Protein AF-0000000081414635 (afdb_homodimer)

Solvent-accessible surface area (backbone atoms only — not comparable to full-atom values): 43161 Å² total; per-residue (Å²): 127,86,73,79,77,51,63,66,56,53,32,52,49,34,55,57,28,49,61,54,28,64,34,36,40,46,61,42,53,73,70,42,48,48,41,42,60,36,30,45,46,57,32,35,27,34,70,85,67,52,62,28,42,37,28,27,13,65,81,51,9,15,40,72,31,30,45,53,60,65,38,39,50,34,30,42,54,30,30,52,37,28,22,56,53,43,42,49,88,57,28,39,37,64,39,40,41,51,30,44,54,53,52,55,70,68,44,68,83,61,46,43,28,36,41,53,22,50,28,42,31,51,11,42,29,51,45,55,29,48,52,29,35,51,29,37,64,73,73,37,68,66,15,50,24,35,33,19,25,39,45,32,75,40,44,50,38,56,65,13,33,40,45,14,31,42,65,74,45,35,68,47,56,39,76,56,83,57,56,48,68,38,72,56,53,51,66,69,77,49,88,66,88,62,51,61,54,56,43,14,40,56,47,30,48,43,52,52,54,47,36,61,72,71,32,50,73,27,36,34,29,40,43,44,46,68,48,35,58,86,58,45,50,40,63,52,35,85,40,17,50,58,47,38,52,50,47,26,62,72,52,67,26,44,39,31,31,44,26,32,67,35,26,65,19,36,51,24,29,56,36,31,43,64,71,68,64,52,83,59,44,30,36,27,31,13,37,34,51,30,27,39,53,40,67,38,19,16,30,38,27,17,43,71,59,41,49,50,44,35,76,64,42,47,59,37,67,43,60,58,78,54,20,51,28,30,26,37,24,32,22,20,38,42,40,51,47,47,40,58,78,69,38,39,30,58,37,19,47,76,43,56,6,53,46,49,54,49,51,50,48,72,69,40,63,81,36,70,50,39,38,46,79,44,70,50,24,45,34,36,22,40,32,43,20,69,34,48,92,79,47,36,62,46,93,60,23,48,59,53,21,46,50,26,29,52,40,15,51,75,61,28,29,42,48,43,52,35,84,17,20,44,35,38,25,40,25,62,71,59,47,73,66,54,47,51,49,51,52,50,38,48,47,53,15,49,50,53,42,23,39,75,70,69,59,92,130,86,73,81,77,51,65,68,58,52,30,52,50,36,54,58,28,50,59,53,29,64,34,35,41,47,62,43,53,72,71,42,48,48,41,43,59,34,30,47,46,56,32,36,26,35,72,85,66,52,62,28,42,37,27,27,13,63,81,50,10,15,39,71,30,30,46,52,61,66,38,38,48,34,29,41,52,29,29,53,36,28,22,56,54,44,42,49,88,58,29,38,37,64,40,40,42,52,31,43,55,54,52,55,71,68,44,68,83,60,46,44,28,38,42,52,22,50,28,42,31,51,10,42,30,49,44,55,28,48,53,30,34,52,28,37,65,74,73,36,67,67,16,49,24,36,32,18,23,38,42,32,76,40,42,48,39,56,63,13,34,40,46,14,32,43,65,76,45,36,71,46,56,38,75,57,82,57,57,47,68,38,71,56,54,52,65,68,76,48,90,65,88,62,51,61,53,56,43,15,40,56,46,31,47,43,53,52,54,47,34,59,73,71,30,48,74,28,36,35,30,40,43,44,45,68,49,33,57,87,58,45,49,38,63,53,35,85,41,18,50,59,48,39,51,50,47,26,62,73,54,68,25,44,37,32,32,43,26,32,65,36,24,66,20,36,50,24,29,55,35,33,43,63,72,67,64,52,84,59,45,30,37,27,30,14,37,34,50,29,27,39,53,40,69,37,20,16,28,37,28,17,42,71,58,40,49,47,44,35,76,65,42,46,59,37,65,42,60,58,80,57,20,49,28,31,26,37,23,32,20,20,38,43,40,52,46,47,39,57,78,69,38,39,29,57,37,19,48,75,43,56,6,54,47,48,54,48,51,50,46,71,67,40,62,80,35,70,49,38,40,45,78,43,70,50,24,46,35,34,24,41,32,45,20,69,33,48,92,78,47,37,62,46,93,58,23,50,60,54,20,46,49,24,29,55,40,16,51,77,61,28,29,41,47,43,52,37,85,16,20,44,34,38,25,40,27,62,69,59,47,74,66,53,47,51,48,52,52,51,36,47,46,53,16,49,51,54,42,24,40,76,69,69,59,91

Organism: NCBI:txid198620

Structure (mmCIF, N/CA/C/O backbone):
data_AF-0000000081414635-model_v1
#
loop_
_entity.id
_entity.type
_entity.pdbx_description
1 polymer 'Aspartate aminotransferase family protein'
#
loop_
_atom_site.group_PDB
_atom_site.id
_atom_site.type_symbol
_atom_site.label_atom_id
_atom_site.label_alt_id
_atom_site.label_comp_id
_atom_site.label_asym_id
_atom_site.label_entity_id
_atom_site.label_seq_id
_atom_site.pdbx_PDB_ins_code
_atom_site.Cartn_x
_atom_site.Cartn_y
_atom_site.Cartn_z
_atom_site.occupancy
_atom_site.B_iso_or_equiv
_atom_site.auth_seq_id
_atom_site.auth_comp_id
_atom_site.auth_asym_id
_atom_site.auth_atom_id
_atom_site.pdbx_PDB_model_num
ATOM 1 N N . MET A 1 1 ? 37.406 -1.791 7.684 1 26.08 1 MET A N 1
ATOM 2 C CA . MET A 1 1 ? 36.594 -0.632 8 1 26.08 1 MET A CA 1
ATOM 3 C C . MET A 1 1 ? 36 -0.031 6.734 1 26.08 1 MET A C 1
ATOM 5 O O . MET A 1 1 ? 36.719 0.546 5.914 1 26.08 1 MET A O 1
ATOM 9 N N . THR A 1 2 ? 35 -0.534 5.926 1 39.44 2 THR A N 1
ATOM 10 C CA . THR A 1 2 ? 34.594 -0.028 4.621 1 39.44 2 THR A CA 1
ATOM 11 C C . THR A 1 2 ? 34.406 1.482 4.668 1 39.44 2 THR A C 1
ATOM 13 O O . THR A 1 2 ? 33.75 1.993 5.59 1 39.44 2 THR A O 1
ATOM 16 N N . ASN A 1 3 ? 35.125 2.301 4.23 1 49.94 3 ASN A N 1
ATOM 17 C CA . ASN A 1 3 ? 35.094 3.76 4.184 1 49.94 3 ASN A CA 1
ATOM 18 C C . ASN A 1 3 ? 33.719 4.293 3.852 1 49.94 3 ASN A C 1
ATOM 20 O O . ASN A 1 3 ? 33.094 3.885 2.857 1 49.94 3 ASN A O 1
ATOM 24 N N . PRO A 1 4 ? 33.031 5.027 4.805 1 75.56 4 PRO A N 1
ATOM 25 C CA . PRO A 1 4 ? 31.703 5.578 4.523 1 75.56 4 PRO A CA 1
ATOM 26 C C . PRO A 1 4 ? 31.641 6.277 3.168 1 75.56 4 PRO A C 1
ATOM 28 O O . PRO A 1 4 ? 32.562 6.992 2.785 1 75.56 4 PRO A O 1
ATOM 31 N N . ARG A 1 5 ? 30.938 5.844 2.322 1 91.38 5 ARG A N 1
ATOM 32 C CA . ARG A 1 5 ? 30.656 6.426 1.012 1 91.38 5 ARG A CA 1
ATOM 33 C C . ARG A 1 5 ? 30.406 7.922 1.12 1 91.38 5 ARG A C 1
ATOM 35 O O . ARG A 1 5 ? 29.703 8.375 2.031 1 91.38 5 ARG A O 1
ATOM 42 N N . GLU A 1 6 ? 31.109 8.711 0.248 1 97 6 GLU A N 1
ATOM 43 C CA . GLU A 1 6 ? 30.922 10.156 0.223 1 97 6 GLU A CA 1
ATOM 44 C C . GLU A 1 6 ? 29.5 10.508 -0.246 1 97 6 GLU A C 1
ATOM 46 O O . GLU A 1 6 ? 28.891 9.758 -1.01 1 97 6 GLU A O 1
ATOM 51 N N . THR A 1 7 ? 29.078 11.656 0.257 1 98 7 THR A N 1
ATOM 52 C CA . THR A 1 7 ? 27.734 12.117 -0.076 1 98 7 THR A CA 1
ATOM 53 C C . THR A 1 7 ? 27.547 12.18 -1.589 1 98 7 THR A C 1
ATOM 55 O O . THR A 1 7 ? 26.516 11.766 -2.107 1 98 7 THR A O 1
ATOM 58 N N . ARG A 1 8 ? 28.578 12.641 -2.287 1 97.44 8 ARG A N 1
ATOM 59 C CA . ARG A 1 8 ? 28.469 12.805 -3.734 1 97.44 8 ARG A CA 1
ATOM 60 C C . ARG A 1 8 ? 28.281 11.453 -4.426 1 97.44 8 ARG A C 1
ATOM 62 O O . ARG A 1 8 ? 27.609 11.367 -5.453 1 97.44 8 ARG A O 1
ATOM 69 N N . ASP A 1 9 ? 28.875 10.422 -3.877 1 98 9 ASP A N 1
ATOM 70 C CA . ASP A 1 9 ? 28.719 9.086 -4.438 1 98 9 ASP A CA 1
ATOM 71 C C . ASP A 1 9 ? 27.297 8.57 -4.27 1 98 9 ASP A C 1
ATOM 73 O O . ASP A 1 9 ? 26.734 7.961 -5.18 1 98 9 ASP A O 1
ATOM 77 N N . TYR A 1 10 ? 26.719 8.812 -3.09 1 98.38 10 TYR A N 1
ATOM 78 C CA . TYR A 1 10 ? 25.328 8.469 -2.871 1 98.38 10 TYR A CA 1
ATOM 79 C C . TYR A 1 10 ? 24.406 9.234 -3.826 1 98.38 10 TYR A C 1
ATOM 81 O O . TYR A 1 10 ? 23.484 8.664 -4.395 1 98.38 10 TYR A O 1
ATOM 89 N N . GLN A 1 11 ? 24.672 10.547 -3.975 1 98.44 11 GLN A N 1
ATOM 90 C CA . GLN A 1 11 ? 23.859 11.398 -4.828 1 98.44 11 GLN A CA 1
ATOM 91 C C . GLN A 1 11 ? 23.922 10.945 -6.285 1 98.44 11 GLN A C 1
ATOM 93 O O . GLN A 1 11 ? 22.906 10.945 -6.984 1 98.44 11 GLN A O 1
ATOM 98 N N . ALA A 1 12 ? 25.125 10.508 -6.75 1 98.38 12 ALA A N 1
ATOM 99 C CA . ALA A 1 12 ? 25.281 10.016 -8.117 1 98.38 12 ALA A CA 1
ATOM 100 C C . ALA A 1 12 ? 24.5 8.727 -8.328 1 98.38 12 ALA A C 1
ATOM 102 O O . ALA A 1 12 ? 23.859 8.539 -9.359 1 98.38 12 ALA A O 1
ATOM 103 N N . ALA A 1 13 ? 24.641 7.859 -7.359 1 98.25 13 ALA A N 1
ATOM 104 C CA . ALA A 1 13 ? 23.906 6.594 -7.438 1 98.25 13 ALA A CA 1
ATOM 105 C C . ALA A 1 13 ? 22.406 6.816 -7.371 1 98.25 13 ALA A C 1
ATOM 107 O O . ALA A 1 13 ? 21.641 6.129 -8.047 1 98.25 13 ALA A O 1
ATOM 108 N N . ASP A 1 14 ? 21.984 7.719 -6.52 1 98.38 14 ASP A N 1
ATOM 109 C CA . ASP A 1 14 ? 20.578 8.086 -6.426 1 98.38 14 ASP A CA 1
ATOM 110 C C . ASP A 1 14 ? 20.047 8.594 -7.766 1 98.38 14 ASP A C 1
ATOM 112 O O . ASP A 1 14 ? 19 8.164 -8.227 1 98.38 14 ASP A O 1
ATOM 116 N N . ALA A 1 15 ? 20.766 9.492 -8.383 1 98.38 15 ALA A N 1
ATOM 117 C CA . ALA A 1 15 ? 20.391 10.062 -9.672 1 98.38 15 ALA A CA 1
ATOM 118 C C . ALA A 1 15 ? 20.297 8.977 -10.742 1 98.38 15 ALA A C 1
ATOM 120 O O . ALA A 1 15 ? 19.438 9.055 -11.633 1 98.38 15 ALA A O 1
ATOM 121 N N . ALA A 1 16 ? 21.078 7.953 -10.617 1 98.12 16 ALA A N 1
ATOM 122 C CA . ALA A 1 16 ? 21.172 6.906 -11.625 1 98.12 16 ALA A CA 1
ATOM 123 C C . ALA A 1 16 ? 20 5.934 -11.516 1 98.12 16 ALA A C 1
ATOM 125 O O . ALA A 1 16 ? 19.688 5.227 -12.477 1 98.12 16 ALA A O 1
ATOM 126 N N . HIS A 1 17 ? 19.266 5.945 -10.328 1 98.25 17 HIS A N 1
ATOM 127 C CA . HIS A 1 17 ? 18.422 4.77 -10.148 1 98.25 17 HIS A CA 1
ATOM 128 C C . HIS A 1 17 ? 17.078 5.145 -9.562 1 98.25 17 HIS A C 1
ATOM 130 O O . HIS A 1 17 ? 16.203 4.285 -9.391 1 98.25 17 HIS A O 1
ATOM 136 N N . HIS A 1 18 ? 16.859 6.48 -9.32 1 97.12 18 HIS A N 1
ATOM 137 C CA . HIS A 1 18 ? 15.625 6.789 -8.625 1 97.12 18 HIS A CA 1
ATOM 138 C C . HIS A 1 18 ? 14.867 7.922 -9.305 1 97.12 18 HIS A C 1
ATOM 140 O O . HIS A 1 18 ? 15.484 8.812 -9.906 1 97.12 18 HIS A O 1
ATOM 146 N N . ILE A 1 19 ? 13.562 7.863 -9.273 1 96 19 ILE A N 1
ATOM 147 C CA . ILE A 1 19 ? 12.656 8.992 -9.445 1 96 19 ILE A CA 1
ATOM 148 C C . ILE A 1 19 ? 11.977 9.305 -8.109 1 96 19 ILE A C 1
ATOM 150 O O . ILE A 1 19 ? 11.242 8.477 -7.566 1 96 19 ILE A O 1
ATOM 154 N N . HIS A 1 20 ? 12.234 10.461 -7.582 1 96.19 20 HIS A N 1
ATOM 155 C CA . HIS A 1 20 ? 11.766 10.867 -6.262 1 96.19 20 HIS A CA 1
ATOM 156 C C . HIS A 1 20 ? 10.336 11.398 -6.324 1 96.19 20 HIS A C 1
ATOM 158 O O . HIS A 1 20 ? 9.867 11.805 -7.391 1 96.19 20 HIS A O 1
ATOM 164 N N . ALA A 1 21 ? 9.766 11.438 -5.18 1 93.75 21 ALA A N 1
ATOM 165 C CA . ALA A 1 21 ? 8.383 11.883 -5.008 1 93.75 21 ALA A CA 1
ATOM 166 C C . ALA A 1 21 ? 8.281 13.406 -5.086 1 93.75 21 ALA A C 1
ATOM 168 O O . ALA A 1 21 ? 9.055 14.117 -4.445 1 93.75 21 ALA A O 1
ATOM 169 N N . PHE A 1 22 ? 7.367 13.938 -5.914 1 94.88 22 PHE A N 1
ATOM 170 C CA . PHE A 1 22 ? 6.879 15.312 -5.918 1 94.88 22 PHE A CA 1
ATOM 171 C C . PHE A 1 22 ? 8.023 16.297 -6.152 1 94.88 22 PHE A C 1
ATOM 173 O O . PHE A 1 22 ? 8.078 17.344 -5.527 1 94.88 22 PHE A O 1
ATOM 180 N N . VAL A 1 23 ? 8.961 15.945 -6.969 1 95.31 23 VAL A N 1
ATOM 181 C CA . VAL A 1 23 ? 10.047 16.844 -7.328 1 95.31 23 VAL A CA 1
ATOM 182 C C . VAL A 1 23 ? 10.336 16.734 -8.82 1 95.31 23 VAL A C 1
ATOM 184 O O . VAL A 1 23 ? 9.938 15.766 -9.469 1 95.31 23 VAL A O 1
ATOM 187 N N . ASP A 1 24 ? 10.891 17.844 -9.375 1 96.44 24 ASP A N 1
ATOM 188 C CA . ASP A 1 24 ? 11.547 17.75 -10.672 1 96.44 24 ASP A CA 1
ATOM 189 C C . ASP A 1 24 ? 12.859 16.984 -10.578 1 96.44 24 ASP A C 1
ATOM 191 O O . ASP A 1 24 ? 13.852 17.484 -10.062 1 96.44 24 ASP A O 1
ATOM 195 N N . GLN A 1 25 ? 12.82 15.82 -11.117 1 97 25 GLN A N 1
ATOM 196 C CA . GLN A 1 25 ? 13.938 14.906 -10.898 1 97 25 GLN A CA 1
ATOM 197 C C . GLN A 1 25 ? 15.227 15.469 -11.484 1 97 25 GLN A C 1
ATOM 199 O O . GLN A 1 25 ? 16.312 15.289 -10.922 1 97 25 GLN A O 1
ATOM 204 N N . LYS A 1 26 ? 15.125 16.078 -12.664 1 97.81 26 LYS A N 1
ATOM 205 C CA . LYS A 1 26 ? 16.312 16.672 -13.281 1 97.81 26 LYS A CA 1
ATOM 206 C C . LYS A 1 26 ? 16.938 17.734 -12.375 1 97.81 26 LYS A C 1
ATOM 208 O O . LYS A 1 26 ? 18.156 17.75 -12.188 1 97.81 26 LYS A O 1
ATOM 213 N N . ALA A 1 27 ? 16.109 18.562 -11.844 1 97.19 27 ALA A N 1
ATOM 214 C CA . ALA A 1 27 ? 16.578 19.594 -10.93 1 97.19 27 ALA A CA 1
ATOM 215 C C . ALA A 1 27 ? 17.203 18.984 -9.68 1 97.19 27 ALA A C 1
ATOM 217 O O . ALA A 1 27 ? 18.219 19.469 -9.18 1 97.19 27 ALA A O 1
ATOM 218 N N . LEU A 1 28 ? 16.562 17.953 -9.141 1 97.44 28 LEU A N 1
ATOM 219 C CA . LEU A 1 28 ? 17.094 17.281 -7.961 1 97.44 28 LEU A CA 1
ATOM 220 C C . LEU A 1 28 ? 18.453 16.672 -8.258 1 97.44 28 LEU A C 1
ATOM 222 O O . LEU A 1 28 ? 19.359 16.719 -7.418 1 97.44 28 LEU A O 1
ATOM 226 N N . ASN A 1 29 ? 18.578 16.016 -9.414 1 97.81 29 ASN A N 1
ATOM 227 C CA . ASN A 1 29 ? 19.844 15.406 -9.789 1 97.81 29 ASN A CA 1
ATOM 228 C C . ASN A 1 29 ? 20.969 16.438 -9.836 1 97.81 29 ASN A C 1
ATOM 230 O O . ASN A 1 29 ? 22.109 16.125 -9.508 1 97.81 29 ASN A O 1
ATOM 234 N N . ASP A 1 30 ? 20.656 17.625 -10.266 1 97.19 30 ASP A N 1
ATOM 235 C CA . ASP A 1 30 ? 21.641 18.703 -10.32 1 97.19 30 ASP A CA 1
ATOM 236 C C . ASP A 1 30 ? 22.031 19.156 -8.922 1 97.19 30 ASP A C 1
ATOM 238 O O . ASP A 1 30 ? 23.203 19.469 -8.664 1 97.19 30 ASP A O 1
ATOM 242 N N . GLU A 1 31 ? 21.109 19.219 -8.039 1 95.56 31 GLU A N 1
ATOM 243 C CA . GLU A 1 31 ? 21.328 19.672 -6.668 1 95.56 31 GLU A CA 1
ATOM 244 C C . GLU A 1 31 ? 21.922 18.562 -5.805 1 95.56 31 GLU A C 1
ATOM 246 O O . GLU A 1 31 ? 22.875 18.812 -5.055 1 95.56 31 GLU A O 1
ATOM 251 N N . GLY A 1 32 ? 21.359 17.359 -5.984 1 97.06 32 GLY A N 1
ATOM 252 C CA . GLY A 1 32 ? 21.672 16.25 -5.113 1 97.06 32 GLY A CA 1
ATOM 253 C C . GLY A 1 32 ? 20.828 16.219 -3.852 1 97.06 32 GLY A C 1
ATOM 254 O O . GLY A 1 32 ? 20.719 17.219 -3.15 1 97.06 32 GLY A O 1
ATOM 255 N N . PRO A 1 33 ? 20.25 15.117 -3.574 1 97.75 33 PRO A N 1
ATOM 256 C CA . PRO A 1 33 ? 19.453 15.023 -2.35 1 97.75 33 PRO A CA 1
ATOM 257 C C . PRO A 1 33 ? 20.312 14.945 -1.091 1 97.75 33 PRO A C 1
ATOM 259 O O . PRO A 1 33 ? 21.453 14.477 -1.145 1 97.75 33 PRO A O 1
ATOM 262 N N . ARG A 1 34 ? 19.75 15.484 0.028 1 97.31 34 ARG A N 1
ATOM 263 C CA . ARG A 1 34 ? 20.359 15.258 1.33 1 97.31 34 ARG A CA 1
ATOM 264 C C . ARG A 1 34 ? 20.312 13.789 1.716 1 97.31 34 ARG A C 1
ATOM 266 O O . ARG A 1 34 ? 19.266 13.141 1.567 1 97.31 34 ARG A O 1
ATOM 273 N N . VAL A 1 35 ? 21.406 13.211 2.17 1 98.38 35 VAL A N 1
ATOM 274 C CA . VAL A 1 35 ? 21.484 11.797 2.52 1 98.38 35 VAL A CA 1
ATOM 275 C C . VAL A 1 35 ? 21.391 11.625 4.035 1 98.38 35 VAL A C 1
ATOM 277 O O . VAL A 1 35 ? 22.375 11.82 4.746 1 98.38 35 VAL A O 1
ATOM 280 N N . MET A 1 36 ? 20.25 11.219 4.531 1 98.44 36 MET A N 1
ATOM 281 C CA . MET A 1 36 ? 20.031 11.039 5.961 1 98.44 36 MET A CA 1
ATOM 282 C C . MET A 1 36 ? 20.516 9.672 6.422 1 98.44 36 MET A C 1
ATOM 284 O O . MET A 1 36 ? 20.156 8.648 5.824 1 98.44 36 MET A O 1
ATOM 288 N N . VAL A 1 37 ? 21.266 9.578 7.582 1 98.38 37 VAL A N 1
ATOM 289 C CA . VAL A 1 37 ? 21.953 8.312 7.848 1 98.38 37 VAL A CA 1
ATOM 290 C C . VAL A 1 37 ? 21.641 7.844 9.266 1 98.38 37 VAL A C 1
ATOM 292 O O . VAL A 1 37 ? 21.844 6.672 9.594 1 98.38 37 VAL A O 1
ATOM 295 N N . ARG A 1 38 ? 21.156 8.758 10.078 1 98.56 38 ARG A N 1
ATOM 296 C CA . ARG A 1 38 ? 20.969 8.391 11.477 1 98.56 38 ARG A CA 1
ATOM 297 C C . ARG A 1 38 ? 19.828 9.188 12.102 1 98.56 38 ARG A C 1
ATOM 299 O O . ARG A 1 38 ? 19.594 10.344 11.742 1 98.56 38 ARG A O 1
ATOM 306 N N . GLY A 1 39 ? 19.016 8.539 12.992 1 98.56 39 GLY A N 1
ATOM 307 C CA . GLY A 1 39 ? 17.984 9.203 13.781 1 98.56 39 GLY A CA 1
ATOM 308 C C . GLY A 1 39 ? 18 8.789 15.242 1 98.56 39 GLY A C 1
ATOM 309 O O . GLY A 1 39 ? 18.25 7.621 15.555 1 98.56 39 GLY A O 1
ATOM 310 N N . GLU A 1 40 ? 17.812 9.711 16.125 1 98.31 40 GLU A N 1
ATOM 311 C CA . GLU A 1 40 ? 17.719 9.484 17.562 1 98.31 40 GLU A CA 1
ATOM 312 C C . GLU A 1 40 ? 16.781 10.484 18.234 1 98.31 40 GLU A C 1
ATOM 314 O O . GLU A 1 40 ? 17 11.695 18.141 1 98.31 40 GLU A O 1
ATOM 319 N N . ARG A 1 41 ? 15.742 9.922 18.875 1 97.62 41 ARG A N 1
ATOM 320 C CA . ARG A 1 41 ? 14.734 10.75 19.531 1 97.62 41 ARG A CA 1
ATOM 321 C C . ARG A 1 41 ? 14.125 11.742 18.547 1 97.62 41 ARG A C 1
ATOM 323 O O . ARG A 1 41 ? 13.414 11.352 17.625 1 97.62 41 ARG A O 1
ATOM 330 N N . LEU A 1 42 ? 14.477 13.055 18.594 1 98.56 42 LEU A N 1
ATOM 331 C CA . LEU A 1 42 ? 13.914 14.008 17.641 1 98.56 42 LEU A CA 1
ATOM 332 C C . LEU A 1 42 ? 14.984 14.492 16.656 1 98.56 42 LEU A C 1
ATOM 334 O O . LEU A 1 42 ? 14.75 15.414 15.875 1 98.56 42 LEU A O 1
ATOM 338 N N . HIS A 1 43 ? 16.141 13.844 16.641 1 98.75 43 HIS A N 1
ATOM 339 C CA . HIS A 1 43 ? 17.266 14.383 15.867 1 98.75 43 HIS A CA 1
ATOM 340 C C . HIS A 1 43 ? 17.641 13.445 14.719 1 98.75 43 HIS A C 1
ATOM 342 O O . HIS A 1 43 ? 17.484 12.227 14.836 1 98.75 43 HIS A O 1
ATOM 348 N N . LEU A 1 44 ? 18.094 14.031 13.688 1 98.62 44 LEU A N 1
ATOM 349 C CA . LEU A 1 44 ? 18.578 13.352 12.5 1 98.62 44 LEU A CA 1
ATOM 350 C C . LEU A 1 44 ? 19.984 13.828 12.125 1 98.62 44 LEU A C 1
ATOM 352 O O . LEU A 1 44 ? 20.344 14.969 12.438 1 98.62 44 LEU A O 1
ATOM 356 N N . TRP A 1 45 ? 20.672 13.008 11.484 1 98.62 45 TRP A N 1
ATOM 357 C CA . TRP A 1 45 ? 22 13.344 10.945 1 98.62 45 TRP A CA 1
ATOM 358 C C . TRP A 1 45 ? 22.094 12.977 9.469 1 98.62 45 TRP A C 1
ATOM 360 O O . TRP A 1 45 ? 21.578 11.945 9.047 1 98.62 45 TRP A O 1
ATOM 370 N N . ASP A 1 46 ? 22.734 13.859 8.695 1 98 46 ASP A N 1
ATOM 371 C CA . ASP A 1 46 ? 23.031 13.516 7.309 1 98 46 ASP A CA 1
ATOM 372 C C . ASP A 1 46 ? 24.422 12.906 7.176 1 98 46 ASP A C 1
ATOM 374 O O . ASP A 1 46 ? 25.141 12.75 8.164 1 98 46 ASP A O 1
ATOM 378 N N . ASN A 1 47 ? 24.75 12.5 6.008 1 98 47 ASN A N 1
ATOM 379 C CA . ASN A 1 47 ? 25.969 11.75 5.742 1 98 47 ASN A CA 1
ATOM 380 C C . ASN A 1 47 ? 27.203 12.609 5.965 1 98 47 ASN A C 1
ATOM 382 O O . ASN A 1 47 ? 28.328 12.078 6.066 1 98 47 ASN A O 1
ATOM 386 N N . ASP A 1 48 ? 27.109 13.914 6.066 1 97.19 48 ASP A N 1
ATOM 387 C CA . ASP A 1 48 ? 28.234 14.812 6.305 1 97.19 48 ASP A CA 1
ATOM 388 C C . ASP A 1 48 ? 28.359 15.148 7.789 1 97.19 48 ASP A C 1
ATOM 390 O O . ASP A 1 48 ? 29.203 15.969 8.172 1 97.19 48 ASP A O 1
ATOM 394 N N . GLY A 1 49 ? 27.484 14.672 8.562 1 97.38 49 GLY A N 1
ATOM 395 C CA . GLY A 1 49 ? 27.594 14.797 10.008 1 97.38 49 GLY A CA 1
ATOM 396 C C . GLY A 1 49 ? 26.781 15.945 10.562 1 97.38 49 GLY A C 1
ATOM 397 O O . GLY A 1 49 ? 26.828 16.219 11.766 1 97.38 49 GLY A O 1
ATOM 398 N N . ARG A 1 50 ? 26.062 16.625 9.781 1 97.56 50 ARG A N 1
ATOM 399 C CA . ARG A 1 50 ? 25.219 17.703 10.258 1 97.56 50 ARG A CA 1
ATOM 400 C C . ARG A 1 50 ? 24 17.172 11.008 1 97.56 50 ARG A C 1
ATOM 402 O O . ARG A 1 50 ? 23.391 16.188 10.578 1 97.56 50 ARG A O 1
ATOM 409 N N . ARG A 1 51 ? 23.719 17.859 12.086 1 98.31 51 ARG A N 1
ATOM 410 C CA . ARG A 1 51 ? 22.578 17.453 12.922 1 98.31 51 ARG A CA 1
ATOM 411 C C . ARG A 1 51 ? 21.375 18.359 12.68 1 98.31 51 ARG A C 1
ATOM 413 O O . ARG A 1 51 ? 21.531 19.578 12.539 1 98.31 51 ARG A O 1
ATOM 420 N N . TYR A 1 52 ? 20.172 17.75 12.641 1 98.56 52 TYR A N 1
ATOM 421 C CA . TYR A 1 52 ? 18.922 18.469 12.469 1 98.56 52 TYR A CA 1
ATOM 422 C C . TYR A 1 52 ? 17.938 18.109 13.57 1 98.56 52 TYR A C 1
ATOM 424 O O . TYR A 1 52 ? 17.844 16.953 13.977 1 98.56 52 TYR A O 1
ATOM 432 N N . LEU A 1 53 ? 17.281 19.141 14.109 1 98.81 53 LEU A N 1
ATOM 433 C CA . LEU A 1 53 ? 16.062 18.875 14.883 1 98.81 53 LEU A CA 1
ATOM 434 C C . LEU A 1 53 ? 14.875 18.656 13.953 1 98.81 53 LEU A C 1
ATOM 436 O O . LEU A 1 53 ? 14.523 19.531 13.164 1 98.81 53 LEU A O 1
ATOM 440 N N . ASP A 1 54 ? 14.305 17.516 14.062 1 98.69 54 ASP A N 1
ATOM 441 C CA . ASP A 1 54 ? 13.195 17.172 13.188 1 98.69 54 ASP A CA 1
ATOM 442 C C . ASP A 1 54 ? 11.883 17.75 13.711 1 98.69 54 ASP A C 1
ATOM 444 O O . ASP A 1 54 ? 11.227 17.141 14.555 1 98.69 54 ASP A O 1
ATOM 448 N N . GLY A 1 55 ? 11.453 18.812 13.109 1 98.69 55 GLY A N 1
ATOM 449 C CA . GLY A 1 55 ? 10.203 19.453 13.5 1 98.69 55 GLY A CA 1
ATOM 450 C C . GLY A 1 55 ? 8.992 18.875 12.797 1 98.69 55 GLY A C 1
ATOM 451 O O . GLY A 1 55 ? 7.879 19.375 12.945 1 98.69 55 GLY A O 1
ATOM 452 N N . MET A 1 56 ? 9.141 17.781 12.07 1 98.31 56 MET A N 1
ATOM 453 C CA . MET A 1 56 ? 8.047 17.203 11.289 1 98.31 56 MET A CA 1
ATOM 454 C C . MET A 1 56 ? 7.816 15.75 11.656 1 98.31 56 MET A C 1
ATOM 456 O O . MET A 1 56 ? 6.871 15.117 11.172 1 98.31 56 MET A O 1
ATOM 460 N N . SER A 1 57 ? 8.656 15.227 12.539 1 98.31 57 SER A N 1
ATOM 461 C CA . SER A 1 57 ? 8.57 13.828 12.969 1 98.31 57 SER A CA 1
ATOM 462 C C . SER A 1 57 ? 8.594 12.883 11.773 1 98.31 57 SER A C 1
ATOM 464 O O . SER A 1 57 ? 7.73 12.008 11.656 1 98.31 57 SER A O 1
ATOM 466 N N . GLY A 1 58 ? 9.539 13.031 10.875 1 97.31 58 GLY A N 1
ATOM 467 C CA . GLY A 1 58 ? 9.656 12.172 9.711 1 97.31 58 GLY A CA 1
ATOM 468 C C . GLY A 1 58 ? 8.461 12.258 8.773 1 97.31 58 GLY A C 1
ATOM 469 O O . GLY A 1 58 ? 7.996 11.242 8.258 1 97.31 58 GLY A O 1
ATOM 470 N N . LEU A 1 59 ? 7.828 13.375 8.57 1 96.62 59 LEU A N 1
ATOM 471 C CA . LEU A 1 59 ? 6.617 13.594 7.793 1 96.62 59 LEU A CA 1
ATOM 472 C C . LEU A 1 59 ? 5.402 13 8.492 1 96.62 59 LEU A C 1
ATOM 474 O O . LEU A 1 59 ? 4.676 12.195 7.914 1 96.62 59 LEU A O 1
ATOM 478 N N . TRP A 1 60 ? 5.227 13.344 9.766 1 97.19 60 TRP A N 1
ATOM 479 C CA . TRP A 1 60 ? 4.078 13.055 10.617 1 97.19 60 TRP A CA 1
ATOM 480 C C . TRP A 1 60 ? 4.109 11.609 11.109 1 97.19 60 TRP A C 1
ATOM 482 O O . TRP A 1 60 ? 3.119 11.109 11.648 1 97.19 60 TRP A O 1
ATOM 492 N N . CYS A 1 61 ? 5.18 10.867 10.961 1 97.44 61 CYS A N 1
ATOM 493 C CA . CYS A 1 61 ? 5.156 9.43 11.188 1 97.44 61 CYS A CA 1
ATOM 494 C C . CYS A 1 61 ? 5.68 9.078 12.578 1 97.44 61 CYS A C 1
ATOM 496 O O . CYS A 1 61 ? 5.078 8.273 13.289 1 97.44 61 CYS A O 1
ATOM 498 N N . THR A 1 62 ? 6.828 9.68 12.992 1 98.56 62 THR A N 1
ATOM 499 C CA . THR A 1 62 ? 7.586 9.18 14.133 1 98.56 62 THR A CA 1
ATOM 500 C C . THR A 1 62 ? 7.086 9.805 15.43 1 98.56 62 THR A C 1
ATOM 502 O O . THR A 1 62 ? 7.824 10.531 16.109 1 98.56 62 THR A O 1
ATOM 505 N N . ASN A 1 63 ? 5.879 9.422 15.82 1 98.75 63 ASN A N 1
ATOM 506 C CA . ASN A 1 63 ? 5.246 9.93 17.031 1 98.75 63 ASN A CA 1
ATOM 507 C C . ASN A 1 63 ? 6.133 9.719 18.25 1 98.75 63 ASN A C 1
ATOM 509 O O . ASN A 1 63 ? 6.18 10.562 19.141 1 98.75 63 ASN A O 1
ATOM 513 N N . LEU A 1 64 ? 6.879 8.594 18.312 1 98.81 64 LEU A N 1
ATOM 514 C CA . LEU A 1 64 ? 7.723 8.258 19.453 1 98.81 64 LEU A CA 1
ATOM 515 C C . LEU A 1 64 ? 9.18 8.586 19.156 1 98.81 64 LEU A C 1
ATOM 517 O O . LEU A 1 64 ? 10.078 8.156 19.891 1 98.81 64 LEU A O 1
ATOM 521 N N . GLY A 1 65 ? 9.414 9.312 18.094 1 98.69 65 GLY A N 1
ATOM 522 C CA . GLY A 1 65 ? 10.789 9.633 17.719 1 98.69 65 GLY A CA 1
ATOM 523 C C . GLY A 1 65 ? 11.547 8.453 17.156 1 98.69 65 GLY A C 1
ATOM 524 O O . GLY A 1 65 ? 10.945 7.438 16.797 1 98.69 65 GLY A O 1
ATOM 525 N N . TYR A 1 66 ? 12.844 8.641 16.984 1 98.5 66 TYR A N 1
ATOM 526 C CA . TYR A 1 66 ? 13.742 7.648 16.406 1 98.5 66 TYR A CA 1
ATOM 527 C C . TYR A 1 66 ? 14.477 6.867 17.484 1 98.5 66 TYR A C 1
ATOM 529 O O . TYR A 1 66 ? 14.758 7.398 18.562 1 98.5 66 TYR A O 1
ATOM 537 N N . GLY A 1 67 ? 14.742 5.578 17.188 1 96.19 67 GLY A N 1
ATOM 538 C CA . GLY A 1 67 ? 15.672 4.824 18.016 1 96.19 67 GLY A CA 1
ATOM 539 C C . GLY A 1 67 ? 15.008 4.109 19.172 1 96.19 67 GLY A C 1
ATOM 540 O O . GLY A 1 67 ? 15.672 3.707 20.125 1 96.19 67 GLY A O 1
ATOM 541 N N . ARG A 1 68 ? 13.703 3.932 19.203 1 98 68 ARG A N 1
ATOM 542 C CA . ARG A 1 68 ? 13.008 3.219 20.266 1 98 68 ARG A CA 1
ATOM 543 C C . ARG A 1 68 ? 13.391 1.744 20.281 1 98 68 ARG A C 1
ATOM 545 O O . ARG A 1 68 ? 13.008 0.988 19.391 1 98 68 ARG A O 1
ATOM 552 N N . GLN A 1 69 ? 14 1.358 21.391 1 98.31 69 GLN A N 1
ATOM 553 C CA . GLN A 1 69 ? 14.5 -0.007 21.484 1 98.31 69 GLN A CA 1
ATOM 554 C C . GLN A 1 69 ? 13.359 -1.007 21.641 1 98.31 69 GLN A C 1
ATOM 556 O O . GLN A 1 69 ? 13.453 -2.143 21.172 1 98.31 69 GLN A O 1
ATOM 561 N N . ASP A 1 70 ? 12.336 -0.659 22.344 1 98.69 70 ASP A N 1
ATOM 562 C CA . ASP A 1 70 ? 11.219 -1.568 22.562 1 98.69 70 ASP A CA 1
ATOM 563 C C . ASP A 1 70 ? 10.5 -1.886 21.25 1 98.69 70 ASP A C 1
ATOM 565 O O . ASP A 1 70 ? 10.039 -3.012 21.047 1 98.69 70 ASP A O 1
ATOM 569 N N . LEU A 1 71 ? 10.383 -0.891 20.312 1 98.88 71 LEU A N 1
ATOM 570 C CA . LEU A 1 71 ? 9.805 -1.166 19 1 98.88 71 LEU A CA 1
ATOM 571 C C . LEU A 1 71 ? 10.711 -2.088 18.188 1 98.88 71 LEU A C 1
ATOM 573 O O . LEU A 1 71 ? 10.234 -3.008 17.531 1 98.88 71 LEU A O 1
ATOM 577 N N . ASN A 1 72 ? 12.023 -1.831 18.234 1 98.88 72 ASN A N 1
ATOM 578 C CA . ASN A 1 72 ? 12.992 -2.697 17.562 1 98.88 72 ASN A CA 1
ATOM 579 C C . ASN A 1 72 ? 12.93 -4.125 18.109 1 98.88 72 ASN A C 1
ATOM 581 O O . ASN A 1 72 ? 12.938 -5.086 17.344 1 98.88 72 ASN A O 1
ATOM 585 N N . ALA A 1 73 ? 12.836 -4.266 19.422 1 98.88 73 ALA A N 1
ATOM 586 C CA . ALA A 1 73 ? 12.758 -5.578 20.047 1 98.88 73 ALA A CA 1
ATOM 587 C C . ALA A 1 73 ? 11.492 -6.324 19.625 1 98.88 73 ALA A C 1
ATOM 589 O O . ALA A 1 73 ? 11.523 -7.535 19.406 1 98.88 73 ALA A O 1
ATOM 590 N N . ALA A 1 74 ? 10.375 -5.633 19.562 1 98.88 74 ALA A N 1
ATOM 591 C CA . ALA A 1 74 ? 9.125 -6.238 19.109 1 98.88 74 ALA A CA 1
ATOM 592 C C . ALA A 1 74 ? 9.25 -6.773 17.688 1 98.88 74 ALA A C 1
ATOM 594 O O . ALA A 1 74 ? 8.789 -7.883 17.406 1 98.88 74 ALA A O 1
ATOM 595 N N . ALA A 1 75 ? 9.844 -5.961 16.812 1 98.88 75 ALA A N 1
ATOM 596 C CA . ALA A 1 75 ? 10.062 -6.391 15.43 1 98.88 75 ALA A CA 1
ATOM 597 C C . ALA A 1 75 ? 10.945 -7.633 15.375 1 98.88 75 ALA A C 1
ATOM 599 O O . ALA A 1 75 ? 10.617 -8.602 14.688 1 98.88 75 ALA A O 1
ATOM 600 N N . SER A 1 76 ? 12.062 -7.59 16.094 1 98.69 76 SER A N 1
ATOM 601 C CA . SER A 1 76 ? 13.047 -8.672 16.078 1 98.69 76 SER A CA 1
ATOM 602 C C . SER A 1 76 ? 12.445 -9.977 16.578 1 98.69 76 SER A C 1
ATOM 604 O O . SER A 1 76 ? 12.648 -11.031 15.977 1 98.69 76 SER A O 1
ATOM 606 N N . ARG A 1 77 ? 11.719 -9.906 17.688 1 98.69 77 ARG A N 1
ATOM 607 C CA . ARG A 1 77 ? 11.086 -11.102 18.25 1 98.69 77 ARG A CA 1
ATOM 608 C C . ARG A 1 77 ? 10.094 -11.703 17.266 1 98.69 77 ARG A C 1
ATOM 610 O O . ARG A 1 77 ? 10.039 -12.922 17.094 1 98.69 77 ARG A O 1
ATOM 617 N N . GLN A 1 78 ? 9.305 -10.875 16.641 1 98.81 78 GLN A N 1
ATOM 618 C CA . GLN A 1 78 ? 8.305 -11.367 15.703 1 98.81 78 GLN A CA 1
ATOM 619 C C . GLN A 1 78 ? 8.953 -11.969 14.461 1 98.81 78 GLN A C 1
ATOM 621 O O . GLN A 1 78 ? 8.484 -12.977 13.922 1 98.81 78 GLN A O 1
ATOM 626 N N . LEU A 1 79 ? 10.039 -11.305 13.938 1 98.81 79 LEU A N 1
ATOM 627 C CA . LEU A 1 79 ? 10.766 -11.805 12.781 1 98.81 79 LEU A CA 1
ATOM 628 C C . LEU A 1 79 ? 11.328 -13.203 13.055 1 98.81 79 LEU A C 1
ATOM 630 O O . LEU A 1 79 ? 11.414 -14.031 12.148 1 98.81 79 LEU A O 1
ATOM 634 N N . GLU A 1 80 ? 11.688 -13.406 14.297 1 98 80 GLU A N 1
ATOM 635 C CA . GLU A 1 80 ? 12.211 -14.711 14.695 1 98 80 GLU A CA 1
ATOM 636 C C . GLU A 1 80 ? 11.094 -15.75 14.773 1 98 80 GLU A C 1
ATOM 638 O O . GLU A 1 80 ? 11.289 -16.906 14.383 1 98 80 GLU A O 1
ATOM 643 N N . GLN A 1 81 ? 9.977 -15.383 15.297 1 98.38 81 GLN A N 1
ATOM 644 C CA . GLN A 1 81 ? 8.875 -16.297 15.57 1 98.38 81 GLN A CA 1
ATOM 645 C C . GLN A 1 81 ? 8.07 -16.594 14.305 1 98.38 81 GLN A C 1
ATOM 647 O O . GLN A 1 81 ? 7.82 -17.766 13.984 1 98.38 81 GLN A O 1
ATOM 652 N N . LEU A 1 82 ? 7.648 -15.656 13.617 1 98.69 82 LEU A N 1
ATOM 653 C CA . LEU A 1 82 ? 6.836 -15.711 12.406 1 98.69 82 LEU A CA 1
ATOM 654 C C . LEU A 1 82 ? 6.992 -14.43 11.586 1 98.69 82 LEU A C 1
ATOM 656 O O . LEU A 1 82 ? 6.203 -13.492 11.734 1 98.69 82 LEU A O 1
ATOM 660 N N . PRO A 1 83 ? 7.934 -14.453 10.648 1 98.56 83 PRO A N 1
ATOM 661 C CA . PRO A 1 83 ? 8.219 -13.219 9.906 1 98.56 83 PRO A CA 1
ATOM 662 C C . PRO A 1 83 ? 7.082 -12.82 8.969 1 98.56 83 PRO A C 1
ATOM 664 O O . PRO A 1 83 ? 6.922 -11.641 8.656 1 98.56 83 PRO A O 1
ATOM 667 N N . TYR A 1 84 ? 6.418 -13.867 8.516 1 98.56 84 TYR A N 1
ATOM 668 C CA . TYR A 1 84 ? 5.324 -13.586 7.594 1 98.56 84 TYR A CA 1
ATOM 669 C C . TYR A 1 84 ? 4.297 -14.711 7.609 1 98.56 84 TYR A C 1
ATOM 671 O O . TYR A 1 84 ? 4.66 -15.891 7.664 1 98.56 84 TYR A O 1
ATOM 679 N N . TYR A 1 85 ? 3.117 -14.32 7.531 1 97.75 85 TYR A N 1
ATOM 680 C CA . TYR A 1 85 ? 2.02 -15.148 7.047 1 97.75 85 TYR A CA 1
ATOM 681 C C . TYR A 1 85 ? 0.817 -14.289 6.672 1 97.75 85 TYR A C 1
ATOM 683 O O . TYR A 1 85 ? 0.7 -13.141 7.113 1 97.75 85 TYR A O 1
ATOM 691 N N . ASN A 1 86 ? -0.029 -14.773 5.875 1 95.94 86 ASN A N 1
ATOM 692 C CA . ASN A 1 86 ? -1.097 -13.969 5.289 1 95.94 86 ASN A CA 1
ATOM 693 C C . ASN A 1 86 ? -2.408 -14.133 6.051 1 95.94 86 ASN A C 1
ATOM 695 O O . ASN A 1 86 ? -2.545 -15.047 6.871 1 95.94 86 ASN A O 1
ATOM 699 N N . MET A 1 87 ? -3.355 -13.258 5.766 1 94.88 87 MET A N 1
ATOM 700 C CA . MET A 1 87 ? -4.711 -13.305 6.312 1 94.88 87 MET A CA 1
ATOM 701 C C . MET A 1 87 ? -5.703 -13.797 5.262 1 94.88 87 MET A C 1
ATOM 703 O O . MET A 1 87 ? -6.859 -13.367 5.25 1 94.88 87 MET A O 1
ATOM 707 N N . PHE A 1 88 ? -5.172 -14.539 4.332 1 93 88 PHE A N 1
ATOM 708 C CA . PHE A 1 88 ? -5.988 -15.117 3.27 1 93 88 PHE A CA 1
ATOM 709 C C . PHE A 1 88 ? -6.359 -16.562 3.6 1 93 88 PHE A C 1
ATOM 711 O O . PHE A 1 88 ? -5.672 -17.219 4.375 1 93 88 PHE A O 1
ATOM 718 N N . PHE A 1 89 ? -7.43 -17.094 3.016 1 87.88 89 PHE A N 1
ATOM 719 C CA . PHE A 1 89 ? -7.77 -18.5 2.959 1 87.88 89 PHE A CA 1
ATOM 720 C C . PHE A 1 89 ? -7.965 -19.078 4.359 1 87.88 89 PHE A C 1
ATOM 722 O O . PHE A 1 89 ? -7.402 -20.109 4.695 1 87.88 89 PHE A O 1
ATOM 729 N N . HIS A 1 90 ? -8.586 -18.297 5.207 1 94.44 90 HIS A N 1
ATOM 730 C CA . HIS A 1 90 ? -9.07 -18.734 6.516 1 94.44 90 HIS A CA 1
ATOM 731 C C . HIS A 1 90 ? -7.922 -18.844 7.516 1 94.44 90 HIS A C 1
ATOM 733 O O . HIS A 1 90 ? -7.863 -19.781 8.297 1 94.44 90 HIS A O 1
ATOM 739 N N . THR A 1 91 ? -6.945 -17.953 7.375 1 96.62 91 THR A N 1
ATOM 740 C CA . THR A 1 91 ? -5.844 -17.953 8.336 1 96.62 91 THR A CA 1
ATOM 741 C C . THR A 1 91 ? -5.699 -16.578 8.992 1 96.62 91 THR A C 1
ATOM 743 O O . THR A 1 91 ? -6.16 -15.578 8.445 1 96.62 91 THR A O 1
ATOM 746 N N . THR A 1 92 ? -5.188 -16.562 10.148 1 98.06 92 THR A N 1
ATOM 747 C CA . THR A 1 92 ? -4.828 -15.375 10.914 1 98.06 92 THR A CA 1
ATOM 748 C C . THR A 1 92 ? -3.619 -15.648 11.805 1 98.06 92 THR A C 1
ATOM 750 O O . THR A 1 92 ? -2.941 -16.672 11.641 1 98.06 92 THR A O 1
ATOM 753 N N . HIS A 1 93 ? -3.213 -14.719 12.562 1 98.44 93 HIS A N 1
ATOM 754 C CA . HIS A 1 93 ? -2.117 -14.875 13.508 1 98.44 93 HIS A CA 1
ATOM 755 C C . HIS A 1 93 ? -2.322 -13.992 14.734 1 98.44 93 HIS A C 1
ATOM 757 O O . HIS A 1 93 ? -3.049 -13 14.68 1 98.44 93 HIS A O 1
ATOM 763 N N . PRO A 1 94 ? -1.67 -14.266 15.836 1 98.38 94 PRO A N 1
ATOM 764 C CA . PRO A 1 94 ? -1.938 -13.609 17.125 1 98.38 94 PRO A CA 1
ATOM 765 C C . PRO A 1 94 ? -1.671 -12.109 17.094 1 98.38 94 PRO A C 1
ATOM 767 O O . PRO A 1 94 ? -2.428 -11.328 17.672 1 98.38 94 PRO A O 1
ATOM 770 N N . GLN A 1 95 ? -0.668 -11.68 16.406 1 98.69 95 GLN A N 1
ATOM 771 C CA . GLN A 1 95 ? -0.245 -10.289 16.469 1 98.69 95 GLN A CA 1
ATOM 772 C C . GLN A 1 95 ? -1.312 -9.359 15.898 1 98.69 95 GLN A C 1
ATOM 774 O O . GLN A 1 95 ? -1.572 -8.289 16.453 1 98.69 95 GLN A O 1
ATOM 779 N N . VAL A 1 96 ? -1.929 -9.727 14.773 1 98.69 96 VAL A N 1
ATOM 780 C CA . VAL A 1 96 ? -2.938 -8.859 14.188 1 98.69 96 VAL A CA 1
ATOM 781 C C . VAL A 1 96 ? -4.191 -8.852 15.062 1 98.69 96 VAL A C 1
ATOM 783 O O . VAL A 1 96 ? -4.883 -7.832 15.156 1 98.69 96 VAL A O 1
ATOM 786 N N . ILE A 1 97 ? -4.488 -9.938 15.711 1 98.5 97 ILE A N 1
ATOM 787 C CA . ILE A 1 97 ? -5.641 -10.047 16.594 1 98.5 97 ILE A CA 1
ATOM 788 C C . ILE A 1 97 ? -5.422 -9.172 17.828 1 98.5 97 ILE A C 1
ATOM 790 O O . ILE A 1 97 ? -6.289 -8.383 18.203 1 98.5 97 ILE A O 1
ATOM 794 N N . GLU A 1 98 ? -4.238 -9.305 18.422 1 98.56 98 GLU A N 1
ATOM 795 C CA . GLU A 1 98 ? -3.91 -8.531 19.609 1 98.56 98 GLU A CA 1
ATOM 796 C C . GLU A 1 98 ? -3.836 -7.039 19.297 1 98.56 98 GLU A C 1
ATOM 798 O O . GLU A 1 98 ? -4.25 -6.203 20.094 1 98.56 98 GLU A O 1
ATOM 803 N N . LEU A 1 99 ? -3.311 -6.727 18.141 1 98.81 99 LEU A N 1
ATOM 804 C CA . LEU A 1 99 ? -3.316 -5.336 17.688 1 98.81 99 LEU A CA 1
ATOM 805 C C . LEU A 1 99 ? -4.742 -4.793 17.625 1 98.81 99 LEU A C 1
ATOM 807 O O . LEU A 1 99 ? -5.008 -3.674 18.062 1 98.81 99 LEU A O 1
ATOM 811 N N . SER A 1 100 ? -5.609 -5.551 17.016 1 98.69 100 SER A N 1
ATOM 812 C CA . SER A 1 100 ? -6.996 -5.117 16.859 1 98.69 100 SER A CA 1
ATOM 813 C C . SER A 1 100 ? -7.652 -4.895 18.219 1 98.69 100 SER A C 1
ATOM 815 O O . SER A 1 100 ? -8.32 -3.877 18.438 1 98.69 100 SER A O 1
ATOM 817 N N . GLU A 1 101 ? -7.465 -5.836 19.141 1 98.5 101 GLU A N 1
ATOM 818 C CA . GLU A 1 101 ? -8.016 -5.676 20.484 1 98.5 101 GLU A CA 1
ATOM 819 C C . GLU A 1 101 ? -7.52 -4.391 21.141 1 98.5 101 GLU A C 1
ATOM 821 O O . GLU A 1 101 ? -8.305 -3.641 21.719 1 98.5 101 GLU A O 1
ATOM 826 N N . LEU A 1 102 ? -6.25 -4.188 21.062 1 98.75 102 LEU A N 1
ATOM 827 C CA . LEU A 1 102 ? -5.652 -2.988 21.625 1 98.75 102 LEU A CA 1
ATOM 828 C C . LEU A 1 102 ? -6.195 -1.734 20.953 1 98.75 102 LEU A C 1
ATOM 830 O O . LEU A 1 102 ? -6.574 -0.773 21.625 1 98.75 102 LEU A O 1
ATOM 834 N N . LEU A 1 103 ? -6.23 -1.752 19.641 1 98.62 103 LEU A N 1
ATOM 835 C CA . LEU A 1 103 ? -6.695 -0.611 18.859 1 98.62 103 LEU A CA 1
ATOM 836 C C . LEU A 1 103 ? -8.125 -0.242 19.234 1 98.62 103 LEU A C 1
ATOM 838 O O . LEU A 1 103 ? -8.43 0.93 19.469 1 98.62 103 LEU A O 1
ATOM 842 N N . PHE A 1 104 ? -8.992 -1.173 19.359 1 98.38 104 PHE A N 1
ATOM 843 C CA . PHE A 1 104 ? -10.398 -0.897 19.594 1 98.38 104 PHE A CA 1
ATOM 844 C C . PHE A 1 104 ? -10.641 -0.559 21.062 1 98.38 104 PHE A C 1
ATOM 846 O O . PHE A 1 104 ? -11.664 0.021 21.422 1 98.38 104 PHE A O 1
ATOM 853 N N . SER A 1 105 ? -9.656 -0.9 21.938 1 98.25 105 SER A N 1
ATOM 854 C CA . SER A 1 105 ? -9.727 -0.43 23.328 1 98.25 105 SER A CA 1
ATOM 855 C C . SER A 1 105 ? -9.422 1.061 23.406 1 98.25 105 SER A C 1
ATOM 857 O O . SER A 1 105 ? -9.789 1.716 24.391 1 98.25 105 SER A O 1
ATOM 859 N N . LEU A 1 106 ? -8.789 1.605 22.406 1 98.12 106 LEU A N 1
ATOM 860 C CA . LEU A 1 106 ? -8.375 3.006 22.391 1 98.12 106 LEU A CA 1
ATOM 861 C C . LEU A 1 106 ? -9.383 3.861 21.625 1 98.12 106 LEU A C 1
ATOM 863 O O . LEU A 1 106 ? -9.328 5.09 21.688 1 98.12 106 LEU A O 1
ATOM 867 N N . LEU A 1 107 ? -10.32 3.258 20.922 1 97.75 107 LEU A N 1
ATOM 868 C CA . LEU A 1 107 ? -11.305 3.941 20.094 1 97.75 107 LEU A CA 1
ATOM 869 C C . LEU A 1 107 ? -12.641 4.039 20.828 1 97.75 107 LEU A C 1
ATOM 871 O O . LEU A 1 107 ? -12.938 3.232 21.703 1 97.75 107 LEU A O 1
ATOM 875 N N . PRO A 1 108 ? -13.484 5.105 20.438 1 95.94 108 PRO A N 1
ATOM 876 C CA . PRO A 1 108 ? -14.867 5.105 20.938 1 95.94 108 PRO A CA 1
ATOM 877 C C . PRO A 1 108 ? -15.602 3.801 20.625 1 95.94 108 PRO A C 1
ATOM 879 O O . PRO A 1 108 ? -15.289 3.127 19.641 1 95.94 108 PRO A O 1
ATOM 882 N N . GLY A 1 109 ? -16.562 3.471 21.375 1 96.44 109 GLY A N 1
ATOM 883 C CA . GLY A 1 109 ? -17.203 2.168 21.391 1 96.44 109 GLY A CA 1
ATOM 884 C C . GLY A 1 109 ? -18.047 1.901 20.156 1 96.44 109 GLY A C 1
ATOM 885 O O . GLY A 1 109 ? -18.453 0.765 19.906 1 96.44 109 GLY A O 1
ATOM 886 N N . HIS A 1 110 ? -18.172 2.814 19.312 1 95.94 110 HIS A N 1
ATOM 887 C CA . HIS A 1 110 ? -19.062 2.58 18.172 1 95.94 110 HIS A CA 1
ATOM 888 C C . HIS A 1 110 ? -18.281 2.031 16.969 1 95.94 110 HIS A C 1
ATOM 890 O O . HIS A 1 110 ? -18.859 1.796 15.914 1 95.94 110 HIS A O 1
ATOM 896 N N . TYR A 1 111 ? -17 1.819 17.094 1 98.56 111 TYR A N 1
ATOM 897 C CA . TYR A 1 111 ? -16.203 1.142 16.062 1 98.56 111 TYR A CA 1
ATOM 898 C C . TYR A 1 111 ? -15.992 -0.322 16.422 1 98.56 111 TYR A C 1
ATOM 900 O O . TYR A 1 111 ? -15.977 -0.681 17.609 1 98.56 111 TYR A O 1
ATOM 908 N N . SER A 1 112 ? -15.75 -1.174 15.391 1 98.38 112 SER A N 1
ATOM 909 C CA . SER A 1 112 ? -15.625 -2.568 15.805 1 98.38 112 SER A CA 1
ATOM 910 C C . SER A 1 112 ? -14.633 -3.318 14.914 1 98.38 112 SER A C 1
ATOM 912 O O . SER A 1 112 ? -13.992 -4.27 15.367 1 98.38 112 SER A O 1
ATOM 914 N N . HIS A 1 113 ? -14.57 -3.018 13.602 1 98.75 113 HIS A N 1
ATOM 915 C CA . HIS A 1 113 ? -13.773 -3.838 12.695 1 98.75 113 HIS A CA 1
ATOM 916 C C . HIS A 1 113 ? -12.711 -3.006 11.984 1 98.75 113 HIS A C 1
ATOM 918 O O . HIS A 1 113 ? -12.898 -1.807 11.766 1 98.75 113 HIS A O 1
ATOM 924 N N . ALA A 1 114 ? -11.672 -3.695 11.688 1 98.56 114 ALA A N 1
ATOM 925 C CA . ALA A 1 114 ? -10.602 -3.088 10.906 1 98.56 114 ALA A CA 1
ATOM 926 C C . ALA A 1 114 ? -10.289 -3.912 9.664 1 98.56 114 ALA A C 1
ATOM 928 O O . ALA A 1 114 ? -10.445 -5.137 9.664 1 98.56 114 ALA A O 1
ATOM 929 N N . ILE A 1 115 ? -9.938 -3.309 8.578 1 98.56 115 ILE A N 1
ATOM 930 C CA . ILE A 1 115 ? -9.258 -3.848 7.402 1 98.56 115 ILE A CA 1
ATOM 931 C C . ILE A 1 115 ? -7.859 -3.248 7.297 1 98.56 115 ILE A C 1
ATOM 933 O O . ILE A 1 115 ? -7.707 -2.07 6.965 1 98.56 115 ILE A O 1
ATOM 937 N N . TYR A 1 116 ? -6.875 -4.059 7.523 1 98.5 116 TYR A N 1
ATOM 938 C CA . TYR A 1 116 ? -5.516 -3.531 7.566 1 98.5 116 TYR A CA 1
ATOM 939 C C . TYR A 1 116 ? -4.938 -3.396 6.164 1 98.5 116 TYR A C 1
ATOM 941 O O . TYR A 1 116 ? -5.316 -4.137 5.254 1 98.5 116 TYR A O 1
ATOM 949 N N . THR A 1 117 ? -4.094 -2.445 5.984 1 98.62 117 THR A N 1
ATOM 950 C CA . THR A 1 117 ? -3.385 -2.162 4.742 1 98.62 117 THR A CA 1
ATOM 951 C C . THR A 1 117 ? -1.913 -1.867 5.012 1 98.62 117 THR A C 1
ATOM 953 O O . THR A 1 117 ? -1.425 -2.09 6.121 1 98.62 117 THR A O 1
ATOM 956 N N . ASN A 1 118 ? -1.146 -1.417 3.945 1 98.44 118 ASN A N 1
ATOM 957 C CA . ASN A 1 118 ? 0.274 -1.129 4.109 1 98.44 118 ASN A CA 1
ATOM 958 C C . ASN A 1 118 ? 0.542 0.373 4.137 1 98.44 118 ASN A C 1
ATOM 960 O O . ASN A 1 118 ? 1.653 0.804 4.449 1 98.44 118 ASN A O 1
ATOM 964 N N . SER A 1 119 ? -0.478 1.168 3.824 1 98.56 119 SER A N 1
ATOM 965 C CA . SER A 1 119 ? -0.313 2.615 3.744 1 98.56 119 SER A CA 1
ATOM 966 C C . SER A 1 119 ? -1.652 3.332 3.877 1 98.56 119 SER A C 1
ATOM 968 O O . SER A 1 119 ? -2.709 2.697 3.84 1 98.56 119 SER A O 1
ATOM 970 N N . GLY A 1 120 ? -1.573 4.652 4.055 1 98.56 120 GLY A N 1
ATOM 971 C CA . GLY A 1 120 ? -2.777 5.469 4.031 1 98.56 120 GLY A CA 1
ATOM 972 C C . GLY A 1 120 ? -3.453 5.496 2.674 1 98.56 120 GLY A C 1
ATOM 973 O O . GLY A 1 120 ? -4.684 5.527 2.586 1 98.56 120 GLY A O 1
ATOM 974 N N . SER A 1 121 ? -2.65 5.52 1.591 1 98.69 121 SER A N 1
ATOM 975 C CA . SER A 1 121 ? -3.213 5.457 0.245 1 98.69 121 SER A CA 1
ATOM 976 C C . SER A 1 121 ? -4.082 4.215 0.067 1 98.69 121 SER A C 1
ATOM 978 O O . SER A 1 121 ? -5.203 4.305 -0.43 1 98.69 121 SER A O 1
ATOM 980 N N . GLU A 1 122 ? -3.566 3.082 0.495 1 98.62 122 GLU A N 1
ATOM 981 C CA . GLU A 1 122 ? -4.316 1.835 0.385 1 98.62 122 GLU A CA 1
ATOM 982 C C . GLU A 1 122 ? -5.539 1.845 1.297 1 98.62 122 GLU A C 1
ATOM 984 O O . GLU A 1 122 ? -6.578 1.274 0.958 1 98.62 122 GLU A O 1
ATOM 989 N N . ALA A 1 123 ? -5.414 2.506 2.457 1 98.81 123 ALA A N 1
ATOM 990 C CA . ALA A 1 123 ? -6.562 2.633 3.352 1 98.81 123 ALA A CA 1
ATOM 991 C C . ALA A 1 123 ? -7.711 3.373 2.67 1 98.81 123 ALA A C 1
ATOM 993 O O . ALA A 1 123 ? -8.875 2.979 2.795 1 98.81 123 ALA A O 1
ATOM 994 N N . ASN A 1 124 ? -7.391 4.406 1.935 1 98.81 124 ASN A N 1
ATOM 995 C CA . ASN A 1 124 ? -8.43 5.188 1.274 1 98.81 124 ASN A CA 1
ATOM 996 C C . ASN A 1 124 ? -8.93 4.5 0.006 1 98.81 124 ASN A C 1
ATOM 998 O O . ASN A 1 124 ? -10.07 4.699 -0.404 1 98.81 124 ASN A O 1
ATOM 1002 N N . GLU A 1 125 ? -8.078 3.656 -0.625 1 98.25 125 GLU A N 1
ATOM 1003 C CA . GLU A 1 125 ? -8.531 2.799 -1.716 1 98.25 125 GLU A CA 1
ATOM 1004 C C . GLU A 1 125 ? -9.594 1.818 -1.238 1 98.25 125 GLU A C 1
ATOM 1006 O O . GLU A 1 125 ? -10.641 1.672 -1.875 1 98.25 125 GLU A O 1
ATOM 1011 N N . VAL A 1 126 ? -9.32 1.149 -0.118 1 98.31 126 VAL A N 1
ATOM 1012 C CA . VAL A 1 126 ? -10.281 0.169 0.374 1 98.31 126 VAL A CA 1
ATOM 1013 C C . VAL A 1 126 ? -11.5 0.885 0.965 1 98.31 126 VAL A C 1
ATOM 1015 O O . VAL A 1 126 ? -12.609 0.356 0.943 1 98.31 126 VAL A O 1
ATOM 1018 N N . LEU A 1 127 ? -11.344 2.125 1.422 1 98.69 127 LEU A N 1
ATOM 1019 C CA . LEU A 1 127 ? -12.477 2.924 1.874 1 98.69 127 LEU A CA 1
ATOM 1020 C C . LEU A 1 127 ? -13.516 3.072 0.766 1 98.69 127 LEU A C 1
ATOM 1022 O O . LEU A 1 127 ? -14.695 2.805 0.979 1 98.69 127 LEU A O 1
ATOM 1026 N N . ILE A 1 128 ? -13.062 3.484 -0.418 1 98.06 128 ILE A N 1
ATOM 1027 C CA . ILE A 1 128 ? -13.977 3.701 -1.535 1 98.06 128 ILE A CA 1
ATOM 1028 C C . ILE A 1 128 ? -14.711 2.404 -1.861 1 98.06 128 ILE A C 1
ATOM 1030 O O . ILE A 1 128 ? -15.938 2.395 -1.989 1 98.06 128 ILE A O 1
ATOM 1034 N N . ARG A 1 129 ? -13.969 1.336 -1.974 1 97.62 129 ARG A N 1
ATOM 1035 C CA . ARG A 1 129 ? -14.547 0.05 -2.342 1 97.62 129 ARG A CA 1
ATOM 1036 C C . ARG A 1 129 ? -15.508 -0.444 -1.265 1 97.62 129 ARG A C 1
ATOM 1038 O O . ARG A 1 129 ? -16.562 -1.007 -1.573 1 97.62 129 ARG A O 1
ATOM 1045 N N . THR A 1 130 ? -15.172 -0.243 -0.014 1 98.19 130 THR A N 1
ATOM 1046 C CA . THR A 1 130 ? -15.984 -0.691 1.111 1 98.19 130 THR A CA 1
ATOM 1047 C C . THR A 1 130 ? -17.281 0.103 1.19 1 98.19 130 THR A C 1
ATOM 1049 O O . THR A 1 130 ? -18.359 -0.469 1.408 1 98.19 130 THR A O 1
ATOM 1052 N N . VAL A 1 131 ? -17.188 1.424 1.041 1 98.44 131 VAL A N 1
ATOM 1053 C CA . VAL A 1 131 ? -18.359 2.291 1.074 1 98.44 131 VAL A CA 1
ATOM 1054 C C . VAL A 1 131 ? -19.328 1.898 -0.045 1 98.44 131 VAL A C 1
ATOM 1056 O O . VAL A 1 131 ? -20.531 1.768 0.182 1 98.44 131 VAL A O 1
ATOM 1059 N N . ARG A 1 132 ? -18.812 1.704 -1.219 1 97.56 132 ARG A N 1
ATOM 1060 C CA . ARG A 1 132 ? -19.656 1.293 -2.342 1 97.56 132 ARG A CA 1
ATOM 1061 C C . ARG A 1 132 ? -20.281 -0.072 -2.084 1 97.56 132 ARG A C 1
ATOM 1063 O O . ARG A 1 132 ? -21.469 -0.273 -2.348 1 97.56 132 ARG A O 1
ATOM 1070 N N . ARG A 1 133 ? -19.516 -1 -1.567 1 97.44 133 ARG A N 1
ATOM 1071 C CA . ARG A 1 133 ? -20.016 -2.33 -1.251 1 97.44 133 ARG A CA 1
ATOM 1072 C C . ARG A 1 133 ? -21.125 -2.258 -0.207 1 97.44 133 ARG A C 1
ATOM 1074 O O . ARG A 1 133 ? -22.125 -2.973 -0.305 1 97.44 133 ARG A O 1
ATOM 1081 N N . TYR A 1 134 ? -20.922 -1.43 0.854 1 98.5 134 TYR A 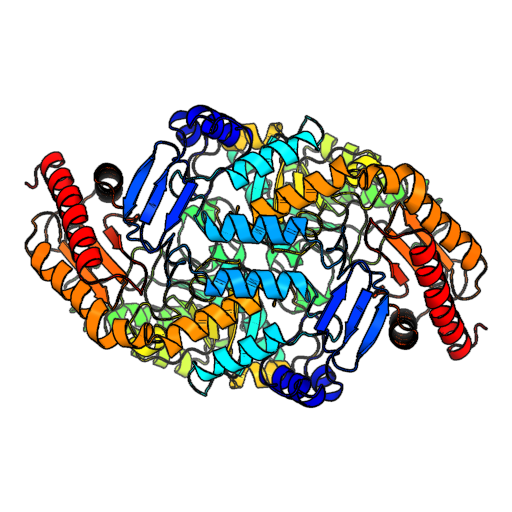N 1
ATOM 1082 C CA . TYR A 1 134 ? -21.906 -1.227 1.906 1 98.5 134 TYR A CA 1
ATOM 1083 C C . TYR A 1 134 ? -23.266 -0.856 1.315 1 98.5 134 TYR A C 1
ATOM 1085 O O . TYR A 1 134 ? -24.281 -1.48 1.634 1 98.5 134 TYR A O 1
ATOM 1093 N N . TRP A 1 135 ? -23.25 0.102 0.398 1 98.56 135 TRP A N 1
ATOM 1094 C CA . TRP A 1 135 ? -24.5 0.576 -0.204 1 98.56 135 TRP A CA 1
ATOM 1095 C C . TRP A 1 135 ? -25.078 -0.468 -1.154 1 98.56 135 TRP A C 1
ATOM 1097 O O . TRP A 1 135 ? -26.297 -0.627 -1.246 1 98.56 135 TRP A O 1
ATOM 1107 N N . GLN A 1 136 ? -24.188 -1.178 -1.873 1 97.88 136 GLN A N 1
ATOM 1108 C CA . GLN A 1 136 ? -24.656 -2.275 -2.717 1 97.88 136 GLN A CA 1
ATOM 1109 C C . GLN A 1 136 ? -25.422 -3.312 -1.9 1 97.88 136 GLN A C 1
ATOM 1111 O O . GLN A 1 136 ? -26.484 -3.764 -2.309 1 97.88 136 GLN A O 1
ATOM 1116 N N . VAL A 1 137 ? -24.859 -3.709 -0.786 1 97.94 137 VAL A N 1
ATOM 1117 C CA . VAL A 1 137 ? -25.453 -4.73 0.074 1 97.94 137 VAL A CA 1
ATOM 1118 C C . VAL A 1 137 ? -26.812 -4.25 0.588 1 97.94 137 VAL A C 1
ATOM 1120 O O . VAL A 1 137 ? -27.734 -5.047 0.736 1 97.94 137 VAL A O 1
ATOM 1123 N N . LEU A 1 138 ? -27 -2.959 0.795 1 98.25 138 LEU A N 1
ATOM 1124 C CA . LEU A 1 138 ? -28.234 -2.381 1.311 1 98.25 138 LEU A CA 1
ATOM 1125 C C . LEU A 1 138 ? -29.219 -2.119 0.181 1 98.25 138 LEU A C 1
ATOM 1127 O O . LEU A 1 138 ? -30.25 -1.473 0.388 1 98.25 138 LEU A O 1
ATOM 1131 N N . GLY A 1 139 ? -28.922 -2.5 -1.029 1 98 139 GLY A N 1
ATOM 1132 C CA . GLY A 1 139 ? -29.844 -2.42 -2.152 1 98 139 GLY A CA 1
ATOM 1133 C C . GLY A 1 139 ? -29.828 -1.068 -2.84 1 98 139 GLY A C 1
ATOM 1134 O O . GLY A 1 139 ? -30.797 -0.694 -3.502 1 98 139 GLY A O 1
ATOM 1135 N N . LYS A 1 140 ? -28.75 -0.285 -2.662 1 98.19 140 LYS A N 1
ATOM 1136 C CA . LYS A 1 140 ? -28.609 1.03 -3.279 1 98.19 140 LYS A CA 1
ATOM 1137 C C . LYS A 1 140 ? -27.328 1.117 -4.098 1 98.19 140 LYS A C 1
ATOM 1139 O O . LYS A 1 140 ? -26.469 1.967 -3.836 1 98.19 140 LYS A O 1
ATOM 1144 N N . PRO A 1 141 ? -27.172 0.336 -5.152 1 96.56 141 PRO A N 1
ATOM 1145 C CA . PRO A 1 141 ? -25.906 0.238 -5.902 1 96.56 141 PRO A CA 1
ATOM 1146 C C . PRO A 1 141 ? -25.547 1.535 -6.621 1 96.56 141 PRO A C 1
ATOM 1148 O O . PRO A 1 141 ? -24.391 1.736 -6.996 1 96.56 141 PRO A O 1
ATOM 1151 N N . GLU A 1 142 ? -26.5 2.445 -6.789 1 96.81 142 GLU A N 1
ATOM 1152 C CA . GLU A 1 142 ? -26.234 3.699 -7.488 1 96.81 142 GLU A CA 1
ATOM 1153 C C . GLU A 1 142 ? -25.641 4.738 -6.543 1 96.81 142 GLU A C 1
ATOM 1155 O O . GLU A 1 142 ? -25.109 5.758 -6.984 1 96.81 142 GLU A O 1
ATOM 1160 N N . LYS A 1 143 ? -25.75 4.5 -5.254 1 97.88 143 LYS A N 1
ATOM 1161 C CA . LYS A 1 143 ? -25.125 5.375 -4.262 1 97.88 143 LYS A CA 1
ATOM 1162 C C . LYS A 1 143 ? -23.625 5.152 -4.188 1 97.88 143 LYS A C 1
ATOM 1164 O O . LYS A 1 143 ? -23.141 4.449 -3.299 1 97.88 143 LYS A O 1
ATOM 1169 N N . LYS A 1 144 ? -22.906 5.836 -5.086 1 97 144 LYS A N 1
ATOM 1170 C CA . LYS A 1 144 ? -21.5 5.492 -5.277 1 97 144 LYS A CA 1
ATOM 1171 C C . LYS A 1 144 ? -20.609 6.734 -5.219 1 97 144 LYS A C 1
ATOM 1173 O O . LYS A 1 144 ? -19.391 6.625 -5.074 1 97 144 LYS A O 1
ATOM 1178 N N . ILE A 1 145 ? -21.125 7.941 -5.324 1 98.62 145 ILE A N 1
ATOM 1179 C CA . ILE A 1 145 ? -20.328 9.164 -5.453 1 98.62 145 ILE A CA 1
ATOM 1180 C C . ILE A 1 145 ? -19.672 9.484 -4.113 1 98.62 145 ILE A C 1
ATOM 1182 O O . ILE A 1 145 ? -20.344 9.5 -3.074 1 98.62 145 ILE A O 1
ATOM 1186 N N . MET A 1 146 ? -18.422 9.664 -4.117 1 98.81 146 MET A N 1
ATOM 1187 C CA . MET A 1 146 ? -17.672 10.164 -2.977 1 98.81 146 MET A CA 1
ATOM 1188 C C . MET A 1 146 ? -17.375 11.656 -3.133 1 98.81 146 MET A C 1
ATOM 1190 O O . MET A 1 146 ? -16.984 12.102 -4.215 1 98.81 146 MET A O 1
ATOM 1194 N N . ILE A 1 147 ? -17.547 12.43 -2.129 1 98.94 147 ILE A N 1
ATOM 1195 C CA . ILE A 1 147 ? -17.219 13.859 -2.135 1 98.94 147 ILE A CA 1
ATOM 1196 C C . ILE A 1 147 ? -16.016 14.109 -1.244 1 98.94 147 ILE A C 1
ATOM 1198 O O . ILE A 1 147 ? -15.977 13.672 -0.092 1 98.94 147 ILE A O 1
ATOM 1202 N N . GLY A 1 148 ? -14.945 14.68 -1.775 1 98.88 148 GLY A N 1
ATOM 1203 C CA . GLY A 1 148 ? -13.805 15.164 -1.023 1 98.88 148 GLY A CA 1
ATOM 1204 C C . GLY A 1 148 ? -13.695 16.688 -1.005 1 98.88 148 GLY A C 1
ATOM 1205 O O . GLY A 1 148 ? -14.656 17.375 -1.343 1 98.88 148 GLY A O 1
ATOM 1206 N N . ARG A 1 149 ? -12.609 17.219 -0.492 1 98.81 149 ARG A N 1
ATOM 1207 C CA . ARG A 1 149 ? -12.367 18.656 -0.469 1 98.81 149 ARG A CA 1
ATOM 1208 C C . ARG A 1 149 ? -11.297 19.047 -1.482 1 98.81 149 ARG A C 1
ATOM 1210 O O . ARG A 1 149 ? -10.297 18.344 -1.643 1 98.81 149 ARG A O 1
ATOM 1217 N N . TRP A 1 150 ? -11.5 20.172 -2.146 1 98.12 150 TRP A N 1
ATOM 1218 C CA . TRP A 1 150 ? -10.383 20.75 -2.889 1 98.12 150 TRP A CA 1
ATOM 1219 C C . TRP A 1 150 ? -9.195 21 -1.971 1 98.12 150 TRP A C 1
ATOM 1221 O O . TRP A 1 150 ? -9.359 21.422 -0.824 1 98.12 150 TRP A O 1
ATOM 1231 N N . ASN A 1 151 ? -7.98 20.688 -2.436 1 97.19 151 ASN A N 1
ATOM 1232 C CA . ASN A 1 151 ? -6.715 20.797 -1.721 1 97.19 151 ASN A CA 1
ATOM 1233 C C . ASN A 1 151 ? -6.59 19.75 -0.625 1 97.19 151 ASN A C 1
ATOM 1235 O O . ASN A 1 151 ? -5.641 19.766 0.159 1 97.19 151 ASN A O 1
ATOM 1239 N N . GLY A 1 152 ? -7.57 18.859 -0.521 1 98.12 152 GLY A N 1
ATOM 1240 C CA . GLY A 1 152 ? -7.41 17.703 0.337 1 98.12 152 GLY A CA 1
ATOM 1241 C C . GLY A 1 152 ? -6.402 16.703 -0.194 1 98.12 152 GLY A C 1
ATOM 1242 O O . GLY A 1 152 ? -6.164 16.625 -1.401 1 98.12 152 GLY A O 1
ATOM 1243 N N . TYR A 1 153 ? -5.781 15.969 0.664 1 98 153 TYR A N 1
ATOM 1244 C CA . TYR A 1 153 ? -4.832 14.93 0.295 1 98 153 TYR A CA 1
ATOM 1245 C C . TYR A 1 153 ? -5.234 13.586 0.902 1 98 153 TYR A C 1
ATOM 1247 O O . TYR A 1 153 ? -5.289 13.445 2.125 1 98 153 TYR A O 1
ATOM 1255 N N . HIS A 1 154 ? -5.461 12.578 0.097 1 98.69 154 HIS A N 1
ATOM 1256 C CA . HIS A 1 154 ? -5.895 11.273 0.581 1 98.69 154 HIS A CA 1
ATOM 1257 C C . HIS A 1 154 ? -5.016 10.156 0.025 1 98.69 154 HIS A C 1
ATOM 1259 O O . HIS A 1 154 ? -5.387 8.984 0.073 1 98.69 154 HIS A O 1
ATOM 1265 N N . GLY A 1 155 ? -3.889 10.484 -0.512 1 97.75 155 GLY A N 1
ATOM 1266 C CA . GLY A 1 155 ? -2.947 9.492 -1.005 1 97.75 155 GLY A CA 1
ATOM 1267 C C . GLY A 1 155 ? -2.529 9.727 -2.443 1 97.75 155 GLY A C 1
ATOM 1268 O O . GLY A 1 155 ? -2.863 10.758 -3.031 1 97.75 155 GLY A O 1
ATOM 1269 N N . SER A 1 156 ? -1.77 8.766 -3.016 1 97.31 156 SER A N 1
ATOM 1270 C CA . SER A 1 156 ? -1.132 9.008 -4.305 1 97.31 156 SER A CA 1
ATOM 1271 C C . SER A 1 156 ? -1.592 8 -5.352 1 97.31 156 SER A C 1
ATOM 1273 O O . SER A 1 156 ? -1.294 8.148 -6.539 1 97.31 156 SER A O 1
ATOM 1275 N N . THR A 1 157 ? -2.322 6.93 -4.992 1 97.31 157 THR A N 1
ATOM 1276 C CA . THR A 1 157 ? -2.895 6.023 -5.984 1 97.31 157 THR A CA 1
ATOM 1277 C C . THR A 1 157 ? -3.992 6.715 -6.781 1 97.31 157 THR A C 1
ATOM 1279 O O . THR A 1 157 ? -4.422 7.816 -6.43 1 97.31 157 THR A O 1
ATOM 1282 N N . LEU A 1 158 ? -4.43 6.133 -7.824 1 96.62 158 LEU A N 1
ATOM 1283 C CA . LEU A 1 158 ? -5.324 6.805 -8.758 1 96.62 158 LEU A CA 1
ATOM 1284 C C . LEU A 1 158 ? -6.605 7.25 -8.062 1 96.62 158 LEU A C 1
ATOM 1286 O O . LEU A 1 158 ? -6.996 8.414 -8.164 1 96.62 158 LEU A O 1
ATOM 1290 N N . ALA A 1 159 ? -7.199 6.355 -7.328 1 96.44 159 ALA A N 1
ATOM 1291 C CA . ALA A 1 159 ? -8.461 6.715 -6.695 1 96.44 159 ALA A CA 1
ATOM 1292 C C . ALA A 1 159 ? -8.234 7.621 -5.488 1 96.44 159 ALA A C 1
ATOM 1294 O O . ALA A 1 159 ? -9.047 8.5 -5.203 1 96.44 159 ALA A O 1
ATOM 1295 N N . ALA A 1 160 ? -7.16 7.391 -4.766 1 97.81 160 ALA A N 1
ATOM 1296 C CA . ALA A 1 160 ? -6.859 8.242 -3.617 1 97.81 160 ALA A CA 1
ATOM 1297 C C . ALA A 1 160 ? -6.578 9.68 -4.055 1 97.81 160 ALA A C 1
ATOM 1299 O O . ALA A 1 160 ? -6.984 10.633 -3.385 1 97.81 160 ALA A O 1
ATOM 1300 N N . THR A 1 161 ? -5.855 9.828 -5.168 1 97.44 161 THR A N 1
ATOM 1301 C CA . THR A 1 161 ? -5.586 11.156 -5.711 1 97.44 161 THR A CA 1
ATOM 1302 C C . THR A 1 161 ? -6.879 11.828 -6.16 1 97.44 161 THR A C 1
ATOM 1304 O O . THR A 1 161 ? -7.062 13.031 -5.957 1 97.44 161 THR A O 1
ATOM 1307 N N . ALA A 1 162 ? -7.707 11.055 -6.781 1 97.31 162 ALA A N 1
ATOM 1308 C CA . ALA A 1 162 ? -8.992 11.586 -7.23 1 97.31 162 ALA A CA 1
ATOM 1309 C C . ALA A 1 162 ? -9.828 12.07 -6.051 1 97.31 162 ALA A C 1
ATOM 1311 O O . ALA A 1 162 ? -10.492 13.109 -6.133 1 97.31 162 ALA A O 1
ATOM 1312 N N . LEU A 1 163 ? -9.797 11.297 -4.977 1 97.81 163 LEU A N 1
ATOM 1313 C CA . LEU A 1 163 ? -10.5 11.68 -3.756 1 97.81 163 LEU A CA 1
ATOM 1314 C C . LEU A 1 163 ? -9.953 12.984 -3.191 1 97.81 163 LEU A C 1
ATOM 1316 O O . LEU A 1 163 ? -10.711 13.789 -2.641 1 97.81 163 LEU A O 1
ATOM 1320 N N . GLY A 1 164 ? -8.625 13.039 -3.312 1 97.81 164 GLY A N 1
ATOM 1321 C CA . GLY A 1 164 ? -8.008 14.305 -2.941 1 97.81 164 GLY A CA 1
ATOM 1322 C C . GLY A 1 164 ? -8.312 15.43 -3.912 1 97.81 164 GLY A C 1
ATOM 1323 O O . GLY A 1 164 ? -8.828 15.188 -5.004 1 97.81 164 GLY A O 1
ATOM 1324 N N . GLY A 1 165 ? -8.008 16.656 -3.604 1 97.31 165 GLY A N 1
ATOM 1325 C CA . GLY A 1 165 ? -8.414 17.781 -4.418 1 97.31 165 GLY A CA 1
ATOM 1326 C C . GLY A 1 165 ? -7.25 18.641 -4.879 1 97.31 165 GLY A C 1
ATOM 1327 O O . GLY A 1 165 ? -7.438 19.781 -5.305 1 97.31 165 GLY A O 1
ATOM 1328 N N . MET A 1 166 ? -6.07 18.141 -4.734 1 96.19 166 MET A N 1
ATOM 1329 C CA . MET A 1 166 ? -4.918 18.859 -5.266 1 96.19 166 MET A CA 1
ATOM 1330 C C . MET A 1 166 ? -4.836 18.719 -6.781 1 96.19 166 MET A C 1
ATOM 1332 O O . MET A 1 166 ? -4.379 17.688 -7.285 1 96.19 166 MET A O 1
ATOM 1336 N N . LYS A 1 167 ? -5.105 19.703 -7.508 1 94.81 167 LYS A N 1
ATOM 1337 C CA . LYS A 1 167 ? -5.332 19.672 -8.953 1 94.81 167 LYS A CA 1
ATOM 1338 C C . LYS A 1 167 ? -4.078 19.203 -9.695 1 94.81 167 LYS A C 1
ATOM 1340 O O . LYS A 1 167 ? -4.168 18.5 -10.703 1 94.81 167 LYS A O 1
ATOM 1345 N N . PHE A 1 168 ? -2.902 19.578 -9.242 1 92.44 168 PHE A N 1
ATOM 1346 C CA . PHE A 1 168 ? -1.667 19.219 -9.93 1 92.44 168 PHE A CA 1
ATOM 1347 C C . PHE A 1 168 ? -1.456 17.703 -9.906 1 92.44 168 PHE A C 1
ATOM 1349 O O . PHE A 1 168 ? -0.867 17.141 -10.828 1 92.44 168 PHE A O 1
ATO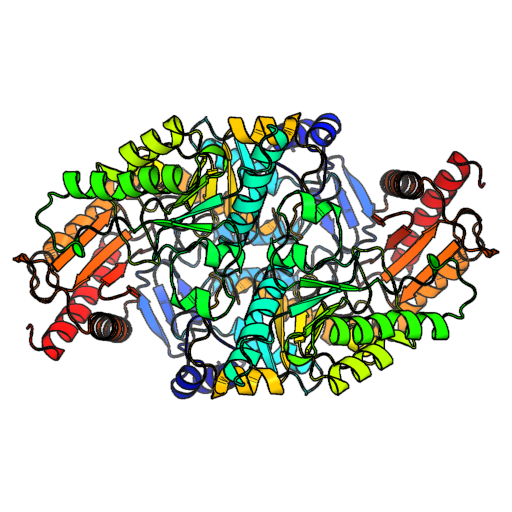M 1356 N N . MET A 1 169 ? -1.975 17 -8.945 1 94.94 169 MET A N 1
ATOM 1357 C CA . MET A 1 169 ? -1.857 15.539 -8.875 1 94.94 169 MET A CA 1
ATOM 1358 C C . MET A 1 169 ? -2.795 14.867 -9.875 1 94.94 169 MET A C 1
ATOM 1360 O O . MET A 1 169 ? -2.537 13.75 -10.312 1 94.94 169 MET A O 1
ATOM 1364 N N . HIS A 1 170 ? -3.896 15.531 -10.188 1 95.12 170 HIS A N 1
ATOM 1365 C CA . HIS A 1 170 ? -4.855 15 -11.148 1 95.12 170 HIS A CA 1
ATOM 1366 C C . HIS A 1 170 ? -4.281 15.008 -12.562 1 95.12 170 HIS A C 1
ATOM 1368 O O . HIS A 1 170 ? -4.676 14.188 -13.398 1 95.12 170 HIS A O 1
ATOM 1374 N N . GLU A 1 171 ? -3.354 15.844 -12.797 1 91.5 171 GLU A N 1
ATOM 1375 C CA . GLU A 1 171 ? -2.771 15.992 -14.133 1 91.5 171 GLU A CA 1
ATOM 1376 C C . GLU A 1 171 ? -2.002 14.742 -14.539 1 91.5 171 GLU A C 1
ATOM 1378 O O . GLU A 1 171 ? -2 14.367 -15.719 1 91.5 171 GLU A O 1
ATOM 1383 N N . MET A 1 172 ? -1.316 14.023 -13.789 1 87.56 172 MET A N 1
ATOM 1384 C CA . MET A 1 172 ? -0.482 12.867 -14.102 1 87.56 172 MET A CA 1
ATOM 1385 C C . MET A 1 172 ? -1.336 11.617 -14.32 1 87.56 172 MET A C 1
ATOM 1387 O O . MET A 1 172 ? -1.146 10.891 -15.297 1 87.56 172 MET A O 1
ATOM 1391 N N . GLY A 1 173 ? -2.354 11.297 -13.469 1 82.19 173 GLY A N 1
ATOM 1392 C CA . GLY A 1 173 ? -3.104 10.055 -13.531 1 82.19 173 GLY A CA 1
ATOM 1393 C C . GLY A 1 173 ? -4.531 10.242 -14.008 1 82.19 173 GLY A C 1
ATOM 1394 O O . GLY A 1 173 ? -5.191 9.281 -14.398 1 82.19 173 GLY A O 1
ATOM 1395 N N . GLY A 1 174 ? -4.895 11.461 -14.031 1 88.31 174 GLY A N 1
ATOM 1396 C CA . GLY A 1 174 ? -6.281 11.719 -14.375 1 88.31 174 GLY A CA 1
ATOM 1397 C C . GLY A 1 174 ? -7.23 11.523 -13.211 1 88.31 174 GLY A C 1
ATOM 1398 O O . GLY A 1 174 ? -6.793 11.312 -12.078 1 88.31 174 GLY A O 1
ATOM 1399 N N . MET A 1 175 ? -8.516 11.625 -13.531 1 91.94 175 MET A N 1
ATOM 1400 C CA . MET A 1 175 ? -9.594 11.477 -12.555 1 91.94 175 MET A CA 1
ATOM 1401 C C . MET A 1 175 ? -10.352 10.172 -12.781 1 91.94 175 MET A C 1
ATOM 1403 O O . MET A 1 175 ? -10.172 9.508 -13.805 1 91.94 175 MET A O 1
ATOM 1407 N N . ILE A 1 176 ? -11.062 9.75 -11.805 1 93.44 176 ILE A N 1
ATOM 1408 C CA . ILE A 1 176 ? -11.977 8.625 -11.961 1 93.44 176 ILE A CA 1
ATOM 1409 C C . ILE A 1 176 ? -13.422 9.102 -11.82 1 93.44 176 ILE A C 1
ATOM 1411 O O . ILE A 1 176 ? -13.672 10.18 -11.281 1 93.44 176 ILE A O 1
ATOM 1415 N N . PRO A 1 177 ? -14.344 8.289 -12.32 1 94.62 177 PRO A N 1
ATOM 1416 C CA . PRO A 1 177 ? -15.75 8.672 -12.18 1 94.62 177 PRO A CA 1
ATOM 1417 C C . PRO A 1 177 ? -16.234 8.672 -10.734 1 94.62 177 PRO A C 1
ATOM 1419 O O . PRO A 1 177 ? -15.609 8.031 -9.875 1 94.62 177 PRO A O 1
ATOM 1422 N N . ASP A 1 178 ? -17.312 9.414 -10.469 1 97.31 178 ASP A N 1
ATOM 1423 C CA . ASP A 1 178 ? -18.078 9.359 -9.227 1 97.31 178 ASP A CA 1
ATOM 1424 C C . ASP A 1 178 ? -17.281 9.969 -8.07 1 97.31 178 ASP A C 1
ATOM 1426 O O . ASP A 1 178 ? -17.328 9.469 -6.945 1 97.31 178 ASP A O 1
ATOM 1430 N N . ILE A 1 179 ? -16.531 10.977 -8.367 1 98.19 179 ILE A N 1
ATOM 1431 C CA . ILE A 1 179 ? -15.828 11.766 -7.367 1 98.19 179 ILE A CA 1
ATOM 1432 C C . ILE A 1 179 ? -16.172 13.242 -7.535 1 98.19 179 ILE A C 1
ATOM 1434 O O . ILE A 1 179 ? -16.219 13.758 -8.656 1 98.19 179 ILE A O 1
ATOM 1438 N N . ALA A 1 180 ? -16.5 13.914 -6.543 1 98.81 180 ALA A N 1
ATOM 1439 C CA . ALA A 1 180 ? -16.781 15.344 -6.527 1 98.81 180 ALA A CA 1
ATOM 1440 C C . ALA A 1 180 ? -16.031 16.031 -5.391 1 98.81 180 ALA A C 1
ATOM 1442 O O . ALA A 1 180 ? -15.445 15.367 -4.527 1 98.81 180 ALA A O 1
ATOM 1443 N N . HIS A 1 181 ? -15.984 17.391 -5.422 1 98.88 181 HIS A N 1
ATOM 1444 C CA . HIS A 1 181 ? -15.266 18.141 -4.398 1 98.88 181 HIS A CA 1
ATOM 1445 C C . HIS A 1 181 ? -16.047 19.375 -3.963 1 98.88 181 HIS A C 1
ATOM 1447 O O . HIS A 1 181 ? -16.844 19.922 -4.734 1 98.88 181 HIS A O 1
ATOM 1453 N N . ILE A 1 182 ? -15.859 19.75 -2.824 1 98.88 182 ILE A N 1
ATOM 1454 C CA . ILE A 1 182 ? -16.266 21.047 -2.301 1 98.88 182 ILE A CA 1
ATOM 1455 C C . ILE A 1 182 ? -15.039 21.797 -1.773 1 98.88 182 ILE A C 1
ATOM 1457 O O . ILE A 1 182 ? -13.938 21.25 -1.734 1 98.88 182 ILE A O 1
ATOM 1461 N N . ASP A 1 183 ? -15.18 22.984 -1.365 1 98.12 183 ASP A N 1
ATOM 1462 C CA . ASP A 1 183 ? -14.039 23.812 -0.972 1 98.12 183 ASP A CA 1
ATOM 1463 C C . ASP A 1 183 ? -13.508 23.391 0.399 1 98.12 183 ASP A C 1
ATOM 1465 O O . ASP A 1 183 ? -14.234 22.812 1.204 1 98.12 183 ASP A O 1
ATOM 1469 N N . GLU A 1 184 ? -12.242 23.656 0.639 1 97.88 184 GLU A N 1
ATOM 1470 C CA . GLU A 1 184 ? -11.641 23.516 1.96 1 97.88 184 GLU A CA 1
ATOM 1471 C C . GLU A 1 184 ? -12.109 24.625 2.902 1 97.88 184 GLU A C 1
ATOM 1473 O O . GLU A 1 184 ? -12.461 25.719 2.459 1 97.88 184 GLU A O 1
ATOM 1478 N N . PRO A 1 185 ? -12.148 24.375 4.172 1 98.12 185 PRO A N 1
ATOM 1479 C CA . PRO A 1 185 ? -12.562 25.391 5.141 1 98.12 185 PRO A CA 1
ATOM 1480 C C . PRO A 1 185 ? -11.398 26.266 5.613 1 98.12 185 PRO A C 1
ATOM 1482 O O . PRO A 1 185 ? -11.125 26.328 6.812 1 98.12 185 PRO A O 1
ATOM 1485 N N . TYR A 1 186 ? -10.82 27 4.715 1 97.06 186 TYR A N 1
ATOM 1486 C CA . TYR A 1 186 ? -9.648 27.828 4.949 1 97.06 186 TYR A CA 1
ATOM 1487 C C . TYR A 1 186 ? -10.047 29.281 5.219 1 97.06 186 TYR A C 1
ATOM 1489 O O . TYR A 1 186 ? -10.023 30.109 4.312 1 97.06 186 TYR A O 1
ATOM 1497 N N . PHE A 1 187 ? -10.25 29.625 6.473 1 96.38 187 PHE A N 1
ATOM 1498 C CA . PHE A 1 187 ? -10.789 30.922 6.871 1 96.38 187 PHE A CA 1
ATOM 1499 C C . PHE A 1 187 ? -9.828 32.031 6.512 1 96.38 187 PHE A C 1
ATOM 1501 O O . PHE A 1 187 ? -10.25 33.094 6.055 1 96.38 187 PHE A O 1
ATOM 1508 N N . PHE A 1 188 ? -8.523 31.812 6.707 1 95.38 188 PHE A N 1
ATOM 1509 C CA . PHE A 1 188 ? -7.547 32.875 6.496 1 95.38 188 PHE A CA 1
ATOM 1510 C C . PHE A 1 188 ? -7.574 33.375 5.051 1 95.38 188 PHE A C 1
ATOM 1512 O O . PHE A 1 188 ? -7.383 34.562 4.781 1 95.38 188 PHE A O 1
ATOM 1519 N N . ALA A 1 189 ? -7.773 32.438 4.18 1 92.56 189 ALA A N 1
ATOM 1520 C CA . ALA A 1 189 ? -7.75 32.781 2.76 1 92.56 189 ALA A CA 1
ATOM 1521 C C . ALA A 1 189 ? -9.086 33.375 2.311 1 92.56 189 ALA A C 1
ATOM 1523 O O . ALA A 1 189 ? -9.219 33.844 1.188 1 92.56 189 ALA A O 1
ATOM 1524 N N . HIS A 1 190 ? -10.062 33.281 3.141 1 87.5 190 HIS A N 1
ATOM 1525 C CA . HIS A 1 190 ? -11.359 33.844 2.822 1 87.5 190 HIS A CA 1
ATOM 1526 C C . HIS A 1 190 ? -11.289 35.375 2.775 1 87.5 190 HIS A C 1
ATOM 1528 O O . HIS A 1 190 ? -10.906 36 3.756 1 87.5 190 HIS A O 1
ATOM 1534 N N . GLU A 1 191 ? -11.508 36.094 1.812 1 78 191 GLU A N 1
ATOM 1535 C CA . GLU A 1 191 ? -11.383 37.531 1.635 1 78 191 GLU A CA 1
ATOM 1536 C C . GLU A 1 191 ? -12.672 38.25 2.031 1 78 191 GLU A C 1
ATOM 1538 O O . GLU A 1 191 ? -12.727 39.469 2.039 1 78 191 GLU A O 1
ATOM 1543 N N . GLY A 1 192 ? -13.5 37.5 2.711 1 81.5 192 GLY A N 1
ATOM 1544 C CA . GLY A 1 192 ? -14.773 38.125 3.027 1 81.5 192 GLY A CA 1
ATOM 1545 C C . GLY A 1 192 ? -14.875 38.594 4.469 1 81.5 192 GLY A C 1
ATOM 1546 O O . GLY A 1 192 ? -13.859 38.656 5.172 1 81.5 192 GLY A O 1
ATOM 1547 N N . ASN A 1 193 ? -16.047 39.188 4.816 1 90.62 193 ASN A N 1
ATOM 1548 C CA . ASN A 1 193 ? -16.25 39.812 6.121 1 90.62 193 ASN A CA 1
ATOM 1549 C C . ASN A 1 193 ? -16.953 38.875 7.09 1 90.62 193 ASN A C 1
ATOM 1551 O O . ASN A 1 193 ? -17.406 39.281 8.156 1 90.62 193 ASN A O 1
ATOM 1555 N N . LEU A 1 194 ? -16.906 37.688 6.77 1 95.06 194 LEU A N 1
ATOM 1556 C CA . LEU A 1 194 ? -17.578 36.719 7.652 1 95.06 194 LEU A CA 1
ATOM 1557 C C . LEU A 1 194 ? -16.734 36.469 8.898 1 95.06 194 LEU A C 1
ATOM 1559 O O . LEU A 1 194 ? -15.508 36.438 8.828 1 95.06 194 LEU A O 1
ATOM 1563 N N . THR A 1 195 ? -17.469 36.312 10.008 1 96.25 195 THR A N 1
ATOM 1564 C CA . THR A 1 195 ? -16.797 35.781 11.188 1 96.25 195 THR A CA 1
ATOM 1565 C C . THR A 1 195 ? -16.375 34.344 10.961 1 96.25 195 THR A C 1
ATOM 1567 O O . THR A 1 195 ? -16.875 33.656 10.055 1 96.25 195 THR A O 1
ATOM 1570 N N . PRO A 1 196 ? -15.438 33.812 11.766 1 96.44 196 PRO A N 1
ATOM 1571 C CA . PRO A 1 196 ? -15.055 32.406 11.633 1 96.44 196 PRO A CA 1
ATOM 1572 C C . PRO A 1 196 ? -16.25 31.469 11.703 1 96.44 196 PRO A C 1
ATOM 1574 O O . PRO A 1 196 ? -16.344 30.516 10.922 1 96.44 196 PRO A O 1
ATOM 1577 N N . ALA A 1 197 ? -17.156 31.734 12.586 1 97.94 197 ALA A N 1
ATOM 1578 C CA . ALA A 1 197 ? -18.328 30.875 12.758 1 97.94 197 ALA A CA 1
ATOM 1579 C C . ALA A 1 197 ? -19.219 30.906 11.508 1 97.94 197 ALA A C 1
ATOM 1581 O O . ALA A 1 197 ? -19.703 29.875 11.055 1 97.94 197 ALA A O 1
ATOM 1582 N N . GLU A 1 198 ? -19.453 32.125 10.938 1 98.12 198 GLU A N 1
ATOM 1583 C CA . GLU A 1 198 ? -20.25 32.281 9.727 1 98.12 198 GLU A CA 1
ATOM 1584 C C . GLU A 1 198 ? -19.578 31.594 8.539 1 98.12 198 GLU A C 1
ATOM 1586 O O . GLU A 1 198 ? -20.234 30.922 7.738 1 98.12 198 GLU A O 1
ATOM 1591 N N . PHE A 1 199 ? -18.328 31.75 8.469 1 98 199 PHE A N 1
ATOM 1592 C CA . PHE A 1 199 ? -17.562 31.141 7.391 1 98 199 PHE A CA 1
ATOM 1593 C C . PHE A 1 199 ? -17.625 29.625 7.484 1 98 199 PHE A C 1
ATOM 1595 O O . PHE A 1 199 ? -17.797 28.938 6.477 1 98 199 PHE A O 1
ATOM 1602 N N . GLY A 1 200 ? -17.438 29.109 8.711 1 98.19 200 GLY A N 1
ATOM 1603 C CA . GLY A 1 200 ? -17.5 27.672 8.914 1 98.19 200 GLY A CA 1
ATOM 1604 C C . GLY A 1 200 ? -18.812 27.062 8.438 1 98.19 200 GLY A C 1
ATOM 1605 O O . GLY A 1 200 ? -18.812 26 7.801 1 98.19 200 GLY A O 1
ATOM 1606 N N . LEU A 1 201 ? -19.891 27.719 8.766 1 98.56 201 LEU A N 1
ATOM 1607 C CA . LEU A 1 201 ? -21.203 27.25 8.344 1 98.56 201 LEU A CA 1
ATOM 1608 C C . LEU A 1 201 ? -21.344 27.312 6.824 1 98.56 201 LEU A C 1
ATOM 1610 O O . LEU A 1 201 ? -21.844 26.375 6.203 1 98.56 201 LEU A O 1
ATOM 1614 N N . ARG A 1 202 ? -20.906 28.438 6.242 1 98 202 ARG A N 1
ATOM 1615 C CA . ARG A 1 202 ? -20.984 28.594 4.793 1 98 202 ARG A CA 1
ATOM 1616 C C . ARG A 1 202 ? -20.188 27.5 4.082 1 98 202 ARG A C 1
ATOM 1618 O O . ARG A 1 202 ? -20.672 26.906 3.111 1 98 202 ARG A O 1
ATOM 1625 N N . ALA A 1 203 ? -18.969 27.281 4.574 1 98.38 203 ALA A N 1
ATOM 1626 C CA . ALA A 1 203 ? -18.125 26.25 3.984 1 98.38 203 ALA A CA 1
ATOM 1627 C C . ALA A 1 203 ? -18.75 24.875 4.125 1 98.38 203 ALA A C 1
ATOM 1629 O O . ALA A 1 203 ? -18.766 24.078 3.18 1 98.38 203 ALA A O 1
ATOM 1630 N N . ALA A 1 204 ? -19.297 24.562 5.258 1 98.81 204 ALA A N 1
ATOM 1631 C CA . ALA A 1 204 ? -19.922 23.266 5.508 1 98.81 204 ALA A CA 1
ATOM 1632 C C . ALA A 1 204 ? -21.156 23.078 4.617 1 98.81 204 ALA A C 1
ATOM 1634 O O . ALA A 1 204 ? -21.391 21.969 4.113 1 98.81 204 ALA A O 1
ATOM 1635 N N . ARG A 1 205 ? -21.906 24.094 4.414 1 98.81 205 ARG A N 1
ATOM 1636 C CA . ARG A 1 205 ? -23.172 24.016 3.695 1 98.81 205 ARG A CA 1
ATOM 1637 C C . ARG A 1 205 ? -22.938 23.812 2.203 1 98.81 205 ARG A C 1
ATOM 1639 O O . ARG A 1 205 ? -23.859 23.438 1.475 1 98.81 205 ARG A O 1
ATOM 1646 N N . GLN A 1 206 ? -21.703 23.984 1.763 1 98.88 206 GLN A N 1
ATOM 1647 C CA . GLN A 1 206 ? -21.375 23.578 0.399 1 98.88 206 GLN A CA 1
ATOM 1648 C C . GLN A 1 206 ? -21.609 22.094 0.196 1 98.88 206 GLN A C 1
ATOM 1650 O O . GLN A 1 206 ? -21.938 21.656 -0.907 1 98.88 206 GLN A O 1
ATOM 1655 N N . LEU A 1 207 ? -21.438 21.297 1.257 1 98.94 207 LEU A N 1
ATOM 1656 C CA . LEU A 1 207 ? -21.672 19.859 1.158 1 98.94 207 LEU A CA 1
ATOM 1657 C C . LEU A 1 207 ? -23.141 19.594 0.855 1 98.94 207 LEU A C 1
ATOM 1659 O O . LEU A 1 207 ? -23.469 18.766 -0.009 1 98.94 207 LEU A O 1
ATOM 1663 N N . GLU A 1 208 ? -23.984 20.25 1.608 1 98.94 208 GLU A N 1
ATOM 1664 C CA . GLU A 1 208 ? -25.422 20.078 1.369 1 98.94 208 GLU A CA 1
ATOM 1665 C C . GLU A 1 208 ? -25.797 20.469 -0.06 1 98.94 208 GLU A C 1
ATOM 1667 O O . GLU A 1 208 ? -26.516 19.734 -0.735 1 98.94 208 GLU A O 1
ATOM 1672 N N . ALA A 1 209 ? -25.297 21.625 -0.481 1 98.94 209 ALA A N 1
ATOM 1673 C CA . ALA A 1 209 ? -25.562 22.078 -1.842 1 98.94 209 ALA A CA 1
ATOM 1674 C C . ALA A 1 209 ? -25.094 21.062 -2.869 1 98.94 209 ALA A C 1
ATOM 1676 O O . ALA A 1 209 ? -25.781 20.781 -3.855 1 98.94 209 ALA A O 1
ATOM 1677 N N . LYS A 1 210 ? -23.922 20.516 -2.627 1 98.94 210 LYS A N 1
ATOM 1678 C CA . LYS A 1 210 ? -23.344 19.547 -3.559 1 98.94 210 LYS A CA 1
ATOM 1679 C C . LYS A 1 210 ? -24.141 18.234 -3.564 1 98.94 210 LYS A C 1
ATOM 1681 O O . LYS A 1 210 ? -24.344 17.641 -4.621 1 98.94 210 LYS A O 1
ATOM 1686 N N . ILE A 1 211 ? -24.547 17.734 -2.41 1 98.94 211 ILE A N 1
ATOM 1687 C CA . ILE A 1 211 ? -25.375 16.531 -2.289 1 98.94 211 ILE A CA 1
ATOM 1688 C C . ILE A 1 211 ? -26.656 16.703 -3.09 1 98.94 211 ILE A C 1
ATOM 1690 O O . ILE A 1 211 ? -27.062 15.805 -3.83 1 98.94 211 ILE A O 1
ATOM 1694 N N . LEU A 1 212 ? -27.25 17.859 -2.92 1 98.88 212 LEU A N 1
ATOM 1695 C CA . LEU A 1 212 ? -28.516 18.125 -3.607 1 98.88 212 LEU A CA 1
ATOM 1696 C C . LEU A 1 212 ? -28.297 18.25 -5.113 1 98.88 212 LEU A C 1
ATOM 1698 O O . LEU A 1 212 ? -29.125 17.781 -5.902 1 98.88 212 LEU A O 1
ATOM 1702 N N . GLU A 1 213 ? -27.219 18.828 -5.516 1 98.88 213 GLU A N 1
ATOM 1703 C CA . GLU A 1 213 ? -26.859 18.953 -6.926 1 98.88 213 GLU A CA 1
ATOM 1704 C C . GLU A 1 213 ? -26.688 17.578 -7.57 1 98.88 213 GLU A C 1
ATOM 1706 O O . GLU A 1 213 ? -27.172 17.344 -8.672 1 98.88 213 GLU A O 1
ATOM 1711 N N . LEU A 1 214 ? -26 16.672 -6.902 1 98.75 214 LEU A N 1
ATOM 1712 C CA . LEU A 1 214 ? -25.625 15.375 -7.445 1 98.75 214 LEU A CA 1
ATOM 1713 C C . LEU A 1 214 ? -26.781 14.375 -7.289 1 98.75 214 LEU A C 1
ATOM 1715 O O . LEU A 1 214 ? -26.875 13.414 -8.062 1 98.75 214 LEU A O 1
ATOM 1719 N N . GLY A 1 215 ? -27.656 14.594 -6.348 1 98.75 215 GLY A N 1
ATOM 1720 C CA . GLY A 1 215 ? -28.672 13.641 -5.93 1 98.75 215 GLY A CA 1
ATOM 1721 C C . GLY A 1 215 ? -28.281 12.859 -4.695 1 98.75 215 GLY A C 1
ATOM 1722 O O . GLY A 1 215 ? -27.328 12.07 -4.727 1 98.75 215 GLY A O 1
ATOM 1723 N N . ALA A 1 216 ? -29.031 13.102 -3.623 1 98.31 216 ALA A N 1
ATOM 1724 C CA . ALA A 1 216 ? -28.734 12.461 -2.342 1 98.31 216 ALA A CA 1
ATOM 1725 C C . ALA A 1 216 ? -28.719 10.945 -2.479 1 98.31 216 ALA A C 1
ATOM 1727 O O . ALA A 1 216 ? -27.984 10.266 -1.756 1 98.31 216 ALA A O 1
ATOM 1728 N N . ASP A 1 217 ? -29.438 10.414 -3.4 1 98.38 217 ASP A N 1
ATOM 1729 C CA . ASP A 1 217 ? -29.531 8.969 -3.607 1 98.38 217 ASP A CA 1
ATOM 1730 C C . ASP A 1 217 ? -28.312 8.445 -4.359 1 98.38 217 ASP A C 1
ATOM 1732 O O . ASP A 1 217 ? -28.125 7.234 -4.484 1 98.38 217 ASP A O 1
ATOM 1736 N N . LYS A 1 218 ? -27.438 9.352 -4.785 1 98.69 218 LYS A N 1
ATOM 1737 C CA . LYS A 1 218 ? -26.25 8.953 -5.531 1 98.69 218 LYS A CA 1
ATOM 1738 C C . LYS A 1 218 ? -24.984 9.188 -4.715 1 98.69 218 LYS A C 1
ATOM 1740 O O . LYS A 1 218 ? -23.922 8.641 -5.035 1 98.69 218 LYS A O 1
ATOM 1745 N N . VAL A 1 219 ? -25.047 9.984 -3.646 1 98.94 219 VAL A N 1
ATOM 1746 C CA . VAL A 1 219 ? -23.875 10.336 -2.852 1 98.94 219 VAL A CA 1
ATOM 1747 C C . VAL A 1 219 ? -23.672 9.305 -1.745 1 98.94 219 VAL A C 1
ATOM 1749 O O . VAL A 1 219 ? -24.516 9.156 -0.862 1 98.94 219 VAL A O 1
ATOM 1752 N N . ALA A 1 220 ? -22.531 8.641 -1.81 1 98.81 220 ALA A N 1
ATOM 1753 C CA . ALA A 1 220 ? -22.25 7.512 -0.927 1 98.81 220 ALA A CA 1
ATOM 1754 C C . ALA A 1 220 ? -21.578 7.977 0.364 1 98.81 220 ALA A C 1
ATOM 1756 O O . ALA A 1 220 ? -21.859 7.445 1.442 1 98.81 220 ALA A O 1
ATOM 1757 N N . GLY A 1 221 ? -20.688 8.914 0.226 1 98.94 221 GLY A N 1
ATOM 1758 C CA . GLY A 1 221 ? -19.922 9.32 1.392 1 98.94 221 GLY A CA 1
ATOM 1759 C C . GLY A 1 221 ? -19.188 10.633 1.193 1 98.94 221 GLY A C 1
ATOM 1760 O O . GLY A 1 221 ? -18.984 11.078 0.06 1 98.94 221 GLY A O 1
ATOM 1761 N N . PHE A 1 222 ? -18.875 11.297 2.268 1 98.94 222 PHE A N 1
ATOM 1762 C CA . PHE A 1 222 ? -18.016 12.461 2.35 1 98.94 222 PHE A CA 1
ATOM 1763 C C . PHE A 1 222 ? -16.734 12.141 3.131 1 98.94 222 PHE A C 1
ATOM 1765 O O . PHE A 1 222 ? -16.812 11.656 4.262 1 98.94 222 PHE A O 1
ATOM 1772 N N . ILE A 1 223 ? -15.602 12.367 2.486 1 98.94 223 ILE A N 1
ATOM 1773 C CA . ILE A 1 223 ? -14.336 12.109 3.16 1 98.94 223 ILE A CA 1
ATOM 1774 C C . ILE A 1 223 ? -13.586 13.43 3.379 1 98.94 223 ILE A C 1
ATOM 1776 O O . ILE A 1 223 ? -13.555 14.281 2.492 1 98.94 223 ILE A O 1
ATOM 1780 N N . ALA A 1 224 ? -12.953 13.523 4.52 1 98.88 224 ALA A N 1
ATOM 1781 C CA . ALA A 1 224 ? -12.117 14.68 4.805 1 98.88 224 ALA A CA 1
ATOM 1782 C C . ALA A 1 224 ? -11.164 14.398 5.965 1 98.88 224 ALA A C 1
ATOM 1784 O O . ALA A 1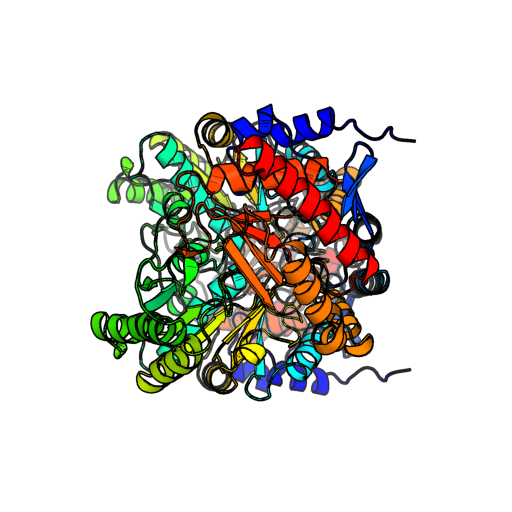 224 ? -11.445 13.547 6.809 1 98.88 224 ALA A O 1
ATOM 1785 N N . GLU A 1 225 ? -10.07 15.078 5.973 1 98.88 225 GLU A N 1
ATOM 1786 C CA . GLU A 1 225 ? -9.227 15.156 7.156 1 98.88 225 GLU A CA 1
ATOM 1787 C C . GLU A 1 225 ? -9.859 16.016 8.234 1 98.88 225 GLU A C 1
ATOM 1789 O O . GLU A 1 225 ? -10.391 17.094 7.949 1 98.88 225 GLU A O 1
ATOM 1794 N N . PRO A 1 226 ? -9.758 15.562 9.484 1 98.81 226 PRO A N 1
ATOM 1795 C CA . PRO A 1 226 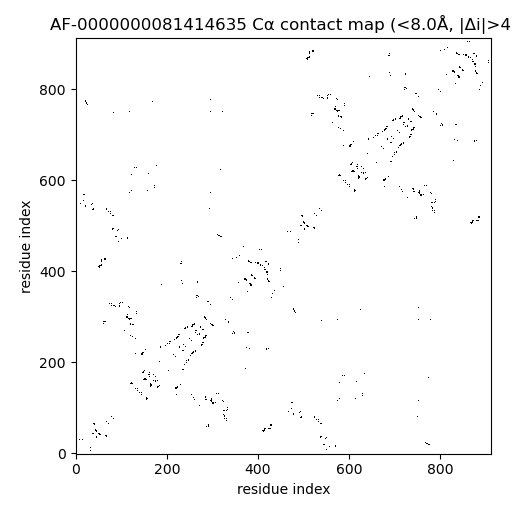? -10.281 16.453 10.523 1 98.81 226 PRO A CA 1
ATOM 1796 C C . PRO A 1 226 ? -9.648 17.844 10.484 1 98.81 226 PRO A C 1
ATOM 1798 O O . PRO A 1 226 ? -10.352 18.844 10.641 1 98.81 226 PRO A O 1
ATOM 1801 N N . PHE A 1 227 ? -8.43 17.922 10.391 1 98.38 227 PHE A N 1
ATOM 1802 C CA . PHE A 1 227 ? -7.695 19.078 9.906 1 98.38 227 PHE A CA 1
ATOM 1803 C C . PHE A 1 227 ? -6.832 18.719 8.703 1 98.38 227 PHE A C 1
ATOM 1805 O O . PHE A 1 227 ? -6.277 17.625 8.641 1 98.38 227 PHE A O 1
ATOM 1812 N N . GLN A 1 228 ? -6.852 19.578 7.691 1 97.88 228 GLN A N 1
ATOM 1813 C CA . GLN A 1 228 ? -6.047 19.266 6.512 1 97.88 228 GLN A CA 1
ATOM 1814 C C . GLN A 1 228 ? -4.555 19.375 6.824 1 97.88 228 GLN A C 1
ATOM 1816 O O . GLN A 1 228 ? -4.07 20.438 7.215 1 97.88 228 GLN A O 1
ATOM 1821 N N . GLY A 1 229 ? -3.801 18.266 6.668 1 95.44 229 GLY A N 1
ATOM 1822 C CA . GLY A 1 229 ? -2.373 18.234 6.934 1 95.44 229 GLY A CA 1
ATOM 1823 C C . GLY A 1 229 ? -1.536 18.719 5.758 1 95.44 229 GLY A C 1
ATOM 1824 O O . GLY A 1 229 ? -1.152 19.875 5.691 1 95.44 229 GLY A O 1
ATOM 1825 N N . ALA A 1 230 ? -1.5 17.891 4.73 1 93.88 230 ALA A N 1
ATOM 1826 C CA . ALA A 1 230 ? -0.676 18.156 3.557 1 93.88 230 ALA A CA 1
ATOM 1827 C C . ALA A 1 230 ? -1.165 19.391 2.814 1 93.88 230 ALA A C 1
ATOM 1829 O O . ALA A 1 230 ? -0.385 20.078 2.137 1 93.88 230 ALA A O 1
ATOM 1830 N N . GLY A 1 231 ? -2.424 19.688 2.986 1 94.56 231 GLY A N 1
ATOM 1831 C CA . GLY A 1 231 ? -2.99 20.859 2.334 1 94.56 231 GLY A CA 1
ATOM 1832 C C . GLY A 1 231 ? -2.586 22.156 2.99 1 94.56 231 GLY A C 1
ATOM 1833 O O . GLY A 1 231 ? -2.893 23.234 2.479 1 94.56 231 GLY A O 1
ATOM 1834 N N . GLY A 1 232 ? -1.91 22.078 4.184 1 94.62 232 GLY A N 1
ATOM 1835 C CA . GLY A 1 232 ? -1.39 23.312 4.777 1 94.62 232 GLY A CA 1
ATOM 1836 C C . GLY A 1 232 ? -1.833 23.5 6.215 1 94.62 232 GLY A C 1
ATOM 1837 O O . GLY A 1 232 ? -1.986 24.641 6.672 1 94.62 232 GLY A O 1
ATOM 1838 N N . MET A 1 233 ? -2.105 22.453 6.863 1 95.75 233 MET A N 1
ATOM 1839 C CA . MET A 1 233 ? -2.531 22.516 8.258 1 95.75 233 MET A CA 1
ATOM 1840 C C . MET A 1 233 ? -3.709 23.469 8.422 1 95.75 233 MET A C 1
ATOM 1842 O O . MET A 1 233 ? -3.645 24.406 9.219 1 95.75 233 MET A O 1
ATOM 1846 N N . ILE A 1 234 ? -4.715 23.188 7.773 1 97.19 234 ILE A N 1
ATOM 1847 C CA . ILE A 1 234 ? -5.914 24.016 7.801 1 97.19 234 ILE A CA 1
ATOM 1848 C C . ILE A 1 234 ? -6.902 23.469 8.828 1 97.19 234 ILE A C 1
ATOM 1850 O O . ILE A 1 234 ? -7.375 22.344 8.695 1 97.19 234 ILE A O 1
ATOM 1854 N N . PHE A 1 235 ? -7.16 24.266 9.836 1 97.38 235 PHE A N 1
ATOM 1855 C CA . PHE A 1 235 ? -8.125 23.922 10.867 1 97.38 235 PHE A CA 1
ATOM 1856 C C . PHE A 1 235 ? -9.469 24.594 10.602 1 97.38 235 PHE A C 1
ATOM 1858 O O . PHE A 1 235 ? -9.547 25.812 10.461 1 97.38 235 PHE A O 1
ATOM 1865 N N . PRO A 1 236 ? -10.477 23.781 10.508 1 97.69 236 PRO A N 1
ATOM 1866 C CA . PRO A 1 236 ? -11.789 24.391 10.289 1 97.69 236 PRO A CA 1
ATOM 1867 C C . PRO A 1 236 ? -12.289 25.172 11.508 1 97.69 236 PRO A C 1
ATOM 1869 O O . PRO A 1 236 ? -11.992 24.797 12.641 1 97.69 236 PRO A O 1
ATOM 1872 N N . PRO A 1 237 ? -13.094 26.281 11.195 1 97.5 237 PRO A N 1
ATOM 1873 C CA . PRO A 1 237 ? -13.773 26.906 12.328 1 97.5 237 PRO A CA 1
ATOM 1874 C C . PRO A 1 237 ? -14.648 25.922 13.109 1 97.5 237 PRO A C 1
ATOM 1876 O O . PRO A 1 237 ? -15.078 24.906 12.57 1 97.5 237 PRO A O 1
ATOM 1879 N N . GLU A 1 238 ? -14.922 26.266 14.336 1 97.69 238 GLU A N 1
ATOM 1880 C CA . GLU A 1 238 ? -15.602 25.359 15.266 1 97.69 238 GLU A CA 1
ATOM 1881 C C . GLU A 1 238 ? -16.984 24.984 14.75 1 97.69 238 GLU A C 1
ATOM 1883 O O . GLU A 1 238 ? -17.5 23.922 15.062 1 97.69 238 GLU A O 1
ATOM 1888 N N . SER A 1 239 ? -17.594 25.797 13.914 1 98.56 239 SER A N 1
ATOM 1889 C CA . SER A 1 239 ? -18.953 25.594 13.438 1 98.56 239 SER A CA 1
ATOM 1890 C C . SER A 1 239 ? -19 24.609 12.281 1 98.56 239 SER A C 1
ATOM 1892 O O . SER A 1 239 ? -20.062 24.141 11.891 1 98.56 239 SER A O 1
ATOM 1894 N N . TYR A 1 240 ? -17.859 24.25 11.711 1 98.75 240 TYR A N 1
ATOM 1895 C CA . TYR A 1 240 ? -17.781 23.484 10.461 1 98.75 240 TYR A CA 1
ATOM 1896 C C . TYR A 1 240 ? -18.234 22.047 10.664 1 98.75 240 TYR A C 1
ATOM 1898 O O . TYR A 1 240 ? -19.188 21.594 10.016 1 98.75 240 TYR A O 1
ATOM 1906 N N . TRP A 1 241 ? -17.656 21.266 11.586 1 98.88 241 TRP A N 1
ATOM 1907 C CA . TRP A 1 241 ? -17.828 19.812 11.68 1 98.88 241 TRP A CA 1
ATOM 1908 C C . TRP A 1 241 ? -19.219 19.469 12.203 1 98.88 241 TRP A C 1
ATOM 1910 O O . TRP A 1 241 ? -19.859 18.531 11.727 1 98.88 241 TRP A O 1
ATOM 1920 N N . PRO A 1 242 ? -19.734 20.219 13.258 1 98.75 242 PRO A N 1
ATOM 1921 C CA . PRO A 1 242 ? -21.109 19.938 13.648 1 98.75 242 PRO A CA 1
ATOM 1922 C C . PRO A 1 242 ? -22.094 20.062 12.477 1 98.75 242 PRO A C 1
ATOM 1924 O O . PRO A 1 242 ? -23 19.234 12.344 1 98.75 242 PRO A O 1
ATOM 1927 N N . GLU A 1 243 ? -21.844 21.062 11.664 1 98.88 243 GLU A N 1
ATOM 1928 C CA . GLU A 1 243 ? -22.734 21.25 10.516 1 98.88 243 GLU A CA 1
ATOM 1929 C C . GLU A 1 243 ? -22.531 20.172 9.469 1 98.88 243 GLU A C 1
ATOM 1931 O O . GLU A 1 243 ? -23.5 19.672 8.883 1 98.88 243 GLU A O 1
ATOM 1936 N N . ILE A 1 244 ? -21.297 19.719 9.18 1 98.94 244 ILE A N 1
ATOM 1937 C CA . ILE A 1 244 ? -21 18.641 8.258 1 98.94 244 ILE A CA 1
ATOM 1938 C C . ILE A 1 244 ? -21.703 17.359 8.727 1 98.94 244 ILE A C 1
ATOM 1940 O O . ILE A 1 244 ? -22.328 16.672 7.926 1 98.94 244 ILE A O 1
ATOM 1944 N N . GLN A 1 245 ? -21.516 17.047 10.016 1 98.88 245 GLN A N 1
ATOM 1945 C CA . GLN A 1 245 ? -22.125 15.844 10.562 1 98.88 245 GLN A CA 1
ATOM 1946 C C . GLN A 1 245 ? -23.641 15.883 10.422 1 98.88 245 GLN A C 1
ATOM 1948 O O . GLN A 1 245 ? -24.266 14.883 10.047 1 98.88 245 GLN A O 1
ATOM 1953 N N . ARG A 1 246 ? -24.25 17.047 10.781 1 98.88 246 ARG A N 1
ATOM 1954 C CA . ARG A 1 246 ? -25.703 17.203 10.633 1 98.88 246 ARG A CA 1
ATOM 1955 C C . ARG A 1 246 ? -26.141 16.906 9.203 1 98.88 246 ARG A C 1
ATOM 1957 O O . ARG A 1 246 ? -27.109 16.188 8.984 1 98.88 246 ARG A O 1
ATOM 1964 N N . ILE A 1 247 ? -25.438 17.469 8.234 1 98.94 247 ILE A N 1
ATOM 1965 C CA . ILE A 1 247 ? -25.766 17.312 6.82 1 98.94 247 ILE A CA 1
ATOM 1966 C C . ILE A 1 247 ? -25.641 15.852 6.41 1 98.94 247 ILE A C 1
ATOM 1968 O O . ILE A 1 247 ? -26.547 15.305 5.758 1 98.94 247 ILE A O 1
ATOM 1972 N N . CYS A 1 248 ? -24.547 15.18 6.777 1 98.94 248 CYS A N 1
ATOM 1973 C CA . CYS A 1 248 ? -24.344 13.773 6.438 1 98.94 248 CYS A CA 1
ATOM 1974 C C . CYS A 1 248 ? -25.469 12.906 7.004 1 98.94 248 CYS A C 1
ATOM 1976 O O . CYS A 1 248 ? -25.969 12.008 6.324 1 98.94 248 CYS A O 1
ATOM 1978 N N . ARG A 1 249 ? -25.891 13.156 8.258 1 98.62 249 ARG A N 1
ATOM 1979 C CA . ARG A 1 249 ? -26.969 12.398 8.883 1 98.62 249 ARG A CA 1
ATOM 1980 C C . ARG A 1 249 ? -28.297 12.648 8.188 1 98.62 249 ARG A C 1
ATOM 1982 O O . ARG A 1 249 ? -29.062 11.711 7.941 1 98.62 249 ARG A O 1
ATOM 1989 N N . GLN A 1 250 ? -28.484 13.859 7.883 1 98.75 250 GLN A N 1
ATOM 1990 C CA . GLN A 1 250 ? -29.75 14.242 7.266 1 98.75 250 GLN A CA 1
ATOM 1991 C C . GLN A 1 250 ? -29.953 13.539 5.922 1 98.75 250 GLN A C 1
ATOM 1993 O O . GLN A 1 250 ? -31.062 13.117 5.59 1 98.75 250 GLN A O 1
ATOM 1998 N N . TYR A 1 251 ? -28.922 13.383 5.145 1 98.75 251 TYR A N 1
ATOM 1999 C CA . TYR A 1 251 ? -29.062 12.898 3.775 1 98.75 251 TYR A CA 1
ATOM 2000 C C . TYR A 1 251 ? -28.562 11.461 3.652 1 98.75 251 TYR A C 1
ATOM 2002 O O . TYR A 1 251 ? -28.438 10.938 2.545 1 98.75 251 TYR A O 1
ATOM 2010 N N . ASP A 1 252 ? -28.281 10.797 4.754 1 98.38 252 ASP A N 1
ATOM 2011 C CA . ASP A 1 252 ? -27.797 9.414 4.797 1 98.38 252 ASP A CA 1
ATOM 2012 C C . ASP A 1 252 ? -26.531 9.25 3.953 1 98.38 252 ASP A C 1
ATOM 2014 O O . ASP A 1 252 ? -26.484 8.391 3.074 1 98.38 252 ASP A O 1
ATOM 2018 N N . VAL A 1 253 ? -25.609 10.094 4.16 1 98.81 253 VAL A N 1
ATOM 2019 C CA . VAL A 1 253 ? -24.281 10.07 3.561 1 98.81 253 VAL A CA 1
ATOM 2020 C C . VAL A 1 253 ? -23.25 9.656 4.605 1 98.81 253 VAL A C 1
ATOM 2022 O O . VAL A 1 253 ? -23.25 10.172 5.723 1 98.81 253 VAL A O 1
ATOM 2025 N N . LEU A 1 254 ? -22.453 8.617 4.293 1 98.94 254 LEU A N 1
ATOM 2026 C CA . LEU A 1 254 ? -21.438 8.172 5.246 1 98.94 254 LEU A CA 1
ATOM 2027 C C . LEU A 1 254 ? -20.375 9.25 5.461 1 98.94 254 LEU A C 1
ATOM 2029 O O . LEU A 1 254 ? -19.906 9.867 4.5 1 98.94 254 LEU A O 1
ATOM 2033 N N . LEU A 1 255 ? -20.125 9.562 6.699 1 98.94 255 LEU A N 1
ATOM 2034 C CA . LEU A 1 255 ? -19.062 10.484 7.07 1 98.94 255 LEU A CA 1
ATOM 2035 C C . LEU A 1 255 ? -17.75 9.734 7.309 1 98.94 255 LEU A C 1
ATOM 2037 O O . LEU A 1 255 ? -17.656 8.914 8.227 1 98.94 255 LEU A O 1
ATOM 2041 N N . CYS A 1 256 ? -16.734 10 6.504 1 98.94 256 CYS A N 1
ATOM 2042 C CA . CYS A 1 256 ? -15.461 9.289 6.547 1 98.94 256 CYS A CA 1
ATOM 2043 C C . CYS A 1 256 ? -14.328 10.227 6.961 1 98.94 256 CYS A C 1
ATOM 2045 O O . CYS A 1 256 ? -14.062 11.227 6.285 1 98.94 256 CYS A O 1
ATOM 2047 N N . ALA A 1 257 ? -13.648 9.914 8.039 1 98.94 257 ALA A N 1
ATOM 2048 C CA . ALA A 1 257 ? -12.547 10.75 8.5 1 98.94 257 ALA A CA 1
ATOM 2049 C C . ALA A 1 257 ? -11.195 10.148 8.102 1 98.94 257 ALA A C 1
ATOM 2051 O O . ALA A 1 257 ? -10.914 8.984 8.398 1 98.94 257 ALA A O 1
ATOM 2052 N N . ASP A 1 258 ? -10.438 10.891 7.398 1 98.88 258 ASP A N 1
ATOM 2053 C CA . ASP A 1 258 ? -9.055 10.523 7.141 1 98.88 258 ASP A CA 1
ATOM 2054 C C . ASP A 1 258 ? -8.156 10.898 8.32 1 98.88 258 ASP A C 1
ATOM 2056 O O . ASP A 1 258 ? -7.719 12.047 8.43 1 98.88 258 ASP A O 1
ATOM 2060 N N . GLU A 1 259 ? -7.84 9.953 9.141 1 98.81 259 GLU A N 1
ATOM 2061 C CA . GLU A 1 259 ? -7.113 10.133 10.391 1 98.81 259 GLU A CA 1
ATOM 2062 C C . GLU A 1 259 ? -5.645 9.758 10.234 1 98.81 259 GLU A C 1
ATOM 2064 O O . GLU A 1 259 ? -4.941 9.555 11.227 1 98.81 259 GLU A O 1
ATOM 2069 N N . VAL A 1 260 ? -5.152 9.695 8.992 1 98.81 260 VAL A N 1
ATOM 2070 C CA . VAL A 1 260 ? -3.791 9.258 8.711 1 98.81 260 VAL A CA 1
ATOM 2071 C C . VAL A 1 260 ? -2.799 10.156 9.445 1 98.81 260 VAL A C 1
ATOM 2073 O O . VAL A 1 260 ? -1.851 9.672 10.07 1 98.81 260 VAL A O 1
ATOM 2076 N N . ILE A 1 261 ? -3.008 11.477 9.406 1 98.38 261 ILE A N 1
ATOM 2077 C CA . ILE A 1 261 ? -2.109 12.406 10.07 1 98.38 261 ILE A CA 1
ATOM 2078 C C . ILE A 1 261 ? -2.596 12.664 11.492 1 98.38 261 ILE A C 1
ATOM 2080 O O . ILE A 1 261 ? -1.799 12.695 12.438 1 98.38 261 ILE A O 1
ATOM 2084 N N . GLY A 1 262 ? -3.852 12.805 11.695 1 98.12 262 GLY A N 1
ATOM 2085 C CA . GLY A 1 262 ? -4.414 13.312 12.938 1 98.12 262 GLY A CA 1
ATOM 2086 C C . GLY A 1 262 ? -4.512 12.258 14.023 1 98.12 262 GLY A C 1
ATOM 2087 O O . GLY A 1 262 ? -4.648 12.586 15.203 1 98.12 262 GLY A O 1
ATOM 2088 N N . GLY A 1 263 ? -4.422 10.953 13.625 1 98.38 263 GLY A N 1
ATOM 2089 C CA . GLY A 1 263 ? -4.602 9.875 14.586 1 98.38 263 GLY A CA 1
ATOM 2090 C C . GLY A 1 263 ? -3.393 9.672 15.477 1 98.38 263 GLY A C 1
ATOM 2091 O O . GLY A 1 263 ? -2.324 10.234 15.234 1 98.38 263 GLY A O 1
ATOM 2092 N N . PHE A 1 264 ? -3.652 9.07 16.531 1 98.81 264 PHE A N 1
ATOM 2093 C CA . PHE A 1 264 ? -2.662 8.531 17.453 1 98.81 264 PHE A CA 1
ATOM 2094 C C . PHE A 1 264 ? -1.971 9.656 18.219 1 98.81 264 PHE A C 1
ATOM 2096 O O . PHE A 1 264 ? -0.758 9.609 18.438 1 98.81 264 PHE A O 1
ATOM 2103 N N . GLY A 1 265 ? -2.664 10.734 18.547 1 98.69 265 GLY A N 1
ATOM 2104 C CA . GLY A 1 265 ? -2.225 11.555 19.656 1 98.69 265 GLY A CA 1
ATOM 2105 C C . GLY A 1 265 ? -1.877 12.977 19.25 1 98.69 265 GLY A C 1
ATOM 2106 O O . GLY A 1 265 ? -1.615 13.828 20.109 1 98.69 265 GLY A O 1
ATOM 2107 N N . ARG A 1 266 ? -1.944 13.367 17.953 1 98.25 266 ARG A N 1
ATOM 2108 C CA . ARG A 1 266 ? -1.454 14.648 17.453 1 98.25 266 ARG A CA 1
ATOM 2109 C C . ARG A 1 266 ? -2.18 15.812 18.125 1 98.25 266 ARG A C 1
ATOM 2111 O O . ARG A 1 266 ? -1.569 16.844 18.438 1 98.25 266 ARG A O 1
ATOM 2118 N N . THR A 1 267 ? -3.473 15.672 18.422 1 98.38 267 THR A N 1
ATOM 2119 C CA . THR A 1 267 ? -4.293 16.766 18.938 1 98.38 267 THR A CA 1
ATOM 2120 C C . THR A 1 267 ? -4.449 16.656 20.453 1 98.38 267 THR A C 1
ATOM 2122 O O . THR A 1 267 ? -5.168 17.453 21.062 1 98.38 267 THR A O 1
ATOM 2125 N N . GLY A 1 268 ? -3.844 15.711 21.031 1 98.38 268 GLY A N 1
ATOM 2126 C CA . GLY A 1 268 ? -4.047 15.445 22.438 1 98.38 268 GLY A CA 1
ATOM 2127 C C . GLY A 1 268 ? -5.141 14.422 22.703 1 98.38 268 GLY A C 1
ATOM 2128 O O . GLY A 1 268 ? -5.336 14 23.844 1 98.38 268 GLY A O 1
ATOM 2129 N N . GLU A 1 269 ? -5.895 14.086 21.719 1 98.56 269 GLU A N 1
ATOM 2130 C CA . GLU A 1 269 ? -6.805 12.945 21.703 1 98.56 269 GLU A CA 1
ATOM 2131 C C . GLU A 1 269 ? -6.23 11.789 20.891 1 98.56 269 GLU A C 1
ATOM 2133 O O . GLU A 1 269 ? -5.34 11.984 20.062 1 98.56 269 GLU A O 1
ATOM 2138 N N . TRP A 1 270 ? -6.676 10.555 21.156 1 98.75 270 TRP A N 1
ATOM 2139 C CA . TRP A 1 270 ? -6.176 9.43 20.391 1 98.75 270 TRP A CA 1
ATOM 2140 C C . TRP A 1 270 ? -6.406 9.641 18.891 1 98.75 270 TRP A C 1
ATOM 2142 O O . TRP A 1 270 ? -5.555 9.297 18.062 1 98.75 270 TRP A O 1
ATOM 2152 N N . PHE A 1 271 ? -7.582 10.211 18.594 1 98.69 271 PHE A N 1
ATOM 2153 C CA . PHE A 1 271 ? -7.91 10.555 17.203 1 98.69 271 PHE A CA 1
ATOM 2154 C C . PHE A 1 271 ? -8.461 11.969 17.109 1 98.69 271 PHE A C 1
ATOM 2156 O O . PHE A 1 271 ? -9.156 12.43 18.016 1 98.69 271 PHE A O 1
ATOM 2163 N N . ALA A 1 272 ? -8.188 12.633 15.984 1 98.62 272 ALA A N 1
ATOM 2164 C CA . ALA A 1 272 ? -8.453 14.055 15.82 1 98.62 272 ALA A CA 1
ATOM 2165 C C . ALA A 1 272 ? -9.953 14.336 15.789 1 98.62 272 ALA A C 1
ATOM 2167 O O . ALA A 1 272 ? -10.398 15.398 16.234 1 98.62 272 ALA A O 1
ATOM 2168 N N . HIS A 1 273 ? -10.742 13.414 15.266 1 98.69 273 HIS A N 1
ATOM 2169 C CA . HIS A 1 273 ? -12.18 13.648 15.219 1 98.69 273 HIS A CA 1
ATOM 2170 C C . HIS A 1 273 ? -12.75 13.852 16.609 1 98.69 273 HIS A C 1
ATOM 2172 O O . HIS A 1 273 ? -13.758 14.547 16.781 1 98.69 273 HIS A O 1
ATOM 2178 N N . GLU A 1 274 ? -12.117 13.242 17.641 1 98.38 274 GLU A N 1
ATOM 2179 C CA . GLU A 1 274 ? -12.547 13.43 19.016 1 98.38 274 GLU A CA 1
ATOM 2180 C C . GLU A 1 274 ? -12.312 14.867 19.484 1 98.38 274 GLU A C 1
ATOM 2182 O O . GLU A 1 274 ? -13.141 15.438 20.203 1 98.38 274 GLU A O 1
ATOM 2187 N N . HIS A 1 275 ? -11.203 15.445 19.125 1 98 275 HIS A N 1
ATOM 2188 C CA . HIS A 1 275 ? -10.906 16.844 19.438 1 98 275 HIS A CA 1
ATOM 2189 C C . HIS A 1 275 ? -11.945 17.781 18.812 1 98 275 HIS A C 1
ATOM 2191 O O . HIS A 1 275 ? -12.383 18.734 19.453 1 98 275 HIS A O 1
ATOM 2197 N N . PHE A 1 276 ? -12.32 17.484 17.562 1 98.06 276 PHE A N 1
ATOM 2198 C CA . PHE A 1 276 ? -13.219 18.359 16.828 1 98.06 276 PHE A CA 1
ATOM 2199 C C . PHE A 1 276 ? -14.672 18.047 17.141 1 98.06 276 PHE A C 1
ATOM 2201 O O . PHE A 1 276 ? -15.578 18.781 16.734 1 98.06 276 PHE A O 1
ATOM 2208 N N . GLY A 1 277 ? -14.898 16.969 17.797 1 97.44 277 GLY A N 1
ATOM 2209 C CA . GLY A 1 277 ? -16.203 16.688 18.375 1 97.44 277 GLY A CA 1
ATOM 2210 C C . GLY A 1 277 ? -17.203 16.156 17.375 1 97.44 277 GLY A C 1
ATOM 2211 O O . GLY A 1 277 ? -18.375 16.531 17.391 1 97.44 277 GLY A O 1
ATOM 2212 N N . PHE A 1 278 ? -16.812 15.344 16.391 1 98.31 278 PHE A N 1
ATOM 2213 C CA . PHE A 1 278 ? -17.75 14.688 15.492 1 98.31 278 PHE A CA 1
ATOM 2214 C C . PHE A 1 278 ? -17.5 13.188 15.453 1 98.31 278 PHE A C 1
ATOM 2216 O O . PHE A 1 278 ? -16.531 12.695 16.016 1 98.31 278 PHE A O 1
ATOM 2223 N N . GLN A 1 279 ? -18.453 12.43 14.938 1 98.44 279 GLN A N 1
ATOM 2224 C CA . GLN A 1 279 ? -18.422 10.969 14.945 1 98.44 279 GLN A CA 1
ATOM 2225 C C . GLN A 1 279 ? -18.484 10.406 13.523 1 98.44 279 GLN A C 1
ATOM 2227 O O . GLN A 1 279 ? -19.562 10.141 13.008 1 98.44 279 GLN A O 1
ATOM 2232 N N . PRO A 1 280 ? -17.344 10.117 12.953 1 98.75 280 PRO A N 1
ATOM 2233 C CA . PRO A 1 280 ? -17.328 9.547 11.602 1 98.75 280 PRO A CA 1
ATOM 2234 C C . PRO A 1 280 ? -17.75 8.078 11.578 1 98.75 280 PRO A C 1
ATOM 2236 O O . PRO A 1 280 ? -17.781 7.422 12.617 1 98.75 280 PRO A O 1
ATOM 2239 N N . ASP A 1 281 ? -18.109 7.59 10.375 1 98.88 281 ASP A N 1
ATOM 2240 C CA . ASP A 1 281 ? -18.484 6.195 10.156 1 98.88 281 ASP A CA 1
ATOM 2241 C C . ASP A 1 281 ? -17.25 5.336 9.891 1 98.88 281 ASP A C 1
ATOM 2243 O O . ASP A 1 281 ? -17.281 4.117 10.086 1 98.88 281 ASP A O 1
ATOM 2247 N N . THR A 1 282 ? -16.234 5.91 9.367 1 98.88 282 THR A N 1
ATOM 2248 C CA . THR A 1 282 ? -14.969 5.219 9.125 1 98.88 282 THR A CA 1
ATOM 2249 C C . THR A 1 282 ? -13.781 6.098 9.516 1 98.88 282 THR A C 1
ATOM 2251 O O . THR A 1 282 ? -13.914 7.324 9.594 1 98.88 282 THR A O 1
ATOM 2254 N N . LEU A 1 283 ? -12.656 5.457 9.836 1 98.88 283 LEU A N 1
ATOM 2255 C CA . LEU A 1 283 ? -11.375 6.117 10.031 1 98.88 283 LEU A CA 1
ATOM 2256 C C . LEU A 1 283 ? -10.297 5.473 9.164 1 98.88 283 LEU A C 1
ATOM 2258 O O . LEU A 1 283 ? -10.086 4.262 9.234 1 98.88 283 LEU A O 1
ATOM 2262 N N . SER A 1 284 ? -9.648 6.23 8.312 1 98.94 284 SER A N 1
ATOM 2263 C CA . SER A 1 284 ? -8.414 5.77 7.699 1 98.94 284 SER A CA 1
ATOM 2264 C C . SER A 1 284 ? -7.211 6.059 8.594 1 98.94 284 SER A C 1
ATOM 2266 O O . SER A 1 284 ? -7.066 7.172 9.109 1 98.94 284 SER A O 1
ATOM 2268 N N . ILE A 1 285 ? -6.34 5.078 8.805 1 98.88 285 ILE A N 1
ATOM 2269 C CA . ILE A 1 285 ? -5.227 5.266 9.734 1 98.88 285 ILE A CA 1
ATOM 2270 C C . ILE A 1 285 ? -3.928 4.801 9.086 1 98.88 285 ILE A C 1
ATOM 2272 O O . ILE A 1 285 ? -3.945 3.973 8.172 1 98.88 285 ILE A O 1
ATOM 2276 N N . ALA A 1 286 ? -2.832 5.297 9.5 1 98.81 286 ALA A N 1
ATOM 2277 C CA . ALA A 1 286 ? -1.464 4.93 9.141 1 98.81 286 ALA A CA 1
ATOM 2278 C C . ALA A 1 286 ? -0.453 5.68 10.008 1 98.81 286 ALA A C 1
ATOM 2280 O O . ALA A 1 286 ? -0.637 5.805 11.219 1 98.81 286 ALA A O 1
ATOM 2281 N N . LYS A 1 287 ? 0.664 6.027 9.539 1 98.56 287 LYS A N 1
ATOM 2282 C CA . LYS A 1 287 ? 1.71 6.879 10.102 1 98.56 287 LYS A CA 1
ATOM 2283 C C . LYS A 1 287 ? 1.924 6.582 11.578 1 98.56 287 LYS A C 1
ATOM 2285 O O . LYS A 1 287 ? 2.566 5.59 11.93 1 98.56 287 LYS A O 1
ATOM 2290 N N . GLY A 1 288 ? 1.25 7.297 12.484 1 98.69 288 GLY A N 1
ATOM 2291 C CA . GLY A 1 288 ? 1.408 7.141 13.922 1 98.69 288 GLY A CA 1
ATOM 2292 C C . GLY A 1 288 ? 1.096 5.738 14.406 1 98.69 288 GLY A C 1
ATOM 2293 O O . GLY A 1 288 ? 1.449 5.371 15.531 1 98.69 288 GLY A O 1
ATOM 2294 N N . LEU A 1 289 ? 0.534 4.902 13.602 1 98.81 289 LEU A N 1
ATOM 2295 C CA . LEU A 1 289 ? 0.149 3.535 13.938 1 98.81 289 LEU A CA 1
ATOM 2296 C C . LEU A 1 289 ? 1.367 2.711 14.344 1 98.81 289 LEU A C 1
ATOM 2298 O O . LEU A 1 289 ? 1.285 1.873 15.242 1 98.81 289 LEU A O 1
ATOM 2302 N N . THR A 1 290 ? 2.486 2.945 13.664 1 98.88 290 THR A N 1
ATOM 2303 C CA . THR A 1 290 ? 3.715 2.209 13.938 1 98.88 290 THR A CA 1
ATOM 2304 C C . THR A 1 290 ? 4.863 3.166 14.25 1 98.88 290 THR A C 1
ATOM 2306 O O . THR A 1 290 ? 6.023 2.754 14.305 1 98.88 290 THR A O 1
ATOM 2309 N N . SER A 1 291 ? 4.574 4.488 14.297 1 98.81 291 SER A N 1
ATOM 2310 C CA . SER A 1 291 ? 5.594 5.527 14.391 1 98.81 291 SER A CA 1
ATOM 2311 C C . SER A 1 291 ? 6.555 5.473 13.203 1 98.81 291 SER A C 1
ATOM 2313 O O . SER A 1 291 ? 7.711 5.879 13.32 1 98.81 291 SER A O 1
ATOM 2315 N N . GLY A 1 292 ? 6.102 4.953 12.148 1 98.44 292 GLY A N 1
ATOM 2316 C CA . GLY A 1 292 ? 6.871 4.898 10.914 1 98.44 292 GLY A CA 1
ATOM 2317 C C . GLY A 1 292 ? 7.895 3.777 10.898 1 98.44 292 GLY A C 1
ATOM 2318 O O . GLY A 1 292 ? 8.602 3.586 9.906 1 98.44 292 GLY A O 1
ATOM 2319 N N . TYR A 1 293 ? 7.977 2.914 11.922 1 98.88 293 TYR A N 1
ATOM 2320 C CA . TYR A 1 293 ? 9.047 1.931 12.055 1 98.88 293 TYR A CA 1
ATOM 2321 C C . TYR A 1 293 ? 8.867 0.793 11.055 1 98.88 293 TYR A C 1
ATOM 2323 O O . TYR A 1 293 ? 9.852 0.212 10.586 1 98.88 293 TYR A O 1
ATOM 2331 N N . ILE A 1 294 ? 7.641 0.405 10.805 1 98.88 294 ILE A N 1
ATOM 2332 C CA . ILE A 1 294 ? 7.285 -0.556 9.766 1 98.88 294 ILE A CA 1
ATOM 2333 C C . ILE A 1 294 ? 6.039 -0.077 9.023 1 98.88 294 ILE A C 1
ATOM 2335 O O . ILE A 1 294 ? 5.074 0.378 9.648 1 98.88 294 ILE A O 1
ATOM 2339 N N . PRO A 1 295 ? 6.008 -0.181 7.68 1 98.69 295 PRO A N 1
ATOM 2340 C CA . PRO A 1 295 ? 4.844 0.286 6.922 1 98.69 295 PRO A CA 1
ATOM 2341 C C . PRO A 1 295 ? 3.553 -0.417 7.336 1 98.69 295 PRO A C 1
ATOM 2343 O O . PRO A 1 295 ? 3.514 -1.648 7.414 1 98.69 295 PRO A O 1
ATOM 2346 N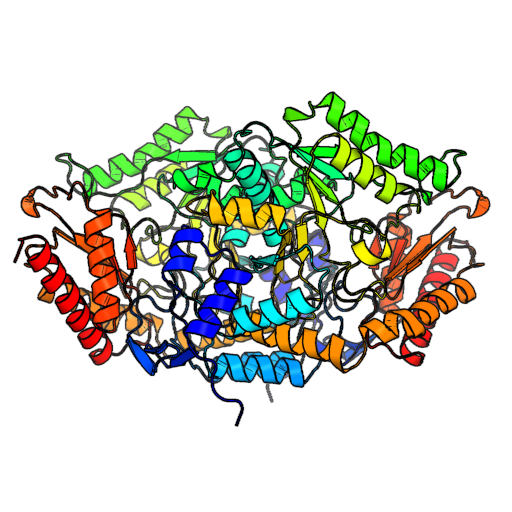 N . MET A 1 296 ? 2.482 0.341 7.652 1 98.75 296 MET A N 1
ATOM 2347 C CA . MET A 1 296 ? 1.173 -0.215 7.98 1 98.75 296 MET A CA 1
ATOM 2348 C C . MET A 1 296 ? 0.089 0.853 7.891 1 98.75 296 MET A C 1
ATOM 2350 O O . MET A 1 296 ? 0.372 2.045 8.031 1 98.75 296 MET A O 1
ATOM 2354 N N . GLY A 1 297 ? -1.056 0.548 7.492 1 98.62 297 GLY A N 1
ATOM 2355 C CA . GLY A 1 297 ? -2.271 1.344 7.527 1 98.62 297 GLY A CA 1
ATOM 2356 C C . GLY A 1 297 ? -3.52 0.518 7.781 1 98.62 297 GLY A C 1
ATOM 2357 O O . GLY A 1 297 ? -3.428 -0.659 8.141 1 98.62 297 GLY A O 1
ATOM 2358 N N . GLY A 1 298 ? -4.617 1.153 7.648 1 98.75 298 GLY A N 1
ATOM 2359 C CA . GLY A 1 298 ? -5.863 0.426 7.848 1 98.75 298 GLY A CA 1
ATOM 2360 C C . GLY A 1 298 ? -7.094 1.302 7.719 1 98.75 298 GLY A C 1
ATOM 2361 O O . GLY A 1 298 ? -6.984 2.527 7.641 1 98.75 298 GLY A O 1
ATOM 2362 N N . LEU A 1 299 ? -8.195 0.66 7.605 1 98.88 299 LEU A N 1
ATOM 2363 C CA . LEU A 1 299 ? -9.523 1.267 7.617 1 98.88 299 LEU A CA 1
ATOM 2364 C C . LEU A 1 299 ? -10.359 0.728 8.781 1 98.88 299 LEU A C 1
ATOM 2366 O O . LEU A 1 299 ? -10.555 -0.483 8.891 1 98.88 299 LEU A O 1
ATOM 2370 N N . ILE A 1 300 ? -10.766 1.616 9.617 1 98.88 300 ILE A N 1
ATOM 2371 C CA . ILE A 1 300 ? -11.641 1.27 10.734 1 98.88 300 ILE A CA 1
ATOM 2372 C C . ILE A 1 300 ? -13.094 1.491 10.336 1 98.88 300 ILE A C 1
ATOM 2374 O O . ILE A 1 300 ? -13.43 2.502 9.719 1 98.88 300 ILE A O 1
ATOM 2378 N N . LEU A 1 301 ? -13.914 0.581 10.695 1 98.88 301 LEU A N 1
ATOM 2379 C CA . LEU A 1 301 ? -15.336 0.649 10.367 1 98.88 301 LEU A CA 1
ATOM 2380 C C . LEU A 1 301 ? -16.188 0.788 11.633 1 98.88 301 LEU A C 1
ATOM 2382 O O . LEU A 1 301 ? -15.875 0.176 12.656 1 98.88 301 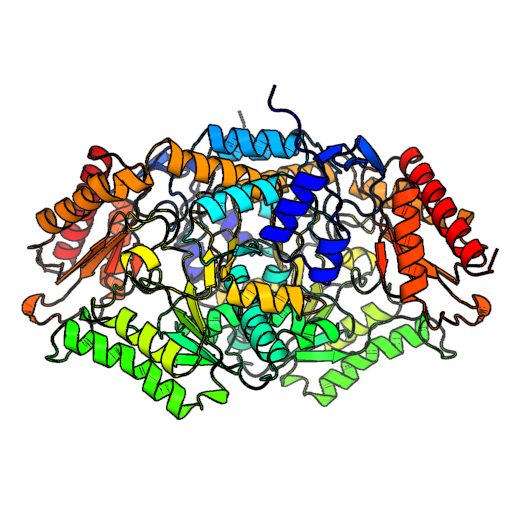LEU A O 1
ATOM 2386 N N . SER A 1 302 ? -17.266 1.547 11.547 1 98.75 302 SER A N 1
ATOM 2387 C CA . SER A 1 302 ? -18.281 1.547 12.586 1 98.75 302 SER A CA 1
ATOM 2388 C C . SER A 1 302 ? -18.953 0.182 12.695 1 98.75 302 SER A C 1
ATOM 2390 O O . SER A 1 302 ? -18.938 -0.607 11.75 1 98.75 302 SER A O 1
ATOM 2392 N N . LYS A 1 303 ? -19.531 -0.052 13.867 1 98.38 303 LYS A N 1
ATOM 2393 C CA . LYS A 1 303 ? -20.297 -1.274 14.086 1 98.38 303 LYS A CA 1
ATOM 2394 C C . LYS A 1 303 ? -21.406 -1.412 13.047 1 98.38 303 LYS A C 1
ATOM 2396 O O . LYS A 1 303 ? -21.688 -2.514 12.562 1 98.38 303 LYS A O 1
ATOM 2401 N N . LYS A 1 304 ? -22 -0.331 12.758 1 97.88 304 LYS A N 1
ATOM 2402 C CA . LYS A 1 304 ? -23.094 -0.315 11.781 1 97.88 304 LYS A CA 1
ATOM 2403 C C . LYS A 1 304 ? -22.625 -0.847 10.43 1 97.88 304 LYS A C 1
ATOM 2405 O O . LYS A 1 304 ? -23.266 -1.737 9.859 1 97.88 304 LYS A O 1
ATOM 2410 N N . MET A 1 305 ? -21.594 -0.317 9.922 1 98.62 305 MET A N 1
ATOM 2411 C CA . MET A 1 305 ? -21.078 -0.743 8.625 1 98.62 305 MET A CA 1
ATOM 2412 C C . MET A 1 305 ? -20.594 -2.186 8.68 1 98.62 305 MET A C 1
ATOM 2414 O O . MET A 1 305 ? -20.859 -2.975 7.773 1 98.62 305 MET A O 1
ATOM 2418 N N . ALA A 1 306 ? -19.844 -2.512 9.711 1 98.62 306 ALA A N 1
ATOM 2419 C CA . ALA A 1 306 ? -19.266 -3.844 9.867 1 98.62 306 ALA A CA 1
ATOM 2420 C C . ALA A 1 306 ? -20.359 -4.914 9.906 1 98.62 306 ALA A C 1
ATOM 2422 O O . ALA A 1 306 ? -20.219 -5.969 9.289 1 98.62 306 ALA A O 1
ATOM 2423 N N . ASP A 1 307 ? -21.391 -4.676 10.633 1 98.25 307 ASP A N 1
ATOM 2424 C CA . ASP A 1 307 ? -22.484 -5.633 10.758 1 98.25 307 ASP A CA 1
ATOM 2425 C C . ASP A 1 307 ? -23.078 -5.961 9.391 1 98.25 307 ASP A C 1
ATOM 2427 O O . ASP A 1 307 ? -23.344 -7.125 9.094 1 98.25 307 ASP A O 1
ATOM 2431 N N . VAL A 1 308 ? -23.281 -4.957 8.594 1 98.5 308 VAL A N 1
ATOM 2432 C CA . VAL A 1 308 ? -23.859 -5.133 7.266 1 98.5 308 VAL A CA 1
ATOM 2433 C C . VAL A 1 308 ? -22.922 -5.973 6.402 1 98.5 308 VAL A C 1
ATOM 2435 O O . VAL A 1 308 ? -23.344 -6.938 5.762 1 98.5 308 VAL A O 1
ATOM 2438 N N . LEU A 1 309 ? -21.641 -5.625 6.402 1 98.25 309 LEU A N 1
ATOM 2439 C CA . LEU A 1 309 ? -20.656 -6.289 5.551 1 98.25 309 LEU A CA 1
ATOM 2440 C C . LEU A 1 309 ? -20.438 -7.73 6 1 98.25 309 LEU A C 1
ATOM 2442 O O . LEU A 1 309 ? -20.266 -8.625 5.168 1 98.25 309 LEU A O 1
ATOM 2446 N N . VAL A 1 310 ? -20.422 -7.98 7.312 1 98.19 310 VAL A N 1
ATOM 2447 C CA . VAL A 1 310 ? -20.156 -9.305 7.867 1 98.19 310 VAL A CA 1
ATOM 2448 C C . VAL A 1 310 ? -21.391 -10.195 7.672 1 98.19 310 VAL A C 1
ATOM 2450 O O . VAL A 1 310 ? -21.281 -11.32 7.172 1 98.19 310 VAL A O 1
ATOM 2453 N N . GLU A 1 311 ? -22.578 -9.711 8.008 1 97.94 311 GLU A N 1
ATOM 2454 C CA . GLU A 1 311 ? -23.766 -10.547 8.102 1 97.94 311 GLU A CA 1
ATOM 2455 C C . GLU A 1 311 ? -24.422 -10.734 6.738 1 97.94 311 GLU A C 1
ATOM 2457 O O . GLU A 1 311 ? -25.062 -11.758 6.48 1 97.94 311 GLU A O 1
ATOM 2462 N N . GLN A 1 312 ? -24.203 -9.758 5.828 1 97.69 312 GLN A N 1
ATOM 2463 C CA . GLN A 1 312 ? -24.984 -9.781 4.598 1 97.69 312 GLN A CA 1
ATOM 2464 C C . GLN A 1 312 ? -24.094 -9.617 3.373 1 97.69 312 GLN A C 1
ATOM 2466 O O . GLN A 1 312 ? -24.547 -9.773 2.236 1 97.69 312 GLN A O 1
ATOM 2471 N N . GLY A 1 313 ? -22.828 -9.383 3.512 1 96.12 313 GLY A N 1
ATOM 2472 C CA . GLY A 1 313 ? -22 -8.898 2.434 1 96.12 313 GLY A CA 1
ATOM 2473 C C . GLY A 1 313 ? -21.469 -10 1.532 1 96.12 313 GLY A C 1
ATOM 2474 O O . GLY A 1 313 ? -21.047 -9.734 0.407 1 96.12 313 GLY A O 1
ATOM 2475 N N . GLY A 1 314 ? -21.531 -11.25 2.018 1 96.06 314 GLY A N 1
ATOM 2476 C CA . GLY A 1 314 ? -20.891 -12.312 1.258 1 96.06 314 GLY A CA 1
ATOM 2477 C C . GLY A 1 314 ? -19.391 -12.164 1.185 1 96.06 314 GLY A C 1
ATOM 2478 O O . GLY A 1 314 ? -18.75 -11.781 2.166 1 96.06 314 GLY A O 1
ATOM 2479 N N . VAL A 1 315 ? -18.797 -12.547 0.015 1 95.31 315 VAL A N 1
ATOM 2480 C CA . VAL A 1 315 ? -17.359 -12.523 -0.157 1 95.31 315 VAL A CA 1
ATOM 2481 C C . VAL A 1 315 ? -16.875 -11.07 -0.247 1 95.31 315 VAL A C 1
ATOM 2483 O O . VAL A 1 315 ? -17.375 -10.297 -1.062 1 95.31 315 VAL A O 1
ATOM 2486 N N . PHE A 1 316 ? -15.977 -10.711 0.609 1 96.44 316 PHE A N 1
ATOM 2487 C CA . PHE A 1 316 ? -15.32 -9.406 0.546 1 96.44 316 PHE A CA 1
ATOM 2488 C C . PHE A 1 316 ? -14.141 -9.445 -0.413 1 96.44 316 PHE A C 1
ATOM 2490 O O . PHE A 1 316 ? -13.023 -9.789 -0.018 1 96.44 316 PHE A O 1
ATOM 2497 N N . ALA A 1 317 ? -14.242 -9 -1.644 1 95.25 317 ALA A N 1
ATOM 2498 C CA . ALA A 1 317 ? -13.289 -9.219 -2.729 1 95.25 317 ALA A CA 1
ATOM 2499 C C . ALA A 1 317 ? -12.188 -8.164 -2.721 1 95.25 317 ALA A C 1
ATOM 2501 O O . ALA A 1 317 ? -11.953 -7.496 -3.732 1 95.25 317 ALA A O 1
ATOM 2502 N N . HIS A 1 318 ? -11.555 -8.086 -1.618 1 96 318 HIS A N 1
ATOM 2503 C CA . HIS A 1 318 ? -10.406 -7.207 -1.421 1 96 318 HIS A CA 1
ATOM 2504 C C . HIS A 1 318 ? -9.398 -7.828 -0.459 1 96 318 HIS A C 1
ATOM 2506 O O . HIS A 1 318 ? -9.781 -8.461 0.528 1 96 318 HIS A O 1
ATOM 2512 N N . GLY A 1 319 ? -8.148 -7.652 -0.798 1 95.25 319 GLY A N 1
ATOM 2513 C CA . GLY A 1 319 ? -7.098 -8.125 0.087 1 95.25 319 GLY A CA 1
ATOM 2514 C C . GLY A 1 319 ? -5.703 -7.824 -0.426 1 95.25 319 GLY A C 1
ATOM 2515 O O . GLY A 1 319 ? -5.461 -7.84 -1.636 1 95.25 319 GLY A O 1
ATOM 2516 N N . LEU A 1 320 ? -4.832 -7.539 0.506 1 97.38 320 LEU A N 1
ATOM 2517 C CA . LEU A 1 320 ? -3.428 -7.305 0.186 1 97.38 320 LEU A CA 1
ATOM 2518 C C . LEU A 1 320 ? -2.539 -8.367 0.823 1 97.38 320 LEU A C 1
ATOM 2520 O O . LEU A 1 320 ? -2.744 -8.742 1.979 1 97.38 320 LEU A O 1
ATOM 2524 N N . THR A 1 321 ? -1.513 -8.758 0.098 1 97.62 321 THR A N 1
ATOM 2525 C CA . THR A 1 321 ? -0.622 -9.828 0.542 1 97.62 321 THR A CA 1
ATOM 2526 C C . THR A 1 321 ? -0.002 -9.484 1.895 1 97.62 321 THR A C 1
ATOM 2528 O O . THR A 1 321 ? 0.095 -10.344 2.773 1 97.62 321 THR A O 1
ATOM 2531 N N . TYR A 1 322 ? 0.312 -8.242 2.135 1 98.12 322 TYR A N 1
ATOM 2532 C CA . TYR A 1 322 ? 1.051 -7.832 3.326 1 98.12 322 TYR A CA 1
ATOM 2533 C C . TYR A 1 322 ? 0.108 -7.289 4.395 1 98.12 322 TYR A C 1
ATOM 2535 O O . TYR A 1 322 ? 0.553 -6.816 5.441 1 98.12 322 TYR A O 1
ATOM 2543 N N . SER A 1 323 ? -1.223 -7.215 4.137 1 96.69 323 SER A N 1
ATOM 2544 C CA . SER A 1 323 ? -2.137 -6.637 5.117 1 96.69 323 SER A CA 1
ATOM 2545 C C . SER A 1 323 ? -2.109 -7.418 6.426 1 96.69 323 SER A C 1
ATOM 2547 O O . SER A 1 323 ? -2.08 -8.648 6.422 1 96.69 323 SER A O 1
ATOM 2549 N N . GLY A 1 324 ? -2.107 -6.723 7.523 1 97.81 324 GLY A N 1
ATOM 2550 C CA . GLY A 1 324 ? -2.008 -7.387 8.812 1 97.81 324 GLY A CA 1
ATOM 2551 C C . GLY A 1 324 ? -0.679 -8.086 9.023 1 97.81 324 GLY A C 1
ATOM 2552 O O . GLY A 1 324 ? -0.609 -9.102 9.719 1 97.81 324 GLY A O 1
ATOM 2553 N N . HIS A 1 325 ? 0.348 -7.605 8.406 1 98.75 325 HIS A N 1
ATOM 2554 C CA . HIS A 1 325 ? 1.68 -8.195 8.477 1 98.75 325 HIS A CA 1
ATOM 2555 C C . HIS A 1 325 ? 2.098 -8.445 9.922 1 98.75 325 HIS A C 1
ATOM 2557 O O . HIS A 1 325 ? 2.016 -7.551 10.758 1 98.75 325 HIS A O 1
ATOM 2563 N N . PRO A 1 326 ? 2.582 -9.641 10.242 1 98.75 326 PRO A N 1
ATOM 2564 C CA . PRO A 1 326 ? 2.871 -9.977 11.633 1 98.75 326 PRO A CA 1
ATOM 2565 C C . PRO A 1 326 ? 3.867 -9.016 12.281 1 98.75 326 PRO A C 1
ATOM 2567 O O . PRO A 1 326 ? 3.666 -8.578 13.414 1 98.75 326 PRO A O 1
ATOM 2570 N N . VAL A 1 327 ? 4.898 -8.641 11.586 1 98.94 327 VAL A N 1
ATOM 2571 C CA . VAL A 1 327 ? 5.945 -7.781 12.133 1 98.94 327 VAL A CA 1
ATOM 2572 C C . VAL A 1 327 ? 5.414 -6.359 12.305 1 98.94 327 VAL A C 1
ATOM 2574 O O . VAL A 1 327 ? 5.668 -5.715 13.32 1 98.94 327 VAL A O 1
ATOM 2577 N N . ALA A 1 328 ? 4.699 -5.848 11.289 1 98.94 328 ALA A N 1
ATOM 2578 C CA . ALA A 1 328 ? 4.078 -4.531 11.406 1 98.94 328 ALA A CA 1
ATOM 2579 C C . ALA A 1 328 ? 3.117 -4.484 12.594 1 98.94 328 ALA A C 1
ATOM 2581 O O . ALA A 1 328 ? 3.096 -3.506 13.344 1 98.94 328 ALA A O 1
ATOM 2582 N N . ALA A 1 329 ? 2.324 -5.555 12.742 1 98.94 329 ALA A N 1
ATOM 2583 C CA . ALA A 1 329 ? 1.365 -5.625 13.844 1 98.94 329 ALA A CA 1
ATOM 2584 C C . ALA A 1 329 ? 2.078 -5.629 15.188 1 98.94 329 ALA A C 1
ATOM 2586 O O . ALA A 1 329 ? 1.644 -4.957 16.125 1 98.94 329 ALA A O 1
ATOM 2587 N N . ALA A 1 330 ? 3.145 -6.391 15.289 1 98.94 330 ALA A N 1
ATOM 2588 C CA . ALA A 1 330 ? 3.91 -6.445 16.531 1 98.94 330 ALA A CA 1
ATOM 2589 C C . ALA A 1 330 ? 4.473 -5.074 16.891 1 98.94 330 ALA A C 1
ATOM 2591 O O . ALA A 1 330 ? 4.438 -4.668 18.062 1 98.94 330 ALA A O 1
ATOM 2592 N N . VAL A 1 331 ? 4.988 -4.391 15.922 1 98.94 331 VAL A N 1
ATOM 2593 C CA . VAL A 1 331 ? 5.547 -3.059 16.141 1 98.94 331 VAL A CA 1
ATOM 2594 C C . VAL A 1 331 ? 4.434 -2.082 16.5 1 98.94 331 VAL A C 1
ATOM 2596 O O . VAL A 1 331 ? 4.605 -1.231 17.375 1 98.94 331 VAL A O 1
ATOM 2599 N N . ALA A 1 332 ? 3.311 -2.203 15.828 1 98.94 332 ALA A N 1
ATOM 2600 C CA . ALA A 1 332 ? 2.164 -1.356 16.141 1 98.94 332 ALA A CA 1
ATOM 2601 C C . ALA A 1 332 ? 1.725 -1.545 17.594 1 98.94 332 ALA A C 1
ATOM 2603 O O . ALA A 1 332 ? 1.404 -0.575 18.281 1 98.94 332 ALA A O 1
ATOM 2604 N N . ILE A 1 333 ? 1.662 -2.795 18.047 1 98.94 333 ILE A N 1
ATOM 2605 C CA . ILE A 1 333 ? 1.293 -3.092 19.422 1 98.94 333 ILE A CA 1
ATOM 2606 C C . ILE A 1 333 ? 2.266 -2.404 20.375 1 98.94 333 ILE A C 1
ATOM 2608 O O . ILE A 1 333 ? 1.847 -1.722 21.312 1 98.94 333 ILE A O 1
ATOM 2612 N N . ALA A 1 334 ? 3.572 -2.596 20.109 1 98.94 334 ALA A N 1
ATOM 2613 C CA . ALA A 1 334 ? 4.586 -1.979 20.969 1 98.94 334 ALA A CA 1
ATOM 2614 C C . ALA A 1 334 ? 4.445 -0.459 20.969 1 98.94 334 ALA A C 1
ATOM 2616 O O . ALA A 1 334 ? 4.57 0.178 22.016 1 98.94 334 ALA A O 1
ATOM 2617 N N . ASN A 1 335 ? 4.207 0.111 19.859 1 98.94 335 ASN A N 1
ATOM 2618 C CA . ASN A 1 335 ? 4.039 1.553 19.719 1 98.94 335 ASN A CA 1
ATOM 2619 C C . ASN A 1 335 ? 2.828 2.061 20.484 1 98.94 335 ASN A C 1
ATOM 2621 O O . ASN A 1 335 ? 2.936 3.02 21.25 1 98.94 335 ASN A O 1
ATOM 2625 N N . LEU A 1 336 ? 1.659 1.421 20.266 1 98.88 336 LEU A N 1
ATOM 2626 C CA . LEU A 1 336 ? 0.426 1.852 20.922 1 98.88 336 LEU A CA 1
ATOM 2627 C C . LEU A 1 336 ? 0.516 1.671 22.422 1 98.88 336 LEU A C 1
ATOM 2629 O O . LEU A 1 336 ? 0.013 2.502 23.188 1 98.88 336 LEU A O 1
ATOM 2633 N N . LYS A 1 337 ? 1.116 0.584 22.844 1 98.88 337 LYS A N 1
ATOM 2634 C CA . LYS A 1 337 ? 1.327 0.383 24.266 1 98.88 337 LYS A CA 1
ATOM 2635 C C . LYS A 1 337 ? 2.207 1.481 24.859 1 98.88 337 LYS A C 1
ATOM 2637 O O . LYS A 1 337 ? 1.922 2.004 25.938 1 98.88 337 LYS A O 1
ATOM 2642 N N . ALA A 1 338 ? 3.273 1.826 24.156 1 98.81 338 ALA A N 1
ATOM 2643 C CA . ALA A 1 338 ? 4.16 2.885 24.641 1 98.81 338 ALA A CA 1
ATOM 2644 C C . ALA A 1 338 ? 3.426 4.219 24.719 1 98.81 338 ALA A C 1
ATOM 2646 O O . ALA A 1 338 ? 3.545 4.941 25.719 1 98.81 338 ALA A O 1
ATOM 2647 N N . LEU A 1 339 ? 2.656 4.562 23.688 1 98.81 339 LEU A N 1
ATOM 2648 C CA . LEU A 1 339 ? 1.882 5.801 23.672 1 98.81 339 LEU A CA 1
ATOM 2649 C C . LEU A 1 339 ? 0.927 5.852 24.859 1 98.81 339 LEU A C 1
ATOM 2651 O O . LEU A 1 339 ? 0.767 6.902 25.484 1 98.81 339 LEU A O 1
ATOM 2655 N N . ARG A 1 340 ? 0.309 4.746 25.141 1 98.44 340 ARG A N 1
ATOM 2656 C CA . ARG A 1 340 ? -0.686 4.66 26.219 1 98.44 340 ARG A CA 1
ATOM 2657 C C . ARG A 1 340 ? -0.02 4.629 27.578 1 98.44 340 ARG A C 1
ATOM 2659 O O . ARG A 1 340 ? -0.315 5.465 28.438 1 98.44 340 ARG A O 1
ATOM 2666 N N . ASP A 1 341 ? 0.923 3.67 27.812 1 98.62 341 ASP A N 1
ATOM 2667 C CA . ASP A 1 341 ? 1.446 3.338 29.141 1 98.62 341 ASP A CA 1
ATOM 2668 C C . ASP A 1 341 ? 2.439 4.395 29.625 1 98.62 341 ASP A C 1
ATOM 2670 O O . ASP A 1 341 ? 2.619 4.582 30.828 1 98.62 341 ASP A O 1
ATOM 2674 N N . GLU A 1 342 ? 3.086 5.105 28.656 1 98.56 342 GLU A N 1
ATOM 2675 C CA . GLU A 1 342 ? 4.008 6.172 29.047 1 98.56 342 GLU A CA 1
ATOM 2676 C C . GLU A 1 342 ? 3.289 7.512 29.156 1 98.56 342 GLU A C 1
ATOM 2678 O O . GLU A 1 342 ? 3.91 8.531 29.453 1 98.56 342 GLU A O 1
ATOM 2683 N N . GLY A 1 343 ? 1.999 7.543 28.875 1 98.62 343 GLY A N 1
ATOM 2684 C CA . GLY A 1 343 ? 1.176 8.734 29.031 1 98.62 343 GLY A CA 1
ATOM 2685 C C . GLY A 1 343 ? 1.461 9.789 27.984 1 98.62 343 GLY A C 1
ATOM 2686 O O . GLY A 1 343 ? 1.333 10.984 28.25 1 98.62 343 GLY A O 1
ATOM 2687 N N . VAL A 1 344 ? 1.862 9.383 26.875 1 98.81 344 VAL A N 1
ATOM 2688 C CA . VAL A 1 344 ? 2.314 10.312 25.844 1 98.81 344 VAL A CA 1
ATOM 2689 C C . VAL A 1 344 ? 1.138 11.148 25.344 1 98.81 344 VAL A C 1
ATOM 2691 O O . VAL A 1 344 ? 1.235 12.375 25.25 1 98.81 344 VAL A O 1
ATOM 2694 N N . VAL A 1 345 ? 0.016 10.523 25.031 1 98.69 345 VAL A N 1
ATOM 2695 C CA . VAL A 1 345 ? -1.152 11.219 24.5 1 98.69 345 VAL A CA 1
ATOM 2696 C C . VAL A 1 345 ? -1.698 12.18 25.562 1 98.69 345 VAL A C 1
ATOM 2698 O O . VAL A 1 345 ? -2.041 13.32 25.25 1 98.69 345 VAL A O 1
ATOM 2701 N N . THR A 1 346 ? -1.73 11.727 26.766 1 98.56 346 THR A N 1
ATOM 2702 C CA . THR A 1 346 ? -2.18 12.562 27.875 1 98.56 346 THR A CA 1
ATOM 2703 C C . THR A 1 346 ? -1.273 13.781 28.031 1 98.56 346 THR A C 1
ATOM 2705 O O . THR A 1 346 ? -1.754 14.891 28.266 1 98.56 346 THR A O 1
ATOM 2708 N N . ARG A 1 347 ? -0.033 13.555 27.938 1 98.75 347 ARG A N 1
ATOM 2709 C CA . ARG A 1 347 ? 0.923 14.648 28.062 1 98.75 347 ARG A CA 1
ATOM 2710 C C . ARG A 1 347 ? 0.743 15.664 26.938 1 98.75 347 ARG A C 1
ATOM 2712 O O . ARG A 1 347 ? 0.873 16.875 27.156 1 98.75 347 ARG A O 1
ATOM 2719 N N . VAL A 1 348 ? 0.518 15.188 25.719 1 98.88 348 VAL A N 1
ATOM 2720 C CA . VAL A 1 348 ? 0.25 16.094 24.594 1 98.88 348 VAL A CA 1
ATOM 2721 C C . VAL A 1 348 ? -0.976 16.953 24.906 1 98.88 348 VAL A C 1
ATOM 2723 O O . VAL A 1 348 ? -0.987 18.156 24.625 1 98.88 348 VAL A O 1
ATOM 2726 N N . LYS A 1 349 ? -1.942 16.391 25.5 1 98.62 349 LYS A N 1
ATOM 2727 C CA . LYS A 1 349 ? -3.195 17.078 25.797 1 98.62 349 LYS A CA 1
ATOM 2728 C C . LYS A 1 349 ? -3 18.125 26.891 1 98.62 349 LYS A C 1
ATOM 2730 O O . LYS A 1 349 ? -3.48 19.266 26.766 1 98.62 349 LYS A O 1
ATOM 2735 N N . ASP A 1 350 ? -2.217 17.797 27.891 1 98.44 350 ASP A N 1
ATOM 2736 C CA . ASP A 1 350 ? -2.309 18.562 29.125 1 98.44 350 ASP A CA 1
ATOM 2737 C C . ASP A 1 350 ? -1.049 19.391 29.359 1 98.44 350 ASP A C 1
ATOM 2739 O O . ASP A 1 350 ? -1.042 20.297 30.188 1 98.44 350 ASP A O 1
ATOM 2743 N N . ASP A 1 351 ? -0.025 19.078 28.609 1 98.75 351 ASP A N 1
ATOM 2744 C CA . ASP A 1 351 ? 1.236 19.719 28.969 1 98.75 351 ASP A CA 1
ATOM 2745 C C . ASP A 1 351 ? 1.985 20.203 27.734 1 98.75 351 ASP A C 1
ATOM 2747 O O . ASP A 1 351 ? 1.93 21.391 27.391 1 98.75 351 ASP A O 1
ATOM 2751 N N . ILE A 1 352 ? 2.576 19.297 26.922 1 98.88 352 ILE A N 1
ATOM 2752 C CA . ILE A 1 352 ? 3.559 19.672 25.906 1 98.88 352 ILE A CA 1
ATOM 2753 C C . ILE A 1 352 ? 2.854 20.328 24.719 1 98.88 352 ILE A C 1
ATOM 2755 O O . ILE A 1 352 ? 3.418 21.188 24.062 1 98.88 352 ILE A O 1
ATOM 2759 N N . GLY A 1 353 ? 1.608 19.797 24.422 1 98.75 353 GLY A N 1
ATOM 2760 C CA . GLY A 1 353 ? 0.822 20.422 23.375 1 98.75 353 GLY A CA 1
ATOM 2761 C C . GLY A 1 353 ? 0.529 21.891 23.656 1 98.75 353 GLY A C 1
ATOM 2762 O O . GLY A 1 353 ? 0.895 22.766 22.859 1 98.75 353 GLY A O 1
ATOM 2763 N N . PRO A 1 354 ? -0.089 22.172 24.797 1 98.69 354 PRO A N 1
ATOM 2764 C CA . PRO A 1 354 ? -0.326 23.562 25.203 1 98.69 354 PRO A CA 1
ATOM 2765 C C . PRO A 1 354 ? 0.959 24.391 25.266 1 98.69 354 PRO A C 1
ATOM 2767 O O . PRO A 1 354 ? 0.955 25.562 24.906 1 98.69 354 PRO A O 1
ATOM 2770 N N . TYR A 1 355 ? 2.02 23.734 25.672 1 98.88 355 TYR A N 1
ATOM 2771 C CA . TYR A 1 355 ? 3.297 24.438 25.75 1 98.88 355 TYR A CA 1
ATOM 2772 C C . TYR A 1 355 ? 3.773 24.875 24.375 1 98.88 355 TYR A C 1
ATOM 2774 O O . TYR A 1 355 ? 4.18 26.031 24.188 1 98.88 355 TYR A O 1
ATOM 2782 N N . LEU A 1 356 ? 3.783 24 23.391 1 98.88 356 LEU A N 1
ATOM 2783 C CA . LEU A 1 356 ? 4.145 24.359 22.016 1 98.88 356 LEU A CA 1
ATOM 2784 C C . LEU A 1 356 ? 3.289 25.516 21.516 1 98.88 356 LEU A C 1
ATOM 2786 O O . LEU A 1 356 ? 3.811 26.484 20.953 1 98.88 356 LEU A O 1
ATOM 2790 N N . GLN A 1 357 ? 1.991 25.406 21.734 1 98.69 357 GLN A N 1
ATOM 2791 C CA . GLN A 1 357 ? 1.056 26.406 21.25 1 98.69 357 GLN A CA 1
ATOM 2792 C C . GLN A 1 357 ? 1.315 27.766 21.906 1 98.69 357 GLN A C 1
ATOM 2794 O O . GLN A 1 357 ? 1.244 28.797 21.234 1 98.69 357 GLN A O 1
ATOM 2799 N N . GLN A 1 358 ? 1.589 27.719 23.156 1 98.75 358 GLN A N 1
ATOM 2800 C CA . GLN A 1 358 ? 1.91 28.953 23.875 1 98.75 358 GLN A CA 1
ATOM 2801 C C . GLN A 1 358 ? 3.199 29.578 23.359 1 98.75 358 GLN A C 1
ATOM 2803 O O . GLN A 1 358 ? 3.248 30.781 23.094 1 98.75 358 GLN A O 1
ATOM 2808 N N . CYS A 1 359 ? 4.238 28.781 23.219 1 98.81 359 CYS A N 1
ATOM 2809 C CA . CYS A 1 359 ? 5.531 29.25 22.734 1 98.81 359 CYS A CA 1
ATOM 2810 C C . CYS A 1 359 ? 5.391 29.906 21.359 1 98.81 359 CYS A C 1
ATOM 2812 O O . CYS A 1 359 ? 5.957 30.984 21.109 1 98.81 359 CYS A O 1
ATOM 2814 N N . LEU A 1 360 ? 4.645 29.297 20.469 1 98.81 360 LEU A N 1
ATOM 2815 C CA . LEU A 1 360 ? 4.469 29.812 19.109 1 98.81 360 LEU A CA 1
ATOM 2816 C C . LEU A 1 360 ? 3.807 31.188 19.125 1 98.81 360 LEU A C 1
ATOM 2818 O O . LEU A 1 360 ? 4.215 32.094 18.391 1 98.81 360 LEU A O 1
ATOM 2822 N N . ARG A 1 361 ? 2.809 31.375 19.969 1 98.62 361 ARG A N 1
ATOM 2823 C CA . ARG A 1 361 ? 2.076 32.625 20.016 1 98.62 361 ARG A CA 1
ATOM 2824 C C . ARG A 1 361 ? 2.91 33.719 20.688 1 98.62 361 ARG A C 1
ATOM 2826 O O . ARG A 1 361 ? 2.852 34.906 20.297 1 98.62 361 ARG A O 1
ATOM 2833 N N . GLU A 1 362 ? 3.678 33.312 21.672 1 98.69 362 GLU A N 1
ATOM 2834 C CA . GLU A 1 362 ? 4.543 34.281 22.359 1 98.69 362 GLU A CA 1
ATOM 2835 C C . GLU A 1 362 ? 5.648 34.781 21.422 1 98.69 362 GLU A C 1
ATOM 2837 O O . GLU A 1 362 ? 5.984 35.969 21.438 1 98.69 362 GLU A O 1
ATOM 2842 N N . VAL A 1 363 ? 6.168 33.906 20.641 1 98.69 363 VAL A N 1
ATOM 2843 C CA . VAL A 1 363 ? 7.355 34.219 19.859 1 98.69 363 VAL A CA 1
ATOM 2844 C C . VAL A 1 363 ? 6.945 34.844 18.531 1 98.69 363 VAL A C 1
ATOM 2846 O O . VAL A 1 363 ? 7.59 35.75 18.047 1 98.69 363 VAL A O 1
ATOM 2849 N N . PHE A 1 364 ? 5.844 34.375 17.938 1 98.62 364 PHE A N 1
ATOM 2850 C CA . PHE A 1 364 ? 5.562 34.719 16.547 1 98.62 364 PHE A CA 1
ATOM 2851 C C . PHE A 1 364 ? 4.32 35.594 16.469 1 98.62 364 PHE A C 1
ATOM 2853 O O . PHE A 1 364 ? 4.031 36.156 15.406 1 98.62 364 PHE A O 1
ATOM 2860 N N . GLY A 1 365 ? 3.549 35.75 17.531 1 97.81 365 GLY A N 1
ATOM 2861 C CA . GLY A 1 365 ? 2.279 36.469 17.516 1 97.81 365 GLY A CA 1
ATOM 2862 C C . GLY A 1 365 ? 2.391 37.875 16.969 1 97.81 365 GLY A C 1
ATOM 2863 O O . GLY A 1 365 ? 1.462 38.375 16.328 1 97.81 365 GLY A O 1
ATOM 2864 N N . ASN A 1 366 ? 3.531 38.531 17.234 1 96.75 366 ASN A N 1
ATOM 2865 C CA . ASN A 1 366 ? 3.711 39.906 16.781 1 96.75 366 ASN A CA 1
ATOM 2866 C C . ASN A 1 366 ? 4.773 40 15.688 1 96.75 366 ASN A C 1
ATOM 2868 O O . ASN A 1 366 ? 5.242 41.094 15.375 1 96.75 366 ASN A O 1
ATOM 2872 N N . HIS A 1 367 ? 5.141 38.938 15.148 1 97.75 367 HIS A N 1
ATOM 2873 C CA . HIS A 1 367 ? 6.164 38.969 14.109 1 97.75 367 HIS A CA 1
ATOM 2874 C C . HIS A 1 367 ? 5.625 39.562 12.812 1 97.75 367 HIS A C 1
ATOM 2876 O O . HIS A 1 367 ? 4.535 39.188 12.367 1 97.75 367 HIS A O 1
ATOM 2882 N N . PRO A 1 368 ? 6.344 40.375 12.133 1 96.31 368 PRO A N 1
ATOM 2883 C CA . PRO A 1 368 ? 5.816 41.094 10.977 1 96.31 368 PRO A CA 1
ATOM 2884 C C . PRO A 1 368 ? 5.555 40.188 9.781 1 96.31 368 PRO A C 1
ATOM 2886 O O . PRO A 1 368 ? 4.773 40.531 8.891 1 96.31 368 PRO A O 1
ATOM 2889 N N . LEU A 1 369 ? 6.195 39.031 9.75 1 97.56 369 LEU A N 1
ATOM 2890 C CA . LEU A 1 369 ? 6.035 38.125 8.609 1 97.56 369 LEU A CA 1
ATOM 2891 C C . LEU A 1 369 ? 4.902 37.125 8.852 1 97.56 369 LEU A C 1
ATOM 2893 O O . LEU A 1 369 ? 4.453 36.469 7.922 1 97.56 369 LEU A O 1
ATOM 2897 N N . VAL A 1 370 ? 4.434 37.031 10.062 1 98.19 370 VAL A N 1
ATOM 2898 C CA . VAL A 1 370 ? 3.459 36 10.422 1 98.19 370 VAL A CA 1
ATOM 2899 C C . VAL A 1 370 ? 2.074 36.625 10.562 1 98.19 370 VAL A C 1
ATOM 2901 O O . VAL A 1 370 ? 1.884 37.562 11.344 1 98.19 370 VAL A O 1
ATOM 2904 N N . GLY A 1 371 ? 1.133 36.125 9.797 1 97 371 GLY A N 1
ATOM 2905 C CA . GLY A 1 371 ? -0.221 36.656 9.797 1 97 371 GLY A CA 1
ATOM 2906 C C . GLY A 1 371 ? -1.144 35.906 10.758 1 97 371 GLY A C 1
ATOM 2907 O O . GLY A 1 371 ? -2.131 36.469 11.227 1 97 371 GLY A O 1
ATOM 2908 N N . ASP A 1 372 ? -0.879 34.656 10.93 1 96.56 372 ASP A N 1
ATOM 2909 C CA . ASP A 1 372 ? -1.716 33.844 11.781 1 96.56 372 ASP A CA 1
ATOM 2910 C C . ASP A 1 372 ? -0.949 32.594 12.266 1 96.56 372 ASP A C 1
ATOM 2912 O O . ASP A 1 372 ? 0.086 32.25 11.703 1 96.56 372 ASP A O 1
ATOM 2916 N N . ILE A 1 373 ? -1.286 32.125 13.367 1 97.94 373 ILE A N 1
ATOM 2917 C CA . ILE A 1 373 ? -0.742 30.891 13.938 1 97.94 373 ILE A CA 1
ATOM 2918 C C . ILE A 1 373 ? -1.869 29.891 14.188 1 97.94 373 ILE A C 1
ATOM 2920 O O . ILE A 1 373 ? -2.773 30.156 14.984 1 97.94 373 ILE A O 1
ATOM 2924 N N . GLN A 1 374 ? -1.854 28.781 13.445 1 96 374 GLN A N 1
ATOM 2925 C CA . GLN A 1 374 ? -2.84 27.719 13.617 1 96 374 GLN A CA 1
ATOM 2926 C C . GLN A 1 374 ? -2.217 26.5 14.266 1 96 374 GLN A C 1
ATOM 2928 O O . GLN A 1 374 ? -1.013 26.25 14.133 1 96 374 GLN A O 1
ATOM 2933 N N . GLY A 1 375 ? -3.105 25.797 15.008 1 96.81 375 GLY A N 1
ATOM 2934 C CA . GLY A 1 375 ? -2.592 24.547 15.539 1 96.81 375 GLY A CA 1
ATOM 2935 C C . GLY A 1 375 ? -3.289 24.109 16.812 1 96.81 375 GLY A C 1
ATOM 2936 O O . GLY A 1 375 ? -4.02 24.891 17.422 1 96.81 375 GLY A O 1
ATOM 2937 N N . THR A 1 376 ? -3.141 22.891 17.109 1 97.31 376 THR A N 1
ATOM 2938 C CA . THR A 1 376 ? -3.551 22.25 18.359 1 97.31 376 THR A CA 1
ATOM 2939 C C . THR A 1 376 ? -2.617 21.094 18.703 1 97.31 376 THR A C 1
ATOM 2941 O O . THR A 1 376 ? -2.043 20.453 17.812 1 97.31 376 THR A O 1
ATOM 2944 N N . GLY A 1 377 ? -2.422 20.859 20.047 1 98.44 377 GLY A N 1
ATOM 2945 C CA . GLY A 1 377 ? -1.507 19.797 20.422 1 98.44 377 GLY A CA 1
ATOM 2946 C C . GLY A 1 377 ? -0.128 19.953 19.812 1 98.44 377 GLY A C 1
ATOM 2947 O O . GLY A 1 377 ? 0.501 21 19.938 1 98.44 377 GLY A O 1
ATOM 2948 N N . MET A 1 378 ? 0.325 18.938 19.094 1 98.81 378 MET A N 1
ATOM 2949 C CA . MET A 1 378 ? 1.681 18.906 18.562 1 98.81 378 MET A CA 1
ATOM 2950 C C . MET A 1 378 ? 1.666 19.062 17.047 1 98.81 378 MET A C 1
ATOM 2952 O O . MET A 1 378 ? 2.412 18.375 16.328 1 98.81 378 MET A O 1
ATOM 2956 N N . VAL A 1 379 ? 0.754 19.844 16.5 1 98.38 379 VAL A N 1
ATOM 2957 C CA . VAL A 1 379 ? 0.722 20.266 15.109 1 98.38 379 VAL A CA 1
ATOM 2958 C C . VAL A 1 379 ? 0.47 21.781 15.031 1 98.38 379 VAL A C 1
ATOM 2960 O O . VAL A 1 379 ? -0.304 22.312 15.828 1 98.38 379 VAL A O 1
ATOM 2963 N N . ALA A 1 380 ? 1.177 22.406 14.148 1 98.12 380 ALA A N 1
ATOM 2964 C CA . ALA A 1 380 ? 1.021 23.859 14.031 1 98.12 380 ALA A CA 1
ATOM 2965 C C . ALA A 1 380 ? 1.459 24.344 12.656 1 98.12 380 ALA A C 1
ATOM 2967 O O . ALA A 1 380 ? 2.152 23.641 11.93 1 98.12 380 ALA A O 1
ATOM 2968 N N . ALA A 1 381 ? 1.035 25.5 12.328 1 98 381 ALA A N 1
ATOM 2969 C CA . ALA A 1 381 ? 1.438 26.188 11.102 1 98 381 ALA A CA 1
ATOM 2970 C C . ALA A 1 381 ? 1.552 27.688 11.328 1 98 381 ALA A C 1
ATOM 2972 O O . ALA A 1 381 ? 0.726 28.281 12.023 1 98 381 ALA A O 1
ATOM 2973 N N . LEU A 1 382 ? 2.605 28.312 10.867 1 98.56 382 LEU A N 1
ATOM 2974 C CA . LEU A 1 382 ? 2.74 29.766 10.75 1 98.56 382 LEU A CA 1
ATOM 2975 C C . LEU A 1 382 ? 2.314 30.234 9.367 1 98.56 382 LEU A C 1
ATOM 2977 O O . LEU A 1 382 ? 2.975 29.922 8.367 1 98.56 382 LEU A O 1
ATOM 2981 N N . GLN A 1 383 ? 1.2 30.906 9.312 1 97.94 383 GLN A N 1
ATOM 2982 C CA . GLN A 1 383 ? 0.758 31.531 8.07 1 97.94 383 GLN A CA 1
ATOM 2983 C C . GLN A 1 383 ? 1.525 32.812 7.801 1 97.94 383 GLN A C 1
ATOM 2985 O O . GLN A 1 383 ? 1.406 33.781 8.547 1 97.94 383 GLN A O 1
ATOM 2990 N N . LEU A 1 384 ? 2.324 32.812 6.754 1 97.88 384 LEU A N 1
ATOM 2991 C CA . LEU A 1 384 ? 2.98 34.062 6.344 1 97.88 384 LEU A CA 1
ATOM 2992 C C . LEU A 1 384 ? 2.01 34.969 5.598 1 97.88 384 LEU A C 1
ATOM 2994 O O . LEU A 1 384 ? 1.178 34.5 4.824 1 97.88 384 LEU A O 1
ATOM 2998 N N . ALA A 1 385 ? 2.133 36.25 5.867 1 96.31 385 ALA A N 1
ATOM 2999 C CA . ALA A 1 385 ? 1.181 37.188 5.25 1 96.31 385 ALA A CA 1
ATOM 3000 C C . ALA A 1 385 ? 1.834 38.531 4.945 1 96.31 385 ALA A C 1
ATOM 3002 O O . ALA A 1 385 ? 2.732 38.969 5.668 1 96.31 385 ALA A O 1
ATOM 3003 N N . GLU A 1 386 ? 1.378 39.062 3.928 1 95.69 386 GLU A N 1
ATOM 3004 C CA . GLU A 1 386 ? 1.798 40.438 3.561 1 95.69 386 GLU A CA 1
ATOM 3005 C C . GLU A 1 386 ? 1.27 41.469 4.551 1 95.69 386 GLU A C 1
ATOM 3007 O O . GLU A 1 386 ? 1.967 42.406 4.887 1 95.69 386 GLU A O 1
ATOM 3012 N N . ASP A 1 387 ? 0.065 41.25 4.961 1 94.31 387 ASP A N 1
ATOM 3013 C CA . ASP A 1 387 ? -0.576 42.125 5.945 1 94.31 387 ASP A CA 1
ATOM 3014 C C . ASP A 1 387 ? -1.439 41.312 6.91 1 94.31 387 ASP A C 1
ATOM 3016 O O . ASP A 1 387 ? -2.42 40.688 6.5 1 94.31 387 ASP A O 1
ATOM 3020 N N . LYS A 1 388 ? -1.103 41.375 8.172 1 93.25 388 LYS A N 1
ATOM 3021 C CA . LYS A 1 388 ? -1.767 40.594 9.211 1 93.25 388 LYS A CA 1
ATOM 3022 C C . LYS A 1 388 ? -3.205 41.062 9.414 1 93.25 388 LYS A C 1
ATOM 3024 O O . LYS A 1 388 ? -4.129 40.219 9.469 1 93.25 388 LYS A O 1
ATOM 3029 N N . ALA A 1 389 ? -3.439 42.344 9.484 1 91.06 389 ALA A N 1
ATOM 3030 C CA . ALA A 1 389 ? -4.742 42.906 9.812 1 91.06 389 ALA A CA 1
ATOM 3031 C C . ALA A 1 389 ? -5.773 42.562 8.742 1 91.06 389 ALA A C 1
ATOM 3033 O O . ALA A 1 389 ? -6.914 42.219 9.055 1 91.06 389 ALA A O 1
ATOM 3034 N N . SER A 1 390 ? -5.41 42.594 7.465 1 92.38 390 SER A N 1
ATOM 3035 C CA . SER A 1 390 ? -6.328 42.312 6.363 1 92.38 390 SER A CA 1
ATOM 3036 C C . SER A 1 390 ? -6.254 40.875 5.918 1 92.38 390 SER A C 1
ATOM 3038 O O . SER A 1 390 ? -7.031 40.438 5.062 1 92.38 390 SER A O 1
ATOM 3040 N N . ARG A 1 391 ? -5.312 40.094 6.477 1 94.31 391 ARG A N 1
ATOM 3041 C CA . ARG A 1 391 ? -5.059 38.688 6.094 1 94.31 391 ARG A CA 1
ATOM 3042 C C . ARG A 1 391 ? -4.641 38.594 4.633 1 94.31 391 ARG A C 1
ATOM 3044 O O . ARG A 1 391 ? -4.996 37.656 3.939 1 94.31 391 ARG A O 1
ATOM 3051 N N . LYS A 1 392 ? -4.039 39.688 4.113 1 94.94 392 LYS A N 1
ATOM 3052 C CA . LYS A 1 392 ? -3.551 39.656 2.74 1 94.94 392 LYS A CA 1
ATOM 3053 C C . LYS A 1 392 ? -2.355 38.719 2.602 1 94.94 392 LYS A C 1
ATOM 3055 O O . LYS A 1 392 ? -1.364 38.875 3.322 1 94.94 392 LYS A O 1
ATOM 3060 N N . ARG A 1 393 ? -2.426 37.781 1.771 1 95.69 393 ARG A N 1
ATOM 3061 C CA . ARG A 1 393 ? -1.358 36.812 1.509 1 95.69 393 ARG A CA 1
ATOM 3062 C C . ARG A 1 393 ? -0.365 37.375 0.491 1 95.69 393 ARG A C 1
ATOM 3064 O O . ARG A 1 393 ? -0.689 38.281 -0.269 1 95.69 393 ARG A O 1
ATOM 3071 N N . PHE A 1 394 ? 0.829 36.844 0.515 1 95.69 394 PHE A N 1
ATOM 3072 C CA . PHE A 1 394 ? 1.816 37.219 -0.491 1 95.69 394 PHE A CA 1
ATOM 3073 C C . PHE A 1 394 ? 1.459 36.625 -1.848 1 95.69 394 PHE A C 1
ATOM 3075 O O . PHE A 1 394 ? 0.994 35.5 -1.93 1 95.69 394 PHE A O 1
ATOM 3082 N N . ALA A 1 395 ? 1.702 37.375 -2.908 1 94.94 395 ALA A N 1
ATOM 3083 C CA . ALA A 1 395 ? 1.508 36.844 -4.262 1 94.94 395 ALA A CA 1
ATOM 3084 C C . ALA A 1 395 ? 2.473 35.719 -4.555 1 94.94 395 ALA A C 1
ATOM 3086 O O . ALA A 1 395 ? 2.133 34.781 -5.281 1 94.94 395 ALA A O 1
ATOM 3087 N N . ASN A 1 396 ? 3.654 35.781 -4.016 1 96.25 396 ASN A N 1
ATOM 3088 C CA . ASN A 1 396 ? 4.68 34.75 -4.188 1 96.25 396 ASN A CA 1
ATOM 3089 C C . ASN A 1 396 ? 4.871 33.906 -2.916 1 96.25 396 ASN A C 1
ATOM 3091 O O . ASN A 1 396 ? 6 33.625 -2.523 1 96.25 396 ASN A O 1
ATOM 3095 N N . GLU A 1 397 ? 3.758 33.594 -2.195 1 95.69 397 GLU A N 1
ATOM 3096 C CA . GLU A 1 397 ? 3.797 32.938 -0.887 1 95.69 397 GLU A CA 1
ATOM 3097 C C . GLU A 1 397 ? 4.543 31.609 -0.952 1 95.69 397 GLU A C 1
ATOM 3099 O O . GLU A 1 397 ? 5.234 31.234 -0.003 1 95.69 397 GLU A O 1
ATOM 3104 N N . ASN A 1 398 ? 4.457 30.875 -2.051 1 94.69 398 ASN A N 1
ATOM 3105 C CA . ASN A 1 398 ? 5.164 29.594 -2.186 1 94.69 398 ASN A CA 1
ATOM 3106 C C . ASN A 1 398 ? 6.676 29.797 -2.123 1 94.69 398 ASN A C 1
ATOM 3108 O O . ASN A 1 398 ? 7.375 29.016 -1.463 1 94.69 398 ASN A O 1
ATOM 3112 N N . ASP A 1 399 ? 7.168 30.766 -2.82 1 95.31 399 ASP A N 1
ATOM 3113 C CA . ASP A 1 399 ? 8.602 31.047 -2.85 1 95.31 399 ASP A CA 1
ATOM 3114 C C . ASP A 1 399 ? 9.109 31.453 -1.467 1 95.31 399 ASP A C 1
ATOM 3116 O O . ASP A 1 399 ? 10.188 31.047 -1.05 1 95.31 399 ASP A O 1
ATOM 3120 N N . ILE A 1 400 ? 8.328 32.312 -0.808 1 97.25 400 ILE A N 1
ATOM 3121 C CA . ILE A 1 400 ? 8.719 32.812 0.507 1 97.25 400 ILE A CA 1
ATOM 3122 C C . ILE A 1 400 ? 8.789 31.641 1.497 1 97.25 400 ILE A C 1
ATOM 3124 O O . ILE A 1 400 ? 9.75 31.531 2.26 1 97.25 400 ILE A O 1
ATOM 3128 N N . ALA A 1 401 ? 7.754 30.828 1.466 1 97.44 401 ALA A N 1
ATOM 3129 C CA . ALA A 1 401 ? 7.723 29.688 2.379 1 97.44 401 ALA A CA 1
ATOM 3130 C C . ALA A 1 401 ? 8.852 28.703 2.072 1 97.44 401 ALA A C 1
ATOM 3132 O O . ALA A 1 401 ? 9.469 28.156 2.986 1 97.44 401 ALA A O 1
ATOM 3133 N N . TRP A 1 402 ? 9.125 28.453 0.818 1 96.19 402 TRP A N 1
ATOM 3134 C CA . TRP A 1 402 ? 10.203 27.562 0.411 1 96.19 402 TRP A CA 1
ATOM 3135 C C . TRP A 1 402 ? 11.555 28.094 0.892 1 96.19 402 TRP A C 1
ATOM 3137 O O . TRP A 1 402 ? 12.398 27.312 1.362 1 96.19 402 TRP A O 1
ATOM 3147 N N . ARG A 1 403 ? 11.758 29.359 0.685 1 97.06 403 ARG A N 1
ATOM 3148 C CA . ARG A 1 403 ? 12.992 29.984 1.157 1 97.06 403 ARG A CA 1
ATOM 3149 C C . ARG A 1 403 ? 13.148 29.828 2.666 1 97.06 403 ARG A C 1
ATOM 3151 O O . ARG A 1 403 ? 14.227 29.484 3.15 1 97.06 403 ARG A O 1
ATOM 3158 N N . CYS A 1 404 ? 12.078 30.062 3.395 1 98.38 404 CYS A N 1
ATOM 3159 C CA . CYS A 1 404 ? 12.086 29.922 4.844 1 98.38 404 CYS A CA 1
ATOM 3160 C C . CYS A 1 404 ? 12.469 28.5 5.246 1 98.38 404 CYS A C 1
ATOM 3162 O O . CYS A 1 404 ? 13.289 28.297 6.145 1 98.38 404 CYS A O 1
ATOM 3164 N N . ARG A 1 405 ? 11.852 27.516 4.613 1 97.75 405 ARG A N 1
ATOM 3165 C CA . ARG A 1 405 ? 12.172 26.125 4.84 1 97.75 405 ARG A CA 1
ATOM 3166 C C . ARG A 1 405 ? 13.648 25.844 4.578 1 97.75 405 ARG A C 1
ATOM 3168 O O . ARG A 1 405 ? 14.297 25.125 5.344 1 97.75 405 ARG A O 1
ATOM 3175 N N . THR A 1 406 ? 14.188 26.344 3.486 1 96.25 406 THR A N 1
ATOM 3176 C CA . THR A 1 406 ? 15.586 26.156 3.135 1 96.25 406 THR A CA 1
ATOM 3177 C C . THR A 1 406 ? 16.5 26.734 4.223 1 96.25 406 THR A C 1
ATOM 3179 O O . THR A 1 406 ? 17.469 26.078 4.633 1 96.25 406 THR A O 1
ATOM 3182 N N . ILE A 1 407 ? 16.172 27.922 4.707 1 98 407 ILE A N 1
ATOM 3183 C CA . ILE A 1 407 ? 16.938 28.531 5.785 1 98 407 ILE A CA 1
ATOM 3184 C C . ILE A 1 407 ? 16.828 27.688 7.047 1 98 407 ILE A C 1
ATOM 3186 O O . ILE A 1 407 ? 17.781 27.562 7.805 1 98 407 ILE A O 1
ATOM 3190 N N . GLY A 1 408 ? 15.609 27.125 7.273 1 97.94 408 GLY A N 1
ATOM 3191 C CA . GLY A 1 408 ? 15.453 26.203 8.391 1 97.94 408 GLY A CA 1
ATOM 3192 C C . GLY A 1 408 ? 16.484 25.094 8.383 1 97.94 408 GLY A C 1
ATOM 3193 O O . GLY A 1 408 ? 17.109 24.812 9.406 1 97.94 408 GLY A O 1
ATOM 3194 N N . PHE A 1 409 ? 16.672 24.469 7.238 1 96.31 409 PHE A N 1
ATOM 3195 C CA . PHE A 1 409 ? 17.672 23.406 7.121 1 96.31 409 PHE A CA 1
ATOM 3196 C C . PHE A 1 409 ? 19.062 23.953 7.445 1 96.31 409 PHE A C 1
ATOM 3198 O O . PHE A 1 409 ? 19.859 23.266 8.094 1 96.31 409 PHE A O 1
ATOM 3205 N N . GLU A 1 410 ? 19.344 25.156 6.969 1 96.88 410 GLU A N 1
ATOM 3206 C CA . GLU A 1 410 ? 20.641 25.781 7.262 1 96.88 410 GLU A CA 1
ATOM 3207 C C . GLU A 1 410 ? 20.828 25.984 8.758 1 96.88 410 GLU A C 1
ATOM 3209 O O . GLU A 1 410 ? 21.938 25.906 9.273 1 96.88 410 GLU A O 1
ATOM 3214 N N . GLU A 1 411 ? 19.703 26.25 9.422 1 97.81 411 GLU A N 1
ATOM 3215 C CA . GLU A 1 411 ? 19.734 26.516 10.852 1 97.81 411 GLU A CA 1
ATOM 3216 C C . GLU A 1 411 ? 19.609 25.219 11.656 1 97.81 411 GLU A C 1
ATOM 3218 O O . GLU A 1 411 ? 19.594 25.25 12.891 1 97.81 411 GLU A O 1
ATOM 3223 N N . GLY A 1 412 ? 19.516 24.109 11 1 98.12 412 GLY A N 1
ATOM 3224 C CA . GLY A 1 412 ? 19.5 22.812 11.656 1 98.12 412 GLY A CA 1
ATOM 3225 C C . GLY A 1 412 ? 18.125 22.406 12.156 1 98.12 412 GLY A C 1
ATOM 3226 O O . GLY A 1 412 ? 18 21.703 13.156 1 98.12 412 GLY A O 1
ATOM 3227 N N . VAL A 1 413 ? 17.094 22.906 11.531 1 98.62 413 VAL A N 1
ATOM 3228 C CA . VAL A 1 413 ? 15.742 22.516 11.883 1 98.62 413 VAL A CA 1
ATOM 3229 C C . VAL A 1 413 ? 14.977 22.109 10.625 1 98.62 413 VAL A C 1
ATOM 3231 O O . VAL A 1 413 ? 15.141 22.734 9.57 1 98.62 413 VAL A O 1
ATOM 3234 N N . ILE A 1 414 ? 14.242 21.031 10.75 1 98.25 414 ILE A N 1
ATOM 3235 C CA . ILE A 1 414 ? 13.414 20.562 9.641 1 98.25 414 ILE A CA 1
ATOM 3236 C C . ILE A 1 414 ? 11.969 21 9.875 1 98.25 414 ILE A C 1
ATOM 3238 O O . ILE A 1 414 ? 11.305 20.5 10.789 1 98.25 414 ILE A O 1
ATOM 3242 N N . ILE A 1 415 ? 11.492 21.875 9.117 1 97.56 415 ILE A N 1
ATOM 3243 C CA . ILE A 1 415 ? 10.102 22.328 9.047 1 97.56 415 ILE A CA 1
ATOM 3244 C C . ILE A 1 415 ? 9.633 22.328 7.59 1 97.56 415 ILE A C 1
ATOM 3246 O O . ILE A 1 415 ? 10.453 22.344 6.668 1 97.56 415 ILE A O 1
ATOM 3250 N N . ARG A 1 416 ? 8.352 22.234 7.395 1 97.06 416 ARG A N 1
ATOM 3251 C CA . ARG A 1 416 ? 7.832 22.016 6.047 1 97.06 416 ARG A CA 1
ATOM 3252 C C . ARG A 1 416 ? 7.113 23.266 5.531 1 97.06 416 ARG A C 1
ATOM 3254 O O . ARG A 1 416 ? 6.402 23.938 6.285 1 97.06 416 ARG A O 1
ATOM 3261 N N . SER A 1 417 ? 7.371 23.625 4.305 1 96.56 417 SER A N 1
ATOM 3262 C CA . SER A 1 417 ? 6.648 24.688 3.633 1 96.56 417 SER A CA 1
ATOM 3263 C C . SER A 1 417 ? 5.469 24.141 2.832 1 96.56 417 SER A C 1
ATOM 3265 O O . SER A 1 417 ? 5.598 23.125 2.146 1 96.56 417 SER A O 1
ATOM 3267 N N . THR A 1 418 ? 4.281 24.766 2.979 1 94.69 418 THR A N 1
ATOM 3268 C CA . THR A 1 418 ? 3.115 24.516 2.137 1 94.69 418 THR A CA 1
ATOM 3269 C C . THR A 1 418 ? 2.422 25.828 1.772 1 94.69 418 THR A C 1
ATOM 3271 O O . THR A 1 418 ? 1.778 26.453 2.619 1 94.69 418 THR A O 1
ATOM 3274 N N . LEU A 1 419 ? 2.338 26.266 0.524 1 90.19 419 LEU A N 1
ATOM 3275 C CA . LEU A 1 419 ? 1.649 27.422 -0.015 1 90.19 419 LEU A CA 1
ATOM 3276 C C . LEU A 1 419 ? 1.713 28.594 0.963 1 90.19 419 LEU A C 1
ATOM 3278 O O . LEU A 1 419 ? 0.683 29.172 1.31 1 90.19 419 LEU A O 1
ATOM 3282 N N . GLY A 1 420 ? 2.785 29.047 1.546 1 94.19 420 GLY A N 1
ATOM 3283 C CA . GLY A 1 420 ? 2.947 30.219 2.395 1 94.19 420 GLY A CA 1
ATOM 3284 C C . GLY A 1 420 ? 2.859 29.906 3.875 1 94.19 420 GLY A C 1
ATOM 3285 O O . GLY A 1 420 ? 2.686 30.797 4.699 1 94.19 420 GLY A O 1
ATOM 3286 N N . ARG A 1 421 ? 2.789 28.734 4.191 1 97.19 421 ARG A N 1
ATOM 3287 C CA . ARG A 1 421 ? 2.738 28.312 5.59 1 97.19 421 ARG A CA 1
ATOM 3288 C C . ARG A 1 421 ? 3.969 27.5 5.961 1 97.19 421 ARG A C 1
ATOM 3290 O O . ARG A 1 421 ? 4.461 26.703 5.148 1 97.19 421 ARG A O 1
ATOM 3297 N N . MET A 1 422 ? 4.453 27.688 7.141 1 98.38 422 MET A N 1
ATOM 3298 C CA . MET A 1 422 ? 5.484 26.844 7.734 1 98.38 422 MET A CA 1
ATOM 3299 C C . MET A 1 422 ? 4.871 25.875 8.734 1 98.38 422 MET A C 1
ATOM 3301 O O . MET A 1 422 ? 4.324 26.281 9.758 1 98.38 422 MET A O 1
ATOM 3305 N N . ILE A 1 423 ? 5.008 24.641 8.438 1 98.19 423 ILE A N 1
ATOM 3306 C CA . ILE A 1 423 ? 4.293 23.594 9.164 1 98.19 423 ILE A CA 1
ATOM 3307 C C . ILE A 1 423 ? 5.25 22.891 10.125 1 98.19 423 ILE A C 1
ATOM 3309 O O . ILE A 1 423 ? 6.41 22.641 9.789 1 98.19 423 ILE A O 1
ATOM 3313 N N . MET A 1 424 ? 4.754 22.594 11.312 1 98.19 424 MET A N 1
ATOM 3314 C CA . MET A 1 424 ? 5.488 21.859 12.336 1 98.19 424 MET A CA 1
ATOM 3315 C C . MET A 1 424 ? 4.633 20.734 12.922 1 98.19 424 MET A C 1
ATOM 3317 O O . MET A 1 424 ? 3.434 20.922 13.141 1 98.19 424 MET A O 1
ATOM 3321 N N . ALA A 1 425 ? 5.16 19.656 13.164 1 98.62 425 ALA A N 1
ATOM 3322 C CA . ALA A 1 425 ? 4.562 18.484 13.812 1 98.62 425 ALA A CA 1
ATOM 3323 C C . ALA A 1 425 ? 5.625 17.641 14.5 1 98.62 425 ALA A C 1
ATOM 3325 O O . ALA A 1 425 ? 5.855 16.484 14.109 1 98.62 425 ALA A O 1
ATOM 3326 N N . PRO A 1 426 ? 6.316 18.172 15.523 1 98.75 426 PRO A N 1
ATOM 3327 C CA . PRO A 1 426 ? 7.383 17.406 16.172 1 98.75 426 PRO A CA 1
ATOM 3328 C C . PRO A 1 426 ? 6.879 16.094 16.781 1 98.75 426 PRO A C 1
ATOM 3330 O O . PRO A 1 426 ? 5.672 15.914 16.938 1 98.75 426 PRO A O 1
ATOM 3333 N N . ALA A 1 427 ? 7.785 15.203 17.062 1 98.88 427 ALA A N 1
ATOM 3334 C CA . ALA A 1 427 ? 7.426 13.969 17.75 1 98.88 427 ALA A CA 1
ATOM 3335 C C . ALA A 1 427 ? 6.707 14.258 19.062 1 98.88 427 ALA A C 1
ATOM 3337 O O . ALA A 1 427 ? 7 15.258 19.719 1 98.88 427 ALA A O 1
ATOM 3338 N N . LEU A 1 428 ? 5.824 13.359 19.453 1 98.94 428 LEU A N 1
ATOM 3339 C CA . LEU A 1 428 ? 4.953 13.594 20.594 1 98.94 428 LEU A CA 1
ATOM 3340 C C . LEU A 1 428 ? 5.746 13.547 21.906 1 98.94 428 LEU A C 1
ATOM 3342 O O . LEU A 1 428 ? 5.297 14.062 22.922 1 98.94 428 LEU A O 1
ATOM 3346 N N . ILE A 1 429 ? 6.957 13.055 21.875 1 98.75 429 ILE A N 1
ATOM 3347 C CA . ILE A 1 429 ? 7.746 12.844 23.078 1 98.75 429 ILE A CA 1
ATOM 3348 C C . ILE A 1 429 ? 8.664 14.047 23.312 1 98.75 429 ILE A C 1
ATOM 3350 O O . ILE A 1 429 ? 9.516 14.023 24.203 1 98.75 429 ILE A O 1
ATOM 3354 N N . ALA A 1 430 ? 8.57 15.055 22.5 1 98.81 430 ALA A N 1
ATOM 3355 C CA . ALA A 1 430 ? 9.438 16.219 22.625 1 98.81 430 ALA A CA 1
ATOM 3356 C C . ALA A 1 430 ? 9.438 16.766 24.047 1 98.81 430 ALA A C 1
ATOM 3358 O O . ALA A 1 430 ? 8.391 16.797 24.703 1 98.81 430 ALA A O 1
ATOM 3359 N N . SER A 1 431 ? 10.578 17.156 24.531 1 98.56 431 SER A N 1
ATOM 3360 C CA . SER A 1 431 ? 10.688 17.875 25.797 1 98.56 431 SER A CA 1
ATOM 3361 C C . SER A 1 431 ? 10.438 19.359 25.625 1 98.56 431 SER A C 1
ATOM 3363 O O . SER A 1 431 ? 10.406 19.859 24.5 1 98.56 431 SER A O 1
ATOM 3365 N N . ARG A 1 432 ? 10.234 20.016 26.75 1 98.56 432 ARG A N 1
ATOM 3366 C CA . ARG A 1 432 ? 10.078 21.469 26.688 1 98.56 432 ARG A CA 1
ATOM 3367 C C . ARG A 1 432 ? 11.328 22.125 26.109 1 98.56 432 ARG A C 1
ATOM 3369 O O . ARG A 1 432 ? 11.227 23.094 25.344 1 98.56 432 ARG A O 1
ATOM 3376 N N . GLU A 1 433 ? 12.477 21.562 26.422 1 98.69 433 GLU A N 1
ATOM 3377 C CA . GLU A 1 433 ? 13.734 22.078 25.891 1 98.69 433 GLU A CA 1
ATOM 3378 C C . GLU A 1 433 ? 13.805 21.922 24.375 1 98.69 433 GLU A C 1
ATOM 3380 O O . GLU A 1 433 ? 14.281 22.797 23.672 1 98.69 433 GLU A O 1
ATOM 3385 N N . GLU A 1 434 ? 13.375 20.812 23.922 1 98.69 434 GLU A N 1
ATOM 3386 C CA . GLU A 1 434 ? 13.367 20.547 22.484 1 98.69 434 GLU A CA 1
ATOM 3387 C C . GLU A 1 434 ? 12.352 21.438 21.766 1 98.69 434 GLU A C 1
ATOM 3389 O O . GLU A 1 434 ? 12.578 21.859 20.641 1 98.69 434 GLU A O 1
ATOM 3394 N N . ILE A 1 435 ? 11.242 21.719 22.406 1 98.81 435 ILE A N 1
ATOM 3395 C CA . ILE A 1 435 ? 10.266 22.656 21.844 1 98.81 435 ILE A CA 1
ATOM 3396 C C . ILE A 1 435 ? 10.875 24.062 21.781 1 98.81 435 ILE A C 1
ATOM 3398 O O . ILE A 1 435 ? 10.719 24.766 20.781 1 98.81 435 ILE A O 1
ATOM 3402 N N . ASP A 1 436 ? 11.586 24.438 22.875 1 98.81 436 ASP A N 1
ATOM 3403 C CA . ASP A 1 436 ? 12.258 25.734 22.875 1 98.81 436 ASP A CA 1
ATOM 3404 C C . ASP A 1 436 ? 13.258 25.844 21.734 1 98.81 436 ASP A C 1
ATOM 3406 O O . ASP A 1 436 ? 13.352 26.875 21.062 1 98.81 436 ASP A O 1
ATOM 3410 N N . GLU A 1 437 ? 13.992 24.781 21.531 1 98.81 437 GLU A N 1
ATOM 3411 C CA . GLU A 1 437 ? 14.961 24.75 20.438 1 98.81 437 GLU A CA 1
ATOM 3412 C C . GLU A 1 437 ? 14.273 24.844 19.078 1 98.81 437 GLU A C 1
ATOM 3414 O O . GLU A 1 437 ? 14.727 25.578 18.203 1 98.81 437 GLU A O 1
ATOM 3419 N N . LEU A 1 438 ? 13.18 24.094 18.922 1 98.81 438 LEU A N 1
ATOM 3420 C CA . LEU A 1 438 ? 12.406 24.109 17.688 1 98.81 438 LEU A CA 1
ATOM 3421 C C . LEU A 1 438 ? 11.914 25.516 17.391 1 98.81 438 LEU A C 1
ATOM 3423 O O . LEU A 1 438 ? 12.094 26.016 16.266 1 98.81 438 LEU A O 1
ATOM 3427 N N . VAL A 1 439 ? 11.359 26.141 18.375 1 98.81 439 VAL A N 1
ATOM 3428 C CA . VAL A 1 439 ? 10.797 27.484 18.219 1 98.81 439 VAL A CA 1
ATOM 3429 C C . VAL A 1 439 ? 11.914 28.484 17.953 1 98.81 439 VAL A C 1
ATOM 3431 O O . VAL A 1 439 ? 11.789 29.359 17.094 1 98.81 439 VAL A O 1
ATOM 3434 N N . GLY A 1 440 ? 12.992 28.359 18.688 1 98.81 440 GLY A N 1
ATOM 3435 C CA . GLY A 1 440 ? 14.133 29.25 18.516 1 98.81 440 GLY A CA 1
ATOM 3436 C C . GLY A 1 440 ? 14.742 29.172 17.125 1 98.81 440 GLY A C 1
ATOM 3437 O O . GLY A 1 440 ? 15.008 30.203 16.5 1 98.81 440 GLY A O 1
ATOM 3438 N N . LYS A 1 441 ? 14.992 28.016 16.641 1 98.75 441 LYS A N 1
ATOM 3439 C CA . LYS A 1 441 ? 15.57 27.828 15.312 1 98.75 441 LYS A CA 1
ATOM 3440 C C . LYS A 1 441 ? 14.594 28.281 14.219 1 98.75 441 LYS A C 1
ATOM 3442 O O . LYS A 1 441 ? 15.008 28.812 13.195 1 98.75 441 LYS A O 1
ATOM 3447 N N . THR A 1 442 ? 13.312 28.031 14.438 1 98.81 442 THR A N 1
ATOM 3448 C CA . THR A 1 442 ? 12.305 28.484 13.492 1 98.81 442 THR A CA 1
ATOM 3449 C C . THR A 1 442 ? 12.273 30.016 13.438 1 98.81 442 THR A C 1
ATOM 3451 O O . THR A 1 442 ? 12.133 30.594 12.359 1 98.81 442 THR A O 1
ATOM 3454 N N . LEU A 1 443 ? 12.414 30.609 14.641 1 98.75 443 LEU A N 1
ATOM 3455 C CA . LEU A 1 443 ? 12.461 32.062 14.68 1 98.75 443 LEU A CA 1
ATOM 3456 C C . LEU A 1 443 ? 13.625 32.594 13.852 1 98.75 443 LEU A C 1
ATOM 3458 O O . LEU A 1 443 ? 13.469 33.562 13.109 1 98.75 443 LEU A O 1
ATOM 3462 N N . LYS A 1 444 ? 14.773 31.969 13.984 1 98.69 444 LYS A N 1
ATOM 3463 C CA . LYS A 1 444 ? 15.922 32.375 13.18 1 98.69 444 LYS A CA 1
ATOM 3464 C C . LYS A 1 444 ? 15.609 32.281 11.688 1 98.69 444 LYS A C 1
ATOM 3466 O O . LYS A 1 444 ? 15.961 33.188 10.914 1 98.69 444 LYS A O 1
ATOM 3471 N N . ALA A 1 445 ? 14.977 31.219 11.273 1 98.69 445 ALA A N 1
ATOM 3472 C CA . ALA A 1 445 ? 14.617 31.016 9.867 1 98.69 445 ALA A CA 1
ATOM 3473 C C . ALA A 1 445 ? 13.625 32.062 9.398 1 98.69 445 ALA A C 1
ATOM 3475 O O . ALA A 1 445 ? 13.773 32.625 8.312 1 98.69 445 ALA A O 1
ATOM 3476 N N . VAL A 1 446 ? 12.648 32.344 10.211 1 98.62 446 VAL A N 1
ATOM 3477 C CA . VAL A 1 446 ? 11.609 33.312 9.867 1 98.62 446 VAL A CA 1
ATOM 3478 C C . VAL A 1 446 ? 12.211 34.719 9.82 1 98.62 446 VAL A C 1
ATOM 3480 O O . VAL A 1 446 ? 11.906 35.5 8.922 1 98.62 446 VAL A O 1
ATOM 3483 N N . ASP A 1 447 ? 13.102 35.062 10.789 1 98.62 447 ASP A N 1
ATOM 3484 C CA . ASP A 1 447 ? 13.766 36.375 10.828 1 98.62 447 ASP A CA 1
ATOM 3485 C C . ASP A 1 447 ? 14.609 36.594 9.57 1 98.62 447 ASP A C 1
ATOM 3487 O O . ASP A 1 447 ? 14.539 37.656 8.945 1 98.62 447 ASP A O 1
ATOM 3491 N N . ARG A 1 448 ? 15.359 35.594 9.258 1 98.56 448 ARG A N 1
ATOM 3492 C CA . ARG A 1 448 ? 16.219 35.688 8.078 1 98.56 448 ARG A CA 1
ATOM 3493 C C . ARG A 1 448 ? 15.375 35.844 6.812 1 98.56 448 ARG A C 1
ATOM 3495 O O . ARG A 1 448 ? 15.727 36.625 5.914 1 98.56 448 ARG A O 1
ATOM 3502 N N . THR A 1 449 ? 14.297 35.125 6.715 1 98.38 449 THR A N 1
ATOM 3503 C CA . THR A 1 449 ? 13.383 35.25 5.586 1 98.38 449 THR A CA 1
ATOM 3504 C C . THR A 1 449 ? 12.781 36.625 5.523 1 98.38 449 THR A C 1
ATOM 3506 O O . THR A 1 449 ? 12.742 37.25 4.453 1 98.38 449 THR A O 1
ATOM 3509 N N . ALA A 1 450 ? 12.344 37.156 6.691 1 97.88 450 ALA A N 1
ATOM 3510 C CA . ALA A 1 450 ? 11.766 38.469 6.766 1 97.88 450 ALA A CA 1
ATOM 3511 C C . ALA A 1 450 ? 12.766 39.531 6.309 1 97.88 450 ALA A C 1
ATOM 3513 O O . ALA A 1 450 ? 12.398 40.5 5.613 1 97.88 450 ALA A O 1
ATOM 3514 N N . GLN A 1 451 ? 13.977 39.375 6.691 1 97.94 451 GLN A N 1
ATOM 3515 C CA . GLN A 1 451 ? 15.023 40.312 6.289 1 97.94 451 GLN A CA 1
ATOM 3516 C C . GLN A 1 451 ? 15.242 40.281 4.777 1 97.94 451 GLN A C 1
ATOM 3518 O O . GLN A 1 451 ? 15.344 41.312 4.137 1 97.94 451 GLN A O 1
ATOM 3523 N N . GLU A 1 452 ? 15.273 39.094 4.246 1 97.19 452 GLU A N 1
ATOM 3524 C CA . GLU A 1 452 ? 15.508 38.938 2.812 1 97.19 452 GLU A CA 1
ATOM 3525 C C . GLU A 1 452 ? 14.375 39.531 1.998 1 97.19 452 GLU A C 1
ATOM 3527 O O . GLU A 1 452 ? 14.594 40.031 0.885 1 97.19 452 GLU A O 1
ATOM 3532 N N . PHE A 1 453 ? 13.25 39.562 2.533 1 94.62 453 PHE A N 1
ATOM 3533 C CA . PHE A 1 453 ? 12.102 40.062 1.779 1 94.62 453 PHE A CA 1
ATOM 3534 C C . PHE A 1 453 ? 11.688 41.438 2.266 1 94.62 453 PHE A C 1
ATOM 3536 O O . PHE A 1 453 ? 10.602 41.938 1.937 1 94.62 453 PHE A O 1
ATOM 3543 N N . GLY A 1 454 ? 12.469 42.094 3.094 1 93.69 454 GLY A N 1
ATOM 3544 C CA . GLY A 1 454 ? 12.312 43.5 3.494 1 93.69 454 GLY A CA 1
ATOM 3545 C C . GLY A 1 454 ? 11.195 43.688 4.504 1 93.69 454 GLY A C 1
ATOM 3546 O O . GLY A 1 454 ? 10.508 44.719 4.469 1 93.69 454 GLY A O 1
ATOM 3547 N N . ARG A 1 455 ? 10.945 42.719 5.348 1 91.62 455 ARG A N 1
ATOM 3548 C CA . ARG A 1 455 ? 9.875 42.812 6.336 1 91.62 455 ARG A CA 1
ATOM 3549 C C . ARG A 1 455 ? 10.438 42.969 7.742 1 91.62 455 ARG A C 1
ATOM 3551 O O . ARG A 1 455 ? 9.688 43 8.727 1 91.62 455 ARG A O 1
ATOM 3558 N N . LEU A 1 456 ? 11.758 42.875 7.82 1 88.94 456 LEU A N 1
ATOM 3559 C CA . LEU A 1 456 ? 12.523 43.094 9.047 1 88.94 456 LEU A CA 1
ATOM 3560 C C . LEU A 1 456 ? 13.844 43.781 8.75 1 88.94 456 LEU A C 1
ATOM 3562 O O . LEU A 1 456 ? 14.398 43.656 7.656 1 88.94 456 LEU A O 1
ATOM 3566 N N . MET B 1 1 ? 4.145 -16.609 33.562 1 26.22 1 MET B N 1
ATOM 3567 C CA . MET B 1 1 ? 4.07 -17.375 32.344 1 26.22 1 MET B CA 1
ATOM 3568 C C . MET B 1 1 ? 2.754 -17.109 31.609 1 26.22 1 MET B C 1
ATOM 3570 O O . MET B 1 1 ? 1.69 -17.531 32.062 1 26.22 1 MET B O 1
ATOM 3574 N N . THR B 1 2 ? 2.338 -16 30.953 1 39.88 2 THR B N 1
ATOM 3575 C CA . THR B 1 2 ? 0.998 -15.711 30.453 1 39.88 2 THR B CA 1
ATOM 3576 C C . THR B 1 2 ? 0.457 -16.891 29.641 1 39.88 2 THR B C 1
ATOM 3578 O O . THR B 1 2 ? 1.156 -17.438 28.797 1 39.88 2 THR B O 1
ATOM 3581 N N . ASN B 1 3 ? -0.34 -17.672 30.016 1 49.91 3 ASN B N 1
ATOM 3582 C CA . ASN B 1 3 ? -0.965 -18.859 29.422 1 49.91 3 ASN B CA 1
ATOM 3583 C C . ASN B 1 3 ? -1.333 -18.609 27.953 1 49.91 3 ASN B C 1
ATOM 3585 O O . ASN B 1 3 ? -1.992 -17.609 27.641 1 49.91 3 ASN B O 1
ATOM 3589 N N . PRO B 1 4 ? -0.693 -19.359 26.984 1 75.44 4 PRO B N 1
ATOM 3590 C CA . PRO B 1 4 ? -1.022 -19.172 25.562 1 75.44 4 PRO B CA 1
ATOM 3591 C C . PRO B 1 4 ? -2.527 -19.172 25.312 1 75.44 4 PRO B C 1
ATOM 3593 O O . PRO B 1 4 ? -3.258 -19.984 25.875 1 75.44 4 PRO B O 1
ATOM 3596 N N . ARG B 1 5 ? -3.041 -18.172 24.906 1 91.19 5 ARG B N 1
ATOM 3597 C CA . ARG B 1 5 ? -4.438 -18 24.516 1 91.19 5 ARG B CA 1
ATOM 3598 C C . ARG B 1 5 ? -4.91 -19.172 23.656 1 91.19 5 ARG B C 1
ATOM 3600 O O . ARG B 1 5 ? -4.184 -19.625 22.781 1 91.19 5 ARG B O 1
ATOM 3607 N N . GLU B 1 6 ? -6.109 -19.734 24.031 1 97 6 GLU B N 1
ATOM 3608 C CA . GLU B 1 6 ? -6.691 -20.828 23.266 1 97 6 GLU B CA 1
ATOM 3609 C C . GLU B 1 6 ? -7.109 -20.344 21.875 1 97 6 GLU B C 1
ATOM 3611 O O . GLU B 1 6 ? -7.43 -19.172 21.688 1 97 6 GLU B O 1
ATOM 3616 N N . THR B 1 7 ? -7.059 -21.328 20.984 1 98 7 THR B N 1
ATOM 3617 C CA . THR B 1 7 ? -7.402 -21.031 19.594 1 98 7 THR B CA 1
ATOM 3618 C C . THR B 1 7 ? -8.781 -20.375 19.516 1 98 7 THR B C 1
ATOM 3620 O O . THR B 1 7 ? -8.969 -19.406 18.781 1 98 7 THR B O 1
ATOM 3623 N N . ARG B 1 8 ? -9.719 -20.875 20.312 1 97.38 8 ARG B N 1
ATOM 3624 C CA . ARG B 1 8 ? -11.086 -20.375 20.25 1 97.38 8 ARG B CA 1
ATOM 3625 C C . ARG B 1 8 ? -11.141 -18.906 20.703 1 97.38 8 ARG B C 1
ATOM 3627 O O . ARG B 1 8 ? -11.961 -18.141 20.203 1 97.38 8 ARG B O 1
ATOM 3634 N N . ASP B 1 9 ? -10.289 -18.516 21.594 1 98 9 ASP B N 1
ATOM 3635 C CA . ASP B 1 9 ? -10.242 -17.141 22.062 1 98 9 ASP B CA 1
ATOM 3636 C C . ASP B 1 9 ? -9.727 -16.219 20.953 1 98 9 ASP B C 1
ATOM 3638 O O . ASP B 1 9 ? -10.242 -15.109 20.766 1 98 9 ASP B O 1
ATOM 3642 N N . TYR B 1 10 ? -8.688 -16.656 20.25 1 98.38 10 TYR B N 1
ATOM 3643 C CA . TYR B 1 10 ? -8.195 -15.906 19.109 1 98.38 10 TYR B CA 1
ATOM 3644 C C . TYR B 1 10 ? -9.273 -15.773 18.031 1 98.38 10 TYR B C 1
ATOM 3646 O O . TYR B 1 10 ? -9.453 -14.695 17.453 1 98.38 10 TYR B O 1
ATOM 3654 N N . GLN B 1 11 ? -9.961 -16.875 17.75 1 98.44 11 GLN B N 1
ATOM 3655 C CA . GLN B 1 11 ? -10.992 -16.891 16.719 1 98.44 11 GLN B CA 1
ATOM 3656 C C . GLN B 1 11 ? -12.141 -15.953 17.062 1 98.44 11 GLN B C 1
ATOM 3658 O O . GLN B 1 11 ? -12.664 -15.25 16.203 1 98.44 11 GLN B O 1
ATOM 3663 N N . ALA B 1 12 ? -12.523 -15.891 18.359 1 98.38 12 ALA B N 1
ATOM 3664 C CA . ALA B 1 12 ? -13.578 -14.984 18.812 1 98.38 12 ALA B CA 1
ATOM 3665 C C . ALA B 1 12 ? -13.164 -13.531 18.656 1 98.38 12 ALA B C 1
ATOM 3667 O O . ALA B 1 12 ? -13.961 -12.695 18.219 1 98.38 12 ALA B O 1
ATOM 3668 N N . ALA B 1 13 ? -11.953 -13.273 19.062 1 98.25 13 ALA B N 1
ATOM 3669 C CA . ALA B 1 13 ? -11.43 -11.922 18.938 1 98.25 13 ALA B CA 1
ATOM 3670 C C . ALA B 1 13 ? -11.297 -11.516 17.469 1 98.25 13 ALA B C 1
ATOM 3672 O O . ALA B 1 13 ? -11.547 -10.367 17.109 1 98.25 13 ALA B O 1
ATOM 3673 N N . ASP B 1 14 ? -10.836 -12.438 16.656 1 98.31 14 ASP B N 1
ATOM 3674 C CA . ASP B 1 14 ? -10.742 -12.211 15.211 1 98.31 14 ASP B CA 1
ATOM 3675 C C . ASP B 1 14 ? -12.102 -11.859 14.617 1 98.31 14 ASP B C 1
ATOM 3677 O O . ASP B 1 14 ? -12.234 -10.898 13.859 1 98.31 14 ASP B O 1
ATOM 3681 N N . ALA B 1 15 ? -13.102 -12.633 14.945 1 98.31 15 ALA B N 1
ATOM 3682 C CA . ALA B 1 15 ? -14.469 -12.414 14.453 1 98.31 15 ALA B CA 1
ATOM 3683 C C . ALA B 1 15 ? -14.984 -11.047 14.891 1 98.31 15 ALA B C 1
ATOM 3685 O O . ALA B 1 15 ? -15.734 -10.398 14.148 1 98.31 15 ALA B O 1
ATOM 3686 N N . ALA B 1 16 ? -14.539 -10.586 16.031 1 98.06 16 ALA B N 1
ATOM 3687 C CA . ALA B 1 16 ? -15.047 -9.344 16.609 1 98.06 16 ALA B CA 1
ATOM 3688 C C . ALA B 1 16 ? -14.422 -8.125 15.945 1 98.06 16 ALA B C 1
ATOM 3690 O O . ALA B 1 16 ? -14.969 -7.023 16 1 98.06 16 ALA B O 1
ATOM 3691 N N . HIS B 1 17 ? -13.266 -8.328 15.188 1 98.25 17 HIS B N 1
ATOM 3692 C CA . HIS B 1 17 ? -12.539 -7.102 14.898 1 98.25 17 HIS B CA 1
ATOM 3693 C C . HIS B 1 17 ? -12 -7.105 13.477 1 98.25 17 HIS B C 1
ATOM 3695 O O . HIS B 1 17 ? -11.391 -6.125 13.031 1 98.25 17 HIS B O 1
ATOM 3701 N N . HIS B 1 18 ? -12.305 -8.195 12.711 1 96.94 18 HIS B N 1
ATOM 3702 C CA . HIS B 1 18 ? -11.648 -8.242 11.406 1 96.94 18 HIS B CA 1
ATOM 3703 C C . HIS B 1 18 ? -12.641 -8.578 10.305 1 96.94 18 HIS B C 1
ATOM 3705 O O . HIS B 1 18 ? -13.602 -9.312 10.531 1 96.94 18 HIS B O 1
ATOM 3711 N N . ILE B 1 19 ? -12.438 -8.008 9.148 1 95.81 19 ILE B N 1
ATOM 3712 C CA . ILE B 1 19 ? -12.953 -8.492 7.871 1 95.81 19 ILE B CA 1
ATOM 3713 C C . ILE B 1 19 ? -11.797 -9.031 7.023 1 95.81 19 ILE B C 1
ATOM 3715 O O . ILE B 1 19 ? -10.883 -8.289 6.66 1 95.81 19 ILE B O 1
ATOM 3719 N N . HIS B 1 20 ? -11.828 -10.312 6.746 1 96.06 20 HIS B N 1
ATOM 3720 C CA . HIS B 1 20 ? -10.742 -11.008 6.055 1 96.06 20 HIS B CA 1
ATOM 3721 C C . HIS B 1 20 ? -10.859 -10.836 4.543 1 96.06 20 HIS B C 1
ATOM 3723 O O . HIS B 1 20 ? -11.945 -10.539 4.031 1 96.06 20 HIS B O 1
ATOM 3729 N N . ALA B 1 21 ? -9.773 -11.117 3.928 1 93.44 21 ALA B N 1
ATOM 3730 C CA . ALA B 1 21 ? -9.648 -10.992 2.479 1 93.44 21 ALA B CA 1
ATOM 3731 C C . ALA B 1 21 ? -10.32 -12.156 1.766 1 93.44 21 ALA B C 1
ATOM 3733 O O . ALA B 1 21 ? -10.117 -13.32 2.135 1 93.44 21 ALA B O 1
ATOM 3734 N N . PHE B 1 22 ? -11.18 -11.875 0.777 1 94.75 22 PHE B N 1
ATOM 3735 C CA . PHE B 1 22 ? -11.68 -12.805 -0.233 1 94.75 22 PHE B CA 1
ATOM 3736 C C . PHE B 1 22 ? -12.422 -13.969 0.417 1 94.75 22 PHE B C 1
ATOM 3738 O O . PHE B 1 22 ? -12.281 -15.117 -0.013 1 94.75 22 PHE B O 1
ATOM 3745 N N . VAL B 1 23 ? -13.117 -13.727 1.469 1 95.19 23 VAL B N 1
ATOM 3746 C CA . VAL B 1 23 ? -13.938 -14.758 2.105 1 95.19 23 VAL B CA 1
ATOM 3747 C C . VAL B 1 23 ? -15.281 -14.172 2.525 1 95.19 23 VAL B C 1
ATOM 3749 O O . VAL B 1 23 ? -15.43 -12.945 2.611 1 95.19 23 VAL B O 1
ATOM 3752 N N . ASP B 1 24 ? -16.281 -15.062 2.615 1 96.38 24 ASP B N 1
ATOM 3753 C CA . ASP B 1 24 ? -17.5 -14.719 3.34 1 96.38 24 ASP B CA 1
ATOM 3754 C C . ASP B 1 24 ? -17.25 -14.656 4.844 1 96.38 24 ASP B C 1
ATOM 3756 O O . ASP B 1 24 ? -17.094 -15.688 5.5 1 96.38 24 ASP B O 1
ATOM 3760 N N . GLN B 1 25 ? -17.266 -13.477 5.328 1 96.94 25 GLN B N 1
ATOM 3761 C CA . GLN B 1 25 ? -16.828 -13.266 6.707 1 96.94 25 GLN B CA 1
ATOM 3762 C C . GLN B 1 25 ? -17.734 -14.008 7.684 1 96.94 25 GLN B C 1
ATOM 3764 O O . GLN B 1 25 ? -17.266 -14.539 8.695 1 96.94 25 GLN B O 1
ATOM 3769 N N . LYS B 1 26 ? -19.031 -13.984 7.426 1 97.81 26 LYS B N 1
ATOM 3770 C CA . LYS B 1 26 ? -19.969 -14.688 8.297 1 97.81 26 LYS B CA 1
ATOM 3771 C C . LYS B 1 26 ? -19.641 -16.172 8.367 1 97.81 26 LYS B C 1
ATOM 3773 O O . LYS B 1 26 ? -19.609 -16.766 9.453 1 97.81 26 LYS B O 1
ATOM 3778 N N . ALA B 1 27 ? -19.391 -16.734 7.234 1 97.12 27 ALA B N 1
ATOM 3779 C CA . ALA B 1 27 ? -19.031 -18.141 7.168 1 97.12 27 ALA B CA 1
ATOM 3780 C C . ALA B 1 27 ? -17.719 -18.406 7.895 1 97.12 27 ALA B C 1
ATOM 3782 O O . ALA B 1 27 ? -17.578 -19.422 8.586 1 97.12 27 ALA B O 1
ATOM 3783 N N . LEU B 1 28 ? -16.734 -17.547 7.695 1 97.38 28 LEU B N 1
ATOM 3784 C CA . LEU B 1 28 ? -15.461 -17.688 8.375 1 97.38 28 LEU B CA 1
ATOM 3785 C C . LEU B 1 28 ? -15.633 -17.609 9.883 1 97.38 28 LEU B C 1
ATOM 3787 O O . LEU B 1 28 ? -14.992 -18.359 10.625 1 97.38 28 LEU B O 1
ATOM 3791 N N . ASN B 1 29 ? -16.438 -16.656 10.352 1 97.75 29 ASN B N 1
ATOM 3792 C CA . ASN B 1 29 ? -16.672 -16.516 11.781 1 97.75 29 ASN B CA 1
ATOM 3793 C C . ASN B 1 29 ? -17.25 -17.781 12.383 1 97.75 29 ASN B C 1
ATOM 3795 O O . ASN B 1 29 ? -16.953 -18.125 13.531 1 97.75 29 ASN B O 1
ATOM 3799 N N . ASP B 1 30 ? -18.094 -18.469 11.633 1 97.12 30 ASP B N 1
ATOM 3800 C CA . ASP B 1 30 ? -18.688 -19.719 12.094 1 97.12 30 ASP B CA 1
ATOM 3801 C C . ASP B 1 30 ? -17.641 -20.828 12.164 1 97.12 30 ASP B C 1
ATOM 3803 O O . ASP B 1 30 ? -17.672 -21.656 13.078 1 97.12 30 ASP B O 1
ATOM 3807 N N . GLU B 1 31 ? -16.766 -20.859 11.234 1 95.5 31 GLU B N 1
ATOM 3808 C CA . GLU B 1 31 ? -15.727 -21.891 11.141 1 95.5 31 GLU B CA 1
ATOM 3809 C C . GLU B 1 31 ? -14.562 -21.594 12.078 1 95.5 31 GLU B C 1
ATOM 3811 O O . GLU B 1 31 ? -14.086 -22.469 12.789 1 95.5 31 GLU B O 1
ATOM 3816 N N . GLY B 1 32 ? -14.172 -20.297 12.07 1 97 32 GLY B N 1
ATOM 3817 C CA . GLY B 1 32 ? -12.961 -19.875 12.758 1 97 32 GLY B CA 1
ATOM 3818 C C . GLY B 1 32 ? -11.711 -20.031 11.914 1 97 32 GLY B C 1
ATOM 3819 O O . GLY B 1 32 ? -11.469 -21.094 11.352 1 97 32 GLY B O 1
ATOM 3820 N N . PRO B 1 33 ? -10.953 -19.016 11.805 1 97.75 33 PRO B N 1
ATOM 3821 C CA . PRO B 1 33 ? -9.711 -19.109 11.031 1 97.75 33 PRO B CA 1
ATOM 3822 C C . PRO B 1 33 ? -8.633 -19.922 11.758 1 97.75 33 PRO B C 1
ATOM 3824 O O . PRO B 1 33 ? -8.625 -19.969 12.984 1 97.75 33 PRO B O 1
ATOM 3827 N N . ARG B 1 34 ? -7.773 -20.594 10.945 1 97.31 34 ARG B N 1
ATOM 3828 C CA . ARG B 1 34 ? -6.57 -21.188 11.508 1 97.31 34 ARG B CA 1
ATOM 3829 C C . ARG B 1 34 ? -5.621 -20.125 12.039 1 97.31 34 ARG B C 1
ATOM 3831 O O . ARG B 1 34 ? -5.383 -19.109 11.375 1 97.31 34 ARG B O 1
ATOM 3838 N N . VAL B 1 35 ? -5.094 -20.281 13.234 1 98.38 35 VAL B N 1
ATOM 3839 C CA . VAL B 1 35 ? -4.215 -19.297 13.859 1 98.38 35 VAL B CA 1
ATOM 3840 C C . VAL B 1 35 ? -2.764 -19.75 13.742 1 98.38 35 VAL B C 1
ATOM 3842 O O . VAL B 1 35 ? -2.303 -20.594 14.5 1 98.38 35 VAL B O 1
ATOM 3845 N N . MET B 1 36 ? -2.021 -19.156 12.836 1 98.44 36 MET B N 1
ATOM 3846 C CA . MET B 1 36 ? -0.624 -19.516 12.602 1 98.44 36 MET B CA 1
ATOM 3847 C C . MET B 1 36 ? 0.296 -18.781 13.562 1 98.44 36 MET B C 1
ATOM 3849 O O . MET B 1 36 ? 0.201 -17.562 13.711 1 98.44 36 MET B O 1
ATOM 3853 N N . VAL B 1 37 ? 1.307 -19.484 14.203 1 98.38 37 VAL B N 1
ATOM 3854 C CA . VAL B 1 37 ? 1.976 -18.828 15.328 1 98.38 37 VAL B CA 1
ATOM 3855 C C . VAL B 1 37 ? 3.488 -18.906 15.141 1 98.38 37 VAL B C 1
ATOM 3857 O O . VAL B 1 37 ? 4.238 -18.172 15.781 1 98.38 37 VAL B O 1
ATOM 3860 N N . ARG B 1 38 ? 3.906 -19.797 14.266 1 98.56 38 ARG B N 1
ATOM 3861 C CA . ARG B 1 38 ? 5.348 -20 14.148 1 98.56 38 ARG B CA 1
ATOM 3862 C C . ARG B 1 38 ? 5.723 -20.453 12.742 1 98.56 38 ARG B C 1
ATOM 3864 O O . ARG B 1 38 ? 4.957 -21.156 12.086 1 98.56 38 ARG B O 1
ATOM 3871 N N . GLY B 1 39 ? 6.883 -19.969 12.211 1 98.56 39 GLY B N 1
ATOM 3872 C CA . GLY B 1 39 ? 7.449 -20.422 10.945 1 98.56 39 GLY B CA 1
ATOM 3873 C C . GLY B 1 39 ? 8.938 -20.672 11.023 1 98.56 39 GLY B C 1
ATOM 3874 O O . GLY B 1 39 ? 9.672 -19.953 11.703 1 98.56 39 GLY B O 1
ATOM 3875 N N . GLU B 1 40 ? 9.398 -21.734 10.406 1 98.31 40 GLU B N 1
ATOM 3876 C CA . GLU B 1 40 ? 10.805 -22.109 10.32 1 98.31 40 GLU B CA 1
ATOM 3877 C C . GLU B 1 40 ? 11.109 -22.812 9.008 1 98.31 40 GLU B C 1
ATOM 3879 O O . GLU B 1 40 ? 10.516 -23.859 8.711 1 98.31 40 GLU B O 1
ATOM 3884 N N . ARG B 1 41 ? 12.039 -22.203 8.25 1 97.69 41 ARG B N 1
ATOM 3885 C CA . ARG B 1 41 ? 12.406 -22.734 6.945 1 97.69 41 ARG B CA 1
ATOM 3886 C C . ARG B 1 41 ? 11.188 -22.906 6.051 1 97.69 41 ARG B C 1
ATOM 3888 O O . ARG B 1 41 ? 10.578 -21.922 5.633 1 97.69 41 ARG B O 1
ATOM 3895 N N . LEU B 1 42 ? 10.648 -24.141 5.832 1 98.62 42 LEU B N 1
ATOM 3896 C CA . LEU B 1 42 ? 9.461 -24.297 4.996 1 98.62 42 LEU B CA 1
ATOM 3897 C C . LEU B 1 42 ? 8.266 -24.719 5.836 1 98.62 42 LEU B C 1
ATOM 3899 O O . LEU B 1 42 ? 7.215 -25.062 5.293 1 98.62 42 LEU B O 1
ATOM 3903 N N . HIS B 1 43 ? 8.375 -24.641 7.156 1 98.75 43 HIS B N 1
ATOM 3904 C CA . HIS B 1 43 ? 7.336 -25.203 8.008 1 98.75 43 HIS B CA 1
ATOM 3905 C C . HIS B 1 43 ? 6.629 -24.125 8.812 1 98.75 43 HIS B C 1
ATOM 3907 O O . HIS B 1 43 ? 7.242 -23.125 9.18 1 98.75 43 HIS B O 1
ATOM 3913 N N . LEU B 1 44 ? 5.41 -24.375 9.062 1 98.62 44 LEU B N 1
ATOM 3914 C CA . LEU B 1 44 ? 4.551 -23.516 9.875 1 98.62 44 LEU B CA 1
ATOM 3915 C C . LEU B 1 44 ? 3.863 -24.328 10.977 1 98.62 44 LEU B C 1
ATOM 3917 O O . LEU B 1 44 ? 3.646 -25.531 10.82 1 98.62 44 LEU B O 1
ATOM 3921 N N . TRP B 1 45 ? 3.525 -23.656 12 1 98.62 45 TRP B N 1
ATOM 3922 C CA . TRP B 1 45 ? 2.758 -24.25 13.086 1 98.62 45 TRP B CA 1
ATOM 3923 C C . TRP B 1 45 ? 1.55 -23.375 13.43 1 98.62 45 TRP B C 1
ATOM 3925 O O . TRP B 1 45 ? 1.638 -22.156 13.414 1 98.62 45 TRP B O 1
ATOM 3935 N N . ASP B 1 46 ? 0.422 -24.047 13.711 1 98.06 46 ASP B N 1
ATOM 3936 C CA . ASP B 1 46 ? -0.735 -23.312 14.219 1 98.06 46 ASP B CA 1
ATOM 3937 C C . ASP B 1 46 ? -0.764 -23.312 15.742 1 98.06 46 ASP B C 1
ATOM 3939 O O . ASP B 1 46 ? 0.119 -23.891 16.391 1 98.06 46 ASP B O 1
ATOM 3943 N N . ASN B 1 47 ? -1.683 -22.625 16.281 1 98 47 ASN B N 1
ATOM 3944 C CA . ASN B 1 47 ? -1.758 -22.406 17.719 1 98 47 ASN B CA 1
ATOM 3945 C C . ASN B 1 47 ? -2.033 -23.703 18.469 1 98 47 ASN B C 1
ATOM 3947 O O . ASN B 1 47 ? -1.841 -23.766 19.688 1 98 47 ASN B O 1
ATOM 3951 N N . ASP B 1 48 ? -2.475 -24.766 17.844 1 97.25 48 ASP B N 1
ATOM 3952 C CA . ASP B 1 48 ? -2.75 -26.062 18.469 1 97.25 48 ASP B CA 1
ATOM 3953 C C . ASP B 1 48 ? -1.551 -27 18.344 1 97.25 48 ASP B C 1
ATOM 3955 O O . ASP B 1 48 ? -1.624 -28.156 18.734 1 97.25 48 ASP B O 1
ATOM 3959 N N . GLY B 1 49 ? -0.567 -26.562 17.688 1 97.44 49 GLY B N 1
ATOM 3960 C CA . GLY B 1 49 ? 0.68 -27.312 17.625 1 97.44 49 GLY B CA 1
ATOM 3961 C C . GLY B 1 49 ? 0.82 -28.156 16.375 1 97.44 49 GLY B C 1
ATOM 3962 O O . GLY B 1 49 ? 1.796 -28.891 16.219 1 97.44 49 GLY B O 1
ATOM 3963 N N . ARG B 1 50 ? -0.074 -28.094 15.508 1 97.56 50 ARG B N 1
ATOM 3964 C CA . ARG B 1 50 ? 0.016 -28.828 14.25 1 97.56 50 ARG B CA 1
ATOM 3965 C C . ARG B 1 50 ? 1.053 -28.203 13.32 1 97.56 50 ARG B C 1
ATOM 3967 O O . ARG B 1 50 ? 1.118 -26.984 13.188 1 97.56 50 ARG B O 1
ATOM 3974 N N . ARG B 1 51 ? 1.784 -29.094 12.703 1 98.31 51 ARG B N 1
ATOM 3975 C CA . ARG B 1 51 ? 2.828 -28.656 11.781 1 98.31 51 ARG B CA 1
ATOM 3976 C C . ARG B 1 51 ? 2.379 -28.812 10.328 1 98.31 51 ARG B C 1
ATOM 3978 O O . ARG B 1 51 ? 1.743 -29.812 9.977 1 98.31 51 ARG B O 1
ATOM 3985 N N . TYR B 1 52 ? 2.73 -27.812 9.492 1 98.56 52 TYR B N 1
ATOM 3986 C CA . TYR B 1 52 ? 2.428 -27.828 8.07 1 98.56 52 TYR B CA 1
ATOM 3987 C C . TYR B 1 52 ? 3.684 -27.594 7.242 1 98.56 52 TYR B C 1
ATOM 3989 O O . TYR B 1 52 ? 4.531 -26.781 7.605 1 98.56 52 TYR B O 1
ATOM 3997 N N . LEU B 1 53 ? 3.828 -28.391 6.184 1 98.81 53 LEU B N 1
ATOM 3998 C CA . LEU B 1 53 ? 4.766 -28 5.137 1 98.81 53 LEU B CA 1
ATOM 3999 C C . LEU B 1 53 ? 4.148 -26.953 4.211 1 98.81 53 LEU B C 1
ATOM 4001 O O . LEU B 1 53 ? 3.117 -27.219 3.582 1 98.81 53 LEU B O 1
ATOM 4005 N N . ASP B 1 54 ? 4.77 -25.844 4.156 1 98.69 54 ASP B N 1
ATOM 4006 C CA . ASP B 1 54 ? 4.238 -24.75 3.352 1 98.69 54 ASP B CA 1
ATOM 4007 C C . ASP B 1 54 ? 4.625 -24.922 1.884 1 98.69 54 ASP B C 1
ATOM 4009 O O . ASP B 1 54 ? 5.715 -24.5 1.477 1 98.69 54 ASP B O 1
ATOM 4013 N N . GLY B 1 55 ? 3.703 -25.359 1.091 1 98.69 55 GLY B N 1
ATOM 4014 C CA . GLY B 1 55 ? 3.943 -25.547 -0.333 1 98.69 55 GLY B CA 1
ATOM 4015 C C . GLY B 1 55 ? 3.666 -24.281 -1.143 1 98.69 55 GLY B C 1
ATOM 4016 O O . GLY B 1 55 ? 3.725 -24.312 -2.373 1 98.69 55 GLY B O 1
ATOM 4017 N N . MET B 1 56 ? 3.441 -23.156 -0.499 1 98.31 56 MET B N 1
ATOM 4018 C CA . MET B 1 56 ? 3.08 -21.922 -1.201 1 98.31 56 MET B CA 1
ATOM 4019 C C . MET B 1 56 ? 4.031 -20.797 -0.835 1 98.31 56 MET B C 1
ATOM 4021 O O . MET B 1 56 ? 3.949 -19.703 -1.403 1 98.31 56 MET B O 1
ATOM 4025 N N . SER B 1 57 ? 4.938 -21.062 0.089 1 98.31 57 SER B N 1
ATOM 4026 C CA . SER B 1 57 ? 5.898 -20.062 0.55 1 98.31 57 SER B CA 1
ATOM 4027 C C . SER B 1 57 ? 5.195 -18.797 1.046 1 98.31 57 SER B C 1
ATOM 4029 O O . SER B 1 57 ? 5.535 -17.688 0.631 1 98.31 57 SER B O 1
ATOM 4031 N N . GLY B 1 58 ? 4.207 -18.938 1.908 1 97.38 58 GLY B N 1
ATOM 4032 C CA . GLY B 1 58 ? 3.484 -17.797 2.453 1 97.38 58 GLY B CA 1
ATOM 4033 C C . GLY B 1 58 ? 2.742 -17 1.396 1 97.38 58 GLY B C 1
ATOM 4034 O O . GLY B 1 58 ? 2.744 -15.773 1.425 1 97.38 58 GLY B O 1
ATOM 4035 N N . LEU B 1 59 ? 2.172 -17.578 0.368 1 96.62 59 LEU B N 1
ATOM 4036 C CA . LEU B 1 59 ? 1.512 -16.953 -0.767 1 96.62 59 LEU B CA 1
ATOM 4037 C C . LEU B 1 59 ? 2.529 -16.266 -1.673 1 96.62 59 LEU B C 1
ATOM 4039 O O . LEU B 1 59 ? 2.408 -15.07 -1.957 1 96.62 59 LEU B O 1
ATOM 4043 N N . TRP B 1 60 ? 3.566 -17 -2.059 1 97.19 60 TRP B N 1
ATOM 4044 C CA . TRP B 1 60 ? 4.582 -16.656 -3.047 1 97.19 60 TRP B CA 1
ATOM 4045 C C . TRP B 1 60 ? 5.605 -15.68 -2.461 1 97.19 60 TRP B C 1
ATOM 4047 O O . TRP B 1 60 ? 6.41 -15.102 -3.193 1 97.19 60 TRP B O 1
ATOM 4057 N N . CYS B 1 61 ? 5.656 -15.438 -1.169 1 97.38 61 CYS B N 1
ATOM 4058 C CA . CYS B 1 61 ? 6.449 -14.344 -0.616 1 97.38 61 CYS B CA 1
ATOM 4059 C C . CYS B 1 61 ? 7.789 -14.852 -0.102 1 97.38 61 CYS B C 1
ATOM 4061 O O . CYS B 1 61 ? 8.828 -14.258 -0.374 1 97.38 61 CYS B O 1
ATOM 4063 N N . THR B 1 62 ? 7.789 -15.969 0.665 1 98.56 62 THR B N 1
ATOM 4064 C CA . THR B 1 62 ? 8.938 -16.344 1.479 1 98.56 62 THR B CA 1
ATOM 4065 C C . THR B 1 62 ? 9.922 -17.188 0.675 1 98.56 62 THR B C 1
ATOM 4067 O O . THR B 1 62 ? 10.156 -18.359 0.999 1 98.56 62 THR B O 1
ATOM 4070 N N . ASN B 1 63 ? 10.562 -16.547 -0.288 1 98.75 63 ASN B N 1
ATOM 4071 C CA . ASN B 1 63 ? 11.539 -17.203 -1.156 1 98.75 63 ASN B CA 1
ATOM 4072 C C . ASN B 1 63 ? 12.633 -17.891 -0.351 1 98.75 63 ASN B C 1
ATOM 4074 O O . ASN B 1 63 ? 13.094 -18.984 -0.722 1 98.75 63 ASN B O 1
ATOM 4078 N N . LEU B 1 64 ? 13.047 -17.312 0.784 1 98.81 64 LEU B N 1
ATOM 4079 C CA . LEU B 1 64 ? 14.125 -17.844 1.605 1 98.81 64 LEU B CA 1
ATOM 4080 C C . LEU B 1 64 ? 13.562 -18.578 2.818 1 98.81 64 LEU B C 1
ATOM 4082 O O . LEU B 1 64 ? 14.305 -18.891 3.758 1 98.81 64 LEU B O 1
ATOM 4086 N N . GLY B 1 65 ? 12.266 -18.828 2.809 1 98.69 65 GLY B N 1
ATOM 4087 C CA . GLY B 1 65 ? 11.656 -19.5 3.943 1 98.69 65 GLY B CA 1
ATOM 4088 C C . GLY B 1 65 ? 11.523 -18.609 5.164 1 98.69 65 GLY B C 1
ATOM 4089 O O . GLY B 1 65 ? 11.664 -17.391 5.062 1 98.69 65 GLY B O 1
ATOM 4090 N N . TYR B 1 66 ? 11.172 -19.203 6.281 1 98.56 66 TYR B N 1
ATOM 4091 C CA . TYR B 1 66 ? 10.938 -18.516 7.547 1 98.56 66 TYR B CA 1
ATOM 4092 C C . TYR B 1 66 ? 12.156 -18.625 8.461 1 98.56 66 TYR B C 1
ATOM 4094 O O . TYR B 1 66 ? 12.891 -19.625 8.406 1 98.56 66 TYR B O 1
ATOM 4102 N N . GLY B 1 67 ? 12.375 -17.562 9.25 1 96.25 67 GLY B N 1
ATOM 4103 C CA . GLY B 1 67 ? 13.328 -17.656 10.352 1 96.25 67 GLY B CA 1
ATOM 4104 C C . GLY B 1 67 ? 14.742 -17.281 9.961 1 96.25 67 GLY B C 1
ATOM 4105 O O . GLY B 1 67 ? 15.695 -17.609 10.664 1 96.25 67 GLY B O 1
ATOM 4106 N N . ARG B 1 68 ? 14.984 -16.625 8.844 1 98 68 ARG B N 1
ATOM 4107 C CA . ARG B 1 68 ? 16.328 -16.203 8.43 1 98 68 ARG B CA 1
ATOM 4108 C C . ARG B 1 68 ? 16.891 -15.156 9.391 1 98 68 ARG B C 1
ATOM 4110 O O . ARG B 1 68 ? 16.422 -14.016 9.422 1 98 68 ARG B O 1
ATOM 4117 N N . GLN B 1 69 ? 17.969 -15.539 10.016 1 98.31 69 GLN B N 1
ATOM 4118 C CA . GLN B 1 69 ? 18.547 -14.664 11.031 1 98.31 69 GLN B CA 1
ATOM 4119 C C . GLN B 1 69 ? 19.219 -13.453 10.391 1 98.31 69 GLN B C 1
ATOM 4121 O O . GLN B 1 69 ? 19.25 -12.367 10.984 1 98.31 69 GLN B O 1
ATOM 4126 N N . ASP B 1 70 ? 19.828 -13.609 9.273 1 98.69 70 ASP B N 1
ATOM 4127 C CA . ASP B 1 70 ? 20.516 -12.508 8.609 1 98.69 70 ASP B CA 1
ATOM 4128 C C . ASP B 1 70 ? 19.531 -11.414 8.188 1 98.69 70 ASP B C 1
ATOM 4130 O O . ASP B 1 70 ? 19.859 -10.227 8.25 1 98.69 70 ASP B O 1
ATOM 4134 N N . LEU B 1 71 ? 18.297 -11.805 7.73 1 98.88 71 LEU B N 1
ATOM 4135 C CA . LEU B 1 71 ? 17.281 -10.805 7.414 1 98.88 71 LEU B CA 1
ATOM 4136 C C . LEU B 1 71 ? 16.812 -10.086 8.672 1 98.88 71 LEU B C 1
ATOM 4138 O O . LEU B 1 71 ? 16.625 -8.867 8.664 1 98.88 71 LEU B O 1
ATOM 4142 N N . ASN B 1 72 ? 16.594 -10.836 9.758 1 98.88 72 ASN B N 1
ATOM 4143 C CA . ASN B 1 72 ? 16.234 -10.25 11.047 1 98.88 72 ASN B CA 1
ATOM 4144 C C . ASN B 1 72 ? 17.297 -9.281 11.539 1 98.88 72 ASN B C 1
ATOM 4146 O O . ASN B 1 72 ? 16.984 -8.18 12 1 98.88 72 ASN B O 1
ATOM 4150 N N . ALA B 1 73 ? 18.562 -9.656 11.414 1 98.88 73 ALA B N 1
ATOM 4151 C CA . ALA B 1 73 ? 19.672 -8.812 11.844 1 98.88 73 ALA B CA 1
ATOM 4152 C C . ALA B 1 73 ? 19.719 -7.523 11.039 1 98.88 73 ALA B C 1
ATOM 4154 O O . ALA B 1 73 ? 20.016 -6.453 11.578 1 98.88 73 ALA B O 1
ATOM 4155 N N . ALA B 1 74 ? 19.516 -7.613 9.742 1 98.88 74 ALA B N 1
ATOM 4156 C CA . ALA B 1 74 ? 19.5 -6.43 8.883 1 98.88 74 ALA B CA 1
ATOM 4157 C C . ALA B 1 74 ? 18.406 -5.453 9.312 1 98.88 74 ALA B C 1
ATOM 4159 O O . ALA B 1 74 ? 18.641 -4.242 9.375 1 98.88 74 ALA B O 1
ATOM 4160 N N . ALA B 1 75 ? 17.219 -6 9.594 1 98.88 75 ALA B N 1
ATOM 4161 C CA . ALA B 1 75 ? 16.109 -5.164 10.062 1 98.88 75 ALA B CA 1
ATOM 4162 C C . ALA B 1 75 ? 16.469 -4.484 11.383 1 98.88 75 ALA B C 1
ATOM 4164 O O . ALA B 1 75 ? 16.266 -3.275 11.531 1 98.88 75 ALA B O 1
ATOM 4165 N N . SER B 1 76 ? 16.984 -5.262 12.328 1 98.69 76 SER B N 1
ATOM 4166 C CA . SER B 1 76 ? 17.281 -4.766 13.664 1 98.69 76 SER B CA 1
ATOM 4167 C C . SER B 1 76 ? 18.328 -3.664 13.625 1 98.69 76 SER B C 1
ATOM 4169 O O . SER B 1 76 ? 18.188 -2.633 14.281 1 98.69 76 SER B O 1
ATOM 4171 N N . ARG B 1 77 ? 19.391 -3.885 12.852 1 98.69 77 ARG B N 1
ATOM 4172 C CA . ARG B 1 77 ? 20.453 -2.891 12.727 1 98.69 77 ARG B CA 1
ATOM 4173 C C . ARG B 1 77 ? 19.922 -1.588 12.148 1 98.69 77 ARG B C 1
ATOM 4175 O O . ARG B 1 77 ? 20.266 -0.501 12.609 1 98.69 77 ARG B O 1
ATOM 4182 N N . GLN B 1 78 ? 19.094 -1.692 11.133 1 98.81 78 GLN B N 1
ATOM 4183 C CA . GLN B 1 78 ? 18.562 -0.498 10.484 1 98.81 78 GLN B CA 1
ATOM 4184 C C . GLN B 1 78 ? 17.594 0.24 11.414 1 98.81 78 GLN B C 1
ATOM 4186 O O . GLN B 1 78 ? 17.578 1.472 11.438 1 98.81 78 GLN B O 1
ATOM 4191 N N . LEU B 1 79 ? 16.734 -0.527 12.156 1 98.81 79 LEU B N 1
ATOM 4192 C CA . LEU B 1 79 ? 15.812 0.07 13.109 1 98.81 79 LEU B CA 1
ATOM 4193 C C . LEU B 1 79 ? 16.562 0.869 14.172 1 98.81 79 LEU B C 1
ATOM 4195 O O . LEU B 1 79 ? 16.062 1.89 14.648 1 98.81 79 LEU B O 1
ATOM 4199 N N . GLU B 1 80 ? 17.719 0.38 14.5 1 98 80 GLU B N 1
ATOM 4200 C CA . GLU B 1 80 ? 18.562 1.069 15.477 1 98 80 GLU B CA 1
ATOM 4201 C C . GLU B 1 80 ? 19.172 2.338 14.891 1 98 80 GLU B C 1
ATOM 4203 O O . GLU B 1 80 ? 19.266 3.363 15.57 1 98 80 GLU B O 1
ATOM 4208 N N . GLN B 1 81 ? 19.625 2.271 13.68 1 98.38 81 GLN B N 1
ATOM 4209 C CA . GLN B 1 81 ? 20.359 3.352 13.039 1 98.38 81 GLN B CA 1
ATOM 4210 C C . GLN B 1 81 ? 19.422 4.438 12.531 1 98.38 81 GLN B C 1
ATOM 4212 O O . GLN B 1 81 ? 19.625 5.625 12.805 1 98.38 81 GLN B O 1
ATOM 4217 N N . LEU B 1 82 ? 18.453 4.125 11.812 1 98.69 82 LEU B N 1
ATOM 4218 C CA . LEU B 1 82 ? 17.469 4.996 11.18 1 98.69 82 LEU B CA 1
ATOM 4219 C C . LEU B 1 82 ? 16.203 4.223 10.859 1 98.69 82 LEU B C 1
ATOM 4221 O O . LEU B 1 82 ? 16.047 3.713 9.742 1 98.69 82 LEU B O 1
ATOM 4225 N N . PRO B 1 83 ? 15.258 4.25 11.781 1 98.56 83 PRO B N 1
ATOM 4226 C CA . PRO B 1 83 ? 14.055 3.434 11.586 1 98.56 83 PRO B CA 1
ATOM 4227 C C . PRO B 1 83 ? 13.164 3.953 10.461 1 98.56 83 PRO B C 1
ATOM 4229 O O . PRO B 1 83 ? 12.422 3.182 9.852 1 98.56 83 PRO B O 1
ATOM 4232 N N . TYR B 1 84 ? 13.25 5.262 10.312 1 98.56 84 TYR B N 1
ATOM 4233 C CA . TYR B 1 84 ? 12.414 5.855 9.273 1 98.56 84 TYR B CA 1
ATOM 4234 C C . TYR B 1 84 ? 13 7.184 8.805 1 98.56 84 TYR B C 1
ATOM 4236 O O . TYR B 1 84 ? 13.492 7.977 9.617 1 98.56 84 TYR B O 1
ATOM 4244 N N . TYR B 1 85 ? 12.914 7.367 7.574 1 97.69 85 TYR B N 1
ATOM 4245 C CA . TYR B 1 85 ? 12.922 8.688 6.949 1 97.69 85 TYR B CA 1
ATOM 4246 C C . TYR B 1 85 ? 12.367 8.617 5.531 1 97.69 85 TYR B C 1
ATOM 4248 O O . TYR B 1 85 ? 12.305 7.543 4.93 1 97.69 85 TYR B O 1
ATOM 4256 N N . ASN B 1 86 ? 11.945 9.68 5.012 1 95.88 86 ASN B N 1
ATOM 4257 C CA . ASN B 1 86 ? 11.203 9.695 3.754 1 95.88 86 ASN B CA 1
ATOM 4258 C C . ASN B 1 86 ? 12.109 10.047 2.574 1 95.88 86 ASN B C 1
ATOM 4260 O O . ASN B 1 86 ? 13.234 10.516 2.766 1 95.88 86 ASN B O 1
ATOM 4264 N N . MET B 1 87 ? 11.594 9.828 1.372 1 94.88 87 MET B N 1
ATOM 4265 C CA . MET B 1 87 ? 12.258 10.188 0.123 1 94.88 87 MET B CA 1
ATOM 4266 C C . MET B 1 87 ? 11.609 11.414 -0.502 1 94.88 87 MET B C 1
ATOM 4268 O O . MET B 1 87 ? 11.562 11.539 -1.728 1 94.88 87 MET B O 1
ATOM 4272 N N . PHE B 1 88 ? 11.008 12.195 0.353 1 93.19 88 PHE B N 1
ATOM 4273 C CA . PHE B 1 88 ? 10.367 13.438 -0.07 1 93.19 88 PHE B CA 1
ATOM 4274 C C . PHE B 1 88 ? 11.297 14.625 0.156 1 93.19 88 PHE B C 1
ATOM 4276 O O . PHE B 1 88 ? 12.195 14.57 0.997 1 93.19 88 PHE B O 1
ATOM 4283 N N . PHE B 1 89 ? 11.094 15.727 -0.562 1 88.12 89 PHE B N 1
ATOM 4284 C CA . PHE B 1 89 ? 11.648 17.047 -0.283 1 88.12 89 PHE B CA 1
ATOM 4285 C C . PHE B 1 89 ? 13.172 17.016 -0.32 1 88.12 89 PHE B C 1
ATOM 4287 O O . PHE B 1 89 ? 13.828 17.5 0.601 1 88.12 89 PHE B O 1
ATOM 4294 N N . HIS B 1 90 ? 13.703 16.297 -1.268 1 94.56 90 HIS B N 1
ATOM 4295 C CA . HIS B 1 90 ? 15.125 16.312 -1.612 1 94.56 90 HIS B CA 1
ATOM 4296 C C . HIS B 1 90 ? 15.945 15.523 -0.597 1 94.56 90 HIS B C 1
ATOM 4298 O O . HIS B 1 90 ? 17.031 15.953 -0.207 1 94.56 90 HIS B O 1
ATOM 4304 N N . THR B 1 91 ? 15.352 14.461 -0.06 1 96.69 91 THR B N 1
ATOM 4305 C CA . THR B 1 91 ? 16.094 13.625 0.874 1 96.69 91 THR B CA 1
ATOM 4306 C C . THR B 1 91 ? 16.125 12.18 0.394 1 96.69 91 THR B C 1
ATOM 4308 O O . THR B 1 91 ? 15.281 11.766 -0.399 1 96.69 91 THR B O 1
ATOM 4311 N N . THR B 1 92 ? 17.109 11.477 0.771 1 98.06 92 THR B N 1
ATOM 4312 C CA . THR B 1 92 ? 17.297 10.039 0.55 1 98.06 92 THR B CA 1
ATOM 4313 C C . THR B 1 92 ? 18.078 9.414 1.699 1 98.06 92 THR B C 1
ATOM 4315 O O . THR B 1 92 ? 18.266 10.039 2.744 1 98.06 92 THR B O 1
ATOM 4318 N N . HIS B 1 93 ? 18.344 8.18 1.631 1 98.44 93 HIS B N 1
ATOM 4319 C CA . HIS B 1 93 ? 19.156 7.473 2.623 1 98.44 93 HIS B CA 1
ATOM 4320 C C . HIS B 1 93 ? 19.938 6.328 1.988 1 98.44 93 HIS B C 1
ATOM 4322 O O . HIS B 1 93 ? 19.562 5.828 0.924 1 98.44 93 HIS B O 1
ATOM 4328 N N . PRO B 1 94 ? 20.969 5.836 2.609 1 98.38 94 PRO B N 1
ATOM 4329 C CA . PRO B 1 94 ? 21.906 4.883 2.008 1 98.38 94 PRO B CA 1
ATOM 4330 C C . PRO B 1 94 ? 21.234 3.561 1.632 1 98.38 94 PRO B C 1
ATOM 4332 O O . PRO B 1 94 ? 21.547 2.988 0.582 1 98.38 94 PRO B O 1
ATOM 4335 N N . GLN B 1 95 ? 20.328 3.092 2.42 1 98.69 95 GLN B N 1
ATOM 4336 C CA . GLN B 1 95 ? 19.797 1.751 2.225 1 98.69 95 GLN B CA 1
ATOM 4337 C C . GLN B 1 95 ? 19.016 1.657 0.914 1 98.69 95 GLN B C 1
ATOM 4339 O O . GLN B 1 95 ? 19.125 0.662 0.194 1 98.69 95 GLN B O 1
ATOM 4344 N N . VAL B 1 96 ? 18.203 2.668 0.585 1 98.69 96 VAL B N 1
ATOM 4345 C CA . VAL B 1 96 ? 17.438 2.604 -0.649 1 98.69 96 VAL B CA 1
ATOM 4346 C C . VAL B 1 96 ? 18.359 2.742 -1.853 1 98.69 96 VAL B C 1
ATOM 4348 O O . VAL B 1 96 ? 18.109 2.152 -2.906 1 98.69 96 VAL B O 1
ATOM 4351 N N . ILE B 1 97 ? 19.422 3.494 -1.719 1 98.56 97 ILE B N 1
ATOM 4352 C CA . ILE B 1 97 ? 20.406 3.68 -2.783 1 98.56 97 ILE B CA 1
ATOM 4353 C C . ILE B 1 97 ? 21.141 2.369 -3.031 1 98.56 97 ILE B C 1
ATOM 4355 O O . ILE B 1 97 ? 21.266 1.92 -4.176 1 98.56 97 ILE B O 1
ATOM 4359 N N . GLU B 1 98 ? 21.594 1.753 -1.943 1 98.56 98 GLU B N 1
ATOM 4360 C CA . GLU B 1 98 ? 22.328 0.494 -2.051 1 98.56 98 GLU B CA 1
ATOM 4361 C C . GLU B 1 98 ? 21.438 -0.623 -2.574 1 98.56 98 GLU B C 1
ATOM 4363 O O . GLU B 1 98 ? 21.875 -1.469 -3.355 1 98.56 98 GLU B O 1
ATOM 4368 N N . LEU B 1 99 ? 20.203 -0.62 -2.143 1 98.81 99 LEU B N 1
ATOM 4369 C CA . LEU B 1 99 ? 19.234 -1.571 -2.689 1 98.81 99 LEU B CA 1
ATOM 4370 C C . LEU B 1 99 ? 19.109 -1.41 -4.203 1 98.81 99 LEU B C 1
ATOM 4372 O O . LEU B 1 99 ? 19.094 -2.4 -4.938 1 98.81 99 LEU B O 1
ATOM 4376 N N . SER B 1 100 ? 18.969 -0.183 -4.641 1 98.75 100 SER B N 1
ATOM 4377 C CA . SER B 1 100 ? 18.812 0.083 -6.066 1 98.75 100 SER B CA 1
ATOM 4378 C C . SER B 1 100 ? 20.016 -0.393 -6.852 1 98.75 100 SER B C 1
ATOM 4380 O O . SER B 1 100 ? 19.875 -1.038 -7.895 1 98.75 100 SER B O 1
ATOM 4382 N N . GLU B 1 101 ? 21.219 -0.076 -6.359 1 98.5 101 GLU B N 1
ATOM 4383 C CA . GLU B 1 101 ? 22.438 -0.535 -7.02 1 98.5 101 GLU B CA 1
ATOM 4384 C C . GLU B 1 101 ? 22.453 -2.057 -7.145 1 98.5 101 GLU B C 1
ATOM 4386 O O . GLU B 1 101 ? 22.766 -2.592 -8.211 1 98.5 101 GLU B O 1
ATOM 4391 N N . LEU B 1 102 ? 22.156 -2.707 -6.07 1 98.75 102 LEU B N 1
ATOM 4392 C CA . LEU B 1 102 ? 22.125 -4.164 -6.066 1 98.75 102 LEU B CA 1
ATOM 4393 C C . LEU B 1 102 ? 21.062 -4.691 -7.023 1 98.75 102 LEU B C 1
ATOM 4395 O O . LEU B 1 102 ? 21.328 -5.598 -7.816 1 98.75 102 LEU B O 1
ATOM 4399 N N . LEU B 1 103 ? 19.891 -4.125 -6.957 1 98.62 103 LEU B N 1
ATOM 4400 C CA . LEU B 1 103 ? 18.766 -4.547 -7.789 1 98.62 103 LEU B CA 1
ATOM 4401 C C . LEU B 1 103 ? 19.125 -4.422 -9.273 1 98.62 103 LEU B C 1
ATOM 4403 O O . LEU B 1 103 ? 18.891 -5.355 -10.047 1 98.62 103 LEU B O 1
ATOM 4407 N N . PHE B 1 104 ? 19.688 -3.361 -9.68 1 98.38 104 PHE B N 1
ATOM 4408 C CA . PHE B 1 104 ? 19.953 -3.119 -11.094 1 98.38 104 PHE B CA 1
ATOM 4409 C C . PHE B 1 104 ? 21.188 -3.908 -11.555 1 98.38 104 PHE B C 1
ATOM 4411 O O . PHE B 1 104 ? 21.375 -4.113 -12.75 1 98.38 104 PHE B O 1
ATOM 4418 N N . SER B 1 105 ? 22 -4.379 -10.586 1 98.25 105 SER B N 1
ATOM 4419 C CA . SER B 1 105 ? 23.078 -5.301 -10.938 1 98.25 105 SER B CA 1
ATOM 4420 C C . SER B 1 105 ? 22.516 -6.684 -11.281 1 98.25 105 SER B C 1
ATOM 4422 O O . SER B 1 105 ? 23.188 -7.473 -11.953 1 98.25 105 SER B O 1
ATOM 4424 N N . LEU B 1 106 ? 21.312 -6.973 -10.859 1 98.19 106 LEU B N 1
ATOM 4425 C CA . LEU B 1 106 ? 20.688 -8.273 -11.07 1 98.19 106 LEU B CA 1
ATOM 4426 C C . LEU B 1 106 ? 19.766 -8.258 -12.281 1 98.19 106 LEU B C 1
ATOM 4428 O O . LEU B 1 106 ? 19.312 -9.305 -12.742 1 98.19 106 LEU B O 1
ATOM 4432 N N . LEU B 1 107 ? 19.469 -7.102 -12.82 1 97.75 107 LEU B N 1
ATOM 4433 C CA . LEU B 1 107 ? 18.562 -6.922 -13.945 1 97.75 107 LEU B CA 1
ATOM 4434 C C . LEU B 1 107 ? 19.328 -6.77 -15.25 1 97.75 107 LEU B C 1
ATOM 4436 O O . LEU B 1 107 ? 20.484 -6.359 -15.25 1 97.75 107 LEU B O 1
ATOM 4440 N N . PRO B 1 108 ? 18.625 -7.129 -16.438 1 95.88 108 PRO B N 1
ATOM 4441 C CA . PRO B 1 108 ? 19.234 -6.781 -17.719 1 95.88 108 PRO B CA 1
ATOM 4442 C C . PRO B 1 108 ? 19.562 -5.297 -17.828 1 95.88 108 PRO B C 1
ATOM 4444 O O . PRO B 1 108 ? 18.906 -4.461 -17.203 1 95.88 108 PRO B O 1
ATOM 4447 N N . GLY B 1 109 ? 20.484 -4.949 -18.625 1 96.38 109 GLY B N 1
ATOM 4448 C CA . GLY B 1 109 ? 21.094 -3.629 -18.672 1 96.38 109 GLY B CA 1
ATOM 4449 C C . GLY B 1 109 ? 20.156 -2.566 -19.234 1 96.38 109 GLY B C 1
ATOM 4450 O O . GLY B 1 109 ? 20.438 -1.371 -19.125 1 96.38 109 GLY B O 1
ATOM 4451 N N . HIS B 1 110 ? 19.047 -2.906 -19.672 1 95.81 110 HIS B N 1
ATOM 4452 C CA . HIS B 1 110 ? 18.188 -1.896 -20.297 1 95.81 110 HIS B CA 1
ATOM 4453 C C . HIS B 1 110 ? 17.25 -1.261 -19.266 1 95.81 110 HIS B C 1
ATOM 4455 O O . HIS B 1 110 ? 16.453 -0.384 -19.609 1 95.81 110 HIS B O 1
ATOM 4461 N N . TYR B 1 111 ? 17.297 -1.642 -18.031 1 98.56 111 TYR B N 1
ATOM 4462 C CA . TYR B 1 111 ? 16.562 -0.985 -16.953 1 98.56 111 TYR B CA 1
ATOM 4463 C C . TYR B 1 111 ? 17.453 -0.029 -16.172 1 98.56 111 TYR B C 1
ATOM 4465 O O . TYR B 1 111 ? 18.672 -0.23 -16.094 1 98.56 111 TYR B O 1
ATOM 4473 N N . SER B 1 112 ? 16.844 1.003 -15.539 1 98.38 112 SER B N 1
ATOM 4474 C CA . SER B 1 112 ? 17.766 1.921 -14.883 1 98.38 112 SER B CA 1
ATOM 4475 C C . SER B 1 112 ? 17.156 2.502 -13.609 1 98.38 112 SER B C 1
ATOM 4477 O O . SER B 1 112 ? 17.875 2.84 -12.664 1 98.38 112 SER B O 1
ATOM 4479 N N . HIS B 1 113 ? 15.828 2.768 -13.578 1 98.75 113 HIS B N 1
ATOM 4480 C CA . HIS B 1 113 ? 15.242 3.492 -12.453 1 98.75 113 HIS B CA 1
ATOM 4481 C C . HIS B 1 113 ? 14.148 2.678 -11.781 1 98.75 113 HIS B C 1
ATOM 4483 O O . HIS B 1 113 ? 13.484 1.863 -12.43 1 98.75 113 HIS B O 1
ATOM 4489 N N . ALA B 1 114 ? 14.047 2.949 -10.523 1 98.56 114 ALA B N 1
ATOM 4490 C CA . ALA B 1 114 ? 12.969 2.34 -9.734 1 98.56 114 ALA B CA 1
ATOM 4491 C C . ALA B 1 114 ? 12.141 3.406 -9.031 1 98.56 114 ALA B C 1
ATOM 4493 O O . ALA B 1 114 ? 12.656 4.465 -8.664 1 98.56 114 ALA B O 1
ATOM 4494 N N . ILE B 1 115 ? 10.867 3.215 -8.875 1 98.56 115 ILE B N 1
ATOM 4495 C CA . ILE B 1 115 ? 9.945 3.865 -7.953 1 98.56 115 ILE B CA 1
ATOM 4496 C C . ILE B 1 115 ? 9.445 2.854 -6.926 1 98.56 115 ILE B C 1
ATOM 4498 O O . ILE B 1 115 ? 8.656 1.966 -7.25 1 98.56 115 ILE B O 1
ATOM 4502 N N . TYR B 1 116 ? 9.867 3.029 -5.715 1 98.56 116 TYR B N 1
ATOM 4503 C CA . TYR B 1 116 ? 9.547 2.027 -4.703 1 98.56 116 TYR B CA 1
ATOM 4504 C C . TYR B 1 116 ? 8.156 2.26 -4.129 1 98.56 116 TYR B C 1
ATOM 4506 O O . TYR B 1 116 ? 7.668 3.395 -4.102 1 98.56 116 TYR B O 1
ATOM 4514 N N . THR B 1 117 ? 7.516 1.215 -3.738 1 98.62 117 THR B N 1
ATOM 4515 C CA . THR B 1 117 ? 6.191 1.211 -3.121 1 98.62 117 THR B CA 1
ATOM 4516 C C . THR B 1 117 ? 6.156 0.263 -1.927 1 98.62 117 THR B C 1
ATOM 4518 O O . THR B 1 117 ? 7.199 -0.209 -1.471 1 98.62 117 THR B O 1
ATOM 4521 N N . ASN B 1 118 ? 4.926 0.027 -1.341 1 98.5 118 ASN B N 1
ATOM 4522 C CA . ASN B 1 118 ? 4.801 -0.85 -0.181 1 98.5 118 ASN B CA 1
ATOM 4523 C C . ASN B 1 118 ? 4.188 -2.195 -0.561 1 98.5 118 ASN B C 1
ATOM 4525 O O . ASN B 1 118 ? 4.172 -3.125 0.248 1 98.5 118 ASN B O 1
ATOM 4529 N N . SER B 1 119 ? 3.701 -2.309 -1.792 1 98.56 119 SER B N 1
ATOM 4530 C CA . SER B 1 119 ? 3.025 -3.523 -2.234 1 98.56 119 SER B CA 1
ATOM 4531 C C . SER B 1 119 ? 3.004 -3.623 -3.756 1 98.56 119 SER B C 1
ATOM 4533 O O . SER B 1 119 ? 3.338 -2.66 -4.449 1 98.56 119 SER B O 1
ATOM 4535 N N . GLY B 1 120 ? 2.633 -4.809 -4.246 1 98.62 120 GLY B N 1
ATOM 4536 C CA . GLY B 1 120 ? 2.418 -4.98 -5.672 1 98.62 120 GLY B CA 1
ATOM 4537 C C . GLY B 1 120 ? 1.248 -4.176 -6.203 1 98.62 120 GLY B C 1
ATOM 4538 O O . GLY B 1 120 ? 1.295 -3.666 -7.324 1 98.62 120 GLY B O 1
ATOM 4539 N N . SER B 1 121 ? 0.167 -4.066 -5.406 1 98.69 121 SER B N 1
ATOM 4540 C CA . SER B 1 121 ? -0.968 -3.236 -5.793 1 98.69 121 SER B CA 1
ATOM 4541 C C . SER B 1 121 ? -0.536 -1.797 -6.051 1 98.69 121 SER B C 1
ATOM 4543 O O . SER B 1 121 ? -0.897 -1.208 -7.074 1 98.69 121 SER B O 1
ATOM 4545 N N . GLU B 1 122 ? 0.249 -1.257 -5.152 1 98.62 122 GLU B N 1
ATOM 4546 C CA . GLU B 1 122 ? 0.732 0.111 -5.305 1 98.62 122 GLU B CA 1
ATOM 4547 C C . GLU B 1 122 ? 1.697 0.225 -6.484 1 98.62 122 GLU B C 1
ATOM 4549 O O . GLU B 1 122 ? 1.734 1.252 -7.164 1 98.62 122 GLU B O 1
ATOM 4554 N N . ALA B 1 123 ? 2.465 -0.841 -6.73 1 98.81 123 ALA B N 1
ATOM 4555 C CA . ALA B 1 123 ? 3.354 -0.848 -7.887 1 98.81 123 ALA B CA 1
ATOM 4556 C C . ALA B 1 123 ? 2.564 -0.707 -9.188 1 98.81 123 ALA B C 1
ATOM 4558 O O . ALA B 1 123 ? 2.969 0.028 -10.094 1 98.81 123 ALA B O 1
ATOM 4559 N N . ASN B 1 124 ? 1.447 -1.376 -9.266 1 98.81 124 ASN B N 1
ATOM 4560 C CA . ASN B 1 124 ? 0.648 -1.321 -10.492 1 98.81 124 ASN B CA 1
ATOM 4561 C C . ASN B 1 124 ? -0.171 -0.036 -10.562 1 98.81 124 ASN B C 1
ATOM 4563 O O . ASN B 1 124 ? -0.5 0.429 -11.656 1 98.81 124 ASN B O 1
ATOM 4567 N N . GLU B 1 125 ? -0.49 0.566 -9.398 1 98.19 125 GLU B N 1
ATOM 4568 C CA . GLU B 1 125 ? -1.081 1.901 -9.375 1 98.19 125 GLU B CA 1
ATOM 4569 C C . GLU B 1 125 ? -0.13 2.934 -9.977 1 98.19 125 GLU B C 1
ATOM 4571 O O . GLU B 1 125 ? -0.531 3.742 -10.812 1 98.19 125 GLU B O 1
ATOM 4576 N N . VAL B 1 126 ? 1.112 2.91 -9.531 1 98.31 126 VAL B N 1
ATOM 4577 C CA . VAL B 1 126 ? 2.064 3.895 -10.031 1 98.31 126 VAL B CA 1
ATOM 4578 C C . VAL B 1 126 ? 2.443 3.557 -11.477 1 98.31 126 VAL B C 1
ATOM 4580 O O . VAL B 1 126 ? 2.766 4.445 -12.266 1 98.31 126 VAL B O 1
ATOM 4583 N N . LEU B 1 127 ? 2.342 2.297 -11.875 1 98.69 127 LEU B N 1
ATOM 4584 C CA . LEU B 1 127 ? 2.553 1.915 -13.266 1 98.69 127 LEU B CA 1
ATOM 4585 C C . LEU B 1 127 ? 1.598 2.668 -14.188 1 98.69 127 LEU B C 1
ATOM 4587 O O . LEU B 1 127 ? 2.025 3.277 -15.172 1 98.69 127 LEU B O 1
ATOM 4591 N N . ILE B 1 128 ? 0.311 2.631 -13.867 1 98.06 128 ILE B N 1
ATOM 4592 C CA . ILE B 1 128 ? -0.694 3.281 -14.703 1 98.06 128 ILE B CA 1
ATOM 4593 C C . ILE B 1 128 ? -0.386 4.773 -14.812 1 98.06 128 ILE B C 1
ATOM 4595 O O . ILE B 1 128 ? -0.365 5.328 -15.914 1 98.06 128 ILE B O 1
ATOM 4599 N N . ARG B 1 129 ? -0.139 5.395 -13.68 1 97.69 129 ARG B N 1
ATOM 4600 C CA . ARG B 1 129 ? 0.11 6.832 -13.656 1 97.69 129 ARG B CA 1
ATOM 4601 C C . ARG B 1 129 ? 1.394 7.18 -14.398 1 97.69 129 ARG B C 1
ATOM 4603 O O . ARG B 1 129 ? 1.455 8.188 -15.102 1 97.69 129 ARG B O 1
ATOM 4610 N N . THR B 1 130 ? 2.402 6.359 -14.273 1 98.19 130 THR B N 1
ATOM 4611 C CA . THR B 1 130 ? 3.695 6.59 -14.906 1 98.19 130 THR B CA 1
ATOM 4612 C C . THR B 1 130 ? 3.588 6.438 -16.422 1 98.19 130 THR B C 1
ATOM 4614 O O . THR B 1 130 ? 4.133 7.246 -17.172 1 98.19 130 THR B O 1
ATOM 4617 N N . VAL B 1 131 ? 2.91 5.383 -16.859 1 98.44 131 VAL B N 1
ATOM 4618 C CA . VAL B 1 131 ? 2.719 5.137 -18.297 1 98.44 131 VAL B CA 1
ATOM 4619 C C . VAL B 1 131 ? 1.966 6.305 -18.922 1 98.44 131 VAL B C 1
ATOM 4621 O O . VAL B 1 131 ? 2.357 6.805 -19.984 1 98.44 131 VAL B O 1
ATOM 4624 N N . ARG B 1 132 ? 0.929 6.738 -18.297 1 97.56 132 ARG B N 1
ATOM 4625 C CA . ARG B 1 132 ? 0.168 7.875 -18.797 1 97.56 132 ARG B CA 1
ATOM 4626 C C . ARG B 1 132 ? 1.022 9.141 -18.828 1 97.56 132 ARG B C 1
ATOM 4628 O O . ARG B 1 132 ? 0.995 9.891 -19.812 1 97.56 132 ARG B O 1
ATOM 4635 N N . ARG B 1 133 ? 1.776 9.375 -17.797 1 97.44 133 ARG B N 1
ATOM 4636 C CA . ARG B 1 133 ? 2.658 10.539 -17.734 1 97.44 133 ARG B CA 1
ATOM 4637 C C . ARG B 1 133 ? 3.699 10.492 -18.844 1 97.44 133 ARG B C 1
ATOM 4639 O O . ARG B 1 133 ? 4.008 11.523 -19.453 1 97.44 133 ARG B O 1
ATOM 4646 N N . TYR B 1 134 ? 4.305 9.297 -19.062 1 98.44 134 TYR B N 1
ATOM 4647 C CA . TYR B 1 134 ? 5.285 9.102 -20.125 1 98.44 134 TYR B CA 1
ATOM 4648 C C . TYR B 1 134 ? 4.75 9.586 -21.469 1 98.44 134 TYR B C 1
ATOM 4650 O O . TYR B 1 134 ? 5.402 10.375 -22.156 1 98.44 134 TYR B O 1
ATOM 4658 N N . TRP B 1 135 ? 3.529 9.18 -21.781 1 98.56 135 TRP B N 1
ATOM 4659 C CA . TRP B 1 135 ? 2.93 9.539 -23.062 1 98.56 135 TRP B CA 1
ATOM 4660 C C . TRP B 1 135 ? 2.549 11.016 -23.094 1 98.56 135 TRP B C 1
ATOM 4662 O O . TRP B 1 135 ? 2.666 11.68 -24.125 1 98.56 135 TRP B O 1
ATOM 4672 N N . GLN B 1 136 ? 2.086 11.531 -21.938 1 97.81 136 GLN B N 1
ATOM 4673 C CA . GLN B 1 136 ? 1.81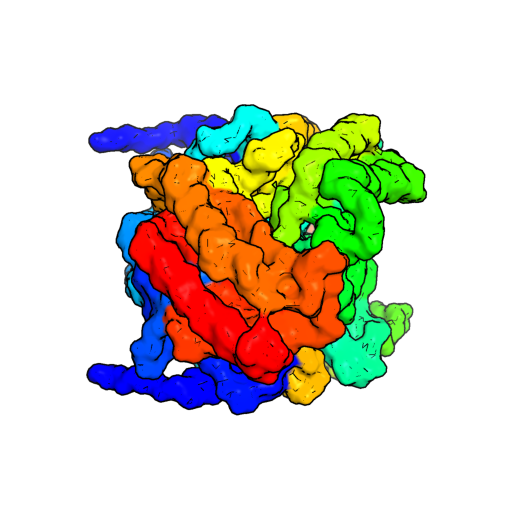4 12.969 -21.844 1 97.81 136 GLN B CA 1
ATOM 4674 C C . GLN B 1 136 ? 3.061 13.781 -22.172 1 97.81 136 GLN B C 1
ATOM 4676 O O . GLN B 1 136 ? 2.992 14.758 -22.922 1 97.81 136 GLN B O 1
ATOM 4681 N N . VAL B 1 137 ? 4.18 13.422 -21.594 1 97.94 137 VAL B N 1
ATOM 4682 C CA . VAL B 1 137 ? 5.438 14.133 -21.766 1 97.94 137 VAL B CA 1
ATOM 4683 C C . VAL B 1 137 ? 5.859 14.078 -23.234 1 97.94 137 VAL B C 1
ATOM 4685 O O . VAL B 1 137 ? 6.426 15.047 -23.766 1 97.94 137 VAL B O 1
ATOM 4688 N N . LEU B 1 138 ? 5.535 13.016 -23.953 1 98.25 138 LEU B N 1
ATOM 4689 C CA . LEU B 1 138 ? 5.906 12.836 -25.359 1 98.25 138 LEU B CA 1
ATOM 4690 C C . LEU B 1 138 ? 4.883 13.484 -26.281 1 98.25 138 LEU B C 1
ATOM 4692 O O . LEU B 1 138 ? 4.922 13.289 -27.5 1 98.25 138 LEU B O 1
ATOM 4696 N N . GLY B 1 139 ? 3.908 14.18 -25.766 1 98 139 GLY B N 1
ATOM 4697 C CA . GLY B 1 139 ? 2.959 14.953 -26.547 1 98 139 GLY B CA 1
ATOM 4698 C C . GLY B 1 139 ? 1.786 14.125 -27.047 1 98 139 GLY B C 1
ATOM 4699 O O . GLY B 1 139 ? 1.136 14.492 -28.031 1 98 139 GLY B O 1
ATOM 4700 N N . LYS B 1 140 ? 1.507 12.969 -26.406 1 98.19 140 LYS B N 1
ATOM 4701 C CA . LYS B 1 140 ? 0.399 12.094 -26.766 1 98.19 140 LYS B CA 1
ATOM 4702 C C . LYS B 1 140 ? -0.518 11.836 -25.578 1 98.19 140 LYS B C 1
ATOM 4704 O O . LYS B 1 140 ? -0.714 10.688 -25.172 1 98.19 140 LYS B O 1
ATOM 4709 N N . PRO B 1 141 ? -1.177 12.844 -25.016 1 96.56 141 PRO B N 1
ATOM 4710 C CA . PRO B 1 141 ? -1.954 12.719 -23.781 1 96.56 141 PRO B CA 1
ATOM 4711 C C . PRO B 1 141 ? -3.17 11.812 -23.953 1 96.56 141 PRO B C 1
ATOM 4713 O O . PRO B 1 141 ? -3.717 11.328 -22.953 1 96.56 141 PRO B O 1
ATOM 4716 N N . GLU B 1 142 ? -3.584 11.539 -25.188 1 96.75 142 GLU B N 1
ATOM 4717 C CA . GLU B 1 142 ? -4.754 10.688 -25.391 1 96.75 142 GLU B CA 1
ATOM 4718 C C . GLU B 1 142 ? -4.375 9.211 -25.359 1 96.75 142 GLU B C 1
ATOM 4720 O O . GLU B 1 142 ? -5.25 8.344 -25.266 1 96.75 142 GLU B O 1
ATOM 4725 N N . LYS B 1 143 ? -3.102 8.922 -25.453 1 97.88 143 LYS B N 1
ATOM 4726 C CA . LYS B 1 143 ? -2.619 7.547 -25.328 1 97.88 143 LYS B CA 1
ATOM 4727 C C . LYS B 1 143 ? -2.625 7.09 -23.875 1 97.88 143 LYS B C 1
ATOM 4729 O O . LYS B 1 143 ? -1.586 7.105 -23.203 1 97.88 143 LYS B O 1
ATOM 4734 N N . LYS B 1 144 ? -3.791 6.602 -23.438 1 97 144 LYS B N 1
ATOM 4735 C CA . LYS B 1 144 ? -3.975 6.395 -22 1 97 144 LYS B CA 1
ATOM 4736 C C . LYS B 1 144 ? -4.527 5 -21.719 1 97 144 LYS B C 1
ATOM 4738 O O . LYS B 1 144 ? -4.492 4.539 -20.578 1 97 144 LYS B O 1
ATOM 4743 N N . ILE B 1 145 ? -5.062 4.266 -22.672 1 98.62 145 ILE B N 1
ATOM 4744 C CA . ILE B 1 145 ? -5.754 3.004 -22.438 1 98.62 145 ILE B CA 1
ATOM 4745 C C . ILE B 1 145 ? -4.746 1.919 -22.078 1 98.62 145 ILE B C 1
ATOM 4747 O O . ILE B 1 145 ? -3.736 1.744 -22.766 1 98.62 145 ILE B O 1
ATOM 4751 N N . MET B 1 146 ? -4.961 1.274 -21.016 1 98.81 146 MET B N 1
ATOM 4752 C CA . MET B 1 146 ? -4.211 0.088 -20.609 1 98.81 146 MET B CA 1
ATOM 4753 C C . MET B 1 146 ? -4.984 -1.184 -20.953 1 98.81 146 MET B C 1
ATOM 4755 O O . MET B 1 146 ? -6.191 -1.263 -20.703 1 98.81 146 MET B O 1
ATOM 4759 N N . ILE B 1 147 ? -4.367 -2.162 -21.5 1 98.94 147 ILE B N 1
ATOM 4760 C CA . ILE B 1 147 ? -4.98 -3.453 -21.797 1 98.94 147 ILE B CA 1
ATOM 4761 C C . ILE B 1 147 ? -4.41 -4.52 -20.859 1 98.94 147 ILE B C 1
ATOM 4763 O O . ILE B 1 147 ? -3.189 -4.648 -20.734 1 98.94 147 ILE B O 1
ATOM 4767 N N . GLY B 1 148 ? -5.238 -5.195 -20.094 1 98.88 148 GLY B N 1
ATOM 4768 C CA . GLY B 1 148 ? -4.879 -6.363 -19.297 1 98.88 148 GLY B CA 1
ATOM 4769 C C . GLY B 1 148 ? -5.48 -7.648 -19.844 1 98.88 148 GLY B C 1
ATOM 4770 O O . GLY B 1 148 ? -5.965 -7.691 -20.969 1 98.88 148 GLY B O 1
ATOM 4771 N N . ARG B 1 149 ? -5.355 -8.742 -19.125 1 98.81 149 ARG B N 1
ATOM 4772 C CA . ARG B 1 149 ? -5.938 -10.023 -19.5 1 98.81 149 ARG B CA 1
ATOM 4773 C C . ARG B 1 149 ? -7.133 -10.359 -18.609 1 98.81 149 ARG B C 1
ATOM 4775 O O . ARG B 1 149 ? -7.105 -10.125 -17.406 1 98.81 149 ARG B O 1
ATOM 4782 N N . TRP B 1 150 ? -8.172 -10.922 -19.219 1 98.19 150 TRP B N 1
ATOM 4783 C CA . TRP B 1 150 ? -9.195 -11.547 -18.391 1 98.19 150 TRP B CA 1
ATOM 4784 C C . TRP B 1 150 ? -8.594 -12.609 -17.469 1 98.19 150 TRP B C 1
ATOM 4786 O O . TRP B 1 150 ? -7.707 -13.352 -17.891 1 98.19 150 TRP B O 1
ATOM 4796 N N . ASN B 1 151 ? -9.023 -12.641 -16.219 1 97.19 151 ASN B N 1
ATOM 4797 C CA . ASN B 1 151 ? -8.555 -13.539 -15.164 1 97.19 151 ASN B CA 1
ATOM 4798 C C . ASN B 1 151 ? -7.152 -13.18 -14.695 1 97.19 151 ASN B C 1
ATOM 4800 O O . ASN B 1 151 ? -6.551 -13.898 -13.891 1 97.19 151 ASN B O 1
ATOM 4804 N N . GLY B 1 152 ? -6.59 -12.109 -15.219 1 98.19 152 GLY B N 1
ATOM 4805 C CA . GLY B 1 152 ? -5.363 -11.57 -14.656 1 98.19 152 GLY B CA 1
ATOM 4806 C C . GLY B 1 152 ? -5.551 -10.945 -13.289 1 98.19 152 GLY B C 1
ATOM 4807 O O . GLY B 1 152 ? -6.652 -10.5 -12.953 1 98.19 152 GLY B O 1
ATOM 4808 N N . TYR B 1 153 ? -4.551 -10.953 -12.484 1 98 153 TYR B N 1
ATOM 4809 C CA . TYR B 1 153 ? -4.574 -10.336 -11.164 1 98 153 TYR B CA 1
ATOM 4810 C C . TYR B 1 153 ? -3.439 -9.328 -11.023 1 98 153 TYR B C 1
ATOM 4812 O O . TYR B 1 153 ? -2.264 -9.688 -11.086 1 98 153 TYR B O 1
ATOM 4820 N N . HIS B 1 154 ? -3.736 -8.086 -10.758 1 98.69 154 HIS B N 1
ATOM 4821 C CA . HIS B 1 154 ? -2.725 -7.039 -10.656 1 98.69 154 HIS B CA 1
ATOM 4822 C C . HIS B 1 154 ? -2.879 -6.25 -9.359 1 98.69 154 HIS B C 1
ATOM 4824 O O . HIS B 1 154 ? -2.322 -5.16 -9.219 1 98.69 154 HIS B O 1
ATOM 4830 N N . GLY B 1 155 ? -3.625 -6.758 -8.43 1 97.75 155 GLY B N 1
ATOM 4831 C CA . GLY B 1 155 ? -3.775 -6.125 -7.129 1 97.75 155 GLY B CA 1
ATOM 4832 C C . GLY B 1 155 ? -5.223 -5.891 -6.742 1 97.75 155 GLY B C 1
ATOM 4833 O O . GLY B 1 155 ? -6.137 -6.359 -7.426 1 97.75 155 GLY B O 1
ATOM 4834 N N . SER B 1 156 ? -5.434 -5.168 -5.613 1 97.31 156 SER B N 1
ATOM 4835 C CA . SER B 1 156 ? -6.773 -5.102 -5.039 1 97.31 156 SER B CA 1
ATOM 4836 C C . SER B 1 156 ? -7.27 -3.66 -4.965 1 97.31 156 SER B C 1
ATOM 4838 O O . SER B 1 156 ? -8.445 -3.418 -4.676 1 97.31 156 SER B O 1
ATOM 4840 N N . THR B 1 157 ? -6.438 -2.631 -5.215 1 97.31 157 THR B N 1
ATOM 4841 C CA . THR B 1 157 ? -6.914 -1.255 -5.285 1 97.31 157 THR B CA 1
ATOM 4842 C C . THR B 1 157 ? -7.812 -1.058 -6.504 1 97.31 157 THR B C 1
ATOM 4844 O O . THR B 1 157 ? -7.898 -1.936 -7.367 1 97.31 157 THR B O 1
ATOM 4847 N N . LEU B 1 158 ? -8.469 0.029 -6.59 1 96.56 158 LEU B N 1
ATOM 4848 C CA . LEU B 1 158 ? -9.492 0.224 -7.613 1 96.56 158 LEU B CA 1
ATOM 4849 C C . LEU B 1 158 ? -8.891 0.086 -9.008 1 96.56 158 LEU B C 1
ATOM 4851 O O . LEU B 1 158 ? -9.414 -0.663 -9.844 1 96.56 158 LEU B O 1
ATOM 4855 N N . ALA B 1 159 ? -7.801 0.757 -9.234 1 96.5 159 ALA B N 1
ATOM 4856 C CA . ALA B 1 159 ? -7.227 0.712 -10.57 1 96.5 159 ALA B CA 1
ATOM 4857 C C . ALA B 1 159 ? -6.523 -0.619 -10.828 1 96.5 159 ALA B C 1
ATOM 4859 O O . ALA B 1 159 ? -6.535 -1.132 -11.945 1 96.5 159 ALA B O 1
ATOM 4860 N N . ALA B 1 160 ? -5.887 -1.16 -9.812 1 97.81 160 ALA B N 1
ATOM 4861 C CA . ALA B 1 160 ? -5.223 -2.449 -9.969 1 97.81 160 ALA B CA 1
ATOM 4862 C C . ALA B 1 160 ? -6.23 -3.555 -10.273 1 97.81 160 ALA B C 1
ATOM 4864 O O . ALA B 1 160 ? -5.961 -4.441 -11.086 1 97.81 160 ALA B O 1
ATOM 4865 N N . THR B 1 161 ? -7.383 -3.512 -9.602 1 97.44 161 THR B N 1
ATOM 4866 C CA . THR B 1 161 ? -8.445 -4.48 -9.859 1 97.44 161 THR B CA 1
ATOM 4867 C C . THR B 1 161 ? -8.977 -4.324 -11.281 1 97.44 161 THR B C 1
ATOM 4869 O O . THR B 1 161 ? -9.25 -5.316 -11.961 1 97.44 161 THR B O 1
ATOM 4872 N N . ALA B 1 162 ? -9.125 -3.102 -11.672 1 97.31 162 ALA B N 1
ATOM 4873 C CA . ALA B 1 162 ? -9.609 -2.836 -13.031 1 97.31 162 ALA B CA 1
ATOM 4874 C C . ALA B 1 162 ? -8.641 -3.381 -14.07 1 97.31 162 ALA B C 1
ATOM 4876 O O . ALA B 1 162 ? -9.055 -3.93 -15.094 1 97.31 162 ALA B O 1
ATOM 4877 N N . LEU B 1 163 ? -7.352 -3.211 -13.797 1 97.81 163 LEU B N 1
ATOM 4878 C CA . LEU B 1 163 ? -6.32 -3.74 -14.688 1 97.81 163 LEU B CA 1
ATOM 4879 C C . LEU B 1 163 ? -6.402 -5.262 -14.766 1 97.81 163 LEU B C 1
ATOM 4881 O O . LEU B 1 163 ? -6.145 -5.848 -15.82 1 97.81 163 LEU B O 1
ATOM 4885 N N . GLY B 1 164 ? -6.68 -5.789 -13.57 1 97.88 164 GLY B N 1
ATOM 4886 C CA . GLY B 1 164 ? -6.926 -7.223 -13.547 1 97.88 164 GLY B CA 1
ATOM 4887 C C . GLY B 1 164 ? -8.227 -7.617 -14.219 1 97.88 164 GLY B C 1
ATOM 4888 O O . GLY B 1 164 ? -9.062 -6.762 -14.508 1 97.88 164 GLY B O 1
ATOM 4889 N N . GLY B 1 165 ? -8.469 -8.867 -14.484 1 97.38 165 GLY B N 1
ATOM 4890 C CA . GLY B 1 165 ? -9.617 -9.297 -15.258 1 97.38 165 GLY B CA 1
ATOM 4891 C C . GLY B 1 165 ? -10.5 -10.281 -14.516 1 97.38 165 GLY B C 1
ATOM 4892 O O . GLY B 1 165 ? -11.312 -10.977 -15.133 1 97.38 165 GLY B O 1
ATOM 4893 N N . MET B 1 166 ? -10.312 -10.398 -13.25 1 96.25 166 MET B N 1
ATOM 4894 C CA . MET B 1 166 ? -11.211 -11.234 -12.461 1 96.25 166 MET B CA 1
ATOM 4895 C C . MET B 1 166 ? -12.539 -10.531 -12.211 1 96.25 166 MET B C 1
ATOM 4897 O O . MET B 1 166 ? -12.633 -9.672 -11.336 1 96.25 166 MET B O 1
ATOM 4901 N N . LYS B 1 167 ? -13.555 -10.914 -12.812 1 94.88 167 LYS B N 1
ATOM 4902 C CA . LYS B 1 167 ? -14.828 -10.203 -12.898 1 94.88 167 LYS B CA 1
ATOM 4903 C C . LYS B 1 167 ? -15.461 -10.031 -11.523 1 94.88 167 LYS B C 1
ATOM 4905 O O . LYS B 1 167 ? -16.078 -9 -11.242 1 94.88 167 LYS B O 1
ATOM 4910 N N . PHE B 1 168 ? -15.344 -10.984 -10.641 1 92.44 168 PHE B N 1
ATOM 4911 C CA . PHE B 1 168 ? -15.961 -10.906 -9.32 1 92.44 168 PHE B CA 1
ATOM 4912 C C . PHE B 1 168 ? -15.352 -9.773 -8.508 1 92.44 168 PHE B C 1
ATOM 4914 O O . PHE B 1 168 ? -16.031 -9.164 -7.672 1 92.44 168 PHE B O 1
ATOM 4921 N N . MET B 1 169 ? -14.133 -9.383 -8.75 1 95 169 MET B N 1
ATOM 4922 C CA . MET B 1 169 ? -13.492 -8.273 -8.047 1 95 169 MET B CA 1
ATOM 4923 C C . MET B 1 169 ? -14.023 -6.938 -8.547 1 95 169 MET B C 1
ATOM 4925 O O . MET B 1 169 ? -14 -5.945 -7.812 1 95 169 MET B O 1
ATOM 4929 N N . HIS B 1 170 ? -14.461 -6.898 -9.797 1 95.19 170 HIS B N 1
ATOM 4930 C CA . HIS B 1 170 ? -15.008 -5.676 -10.375 1 95.19 170 HIS B CA 1
ATOM 4931 C C . HIS B 1 170 ? -16.359 -5.324 -9.75 1 95.19 170 HIS B C 1
ATOM 4933 O O . HIS B 1 170 ? -16.734 -4.156 -9.719 1 95.19 170 HIS B O 1
ATOM 4939 N N . GLU B 1 171 ? -17 -6.281 -9.227 1 91.56 171 GLU B N 1
ATOM 4940 C CA . GLU B 1 171 ? -18.344 -6.09 -8.664 1 91.56 171 GLU B CA 1
ATOM 4941 C C . GLU B 1 171 ? -18.297 -5.207 -7.422 1 91.56 171 GLU B C 1
ATOM 4943 O O . GLU B 1 171 ? -19.203 -4.414 -7.18 1 91.56 171 GLU B O 1
ATOM 4948 N N . MET B 1 172 ? -17.391 -5.203 -6.547 1 87.94 172 MET B N 1
ATOM 4949 C CA . MET B 1 172 ? -17.297 -4.469 -5.289 1 87.94 172 MET B CA 1
ATOM 4950 C C . MET B 1 172 ? -16.922 -3.014 -5.535 1 87.94 172 MET B C 1
ATOM 4952 O O . MET B 1 172 ? -17.531 -2.102 -4.984 1 87.94 172 MET B O 1
ATOM 4956 N N . GLY B 1 173 ? -15.922 -2.68 -6.398 1 82.88 173 GLY B N 1
ATOM 4957 C CA . GLY B 1 173 ? -15.414 -1.327 -6.566 1 82.88 173 GLY B CA 1
ATOM 4958 C C . GLY B 1 173 ? -15.758 -0.724 -7.914 1 82.88 173 GLY B C 1
ATOM 4959 O O . GLY B 1 173 ? -15.656 0.49 -8.102 1 82.88 173 GLY B O 1
ATOM 4960 N N . GLY B 1 174 ? -16.203 -1.573 -8.742 1 88.62 174 GLY B N 1
ATOM 4961 C CA . GLY B 1 174 ? -16.453 -1.098 -10.094 1 88.62 174 GLY B CA 1
ATOM 4962 C C . GLY B 1 174 ? -15.211 -1.037 -10.953 1 88.62 174 GLY B C 1
ATOM 4963 O O . GLY B 1 174 ? -14.148 -1.52 -10.555 1 88.62 174 GLY B O 1
ATOM 4964 N N . MET B 1 175 ? -15.398 -0.458 -12.141 1 92 175 MET B N 1
ATOM 4965 C CA . MET B 1 175 ? -14.336 -0.3 -13.133 1 92 175 MET B CA 1
ATOM 4966 C C . MET B 1 175 ? -13.93 1.164 -13.266 1 92 175 MET B C 1
ATOM 4968 O O . MET B 1 175 ? -14.617 2.051 -12.75 1 92 175 MET B O 1
ATOM 4972 N N . ILE B 1 176 ? -12.797 1.397 -13.805 1 93.44 176 ILE B N 1
ATOM 4973 C CA . ILE B 1 176 ? -12.391 2.754 -14.156 1 93.44 176 ILE B CA 1
ATOM 4974 C C . ILE B 1 176 ? -12.297 2.883 -15.672 1 93.44 176 ILE B C 1
ATOM 4976 O O . ILE B 1 176 ? -12.203 1.88 -16.391 1 93.44 176 ILE B O 1
ATOM 4980 N N . PRO B 1 177 ? -12.312 4.125 -16.156 1 94.62 177 PRO B N 1
ATOM 4981 C CA . PRO B 1 177 ? -12.188 4.32 -17.594 1 94.62 177 PRO B CA 1
ATOM 4982 C C . PRO B 1 177 ? -10.812 3.916 -18.125 1 94.62 177 PRO B C 1
ATOM 4984 O O . PRO B 1 177 ? -9.852 3.84 -17.359 1 94.62 177 PRO B O 1
ATOM 4987 N N . ASP B 1 178 ? -10.758 3.635 -19.438 1 97.25 178 ASP B N 1
ATOM 4988 C CA . ASP B 1 178 ? -9.516 3.477 -20.188 1 97.25 178 ASP B CA 1
ATOM 4989 C C . ASP B 1 178 ? -8.805 2.184 -19.812 1 97.25 178 ASP B C 1
ATOM 4991 O O . ASP B 1 178 ? -7.57 2.148 -19.734 1 97.25 178 ASP B O 1
ATOM 4995 N N . ILE B 1 179 ? -9.562 1.179 -19.531 1 98.19 179 ILE B N 1
ATOM 4996 C CA . ILE B 1 179 ? -9.047 -0.165 -19.297 1 98.19 179 ILE B CA 1
ATOM 4997 C C . ILE B 1 179 ? -9.758 -1.16 -20.203 1 98.19 179 ILE B C 1
ATOM 4999 O O . ILE B 1 179 ? -10.977 -1.103 -20.359 1 98.19 179 ILE B O 1
ATOM 5003 N N . ALA B 1 180 ? -9.086 -1.971 -20.844 1 98.81 180 ALA B N 1
ATOM 5004 C CA . ALA B 1 180 ? -9.625 -3.039 -21.688 1 98.81 180 ALA B CA 1
ATOM 5005 C C . ALA B 1 180 ? -8.953 -4.371 -21.375 1 98.81 180 ALA B C 1
ATOM 5007 O O . ALA B 1 180 ? -7.965 -4.418 -20.625 1 98.81 180 ALA B O 1
ATOM 5008 N N . HIS B 1 181 ? -9.539 -5.492 -21.906 1 98.88 181 HIS B N 1
ATOM 5009 C CA . HIS B 1 181 ? -8.992 -6.816 -21.625 1 98.88 181 HIS B CA 1
ATOM 5010 C C . HIS B 1 181 ? -9 -7.691 -22.875 1 98.88 181 HIS B C 1
ATOM 5012 O O . HIS B 1 181 ? -9.828 -7.496 -23.766 1 98.88 181 HIS B O 1
ATOM 5018 N N . ILE B 1 182 ? -8.133 -8.531 -22.938 1 98.88 182 ILE B N 1
ATOM 5019 C CA . ILE B 1 182 ? -8.133 -9.648 -23.875 1 98.88 182 ILE B CA 1
ATOM 5020 C C . ILE B 1 182 ? -8.086 -10.969 -23.109 1 98.88 182 ILE B C 1
ATOM 5022 O O . ILE B 1 182 ? -7.953 -10.977 -21.891 1 98.88 182 ILE B O 1
ATOM 5026 N N . ASP B 1 183 ? -8.188 -12.047 -23.75 1 98.12 183 ASP B N 1
ATOM 5027 C CA . ASP B 1 183 ? -8.289 -13.344 -23.078 1 98.12 183 ASP B CA 1
ATOM 5028 C C . ASP B 1 183 ? -6.934 -13.781 -22.531 1 98.12 183 ASP B C 1
ATOM 5030 O O . ASP B 1 183 ? -5.887 -13.344 -23.016 1 98.12 183 ASP B O 1
ATOM 5034 N N . GLU B 1 184 ? -6.969 -14.609 -21.516 1 97.88 184 GLU B N 1
ATOM 5035 C CA . GLU B 1 184 ? -5.781 -15.289 -21 1 97.88 184 GLU B CA 1
ATOM 5036 C C . GLU B 1 184 ? -5.312 -16.391 -21.953 1 97.88 184 GLU B C 1
ATOM 5038 O O . GLU B 1 184 ? -6.117 -16.953 -22.688 1 97.88 184 GLU B O 1
ATOM 5043 N N . PRO B 1 185 ? -4.047 -16.688 -21.969 1 98.19 185 PRO B N 1
ATOM 5044 C CA . PRO B 1 185 ? -3.529 -17.75 -22.828 1 98.19 185 PRO B CA 1
ATOM 5045 C C . PRO B 1 185 ? -3.584 -19.125 -22.172 1 98.19 185 PRO B C 1
ATOM 5047 O O . PRO B 1 185 ? -2.553 -19.781 -22.031 1 98.19 185 PRO B O 1
ATOM 5050 N N . TYR B 1 186 ? -4.766 -19.578 -21.891 1 97 186 TYR B N 1
ATOM 5051 C CA . TYR B 1 186 ? -5.016 -20.844 -21.188 1 97 186 TYR B CA 1
ATOM 5052 C C . TYR B 1 186 ? -5.312 -21.969 -22.172 1 97 186 TYR B C 1
ATOM 5054 O O . TYR B 1 186 ? -6.477 -22.281 -22.422 1 97 186 TYR B O 1
ATOM 5062 N N . PHE B 1 187 ? -4.285 -22.688 -22.578 1 96.38 187 PHE B N 1
ATOM 5063 C CA . PHE B 1 187 ? -4.387 -23.688 -23.641 1 96.38 187 PHE B CA 1
ATOM 5064 C C . PHE B 1 187 ? -5.273 -24.844 -23.188 1 96.38 187 PHE B C 1
ATOM 5066 O O . PHE B 1 187 ? -6.07 -25.359 -23.984 1 96.38 187 PHE B O 1
ATOM 5073 N N . PHE B 1 188 ? -5.148 -25.281 -21.938 1 95.38 188 PHE B N 1
ATOM 5074 C CA . PHE B 1 188 ? -5.875 -26.453 -21.469 1 95.38 188 PHE B CA 1
ATOM 5075 C C . PHE B 1 188 ? -7.379 -26.234 -21.594 1 95.38 188 PHE B C 1
ATOM 5077 O O . PHE B 1 188 ? -8.125 -27.172 -21.875 1 95.38 188 PHE B O 1
ATOM 5084 N N . ALA B 1 189 ? -7.789 -25.047 -21.328 1 92.5 189 ALA B N 1
ATOM 5085 C CA . ALA B 1 189 ? -9.219 -24.75 -21.359 1 92.5 189 ALA B CA 1
ATOM 5086 C C . ALA B 1 189 ? -9.711 -24.5 -22.781 1 92.5 189 ALA B C 1
ATOM 5088 O O . ALA B 1 189 ? -10.914 -24.391 -23.016 1 92.5 189 ALA B O 1
ATOM 5089 N N . HIS B 1 190 ? -8.805 -24.359 -23.688 1 87.5 190 HIS B N 1
ATOM 5090 C CA . HIS B 1 190 ? -9.188 -24.188 -25.078 1 87.5 190 HIS B CA 1
ATOM 5091 C C . HIS B 1 190 ? -9.852 -25.438 -25.641 1 87.5 190 HIS B C 1
ATOM 5093 O O . HIS B 1 190 ? -9.242 -26.516 -25.656 1 87.5 190 HIS B O 1
ATOM 5099 N N . GLU B 1 191 ? -11.031 -25.516 -26.062 1 78 191 GLU B N 1
ATOM 5100 C CA . GLU B 1 191 ? -11.781 -26.672 -26.531 1 78 191 GLU B CA 1
ATOM 5101 C C . GLU B 1 191 ? -11.586 -26.891 -28.031 1 78 191 GLU B C 1
ATOM 5103 O O . GLU B 1 191 ? -12.086 -27.859 -28.594 1 78 191 GLU B O 1
ATOM 5108 N N . GLY B 1 192 ? -10.516 -26.297 -28.5 1 81.56 192 GLY B N 1
ATOM 5109 C CA . GLY B 1 192 ? -10.328 -26.406 -29.938 1 81.56 192 GLY B CA 1
ATOM 5110 C C . GLY B 1 192 ? -9.203 -27.344 -30.328 1 81.56 192 GLY B C 1
ATOM 5111 O O . GLY B 1 192 ? -8.711 -28.109 -29.5 1 81.56 192 GLY B O 1
ATOM 5112 N N . ASN B 1 193 ? -8.992 -27.484 -31.672 1 90.62 193 ASN B N 1
ATOM 5113 C CA . ASN B 1 193 ? -8.039 -28.453 -32.219 1 90.62 193 ASN B CA 1
ATOM 5114 C C . ASN B 1 193 ? -6.699 -27.797 -32.531 1 90.62 193 ASN B C 1
ATOM 5116 O O . ASN B 1 193 ? -5.848 -28.391 -33.188 1 90.62 193 ASN B O 1
ATOM 5120 N N . LEU B 1 194 ? -6.535 -26.719 -31.969 1 95.06 194 LEU B N 1
ATOM 5121 C CA . LEU B 1 194 ? -5.277 -26.031 -32.25 1 95.06 194 LEU B CA 1
ATOM 5122 C C . LEU B 1 194 ? -4.129 -26.672 -31.453 1 95.06 194 LEU B C 1
ATOM 5124 O O . LEU B 1 194 ? -4.32 -27.125 -30.328 1 95.06 194 LEU B O 1
ATOM 5128 N N . THR B 1 195 ? -2.969 -26.703 -32.125 1 96.25 195 THR B N 1
ATOM 5129 C CA . THR B 1 195 ? -1.753 -27.016 -31.391 1 96.25 195 THR B CA 1
ATOM 5130 C C . THR B 1 195 ? -1.431 -25.906 -30.391 1 96.25 195 THR B C 1
ATOM 5132 O O . THR B 1 195 ? -1.931 -24.797 -30.516 1 96.25 195 THR B O 1
ATOM 5135 N N . PRO B 1 196 ? -0.602 -26.219 -29.391 1 96.44 196 PRO B N 1
ATOM 5136 C CA . PRO B 1 196 ? -0.198 -25.156 -28.453 1 96.44 196 PRO B CA 1
ATOM 5137 C C . PRO B 1 196 ? 0.378 -23.938 -29.172 1 96.44 196 PRO B C 1
ATOM 5139 O O . PRO B 1 196 ? 0.056 -22.797 -28.812 1 96.44 196 PRO B O 1
ATOM 5142 N N . ALA B 1 197 ? 1.185 -24.141 -30.156 1 97.94 197 ALA B N 1
ATOM 5143 C CA . ALA B 1 197 ? 1.808 -23.047 -30.891 1 97.94 197 ALA B CA 1
ATOM 5144 C C . ALA B 1 197 ? 0.761 -22.203 -31.609 1 97.94 197 ALA B C 1
ATOM 5146 O O . ALA B 1 197 ? 0.821 -20.969 -31.594 1 97.94 197 ALA B O 1
ATOM 5147 N N . GLU B 1 198 ? -0.223 -22.875 -32.281 1 98.12 198 GLU B N 1
ATOM 5148 C CA . GLU B 1 198 ? -1.291 -22.172 -32.969 1 98.12 198 GLU B CA 1
ATOM 5149 C C . GLU B 1 198 ? -2.176 -21.406 -32 1 98.12 198 GLU B C 1
ATOM 5151 O O . GLU B 1 198 ? -2.557 -20.266 -32.281 1 98.12 198 GLU B O 1
ATOM 5156 N N . PHE B 1 199 ? -2.447 -22.016 -30.938 1 98 199 PHE B N 1
ATOM 5157 C CA . PHE B 1 199 ? -3.264 -21.359 -29.922 1 98 199 PHE B CA 1
ATOM 5158 C C . PHE B 1 199 ? -2.557 -20.141 -29.359 1 98 199 PHE B C 1
ATOM 5160 O O . PHE B 1 199 ? -3.178 -19.094 -29.156 1 98 199 PHE B O 1
ATOM 5167 N N . GLY B 1 200 ? -1.259 -20.297 -29.062 1 98.19 200 GLY B N 1
ATOM 5168 C CA . GLY B 1 200 ? -0.486 -19.172 -28.547 1 98.19 200 GLY B CA 1
ATOM 5169 C C . GLY B 1 200 ? -0.523 -17.953 -29.453 1 98.19 200 GLY B C 1
ATOM 5170 O O . GLY B 1 200 ? -0.675 -16.828 -28.969 1 98.19 200 GLY B O 1
ATOM 5171 N N . LEU B 1 201 ? -0.377 -18.188 -30.719 1 98.56 201 LEU B N 1
ATOM 5172 C CA . LEU B 1 201 ? -0.428 -17.109 -31.688 1 98.56 201 LEU B CA 1
ATOM 5173 C C . LEU B 1 201 ? -1.817 -16.484 -31.734 1 98.56 201 LEU B C 1
ATOM 5175 O O . LEU B 1 201 ? -1.948 -15.258 -31.766 1 98.56 201 LEU B O 1
ATOM 5179 N N . ARG B 1 202 ? -2.846 -17.328 -31.75 1 98 202 ARG B N 1
ATOM 5180 C CA . ARG B 1 202 ? -4.215 -16.828 -31.781 1 98 202 ARG B CA 1
ATOM 5181 C C . ARG B 1 202 ? -4.512 -15.961 -30.562 1 98 202 ARG B C 1
ATOM 5183 O O . ARG B 1 202 ? -5.102 -14.883 -30.688 1 98 202 ARG B O 1
ATOM 5190 N N . ALA B 1 203 ? -4.117 -16.484 -29.406 1 98.38 203 ALA B N 1
ATOM 5191 C CA . ALA B 1 203 ? -4.328 -15.742 -28.156 1 98.38 203 ALA B CA 1
ATOM 5192 C C . ALA B 1 203 ? -3.574 -14.414 -28.188 1 98.38 203 ALA B C 1
ATOM 5194 O O . ALA B 1 203 ? -4.117 -13.375 -27.797 1 98.38 203 ALA B O 1
ATOM 5195 N N . ALA B 1 204 ? -2.359 -14.406 -28.625 1 98.81 204 ALA B N 1
ATOM 5196 C CA . ALA B 1 204 ? -1.541 -13.203 -28.688 1 98.81 204 ALA B CA 1
ATOM 5197 C C . ALA B 1 204 ? -2.139 -12.18 -29.656 1 98.81 204 ALA B C 1
ATOM 5199 O O . ALA B 1 204 ? -2.121 -10.977 -29.375 1 98.81 204 ALA B O 1
ATOM 5200 N N . ARG B 1 205 ? -2.65 -12.633 -30.734 1 98.81 205 ARG B N 1
ATOM 5201 C CA . ARG B 1 205 ? -3.133 -11.758 -31.812 1 98.81 205 ARG B CA 1
ATOM 5202 C C . ARG B 1 205 ? -4.43 -11.062 -31.406 1 98.81 205 ARG B C 1
ATOM 5204 O O . ARG B 1 205 ? -4.84 -10.086 -32.031 1 98.81 205 ARG B O 1
ATOM 5211 N N . GLN B 1 206 ? -5.035 -11.523 -30.328 1 98.88 206 GLN B N 1
ATOM 5212 C CA . GLN B 1 206 ? -6.145 -10.766 -29.75 1 98.88 206 GLN B CA 1
ATOM 5213 C C . GLN B 1 206 ? -5.699 -9.367 -29.328 1 98.88 206 GLN B C 1
ATOM 5215 O O . GLN B 1 206 ? -6.488 -8.422 -29.375 1 98.88 206 GLN B O 1
ATOM 5220 N N . LEU B 1 207 ? -4.438 -9.234 -28.938 1 98.94 207 LEU B N 1
ATOM 5221 C CA . LEU B 1 207 ? -3.92 -7.922 -28.562 1 98.94 207 LEU B CA 1
ATOM 5222 C C . LEU B 1 207 ? -3.922 -6.977 -29.75 1 98.94 207 LEU B C 1
ATOM 5224 O O . LEU B 1 207 ? -4.34 -5.82 -29.641 1 98.94 207 LEU B O 1
ATOM 5228 N N . GLU B 1 208 ? -3.418 -7.488 -30.859 1 98.94 208 GLU B N 1
ATOM 5229 C CA . GLU B 1 208 ? -3.406 -6.668 -32.062 1 98.94 208 GLU B CA 1
ATOM 5230 C C . GLU B 1 208 ? -4.816 -6.242 -32.469 1 98.94 208 GLU B C 1
ATOM 5232 O O . GLU B 1 208 ? -5.059 -5.074 -32.781 1 98.94 208 GLU B O 1
ATOM 5237 N N . ALA B 1 209 ? -5.723 -7.211 -32.438 1 98.94 209 ALA B N 1
ATOM 5238 C CA . ALA B 1 209 ? -7.113 -6.918 -32.781 1 98.94 209 ALA B CA 1
ATOM 5239 C C . ALA B 1 209 ? -7.684 -5.852 -31.844 1 98.94 209 ALA B C 1
ATOM 5241 O O . ALA B 1 209 ? -8.398 -4.949 -32.281 1 98.94 209 ALA B O 1
ATOM 5242 N N . LYS B 1 210 ? -7.375 -5.984 -30.578 1 98.94 210 LYS B N 1
ATOM 5243 C CA . LYS B 1 210 ? -7.895 -5.043 -29.594 1 98.94 210 LYS B CA 1
ATOM 5244 C C . LYS B 1 210 ? -7.289 -3.656 -29.781 1 98.94 210 LYS B C 1
ATOM 5246 O O . LYS B 1 210 ? -7.98 -2.646 -29.641 1 98.94 210 LYS B O 1
ATOM 5251 N N . ILE B 1 211 ? -5.992 -3.555 -30.031 1 98.94 211 ILE B N 1
ATOM 5252 C CA . ILE B 1 211 ? -5.305 -2.293 -30.297 1 98.94 211 ILE B CA 1
ATOM 5253 C C . ILE B 1 211 ? -5.957 -1.583 -31.469 1 98.94 211 ILE B C 1
ATOM 5255 O O . ILE B 1 211 ? -6.223 -0.38 -31.422 1 98.94 211 ILE B O 1
ATOM 5259 N N . LEU B 1 212 ? -6.199 -2.352 -32.5 1 98.88 212 LEU B N 1
ATOM 5260 C CA . LEU B 1 212 ? -6.793 -1.78 -33.688 1 98.88 212 LEU B CA 1
ATOM 5261 C C . LEU B 1 212 ? -8.234 -1.341 -33.438 1 98.88 212 LEU B C 1
ATOM 5263 O O . LEU B 1 212 ? -8.664 -0.304 -33.938 1 98.88 212 LEU B O 1
ATOM 5267 N N . GLU B 1 213 ? -8.953 -2.09 -32.688 1 98.88 213 GLU B N 1
ATOM 5268 C CA . GLU B 1 213 ? -10.32 -1.744 -32.312 1 98.88 213 GLU B CA 1
ATOM 5269 C C . GLU B 1 213 ? -10.367 -0.428 -31.531 1 98.88 213 GLU B C 1
ATOM 5271 O O . GLU B 1 213 ? -11.219 0.426 -31.812 1 98.88 213 GLU B O 1
ATOM 5276 N N . LEU B 1 214 ? -9.469 -0.238 -30.594 1 98.75 214 LEU B N 1
ATOM 5277 C CA . LEU B 1 214 ? -9.477 0.9 -29.672 1 98.75 214 LEU B CA 1
ATOM 5278 C C . LEU B 1 214 ? -8.812 2.113 -30.312 1 98.75 214 LEU B C 1
ATOM 5280 O O . LEU B 1 214 ? -9.109 3.254 -29.953 1 98.75 214 LEU B O 1
ATOM 5284 N N . GLY B 1 215 ? -7.945 1.899 -31.266 1 98.75 215 GLY B N 1
ATOM 5285 C CA . GLY B 1 215 ? -7.066 2.914 -31.828 1 98.75 215 GLY B CA 1
ATOM 5286 C C . GLY B 1 215 ? -5.668 2.887 -31.25 1 98.75 215 GLY B C 1
ATOM 5287 O O . GLY B 1 215 ? -5.484 3.154 -30.047 1 98.75 215 GLY B O 1
ATOM 5288 N N . ALA B 1 216 ? -4.715 2.551 -32.125 1 98.31 216 ALA B N 1
ATOM 5289 C CA . ALA B 1 216 ? -3.326 2.422 -31.672 1 98.31 216 ALA B CA 1
ATOM 5290 C C . ALA B 1 216 ? -2.84 3.709 -31.016 1 98.31 216 ALA B C 1
ATOM 5292 O O . ALA B 1 216 ? -1.987 3.67 -30.125 1 98.31 216 ALA B O 1
ATOM 5293 N N . ASP B 1 217 ? -3.387 4.816 -31.375 1 98.38 217 ASP B N 1
ATOM 5294 C CA . ASP B 1 217 ? -2.982 6.113 -30.844 1 98.38 217 ASP B CA 1
ATOM 5295 C C . ASP B 1 217 ? -3.592 6.359 -29.469 1 98.38 217 ASP B C 1
ATOM 5297 O O . ASP B 1 217 ? -3.242 7.328 -28.797 1 98.38 217 ASP B O 1
ATOM 5301 N N . LYS B 1 218 ? -4.434 5.434 -29.016 1 98.69 218 LYS B N 1
ATOM 5302 C CA . LYS B 1 218 ? -5.09 5.582 -27.719 1 98.69 218 LYS B CA 1
ATOM 5303 C C . LYS B 1 218 ? -4.582 4.547 -26.719 1 98.69 218 LYS B C 1
ATOM 5305 O O . LYS B 1 218 ? -4.77 4.695 -25.516 1 98.69 218 LYS B O 1
ATOM 5310 N N . VAL B 1 219 ? -3.928 3.48 -27.188 1 98.94 219 VAL B N 1
ATOM 5311 C CA . VAL B 1 219 ? -3.479 2.395 -26.328 1 98.94 219 VAL B CA 1
ATOM 5312 C C . VAL B 1 219 ? -2.078 2.701 -25.797 1 98.94 219 VAL B C 1
ATOM 5314 O O . VAL B 1 219 ? -1.124 2.803 -26.578 1 98.94 219 VAL B O 1
ATOM 5317 N N . ALA B 1 220 ? -1.994 2.812 -24.484 1 98.81 220 ALA B N 1
ATOM 5318 C CA . ALA B 1 220 ? -0.768 3.258 -23.828 1 98.81 220 ALA B CA 1
ATOM 5319 C C . ALA B 1 220 ? 0.143 2.076 -23.516 1 98.81 220 ALA B C 1
ATOM 5321 O O . ALA B 1 220 ? 1.366 2.178 -23.625 1 98.81 220 ALA B O 1
ATOM 5322 N N . GLY B 1 221 ? -0.448 1.02 -23.062 1 98.94 221 GLY B N 1
ATOM 5323 C CA . GLY B 1 221 ? 0.362 -0.104 -22.625 1 98.94 221 GLY B CA 1
ATOM 5324 C C . GLY B 1 221 ? -0.429 -1.391 -22.484 1 98.94 221 GLY B C 1
ATOM 5325 O O . GLY B 1 221 ? -1.659 -1.364 -22.406 1 98.94 221 GLY B O 1
ATOM 5326 N N . PHE B 1 222 ? 0.241 -2.506 -22.562 1 98.94 222 PHE B N 1
ATOM 5327 C CA . PHE B 1 222 ? -0.252 -3.844 -22.266 1 98.94 222 PHE B CA 1
ATOM 5328 C C . PHE B 1 222 ? 0.446 -4.414 -21.031 1 98.94 222 PHE B C 1
ATOM 5330 O O . PHE B 1 222 ? 1.677 -4.461 -20.969 1 98.94 222 PHE B O 1
ATOM 5337 N N . ILE B 1 223 ? -0.355 -4.805 -20.047 1 98.94 223 ILE B N 1
ATOM 5338 C CA . ILE B 1 223 ? 0.223 -5.383 -18.828 1 98.94 223 ILE B CA 1
ATOM 5339 C C . ILE B 1 223 ? -0.191 -6.848 -18.719 1 98.94 223 ILE B C 1
ATOM 5341 O O . ILE B 1 223 ? -1.346 -7.195 -18.969 1 98.94 223 ILE B O 1
ATOM 5345 N N . ALA B 1 224 ? 0.736 -7.645 -18.266 1 98.88 224 ALA B N 1
ATOM 5346 C CA . ALA B 1 224 ? 0.437 -9.055 -18 1 98.88 224 ALA B CA 1
ATOM 5347 C C . ALA B 1 224 ? 1.497 -9.688 -17.109 1 98.88 224 ALA B C 1
ATOM 5349 O O . ALA B 1 224 ? 2.639 -9.219 -17.062 1 98.88 224 ALA B O 1
ATOM 5350 N N . GLU B 1 225 ? 1.107 -10.68 -16.406 1 98.88 225 GLU B N 1
ATOM 5351 C CA . GLU B 1 225 ? 2.055 -11.57 -15.742 1 98.88 225 GLU B CA 1
ATOM 5352 C C . GLU B 1 225 ? 2.758 -12.477 -16.75 1 98.88 225 GLU B C 1
ATOM 5354 O O . GLU B 1 225 ? 2.117 -13.023 -17.656 1 98.88 225 GLU B O 1
ATOM 5359 N N . PRO B 1 226 ? 4.062 -12.648 -16.562 1 98.81 226 PRO B N 1
ATOM 5360 C CA . PRO B 1 226 ? 4.703 -13.586 -17.484 1 98.81 226 PRO B CA 1
ATOM 5361 C C . PRO B 1 226 ? 4.043 -14.961 -17.469 1 98.81 226 PRO B C 1
ATOM 5363 O O . PRO B 1 226 ? 3.854 -15.562 -18.531 1 98.81 226 PRO B O 1
ATOM 5366 N N . PHE B 1 227 ? 3.783 -15.484 -16.391 1 98.44 227 PHE B N 1
ATOM 5367 C CA . PHE B 1 227 ? 2.791 -16.531 -16.172 1 98.44 227 PHE B CA 1
ATOM 5368 C C . PHE B 1 227 ? 1.75 -16.078 -15.156 1 98.44 227 PHE B C 1
ATOM 5370 O O . PHE B 1 227 ? 2.076 -15.383 -14.188 1 98.44 227 PHE B O 1
ATOM 5377 N N . GLN B 1 228 ? 0.487 -16.359 -15.445 1 97.94 228 GLN B N 1
ATOM 5378 C CA . GLN B 1 228 ? -0.547 -15.953 -14.508 1 97.94 228 GLN B CA 1
ATOM 5379 C C . GLN B 1 228 ? -0.477 -16.766 -13.219 1 97.94 228 GLN B C 1
ATOM 5381 O O . GLN B 1 228 ? -0.628 -17.984 -13.242 1 97.94 228 GLN B O 1
ATOM 5386 N N . GLY B 1 229 ? -0.239 -16.109 -12.07 1 95.56 229 GLY B N 1
ATOM 5387 C CA . GLY B 1 229 ? -0.148 -16.781 -10.781 1 95.56 229 GLY B CA 1
ATOM 5388 C C . GLY B 1 229 ? -1.501 -17.016 -10.133 1 95.56 229 GLY B C 1
ATOM 5389 O O . GLY B 1 229 ? -2.084 -18.094 -10.273 1 95.56 229 GLY B O 1
ATOM 5390 N N . ALA B 1 230 ? -2.102 -15.938 -9.68 1 93.94 230 ALA B N 1
ATOM 5391 C CA . ALA B 1 230 ? -3.373 -16 -8.969 1 93.94 230 ALA B CA 1
ATOM 5392 C C . ALA B 1 230 ? -4.488 -16.5 -9.875 1 93.94 230 ALA B C 1
ATOM 5394 O O . ALA B 1 230 ? -5.461 -17.094 -9.406 1 93.94 230 ALA B O 1
ATOM 5395 N N . GLY B 1 231 ? -4.301 -16.297 -11.148 1 94.75 231 GLY B N 1
ATOM 5396 C CA . GLY B 1 231 ? -5.297 -16.75 -12.102 1 94.75 231 GLY B CA 1
ATOM 5397 C C . GLY B 1 231 ? -5.277 -18.25 -12.32 1 94.75 231 GLY B C 1
ATOM 5398 O O . GLY B 1 231 ? -6.141 -18.797 -13.008 1 94.75 231 GLY B O 1
ATOM 5399 N N . GLY B 1 232 ? -4.242 -18.953 -11.766 1 94.75 232 GLY B N 1
ATOM 5400 C CA . GLY B 1 232 ? -4.254 -20.406 -11.836 1 94.75 232 GLY B CA 1
ATOM 5401 C C . GLY B 1 232 ? -2.979 -20.984 -12.422 1 94.75 232 GLY B C 1
ATOM 5402 O O . GLY B 1 232 ? -3.01 -22.031 -13.07 1 94.75 232 GLY B O 1
ATOM 5403 N N . MET B 1 233 ? -1.936 -20.281 -12.281 1 95.88 233 MET B N 1
ATOM 5404 C CA . MET B 1 233 ? -0.649 -20.75 -12.789 1 95.88 233 MET B CA 1
ATOM 5405 C C . MET B 1 233 ? -0.753 -21.109 -14.266 1 95.88 233 MET B C 1
ATOM 5407 O O . MET B 1 233 ? -0.415 -22.234 -14.656 1 95.88 233 MET B O 1
ATOM 5411 N N . ILE B 1 234 ? -1.13 -20.203 -15.016 1 97.25 234 ILE B N 1
ATOM 5412 C CA . ILE B 1 234 ? -1.306 -20.406 -16.438 1 97.25 234 ILE B CA 1
ATOM 5413 C C . ILE B 1 234 ? -0.04 -19.984 -17.188 1 97.25 234 ILE B C 1
ATOM 5415 O O . ILE B 1 234 ? 0.352 -18.812 -17.141 1 97.25 234 ILE B O 1
ATOM 5419 N N . PHE B 1 235 ? 0.577 -20.953 -17.812 1 97.44 235 PHE B N 1
ATOM 5420 C CA . PHE B 1 235 ? 1.766 -20.719 -18.625 1 97.44 235 PHE B CA 1
ATOM 5421 C C . PHE B 1 235 ? 1.401 -20.609 -20.094 1 97.44 235 PHE B C 1
ATOM 5423 O O . PHE B 1 235 ? 0.796 -21.516 -20.656 1 97.44 235 PHE B O 1
ATOM 5430 N N . PRO B 1 236 ? 1.758 -19.5 -20.672 1 97.69 236 PRO B N 1
ATOM 5431 C CA . PRO B 1 236 ? 1.457 -19.375 -22.094 1 97.69 236 PRO B CA 1
ATOM 5432 C C . PRO B 1 236 ? 2.305 -20.312 -22.953 1 97.69 236 PRO B C 1
ATOM 5434 O O . PRO B 1 236 ? 3.453 -20.594 -22.609 1 97.69 236 PRO B O 1
ATOM 5437 N N . PRO B 1 237 ? 1.663 -20.75 -24.125 1 97.5 237 PRO B N 1
ATOM 5438 C CA . PRO B 1 237 ? 2.512 -21.469 -25.078 1 97.5 237 PRO B CA 1
ATOM 5439 C C . PRO B 1 237 ? 3.719 -20.641 -25.531 1 97.5 237 PRO B C 1
ATOM 5441 O O . PRO B 1 237 ? 3.686 -19.406 -25.469 1 97.5 237 PRO B O 1
ATOM 5444 N N . GLU B 1 238 ? 4.727 -21.312 -26 1 97.62 238 GLU B N 1
ATOM 5445 C CA . GLU B 1 238 ? 6.008 -20.688 -26.328 1 97.62 238 GLU B CA 1
ATOM 5446 C C . GLU B 1 238 ? 5.844 -19.609 -27.391 1 97.62 238 GLU B C 1
ATOM 5448 O O . GLU B 1 238 ? 6.621 -18.641 -27.438 1 97.62 238 GLU B O 1
ATOM 5453 N N . SER B 1 239 ? 4.82 -19.688 -28.219 1 98.56 239 SER B N 1
ATOM 5454 C CA . SER B 1 239 ? 4.617 -18.766 -29.328 1 98.56 239 SER B CA 1
ATOM 5455 C C . SER B 1 239 ? 3.977 -17.469 -28.875 1 98.56 239 SER B C 1
ATOM 5457 O O . SER B 1 239 ? 3.936 -16.484 -29.625 1 98.56 239 SER B O 1
ATOM 5459 N N . TYR B 1 240 ? 3.48 -17.391 -27.656 1 98.75 240 TYR B N 1
ATOM 5460 C CA . TYR B 1 240 ? 2.641 -16.297 -27.188 1 98.75 240 TYR B CA 1
ATOM 5461 C C . TYR B 1 240 ? 3.453 -15.016 -27.016 1 98.75 240 TYR B C 1
ATOM 5463 O O . TYR B 1 240 ? 3.152 -13.992 -27.641 1 98.75 240 TYR B O 1
ATOM 5471 N N . TRP B 1 241 ? 4.539 -14.984 -26.234 1 98.88 241 TRP B N 1
ATOM 5472 C CA . TRP B 1 241 ? 5.23 -13.773 -25.812 1 98.88 241 TRP B CA 1
ATOM 5473 C C . TRP B 1 241 ? 6 -13.148 -26.969 1 98.88 241 TRP B C 1
ATOM 5475 O O . TRP B 1 241 ? 6.016 -11.922 -27.125 1 98.88 241 TRP B O 1
ATOM 5485 N N . PRO B 1 242 ? 6.711 -13.992 -27.812 1 98.69 242 PRO B N 1
ATOM 5486 C CA . PRO B 1 242 ? 7.332 -13.359 -28.969 1 98.69 242 PRO B CA 1
ATOM 5487 C C . PRO B 1 242 ? 6.332 -12.578 -29.828 1 98.69 242 PRO B C 1
ATOM 5489 O O . PRO B 1 242 ? 6.641 -11.484 -30.297 1 98.69 242 PRO B O 1
ATOM 5492 N N . GLU B 1 243 ? 5.152 -13.164 -29.969 1 98.88 243 GLU B N 1
ATOM 5493 C CA . GLU B 1 243 ? 4.133 -12.492 -30.766 1 98.88 243 GLU B CA 1
ATOM 5494 C C . GLU B 1 243 ? 3.598 -11.25 -30.047 1 98.88 243 GLU B C 1
ATOM 5496 O O . GLU B 1 243 ? 3.373 -10.219 -30.688 1 98.88 243 GLU B O 1
ATOM 5501 N N . ILE B 1 244 ? 3.377 -11.266 -28.734 1 98.94 244 ILE B N 1
ATOM 5502 C CA . ILE B 1 244 ? 2.951 -10.117 -27.938 1 98.94 244 ILE B CA 1
ATOM 5503 C C . ILE B 1 244 ? 3.965 -8.984 -28.078 1 98.94 244 ILE B C 1
ATOM 5505 O O . ILE B 1 244 ? 3.588 -7.836 -28.312 1 98.94 244 ILE B O 1
ATOM 5509 N N . GLN B 1 245 ? 5.246 -9.336 -27.891 1 98.88 245 GLN B N 1
ATOM 5510 C CA . GLN B 1 245 ? 6.293 -8.328 -27.984 1 98.88 245 GLN B CA 1
ATOM 5511 C C . GLN B 1 245 ? 6.316 -7.684 -29.359 1 98.88 245 GLN B C 1
ATOM 5513 O O . GLN B 1 245 ? 6.449 -6.465 -29.484 1 98.88 245 GLN B O 1
ATOM 5518 N N . ARG B 1 246 ? 6.238 -8.547 -30.438 1 98.88 246 ARG B N 1
ATOM 5519 C CA . ARG B 1 246 ? 6.207 -8.023 -31.797 1 98.88 246 ARG B CA 1
ATOM 5520 C C . ARG B 1 246 ? 5.078 -7.02 -31.969 1 98.88 246 ARG B C 1
ATOM 5522 O O . ARG B 1 246 ? 5.277 -5.941 -32.531 1 98.88 246 ARG B O 1
ATOM 5529 N N . ILE B 1 247 ? 3.893 -7.359 -31.5 1 98.94 247 ILE B N 1
ATOM 5530 C CA . ILE B 1 247 ? 2.705 -6.523 -31.641 1 98.94 247 ILE B CA 1
ATOM 5531 C C . ILE B 1 247 ? 2.912 -5.203 -30.891 1 98.94 247 ILE B C 1
ATOM 5533 O O . ILE B 1 247 ? 2.639 -4.129 -31.422 1 98.94 247 ILE B O 1
ATOM 5537 N N . CYS B 1 248 ? 3.395 -5.25 -29.641 1 98.94 248 CYS B N 1
ATOM 5538 C CA . CYS B 1 248 ? 3.627 -4.047 -28.844 1 98.94 248 CYS B CA 1
ATOM 5539 C C . CYS B 1 248 ? 4.617 -3.121 -29.547 1 98.94 248 CYS B C 1
ATOM 5541 O O . CYS B 1 248 ? 4.418 -1.906 -29.578 1 98.94 248 CYS B O 1
ATOM 5543 N N . ARG B 1 249 ? 5.695 -3.666 -30.125 1 98.62 249 ARG B N 1
ATOM 5544 C CA . ARG B 1 249 ? 6.695 -2.871 -30.828 1 98.62 249 ARG B CA 1
ATOM 5545 C C . ARG B 1 249 ? 6.105 -2.248 -32.094 1 98.62 249 ARG B C 1
ATOM 5547 O O . ARG B 1 249 ? 6.344 -1.074 -32.375 1 98.62 249 ARG B O 1
ATOM 5554 N N . GLN B 1 250 ? 5.363 -3.037 -32.75 1 98.75 250 GLN B N 1
ATOM 5555 C CA . GLN B 1 250 ? 4.785 -2.584 -34.031 1 98.75 250 GLN B CA 1
ATOM 5556 C C . GLN B 1 250 ? 3.873 -1.38 -33.812 1 98.75 250 GLN B C 1
ATOM 5558 O O . GLN B 1 250 ? 3.859 -0.453 -34.625 1 98.75 250 GLN B O 1
ATOM 5563 N N . TYR B 1 251 ? 3.111 -1.346 -32.75 1 98.75 251 TYR B N 1
ATOM 5564 C CA . TYR B 1 251 ? 2.078 -0.333 -32.594 1 98.75 251 TYR B CA 1
ATOM 5565 C C . TYR B 1 251 ? 2.492 0.69 -31.531 1 98.75 251 TYR B C 1
ATOM 5567 O O . TYR B 1 251 ? 1.685 1.528 -31.125 1 98.75 251 TYR B O 1
ATOM 5575 N N . ASP B 1 252 ? 3.732 0.67 -31.078 1 98.38 252 ASP B N 1
ATOM 5576 C CA . ASP B 1 252 ? 4.273 1.583 -30.078 1 98.38 252 ASP B CA 1
ATOM 5577 C C . ASP B 1 252 ? 3.434 1.558 -28.797 1 98.38 252 ASP B C 1
ATOM 5579 O O . ASP B 1 252 ? 2.979 2.602 -28.328 1 98.38 252 ASP B O 1
ATOM 5583 N N . VAL B 1 253 ? 3.178 0.407 -28.328 1 98.81 253 VAL B N 1
ATOM 5584 C CA . VAL B 1 253 ? 2.494 0.139 -27.062 1 98.81 253 VAL B CA 1
ATOM 5585 C C . VAL B 1 253 ? 3.496 -0.365 -26.031 1 98.81 253 VAL B C 1
ATOM 5587 O O . VAL B 1 253 ? 4.297 -1.261 -26.312 1 98.81 253 VAL B O 1
ATOM 5590 N N . LEU B 1 254 ? 3.547 0.288 -24.844 1 98.94 254 LEU B N 1
ATOM 5591 C CA . LEU B 1 254 ? 4.48 -0.148 -23.812 1 98.94 254 LEU B CA 1
ATOM 5592 C C . LEU B 1 254 ? 4.125 -1.543 -23.312 1 98.94 254 LEU B C 1
ATOM 5594 O O . LEU B 1 254 ? 2.953 -1.837 -23.062 1 98.94 254 LEU B O 1
ATOM 5598 N N . LEU B 1 255 ? 5.098 -2.414 -23.312 1 98.94 255 LEU B N 1
ATOM 5599 C CA . LEU B 1 255 ? 4.945 -3.75 -22.734 1 98.94 255 LEU B CA 1
ATOM 5600 C C . LEU B 1 255 ? 5.32 -3.76 -21.266 1 98.94 255 LEU B C 1
ATOM 5602 O O . LEU B 1 255 ? 6.473 -3.5 -20.906 1 98.94 255 LEU B O 1
ATOM 5606 N N . CYS B 1 256 ? 4.367 -4.059 -20.391 1 98.94 256 CYS B N 1
ATOM 5607 C CA . CYS B 1 256 ? 4.551 -4.016 -18.938 1 98.94 256 CYS B CA 1
ATOM 5608 C C . CYS B 1 256 ? 4.422 -5.406 -18.328 1 98.94 256 CYS B C 1
ATOM 5610 O O . CYS B 1 256 ? 3.377 -6.047 -18.453 1 98.94 256 CYS B O 1
ATOM 5612 N N . ALA B 1 257 ? 5.453 -5.867 -17.656 1 98.94 257 ALA B N 1
ATOM 5613 C CA . ALA B 1 257 ? 5.418 -7.184 -17.031 1 98.94 257 ALA B CA 1
ATOM 5614 C C . ALA B 1 257 ? 5.145 -7.074 -15.539 1 98.94 257 ALA B C 1
ATOM 5616 O O . ALA B 1 257 ? 5.848 -6.348 -14.828 1 98.94 257 ALA B O 1
ATOM 5617 N N . ASP B 1 258 ? 4.125 -7.703 -15.102 1 98.88 258 ASP B N 1
ATOM 5618 C CA . ASP B 1 258 ? 3.885 -7.859 -13.672 1 98.88 258 ASP B CA 1
ATOM 5619 C C . ASP B 1 258 ? 4.703 -9.016 -13.102 1 98.88 258 ASP B C 1
ATOM 5621 O O . ASP B 1 258 ? 4.293 -10.172 -13.188 1 98.88 258 ASP B O 1
ATOM 5625 N N . GLU B 1 259 ? 5.801 -8.703 -12.477 1 98.81 259 GLU B N 1
ATOM 5626 C CA . GLU B 1 259 ? 6.785 -9.656 -11.984 1 98.81 259 GLU B CA 1
ATOM 5627 C C . GLU B 1 259 ? 6.633 -9.883 -10.484 1 98.81 259 GLU B C 1
ATOM 5629 O O . GLU B 1 259 ? 7.539 -10.406 -9.828 1 98.81 259 GLU B O 1
ATOM 5634 N N . VAL B 1 260 ? 5.465 -9.516 -9.922 1 98.81 260 VAL B N 1
ATOM 5635 C CA . VAL B 1 260 ? 5.238 -9.594 -8.484 1 98.81 260 VAL B CA 1
ATOM 5636 C C . VAL B 1 260 ? 5.438 -11.039 -8.008 1 98.81 260 VAL B C 1
ATOM 5638 O O . VAL B 1 260 ? 6.09 -11.273 -6.996 1 98.81 260 VAL B O 1
ATOM 5641 N N . ILE B 1 261 ? 4.898 -12 -8.734 1 98.44 261 ILE B N 1
ATOM 5642 C CA . ILE B 1 261 ? 5.027 -13.406 -8.352 1 98.44 261 ILE B CA 1
ATOM 5643 C C . ILE B 1 261 ? 6.27 -14.008 -9 1 98.44 261 ILE B C 1
ATOM 5645 O O . ILE B 1 261 ? 7.027 -14.734 -8.359 1 98.44 261 ILE B O 1
ATOM 5649 N N . GLY B 1 262 ? 6.531 -13.711 -10.219 1 98.19 262 GLY B N 1
ATOM 5650 C CA . GLY B 1 262 ? 7.516 -14.406 -11.023 1 98.19 262 GLY B CA 1
ATOM 5651 C C . GLY B 1 262 ? 8.938 -13.945 -10.758 1 98.19 262 GLY B C 1
ATOM 5652 O O . GLY B 1 262 ? 9.898 -14.641 -11.109 1 98.19 262 GLY B O 1
ATOM 5653 N N . GLY B 1 263 ? 9.094 -12.758 -10.109 1 98.38 263 GLY B N 1
ATOM 5654 C CA . GLY B 1 263 ? 10.422 -12.195 -9.898 1 98.38 263 GLY B CA 1
ATOM 5655 C C . GLY B 1 263 ? 11.188 -12.883 -8.789 1 98.38 263 GLY B C 1
ATOM 5656 O O . GLY B 1 263 ? 10.617 -13.672 -8.031 1 98.38 263 GLY B O 1
ATOM 5657 N N . PHE B 1 264 ? 12.406 -12.711 -8.852 1 98.81 264 PHE B N 1
ATOM 5658 C CA . PHE B 1 264 ? 13.352 -13.055 -7.801 1 98.81 264 PHE B CA 1
ATOM 5659 C C . PHE B 1 264 ? 13.523 -14.562 -7.688 1 98.81 264 PHE B C 1
ATOM 5661 O O . PHE B 1 264 ? 13.609 -15.102 -6.586 1 98.81 264 PHE B O 1
ATOM 5668 N N . GLY B 1 265 ? 13.469 -15.289 -8.781 1 98.69 265 GLY B N 1
ATOM 5669 C CA . GLY B 1 265 ? 14.102 -16.609 -8.805 1 98.69 265 GLY B CA 1
ATOM 5670 C C . GLY B 1 265 ? 13.117 -17.734 -9.047 1 98.69 265 GLY B C 1
ATOM 5671 O O . GLY B 1 265 ? 13.523 -18.891 -9.227 1 98.69 265 GLY B O 1
ATOM 5672 N N . ARG B 1 266 ? 11.789 -17.5 -9.172 1 98.25 266 ARG B N 1
ATOM 5673 C CA . ARG B 1 266 ? 10.766 -18.547 -9.219 1 98.25 266 ARG B CA 1
ATOM 5674 C C . ARG B 1 266 ? 10.977 -19.469 -10.398 1 98.25 266 ARG B C 1
ATOM 5676 O O . ARG B 1 266 ? 10.773 -20.688 -10.289 1 98.25 266 ARG B O 1
ATOM 5683 N N . THR B 1 267 ? 11.445 -18.953 -11.547 1 98.38 267 THR B N 1
ATOM 5684 C CA . THR B 1 267 ? 11.555 -19.734 -12.773 1 98.38 267 THR B CA 1
ATOM 5685 C C . THR B 1 267 ? 12.992 -20.203 -12.984 1 98.38 267 THR B C 1
ATOM 5687 O O . THR B 1 267 ? 13.305 -20.797 -14.016 1 98.38 267 THR B O 1
ATOM 5690 N N . GLY B 1 268 ? 13.836 -19.922 -12.094 1 98.38 268 GLY B N 1
ATOM 5691 C CA . GLY B 1 268 ? 15.25 -20.203 -12.273 1 98.38 268 GLY B CA 1
ATOM 5692 C C . GLY B 1 268 ? 16.031 -19.031 -12.867 1 98.38 268 GLY B C 1
ATOM 5693 O O . GLY B 1 268 ? 17.25 -19.078 -12.961 1 98.38 268 GLY B O 1
ATOM 5694 N N . GLU B 1 269 ? 15.336 -18.047 -13.328 1 98.56 269 GLU B N 1
ATOM 5695 C CA . GLU B 1 269 ? 15.883 -16.734 -13.688 1 98.56 269 GLU B CA 1
ATOM 5696 C C . GLU B 1 269 ? 15.555 -15.695 -12.625 1 98.56 269 GLU B C 1
ATOM 5698 O O . GLU B 1 269 ? 14.617 -15.875 -11.844 1 98.56 269 GLU B O 1
ATOM 5703 N N . TRP B 1 270 ? 16.328 -14.617 -12.539 1 98.75 270 TRP B N 1
ATOM 5704 C CA . TRP B 1 270 ? 16.031 -13.57 -11.555 1 98.75 270 TRP B CA 1
ATOM 5705 C C . TRP B 1 270 ? 14.617 -13.039 -11.75 1 98.75 270 TRP B C 1
ATOM 5707 O O . TRP B 1 270 ? 13.922 -12.758 -10.773 1 98.75 270 TRP B O 1
ATOM 5717 N N . PHE B 1 271 ? 14.25 -12.914 -13.031 1 98.69 271 PHE B N 1
ATOM 5718 C CA . PHE B 1 271 ? 12.898 -12.484 -13.367 1 98.69 271 PHE B CA 1
ATOM 5719 C C . PHE B 1 271 ? 12.297 -13.383 -14.445 1 98.69 271 PHE B C 1
ATOM 5721 O O . PHE B 1 271 ? 13.008 -13.859 -15.336 1 98.69 271 PHE B O 1
ATOM 5728 N N . ALA B 1 272 ? 10.977 -13.57 -14.383 1 98.62 272 ALA B N 1
ATOM 5729 C CA . ALA B 1 272 ? 10.281 -14.562 -15.203 1 98.62 272 ALA B CA 1
ATOM 5730 C C . ALA B 1 272 ? 10.305 -14.172 -16.672 1 98.62 272 ALA B C 1
ATOM 5732 O O . ALA B 1 272 ? 10.336 -15.039 -17.547 1 98.62 272 ALA B O 1
ATOM 5733 N N . HIS B 1 273 ? 10.281 -12.883 -16.969 1 98.69 273 HIS B N 1
ATOM 5734 C CA . HIS B 1 273 ? 10.305 -12.477 -18.375 1 98.69 273 HIS B CA 1
ATOM 5735 C C . HIS B 1 273 ? 11.555 -12.984 -19.078 1 98.69 273 HIS B C 1
ATOM 5737 O O . HIS B 1 273 ? 11.539 -13.227 -20.297 1 98.69 273 HIS B O 1
ATOM 5743 N N . GLU B 1 274 ? 12.664 -13.164 -18.328 1 98.38 274 GLU B N 1
ATOM 5744 C CA . GLU B 1 274 ? 13.891 -13.711 -18.891 1 98.38 274 GLU B CA 1
ATOM 5745 C C . GLU B 1 274 ? 13.703 -15.164 -19.312 1 98.38 274 GLU B C 1
ATOM 5747 O O . GLU B 1 274 ? 14.211 -15.586 -20.344 1 98.38 274 GLU B O 1
ATOM 5752 N N . HIS B 1 275 ? 13.023 -15.945 -18.516 1 98 275 HIS B N 1
ATOM 5753 C CA . HIS B 1 275 ? 12.711 -17.328 -18.844 1 98 275 HIS B CA 1
ATOM 5754 C C . HIS B 1 275 ? 11.875 -17.422 -20.125 1 98 275 HIS B C 1
ATOM 5756 O O . HIS B 1 275 ? 12.117 -18.281 -20.969 1 98 275 HIS B O 1
ATOM 5762 N N . PHE B 1 276 ? 10.906 -16.516 -20.266 1 98.06 276 PHE B N 1
ATOM 5763 C CA . PHE B 1 276 ? 9.977 -16.562 -21.391 1 98.06 276 PHE B CA 1
ATOM 5764 C C . PHE B 1 276 ? 10.555 -15.852 -22.594 1 98.06 276 PHE B C 1
ATOM 5766 O O . PHE B 1 276 ? 9.992 -15.914 -23.688 1 98.06 276 PHE B O 1
ATOM 5773 N N . GLY B 1 277 ? 11.602 -15.141 -22.406 1 97.44 277 GLY B N 1
ATOM 5774 C CA . GLY B 1 277 ? 12.391 -14.633 -23.516 1 97.44 277 GLY B CA 1
ATOM 5775 C C . GLY B 1 277 ? 11.812 -13.375 -24.125 1 97.44 277 GLY B C 1
ATOM 5776 O O . GLY B 1 277 ? 11.812 -13.227 -25.359 1 97.44 277 GLY B O 1
ATOM 5777 N N . PHE B 1 278 ? 11.211 -12.469 -23.375 1 98.25 278 PHE B N 1
ATOM 5778 C CA . PHE B 1 278 ? 10.758 -11.18 -23.891 1 98.25 278 PHE B CA 1
ATOM 5779 C C . PHE B 1 278 ? 11.305 -10.039 -23.047 1 98.25 278 PHE B C 1
ATOM 5781 O O . PHE B 1 278 ? 11.906 -10.266 -21.984 1 98.25 278 PHE B O 1
ATOM 5788 N N . GLN B 1 279 ? 11.242 -8.82 -23.547 1 98.44 279 GLN B N 1
ATOM 5789 C CA . GLN B 1 279 ? 11.828 -7.648 -22.922 1 98.44 279 GLN B CA 1
ATOM 5790 C C . GLN B 1 279 ? 10.773 -6.582 -22.641 1 98.44 279 GLN B C 1
ATOM 5792 O O . GLN B 1 279 ? 10.531 -5.707 -23.484 1 98.44 279 GLN B O 1
ATOM 5797 N N . PRO B 1 280 ? 10.242 -6.566 -21.453 1 98.75 280 PRO B N 1
ATOM 5798 C CA . PRO B 1 280 ? 9.25 -5.551 -21.109 1 98.75 280 PRO B CA 1
ATOM 5799 C C . PRO B 1 280 ? 9.859 -4.172 -20.891 1 98.75 280 PRO B C 1
ATOM 5801 O O . PRO B 1 280 ? 11.078 -4.051 -20.703 1 98.75 280 PRO B O 1
ATOM 5804 N N . ASP B 1 281 ? 9 -3.125 -20.922 1 98.88 281 ASP B N 1
ATOM 5805 C CA . ASP B 1 281 ? 9.414 -1.748 -20.672 1 98.88 281 ASP B CA 1
ATOM 5806 C C . ASP B 1 281 ? 9.375 -1.433 -19.172 1 98.88 281 ASP B C 1
ATOM 5808 O O . ASP B 1 281 ? 10.039 -0.502 -18.719 1 98.88 281 ASP B O 1
ATOM 5812 N N . THR B 1 282 ? 8.555 -2.1 -18.453 1 98.88 282 THR B N 1
ATOM 5813 C CA . THR B 1 282 ? 8.469 -1.942 -17 1 98.88 282 THR B CA 1
ATOM 5814 C C . THR B 1 282 ? 8.344 -3.299 -16.312 1 98.88 282 THR B C 1
ATOM 5816 O O . THR B 1 282 ? 7.93 -4.277 -16.938 1 98.88 282 THR B O 1
ATOM 5819 N N . LEU B 1 283 ? 8.773 -3.361 -15.055 1 98.88 283 LEU B N 1
ATOM 5820 C CA . LEU B 1 283 ? 8.547 -4.5 -14.172 1 98.88 283 LEU B CA 1
ATOM 5821 C C . LEU B 1 283 ? 7.902 -4.055 -12.867 1 98.88 283 LEU B C 1
ATOM 5823 O O . LEU B 1 283 ? 8.43 -3.182 -12.18 1 98.88 283 LEU B O 1
ATOM 5827 N N . SER B 1 284 ? 6.746 -4.59 -12.539 1 98.94 284 SER B N 1
ATOM 5828 C CA . SER B 1 284 ? 6.234 -4.461 -11.18 1 98.94 284 SER B CA 1
ATOM 5829 C C . SER B 1 284 ? 6.797 -5.551 -10.273 1 98.94 284 SER B C 1
ATOM 5831 O O . SER B 1 284 ? 6.797 -6.73 -10.633 1 98.94 284 SER B O 1
ATOM 5833 N N . ILE B 1 285 ? 7.297 -5.188 -9.086 1 98.88 285 ILE B N 1
ATOM 5834 C CA . ILE B 1 285 ? 7.945 -6.168 -8.227 1 98.88 285 ILE B CA 1
ATOM 5835 C C . ILE B 1 285 ? 7.398 -6.047 -6.805 1 98.88 285 ILE B C 1
ATOM 5837 O O . ILE B 1 285 ? 6.902 -4.988 -6.41 1 98.88 285 ILE B O 1
ATOM 5841 N N . ALA B 1 286 ? 7.449 -7.062 -6.047 1 98.81 286 ALA B N 1
ATOM 5842 C CA . ALA B 1 286 ? 7.121 -7.172 -4.625 1 98.81 286 ALA B CA 1
ATOM 5843 C C . ALA B 1 286 ? 7.496 -8.547 -4.082 1 98.81 286 ALA B C 1
ATOM 5845 O O . ALA B 1 286 ? 8.562 -9.078 -4.395 1 98.81 286 ALA B O 1
ATOM 5846 N N . LYS B 1 287 ? 6.816 -9.086 -3.172 1 98.56 287 LYS B N 1
ATOM 5847 C CA . LYS B 1 287 ? 6.867 -10.43 -2.615 1 98.56 287 LYS B CA 1
ATOM 5848 C C . LYS B 1 287 ? 8.305 -10.883 -2.4 1 98.56 287 LYS B C 1
ATOM 5850 O O . LYS B 1 287 ? 8.953 -10.484 -1.43 1 98.56 287 LYS B O 1
ATOM 5855 N N . GLY B 1 288 ? 8.914 -11.578 -3.377 1 98.69 288 GLY B N 1
ATOM 5856 C CA . GLY B 1 288 ? 10.258 -12.109 -3.268 1 98.69 288 GLY B CA 1
ATOM 5857 C C . GLY B 1 288 ? 11.305 -11.039 -3.012 1 98.69 288 GLY B C 1
ATOM 5858 O O . GLY B 1 288 ? 12.43 -11.344 -2.619 1 98.69 288 GLY B O 1
ATOM 5859 N N . LEU B 1 289 ? 10.977 -9.797 -3.121 1 98.81 289 LEU B N 1
ATOM 5860 C CA . LEU B 1 289 ? 11.875 -8.664 -2.932 1 98.81 289 LEU B CA 1
ATOM 5861 C C . LEU B 1 289 ? 12.438 -8.648 -1.515 1 98.81 289 LEU B C 1
ATOM 5863 O O . LEU B 1 289 ? 13.602 -8.305 -1.308 1 98.81 289 LEU B O 1
ATOM 5867 N N . THR B 1 290 ? 11.602 -9.008 -0.547 1 98.88 290 THR B N 1
ATOM 5868 C CA . THR B 1 290 ? 12.008 -9.008 0.853 1 98.88 290 THR B CA 1
ATOM 5869 C C . THR B 1 290 ? 11.773 -10.383 1.479 1 98.88 290 THR B C 1
ATOM 5871 O O . THR B 1 290 ? 11.867 -10.539 2.697 1 98.88 290 THR B O 1
ATOM 5874 N N . SER B 1 291 ? 11.312 -11.367 0.667 1 98.81 291 SER B N 1
ATOM 5875 C CA . SER B 1 291 ? 10.867 -12.664 1.158 1 98.81 291 SER B CA 1
ATOM 5876 C C . SER B 1 291 ? 9.703 -12.516 2.139 1 98.81 291 SER B C 1
ATOM 5878 O O . SER B 1 291 ? 9.516 -13.359 3.018 1 98.81 291 SER B O 1
ATOM 5880 N N . GLY B 1 292 ? 9.008 -11.484 2.027 1 98.44 292 GLY B N 1
ATOM 5881 C CA . GLY B 1 292 ? 7.828 -11.234 2.838 1 98.44 292 GLY B CA 1
ATOM 5882 C C . GLY B 1 292 ? 8.156 -10.727 4.23 1 98.44 292 GLY B C 1
ATOM 5883 O O . GLY B 1 292 ? 7.25 -10.438 5.016 1 98.44 292 GLY B O 1
ATOM 5884 N N . TYR B 1 293 ? 9.422 -10.477 4.586 1 98.88 293 TYR B N 1
ATOM 5885 C CA . TYR B 1 293 ? 9.82 -10.156 5.953 1 98.88 293 TYR B CA 1
ATOM 5886 C C . TYR B 1 293 ? 9.391 -8.742 6.332 1 98.88 293 TYR B C 1
ATOM 5888 O O . TYR B 1 293 ? 9.094 -8.469 7.496 1 98.88 293 TYR B O 1
ATOM 5896 N N . ILE B 1 294 ? 9.453 -7.832 5.391 1 98.88 294 ILE B N 1
ATOM 5897 C CA . ILE B 1 294 ? 8.93 -6.477 5.535 1 98.88 294 ILE B CA 1
ATOM 5898 C C . ILE B 1 294 ? 8.203 -6.062 4.258 1 98.88 294 ILE B C 1
ATOM 5900 O O . ILE B 1 294 ? 8.695 -6.301 3.152 1 98.88 294 ILE B O 1
ATOM 5904 N N . PRO B 1 295 ? 7.027 -5.41 4.371 1 98.69 295 PRO B N 1
ATOM 5905 C CA . PRO B 1 295 ? 6.285 -5.012 3.174 1 98.69 295 PRO B CA 1
ATOM 5906 C C . PRO B 1 295 ? 7.086 -4.082 2.262 1 98.69 295 PRO B C 1
ATOM 5908 O O . PRO B 1 295 ? 7.656 -3.094 2.729 1 98.69 295 PRO B O 1
ATOM 5911 N N . MET B 1 296 ? 7.191 -4.406 0.956 1 98.75 296 MET B N 1
ATOM 5912 C CA . MET B 1 296 ? 7.859 -3.559 -0.027 1 98.75 296 MET B CA 1
ATOM 5913 C C . MET B 1 296 ? 7.465 -3.957 -1.445 1 98.75 296 MET B C 1
ATOM 5915 O O . MET B 1 296 ? 7.09 -5.105 -1.691 1 98.75 296 MET B O 1
ATOM 5919 N N . GLY B 1 297 ? 7.355 -3.08 -2.334 1 98.69 297 GLY B N 1
ATOM 5920 C CA . GLY B 1 297 ? 7.199 -3.252 -3.77 1 98.69 297 GLY B CA 1
ATOM 5921 C C . GLY B 1 297 ? 7.902 -2.18 -4.582 1 98.69 297 GLY B C 1
ATOM 5922 O O . GLY B 1 297 ? 8.695 -1.405 -4.039 1 98.69 297 GLY B O 1
ATOM 5923 N N . GLY B 1 298 ? 7.637 -2.197 -5.828 1 98.75 298 GLY B N 1
ATOM 5924 C CA . GLY B 1 298 ? 8.25 -1.183 -6.672 1 98.75 298 GLY B CA 1
ATOM 5925 C C . GLY B 1 298 ? 7.914 -1.348 -8.141 1 98.75 298 GLY B C 1
ATOM 5926 O O . GLY B 1 298 ? 7.344 -2.363 -8.539 1 98.75 298 GLY B O 1
ATOM 5927 N N . LEU B 1 299 ? 8.195 -0.332 -8.875 1 98.88 299 LEU B N 1
ATOM 5928 C CA . LEU B 1 299 ? 8.109 -0.298 -10.328 1 98.88 299 LEU B CA 1
ATOM 5929 C C . LEU B 1 299 ? 9.469 -0.002 -10.945 1 98.88 299 LEU B C 1
ATOM 5931 O O . LEU B 1 299 ? 10.086 1.022 -10.641 1 98.88 299 LEU B O 1
ATOM 5935 N N . ILE B 1 300 ? 9.914 -0.907 -11.742 1 98.88 300 ILE B N 1
ATOM 5936 C CA . ILE B 1 300 ? 11.164 -0.731 -12.477 1 98.88 300 ILE B CA 1
ATOM 5937 C C . ILE B 1 300 ? 10.875 -0.16 -13.859 1 98.88 300 ILE B C 1
ATOM 5939 O O . ILE B 1 300 ? 9.945 -0.598 -14.539 1 98.88 300 ILE B O 1
ATOM 5943 N N . LEU B 1 301 ? 11.664 0.769 -14.258 1 98.88 301 LEU B N 1
ATOM 5944 C CA . LEU B 1 301 ? 11.492 1.422 -15.555 1 98.88 301 LEU B CA 1
ATOM 5945 C C . LEU B 1 301 ? 12.672 1.131 -16.469 1 98.88 301 LEU B C 1
ATOM 5947 O O . LEU B 1 301 ? 13.82 1.086 -16.016 1 98.88 301 LEU B O 1
ATOM 5951 N N . SER B 1 302 ? 12.406 0.978 -17.75 1 98.75 302 SER B N 1
ATOM 5952 C CA . SER B 1 302 ? 13.461 0.963 -18.766 1 98.75 302 SER B CA 1
ATOM 5953 C C . SER B 1 302 ? 14.195 2.301 -18.812 1 98.75 302 SER B C 1
ATOM 5955 O O . SER B 1 302 ? 13.648 3.328 -18.406 1 98.75 302 SER B O 1
ATOM 5957 N N . LYS B 1 303 ? 15.414 2.238 -19.312 1 98.38 303 LYS B N 1
ATOM 5958 C CA . LYS B 1 303 ? 16.188 3.457 -19.531 1 98.38 303 LYS B CA 1
ATOM 5959 C C . LYS B 1 303 ? 15.422 4.445 -20.406 1 98.38 303 LYS B C 1
ATOM 5961 O O . LYS B 1 303 ? 15.461 5.656 -20.172 1 98.38 303 LYS B O 1
ATOM 5966 N N . LYS B 1 304 ? 14.781 3.924 -21.375 1 97.88 304 LYS B N 1
ATOM 5967 C CA . LYS B 1 304 ? 14.016 4.75 -22.297 1 97.88 304 LYS B CA 1
ATOM 5968 C C . LYS B 1 304 ? 12.953 5.559 -21.562 1 97.88 304 LYS B C 1
ATOM 5970 O O . LYS B 1 304 ? 12.859 6.777 -21.734 1 97.88 304 LYS B O 1
ATOM 5975 N N . MET B 1 305 ? 12.164 4.918 -20.812 1 98.62 305 MET B N 1
ATOM 5976 C CA . MET B 1 305 ? 11.102 5.594 -20.062 1 98.62 305 MET B CA 1
ATOM 5977 C C . MET B 1 305 ? 11.68 6.551 -19.031 1 98.62 305 MET B C 1
ATOM 5979 O O . MET B 1 305 ? 11.211 7.68 -18.891 1 98.62 305 MET B O 1
ATOM 5983 N N . ALA B 1 306 ? 12.672 6.094 -18.297 1 98.62 306 ALA B N 1
ATOM 5984 C CA . ALA B 1 306 ? 13.281 6.887 -17.234 1 98.62 306 ALA B CA 1
ATOM 5985 C C . ALA B 1 306 ? 13.875 8.18 -17.781 1 98.62 306 ALA B C 1
ATOM 5987 O O . ALA B 1 306 ? 13.719 9.25 -17.188 1 98.62 306 ALA B O 1
ATOM 5988 N N . ASP B 1 307 ? 14.547 8.102 -18.875 1 98.25 307 ASP B N 1
ATOM 5989 C CA . ASP B 1 307 ? 15.172 9.273 -19.484 1 98.25 307 ASP B CA 1
ATOM 5990 C C . ASP B 1 307 ? 14.125 10.344 -19.797 1 98.25 307 ASP B C 1
ATOM 5992 O O . ASP B 1 307 ? 14.352 11.531 -19.547 1 98.25 307 ASP B O 1
ATOM 5996 N N . VAL B 1 308 ? 13.023 9.938 -20.344 1 98.5 308 VAL B N 1
ATOM 5997 C CA . VAL B 1 308 ? 11.953 10.859 -20.688 1 98.5 308 VAL B CA 1
ATOM 5998 C C . VAL B 1 308 ? 11.398 11.523 -19.422 1 98.5 308 VAL B C 1
ATOM 6000 O O . VAL B 1 308 ? 11.258 12.742 -19.375 1 98.5 308 VAL B O 1
ATOM 6003 N N . LEU B 1 309 ? 11.117 10.727 -18.406 1 98.25 309 LEU B N 1
ATOM 6004 C CA . LEU B 1 309 ? 10.5 11.227 -17.172 1 98.25 309 LEU B CA 1
ATOM 6005 C C . LEU B 1 309 ? 11.469 12.133 -16.422 1 98.25 309 LEU B C 1
ATOM 6007 O O . LEU B 1 309 ? 11.055 13.133 -15.836 1 98.25 309 LEU B O 1
ATOM 6011 N N . VAL B 1 310 ? 12.766 11.781 -16.391 1 98.25 310 VAL B N 1
ATOM 6012 C CA . VAL B 1 310 ? 13.773 12.531 -15.648 1 98.25 310 VAL B CA 1
ATOM 6013 C C . VAL B 1 310 ? 14.086 13.836 -16.391 1 98.25 310 VAL B C 1
ATOM 6015 O O . VAL B 1 310 ? 14.078 14.914 -15.789 1 98.25 310 VAL B O 1
ATOM 6018 N N . GLU B 1 311 ? 14.328 13.781 -17.688 1 97.94 311 GLU B N 1
ATOM 6019 C CA . GLU B 1 311 ? 14.891 14.906 -18.438 1 97.94 311 GLU B CA 1
ATOM 6020 C C . GLU B 1 311 ? 13.797 15.891 -18.844 1 97.94 311 GLU B C 1
ATOM 6022 O O . GLU B 1 311 ? 14.047 17.094 -18.984 1 97.94 311 GLU B O 1
ATOM 6027 N N . GLN B 1 312 ? 12.555 15.375 -18.984 1 97.69 312 GLN B N 1
ATOM 6028 C CA . GLN B 1 312 ? 11.531 16.219 -19.609 1 97.69 312 GLN B CA 1
ATOM 6029 C C . GLN B 1 312 ? 10.258 16.219 -18.766 1 97.69 312 GLN B C 1
ATOM 6031 O O . GLN B 1 312 ? 9.344 17.016 -19.016 1 97.69 312 GLN B O 1
ATOM 6036 N N . GLY B 1 313 ? 10.148 15.469 -17.734 1 96.19 313 GLY B N 1
ATOM 6037 C CA . GLY B 1 313 ? 8.875 15.18 -17.094 1 96.19 313 GLY B CA 1
ATOM 6038 C C . GLY B 1 313 ? 8.453 16.234 -16.094 1 96.19 313 GLY B C 1
ATOM 6039 O O . GLY B 1 313 ? 7.281 16.312 -15.719 1 96.19 313 GLY B O 1
ATOM 6040 N N . GLY B 1 314 ? 9.406 17.094 -15.672 1 96.12 314 GLY B N 1
ATOM 6041 C CA . GLY B 1 314 ? 9.078 18.016 -14.594 1 96.12 314 GLY B CA 1
ATOM 6042 C C . GLY B 1 314 ? 8.781 17.312 -13.281 1 96.12 314 GLY B C 1
ATOM 6043 O O . GLY B 1 314 ? 9.445 16.328 -12.93 1 96.12 314 GLY B O 1
ATOM 6044 N N . VAL B 1 315 ? 7.816 17.875 -12.508 1 95.44 315 VAL B N 1
ATOM 6045 C CA . VAL B 1 315 ? 7.484 17.344 -11.195 1 95.44 315 VAL B CA 1
ATOM 6046 C C . VAL B 1 315 ? 6.758 16 -11.344 1 95.44 315 VAL B C 1
ATOM 6048 O O . VAL B 1 315 ? 5.754 15.914 -12.062 1 95.44 315 VAL B O 1
ATOM 6051 N N . PHE B 1 316 ? 7.285 14.984 -10.734 1 96.5 316 PHE B N 1
ATOM 6052 C CA . PHE B 1 316 ? 6.621 13.688 -10.68 1 96.5 316 PHE B CA 1
ATOM 6053 C C . PHE B 1 316 ? 5.629 13.641 -9.523 1 96.5 316 PHE B C 1
ATOM 6055 O O . PHE B 1 316 ? 6 13.32 -8.391 1 96.5 316 PHE B O 1
ATOM 6062 N N . ALA B 1 317 ? 4.352 13.828 -9.711 1 95.31 317 ALA B N 1
ATOM 6063 C CA . ALA B 1 317 ? 3.346 14.07 -8.688 1 95.31 317 ALA B CA 1
ATOM 6064 C C . ALA B 1 317 ? 2.803 12.758 -8.125 1 95.31 317 ALA B C 1
ATOM 6066 O O . ALA B 1 317 ? 1.59 12.531 -8.125 1 95.31 317 ALA B O 1
ATOM 6067 N N . HIS B 1 318 ? 3.695 11.984 -7.66 1 96.06 318 HIS B N 1
ATOM 6068 C CA . HIS B 1 318 ? 3.393 10.719 -6.992 1 96.06 318 HIS B CA 1
ATOM 6069 C C . HIS B 1 318 ? 4.406 10.422 -5.891 1 96.06 318 HIS B C 1
ATOM 6071 O O . HIS B 1 318 ? 5.598 10.688 -6.051 1 96.06 318 HIS B O 1
ATOM 6077 N N . GLY B 1 319 ? 3.885 9.914 -4.801 1 95.38 319 GLY B N 1
ATOM 6078 C CA . GLY B 1 319 ? 4.77 9.516 -3.717 1 95.38 319 GLY B CA 1
ATOM 6079 C C . GLY B 1 319 ? 4.031 8.906 -2.541 1 95.38 319 GLY B C 1
ATOM 6080 O O . GLY B 1 319 ? 2.912 9.312 -2.225 1 95.38 319 GLY B O 1
ATOM 6081 N N . LEU B 1 320 ? 4.676 7.941 -1.94 1 97.38 320 LEU B N 1
ATOM 6082 C CA . LEU B 1 320 ? 4.141 7.305 -0.741 1 97.38 320 LEU B CA 1
ATOM 6083 C C . LEU B 1 320 ? 5.051 7.555 0.458 1 97.38 320 LEU B C 1
ATOM 6085 O O . LEU B 1 320 ? 6.277 7.473 0.34 1 97.38 320 LEU B O 1
ATOM 6089 N N . THR B 1 321 ? 4.434 7.758 1.609 1 97.75 321 THR B N 1
ATOM 6090 C CA . THR B 1 321 ? 5.164 8.086 2.83 1 97.75 321 THR B CA 1
ATOM 6091 C C . THR B 1 321 ? 6.188 7 3.154 1 97.75 321 THR B C 1
ATOM 6093 O O . THR B 1 321 ? 7.32 7.301 3.537 1 97.75 321 THR B O 1
ATOM 6096 N N . TYR B 1 322 ? 5.879 5.758 2.902 1 98.19 322 TYR B N 1
ATOM 6097 C CA . TYR B 1 322 ? 6.715 4.641 3.318 1 98.19 322 TYR B CA 1
ATOM 6098 C C . TYR B 1 322 ? 7.57 4.137 2.162 1 98.19 322 TYR B C 1
ATOM 6100 O O . TYR B 1 322 ? 8.281 3.139 2.295 1 98.19 322 TYR B O 1
ATOM 6108 N N . SER B 1 323 ? 7.461 4.727 0.947 1 96.81 323 SER B N 1
ATOM 6109 C CA . SER B 1 323 ? 8.227 4.227 -0.193 1 96.81 323 SER B CA 1
ATOM 6110 C C . SER B 1 323 ? 9.727 4.305 0.067 1 96.81 323 SER B C 1
ATOM 6112 O O . SER B 1 323 ? 10.219 5.301 0.604 1 96.81 323 SER B O 1
ATOM 6114 N N . GLY B 1 324 ? 10.43 3.289 -0.295 1 97.81 324 GLY B N 1
ATOM 6115 C CA . GLY B 1 324 ? 11.859 3.256 -0.025 1 97.81 324 GLY B CA 1
ATOM 6116 C C . GLY B 1 324 ? 12.188 3.193 1.455 1 97.81 324 GLY B C 1
ATOM 6117 O O . GLY B 1 324 ? 13.227 3.689 1.888 1 97.81 324 GLY B O 1
ATOM 6118 N N . HIS B 1 325 ? 11.312 2.65 2.23 1 98.75 325 HIS B N 1
ATOM 6119 C CA . HIS B 1 325 ? 11.461 2.568 3.68 1 98.75 325 HIS B CA 1
ATOM 6120 C C . HIS B 1 325 ? 12.828 2.01 4.059 1 98.75 325 HIS B C 1
ATOM 6122 O O . HIS B 1 325 ? 13.234 0.961 3.555 1 98.75 325 HIS B O 1
ATOM 6128 N N . PRO B 1 326 ? 13.547 2.662 4.973 1 98.75 326 PRO B N 1
ATOM 6129 C CA . PRO B 1 326 ? 14.914 2.244 5.273 1 98.75 326 PRO B CA 1
ATOM 6130 C C . PRO B 1 326 ? 15 0.792 5.734 1 98.75 326 PRO B C 1
ATOM 6132 O O . PRO B 1 326 ? 15.883 0.05 5.293 1 98.75 326 PRO B O 1
ATOM 6135 N N . VAL B 1 327 ? 14.109 0.347 6.566 1 98.94 327 VAL B N 1
ATOM 6136 C CA . VAL B 1 327 ? 14.141 -1 7.129 1 98.94 327 VAL B CA 1
ATOM 6137 C C . VAL B 1 327 ? 13.781 -2.018 6.047 1 98.94 327 VAL B C 1
ATOM 6139 O O . VAL B 1 327 ? 14.422 -3.068 5.938 1 98.94 327 VAL B O 1
ATOM 6142 N N . ALA B 1 328 ? 12.734 -1.738 5.258 1 98.94 328 ALA B N 1
ATOM 6143 C CA . ALA B 1 328 ? 12.383 -2.613 4.141 1 98.94 328 ALA B CA 1
ATOM 6144 C C . ALA B 1 328 ? 13.547 -2.75 3.164 1 98.94 328 ALA B C 1
ATOM 6146 O O . ALA B 1 328 ? 13.844 -3.85 2.688 1 98.94 328 ALA B O 1
ATOM 6147 N N . ALA B 1 329 ? 14.203 -1.612 2.877 1 98.94 329 ALA B N 1
ATOM 6148 C CA . ALA B 1 329 ? 15.336 -1.62 1.957 1 98.94 329 ALA B CA 1
ATOM 6149 C C . ALA B 1 329 ? 16.484 -2.463 2.506 1 98.94 329 ALA B C 1
ATOM 6151 O O . ALA B 1 329 ? 17.109 -3.227 1.768 1 98.94 329 ALA B O 1
ATOM 6152 N N . ALA B 1 330 ? 16.766 -2.309 3.787 1 98.94 330 ALA B N 1
ATOM 6153 C CA . ALA B 1 330 ? 17.828 -3.082 4.418 1 98.94 330 ALA B CA 1
ATOM 6154 C C . ALA B 1 330 ? 17.531 -4.578 4.336 1 98.94 330 ALA B C 1
ATOM 6156 O O . ALA B 1 330 ? 18.438 -5.375 4.051 1 98.94 330 ALA B O 1
ATOM 6157 N N . VAL B 1 331 ? 16.312 -4.949 4.59 1 98.94 331 VAL B N 1
ATOM 6158 C CA . VAL B 1 331 ? 15.914 -6.352 4.535 1 98.94 331 VAL B CA 1
ATOM 6159 C C . VAL B 1 331 ? 15.977 -6.848 3.094 1 98.94 331 VAL B C 1
ATOM 6161 O O . VAL B 1 331 ? 16.406 -7.977 2.838 1 98.94 331 VAL B O 1
ATOM 6164 N N . ALA B 1 332 ? 15.539 -6.023 2.174 1 98.94 332 ALA B N 1
ATOM 6165 C CA . ALA B 1 332 ? 15.609 -6.383 0.759 1 98.94 332 ALA B CA 1
ATOM 6166 C C . ALA B 1 332 ? 17.047 -6.648 0.334 1 98.94 332 ALA B C 1
ATOM 6168 O O . ALA B 1 332 ? 17.328 -7.594 -0.408 1 98.94 332 ALA B O 1
ATOM 6169 N N . ILE B 1 333 ? 17.969 -5.781 0.76 1 98.94 333 ILE B N 1
ATOM 6170 C CA . ILE B 1 333 ? 19.391 -5.957 0.447 1 98.94 333 ILE B CA 1
ATOM 6171 C C . ILE B 1 333 ? 19.875 -7.305 0.978 1 98.94 333 ILE B C 1
ATOM 6173 O O . ILE B 1 333 ? 20.5 -8.078 0.248 1 98.94 333 ILE B O 1
ATOM 6177 N N . ALA B 1 334 ? 19.562 -7.566 2.266 1 98.94 334 ALA B N 1
ATOM 6178 C CA . ALA B 1 334 ? 19.984 -8.828 2.869 1 98.94 334 ALA B CA 1
ATOM 6179 C C . ALA B 1 334 ? 19.391 -10.016 2.117 1 98.94 334 ALA B C 1
ATOM 6181 O O . ALA B 1 334 ? 20.062 -11.023 1.894 1 98.94 334 ALA B O 1
ATOM 6182 N N . ASN B 1 335 ? 18.172 -9.938 1.742 1 98.94 335 ASN B N 1
ATOM 6183 C CA . ASN B 1 335 ? 17.484 -10.984 1.007 1 98.94 335 ASN B CA 1
ATOM 6184 C C . ASN B 1 335 ? 18.109 -11.234 -0.358 1 98.94 335 ASN B C 1
ATOM 6186 O O . ASN B 1 335 ? 18.406 -12.375 -0.711 1 98.94 335 ASN B O 1
ATOM 6190 N N . LEU B 1 336 ? 18.297 -10.148 -1.143 1 98.88 336 LEU B N 1
ATOM 6191 C CA . LEU B 1 336 ? 18.844 -10.266 -2.486 1 98.88 336 LEU B CA 1
ATOM 6192 C C . LEU B 1 336 ? 20.281 -10.781 -2.439 1 98.88 336 LEU B C 1
ATOM 6194 O O . LEU B 1 336 ? 20.703 -11.57 -3.295 1 98.88 336 LEU B O 1
ATOM 6198 N N . LYS B 1 337 ? 21.031 -10.305 -1.473 1 98.88 337 LYS B N 1
ATOM 6199 C CA . LYS B 1 337 ? 22.391 -10.812 -1.303 1 98.88 337 LYS B CA 1
ATOM 6200 C C . LYS B 1 337 ? 22.375 -12.312 -1 1 98.88 337 LYS B C 1
ATOM 6202 O O . LYS B 1 337 ? 23.172 -13.062 -1.554 1 98.88 337 LYS B O 1
ATOM 6207 N N . ALA B 1 338 ? 21.484 -12.734 -0.118 1 98.81 338 ALA B N 1
ATOM 6208 C CA . ALA B 1 338 ? 21.391 -14.148 0.218 1 98.81 338 ALA B CA 1
ATOM 6209 C C . ALA B 1 338 ? 21.016 -14.977 -1.006 1 98.81 338 ALA B C 1
ATOM 6211 O O . ALA B 1 338 ? 21.609 -16.031 -1.267 1 98.81 338 ALA B O 1
ATOM 6212 N N . LEU B 1 339 ? 20.016 -14.531 -1.774 1 98.81 339 LEU B N 1
ATOM 6213 C CA . LEU B 1 339 ? 19.594 -15.227 -2.986 1 98.81 339 LEU B CA 1
ATOM 6214 C C . LEU B 1 339 ? 20.766 -15.375 -3.961 1 98.81 339 LEU B C 1
ATOM 6216 O O . LEU B 1 339 ? 20.922 -16.422 -4.586 1 98.81 339 LEU B O 1
ATOM 6220 N N . ARG B 1 340 ? 21.531 -14.336 -4.09 1 98.44 340 ARG B N 1
ATOM 6221 C CA . ARG B 1 340 ? 22.641 -14.297 -5.035 1 98.44 340 ARG B CA 1
ATOM 6222 C C . ARG B 1 340 ? 23.828 -15.109 -4.516 1 98.44 340 ARG B C 1
ATOM 6224 O O . ARG B 1 340 ? 24.297 -16.031 -5.188 1 98.44 340 ARG B O 1
ATOM 6231 N N . ASP B 1 341 ? 24.328 -14.797 -3.281 1 98.62 341 ASP B N 1
ATOM 6232 C CA . ASP B 1 341 ? 25.594 -15.281 -2.764 1 98.62 341 ASP B CA 1
ATOM 6233 C C . ASP B 1 341 ? 25.5 -16.734 -2.334 1 98.62 341 ASP B C 1
ATOM 6235 O O . ASP B 1 341 ? 26.5 -17.469 -2.336 1 98.62 341 ASP B O 1
ATOM 6239 N N . GLU B 1 342 ? 24.281 -17.188 -1.975 1 98.56 342 GLU B N 1
ATOM 6240 C CA . GLU B 1 342 ? 24.094 -18.594 -1.603 1 98.56 342 GLU B CA 1
ATOM 6241 C C . GLU B 1 342 ? 23.734 -19.438 -2.818 1 98.56 342 GLU B C 1
ATOM 6243 O O . GLU B 1 342 ? 23.531 -20.656 -2.697 1 98.56 342 GLU B O 1
ATOM 6248 N N . GLY B 1 343 ? 23.625 -18.844 -3.979 1 98.62 343 GLY B N 1
ATOM 6249 C CA . GLY B 1 343 ? 23.359 -19.547 -5.227 1 98.62 343 GLY B CA 1
ATOM 6250 C C . GLY B 1 343 ? 21.953 -20.094 -5.332 1 98.62 343 GLY B C 1
ATOM 6251 O O . GLY B 1 343 ? 21.734 -21.125 -5.961 1 98.62 343 GLY B O 1
ATOM 6252 N N . VAL B 1 344 ? 21.062 -19.469 -4.719 1 98.81 344 VAL B N 1
ATOM 6253 C CA . VAL B 1 344 ? 19.703 -19.984 -4.617 1 98.81 344 VAL B CA 1
ATOM 6254 C C . VAL B 1 344 ? 19.047 -19.984 -5.996 1 98.81 344 VAL B C 1
ATOM 6256 O O . VAL B 1 344 ? 18.469 -21 -6.406 1 98.81 344 VAL B O 1
ATOM 6259 N N . VAL B 1 345 ? 19.141 -18.891 -6.73 1 98.69 345 VAL B N 1
ATOM 6260 C CA . VAL B 1 345 ? 18.5 -18.781 -8.039 1 98.69 345 VAL B CA 1
ATOM 6261 C C . VAL B 1 345 ? 19.141 -19.766 -9.008 1 98.69 345 VAL B C 1
ATOM 6263 O O . VAL B 1 345 ? 18.438 -20.438 -9.773 1 98.69 345 VAL B O 1
ATOM 6266 N N . THR B 1 346 ? 20.422 -19.875 -8.945 1 98.56 346 THR B N 1
ATOM 6267 C CA . THR B 1 346 ? 21.141 -20.844 -9.773 1 98.56 346 THR B CA 1
ATOM 6268 C C . THR B 1 346 ? 20.688 -22.266 -9.469 1 98.56 346 THR B C 1
ATOM 6270 O O . THR B 1 346 ? 20.516 -23.078 -10.375 1 98.56 346 THR B O 1
ATOM 6273 N N . ARG B 1 347 ? 20.562 -22.547 -8.242 1 98.81 347 ARG B N 1
ATOM 6274 C CA . ARG B 1 347 ? 20.125 -23.875 -7.832 1 98.81 347 ARG B CA 1
ATOM 6275 C C . ARG B 1 347 ? 18.719 -24.172 -8.336 1 98.81 347 ARG B C 1
ATOM 6277 O O . ARG B 1 347 ? 18.406 -25.297 -8.727 1 98.81 347 ARG B O 1
ATOM 6284 N N . VAL B 1 348 ? 17.828 -23.188 -8.258 1 98.88 348 VAL B N 1
ATOM 6285 C CA . VAL B 1 348 ? 16.469 -23.359 -8.789 1 98.88 348 VAL B CA 1
ATOM 6286 C C . VAL B 1 348 ? 16.547 -23.688 -10.273 1 98.88 348 VAL B C 1
ATOM 6288 O O . VAL B 1 348 ? 15.812 -24.547 -10.766 1 98.88 348 VAL B O 1
ATOM 6291 N N . LYS B 1 349 ? 17.406 -23.078 -10.961 1 98.62 349 LYS B N 1
ATOM 6292 C CA . LYS B 1 349 ? 17.531 -23.266 -12.406 1 98.62 349 LYS B CA 1
ATOM 6293 C C . LYS B 1 349 ? 18.094 -24.656 -12.742 1 98.62 349 LYS B C 1
ATOM 6295 O O . LYS B 1 349 ? 17.578 -25.328 -13.633 1 98.62 349 LYS B O 1
ATOM 6300 N N . ASP B 1 350 ? 19.031 -25.109 -11.969 1 98.44 350 ASP B N 1
ATOM 6301 C CA . ASP B 1 350 ? 19.875 -26.203 -12.461 1 98.44 350 ASP B CA 1
ATOM 6302 C C . ASP B 1 350 ? 19.609 -27.484 -11.672 1 98.44 350 ASP B C 1
ATOM 6304 O O . ASP B 1 350 ? 20 -28.578 -12.102 1 98.44 350 ASP B O 1
ATOM 6308 N N . ASP B 1 351 ? 18.922 -27.344 -10.562 1 98.75 351 ASP B N 1
ATOM 6309 C CA . ASP B 1 351 ? 18.859 -28.516 -9.703 1 98.75 351 ASP B CA 1
ATOM 6310 C C . ASP B 1 351 ? 17.469 -28.703 -9.133 1 98.75 351 ASP B C 1
ATOM 6312 O O . ASP B 1 351 ? 16.672 -29.516 -9.641 1 98.75 351 ASP B O 1
ATOM 6316 N N . ILE B 1 352 ? 17.047 -27.875 -8.164 1 98.88 352 ILE B N 1
ATOM 6317 C CA . ILE B 1 352 ? 15.859 -28.156 -7.352 1 98.88 352 ILE B CA 1
ATOM 6318 C C . ILE B 1 352 ? 14.602 -27.906 -8.172 1 98.88 352 ILE B C 1
ATOM 6320 O O . ILE B 1 352 ? 13.578 -28.578 -7.969 1 98.88 352 ILE B O 1
ATOM 6324 N N . GLY B 1 353 ? 14.664 -26.844 -9.062 1 98.75 353 GLY B N 1
ATOM 6325 C CA . GLY B 1 353 ? 13.547 -26.625 -9.961 1 98.75 353 GLY B CA 1
ATOM 6326 C C . GLY B 1 353 ? 13.242 -27.812 -10.852 1 98.75 353 GLY B C 1
ATOM 6327 O O . GLY B 1 353 ? 12.133 -28.344 -10.82 1 98.75 353 GLY B O 1
ATOM 6328 N N . PRO B 1 354 ? 14.242 -28.266 -11.617 1 98.69 354 PRO B N 1
ATOM 6329 C CA . PRO B 1 354 ? 14.07 -29.469 -12.43 1 98.69 354 PRO B CA 1
ATOM 6330 C C . PRO B 1 354 ? 13.648 -30.688 -11.609 1 98.69 354 PRO B C 1
ATOM 6332 O O . PRO B 1 354 ? 12.852 -31.5 -12.07 1 98.69 354 PRO B O 1
ATOM 6335 N N . TYR B 1 355 ? 14.156 -30.75 -10.414 1 98.88 355 TYR B N 1
ATOM 6336 C CA . TYR B 1 355 ? 13.812 -31.875 -9.547 1 98.88 355 TYR B CA 1
ATOM 6337 C C . TYR B 1 355 ? 12.328 -31.859 -9.195 1 98.88 355 TYR B C 1
ATOM 6339 O O . TYR B 1 355 ? 11.648 -32.875 -9.289 1 98.88 355 TYR B O 1
ATOM 6347 N N . LEU B 1 356 ? 11.789 -30.734 -8.75 1 98.88 356 LEU B N 1
ATOM 6348 C CA . LEU B 1 356 ? 10.359 -30.609 -8.469 1 98.88 356 LEU B CA 1
ATOM 6349 C C . LEU B 1 356 ? 9.531 -31 -9.688 1 98.88 356 LEU B C 1
ATOM 6351 O O . LEU B 1 356 ? 8.578 -31.781 -9.57 1 98.88 356 LEU B O 1
ATOM 6355 N N . GLN B 1 357 ? 9.922 -30.469 -10.836 1 98.69 357 GLN B N 1
ATOM 6356 C CA . GLN B 1 357 ? 9.172 -30.719 -12.062 1 98.69 357 GLN B CA 1
ATOM 6357 C C . GLN B 1 357 ? 9.195 -32.188 -12.438 1 98.69 357 GLN B C 1
ATOM 6359 O O . GLN B 1 357 ? 8.18 -32.75 -12.883 1 98.69 357 GLN B O 1
ATOM 6364 N N . GLN B 1 358 ? 10.312 -32.781 -12.258 1 98.75 358 GLN B N 1
ATOM 6365 C CA . GLN B 1 358 ? 10.445 -34.219 -12.531 1 98.75 358 GLN B CA 1
ATOM 6366 C C . GLN B 1 358 ? 9.57 -35.031 -11.578 1 98.75 358 GLN B C 1
ATOM 6368 O O . GLN B 1 358 ? 8.836 -35.938 -12.016 1 98.75 358 GLN B O 1
ATOM 6373 N N . CYS B 1 359 ? 9.648 -34.75 -10.297 1 98.81 359 CYS B N 1
ATOM 6374 C CA . CYS B 1 359 ? 8.867 -35.469 -9.289 1 98.81 359 CYS B CA 1
ATOM 6375 C C . CYS B 1 359 ? 7.379 -35.375 -9.586 1 98.81 359 CYS B C 1
ATOM 6377 O O . CYS B 1 359 ? 6.664 -36.375 -9.492 1 98.81 359 CYS B O 1
ATOM 6379 N N . LEU B 1 360 ? 6.895 -34.219 -9.938 1 98.81 360 LEU B N 1
ATOM 6380 C CA . LEU B 1 360 ? 5.48 -34 -10.211 1 98.81 360 LEU B CA 1
ATOM 6381 C C . LEU B 1 360 ? 5.016 -34.875 -11.383 1 98.81 360 LEU B C 1
ATOM 6383 O O . LEU B 1 360 ? 3.941 -35.469 -11.328 1 98.81 360 LEU B O 1
ATOM 6387 N N . ARG B 1 361 ? 5.805 -34.969 -12.43 1 98.62 361 ARG B N 1
ATOM 6388 C CA . ARG B 1 361 ? 5.434 -35.719 -13.617 1 98.62 361 ARG B CA 1
ATOM 6389 C C . ARG B 1 361 ? 5.508 -37.219 -13.359 1 98.62 361 ARG B C 1
ATOM 6391 O O . ARG B 1 361 ? 4.684 -37.969 -13.867 1 98.62 361 ARG B O 1
ATOM 6398 N N . GLU B 1 362 ? 6.473 -37.594 -12.562 1 98.69 362 GLU B N 1
ATOM 6399 C CA . GLU B 1 362 ? 6.609 -39 -12.211 1 98.69 362 GLU B CA 1
ATOM 6400 C C . GLU B 1 362 ? 5.445 -39.469 -11.352 1 98.69 362 GLU B C 1
ATOM 6402 O O . GLU B 1 362 ? 4.934 -40.594 -11.531 1 98.69 362 GLU B O 1
ATOM 6407 N N . VAL B 1 363 ? 5.031 -38.656 -10.461 1 98.69 363 VAL B N 1
ATOM 6408 C CA . VAL B 1 363 ? 4.059 -39.062 -9.453 1 98.69 363 VAL B CA 1
ATOM 6409 C C . VAL B 1 363 ? 2.643 -38.844 -9.984 1 98.69 363 VAL B C 1
ATOM 6411 O O . VAL B 1 363 ? 1.75 -39.656 -9.742 1 98.69 363 VAL B O 1
ATOM 6414 N N . PHE B 1 364 ? 2.422 -37.781 -10.75 1 98.62 364 PHE B N 1
ATOM 6415 C CA . PHE B 1 364 ? 1.049 -37.375 -11.055 1 98.62 364 PHE B CA 1
ATOM 6416 C C . PHE B 1 364 ? 0.748 -37.562 -12.539 1 98.62 364 PHE B C 1
ATOM 6418 O O . PHE B 1 364 ? -0.408 -37.469 -12.953 1 98.62 364 PHE B O 1
ATOM 6425 N N . GLY B 1 365 ? 1.741 -37.812 -13.383 1 97.81 365 GLY B N 1
ATOM 6426 C CA . GLY B 1 365 ? 1.578 -37.875 -14.828 1 97.81 365 GLY B CA 1
ATOM 6427 C C . GLY B 1 365 ? 0.495 -38.844 -15.266 1 97.81 365 GLY B C 1
ATOM 6428 O O . GLY B 1 365 ? -0.187 -38.625 -16.266 1 97.81 365 GLY B O 1
ATOM 6429 N N . ASN B 1 366 ? 0.35 -39.938 -14.516 1 96.75 366 ASN B N 1
ATOM 6430 C CA . ASN B 1 366 ? -0.636 -40.969 -14.883 1 96.75 366 ASN B CA 1
ATOM 6431 C C . ASN B 1 366 ? -1.782 -41.031 -13.875 1 96.75 366 ASN B C 1
ATOM 6433 O O . ASN B 1 366 ? -2.562 -41.969 -13.875 1 96.75 366 ASN B O 1
ATOM 6437 N N . HIS B 1 367 ? -1.887 -40.094 -13.062 1 97.75 367 HIS B N 1
ATOM 6438 C CA . HIS B 1 367 ? -2.949 -40.094 -12.062 1 97.75 367 HIS B CA 1
ATOM 6439 C C . HIS B 1 367 ? -4.309 -39.812 -12.703 1 97.75 367 HIS B C 1
ATOM 6441 O O . HIS B 1 367 ? -4.445 -38.906 -13.516 1 97.75 367 HIS B O 1
ATOM 6447 N N . PRO B 1 368 ? -5.324 -40.469 -12.344 1 96.25 368 PRO B N 1
ATOM 6448 C CA . PRO B 1 368 ? -6.613 -40.375 -13.031 1 96.25 368 PRO B CA 1
ATOM 6449 C C . PRO B 1 368 ? -7.305 -39.031 -12.812 1 96.25 368 PRO B C 1
ATOM 6451 O O . PRO B 1 368 ? -8.164 -38.656 -13.602 1 96.25 368 PRO B O 1
ATOM 6454 N N . LEU B 1 369 ? -6.934 -38.344 -11.742 1 97.56 369 LEU B N 1
ATOM 6455 C CA . LEU B 1 369 ? -7.594 -37.094 -11.438 1 97.56 369 LEU B CA 1
ATOM 6456 C C . LEU B 1 369 ? -6.852 -35.906 -12.078 1 97.56 369 LEU B C 1
ATOM 6458 O O . LEU B 1 369 ? -7.379 -34.812 -12.148 1 97.56 369 LEU B O 1
ATOM 6462 N N . VAL B 1 370 ? -5.652 -36.125 -12.555 1 98.19 370 VAL B N 1
ATOM 6463 C CA . VAL B 1 370 ? -4.805 -35.062 -13.047 1 98.19 370 VAL B CA 1
ATOM 6464 C C . VAL B 1 370 ? -4.781 -35.062 -14.57 1 98.19 370 VAL B C 1
ATOM 6466 O O . VAL B 1 370 ? -4.43 -36.094 -15.18 1 98.19 370 VAL B O 1
ATOM 6469 N N . GLY B 1 371 ? -5.164 -33.938 -15.156 1 97 371 GLY B N 1
ATOM 6470 C CA . GLY B 1 371 ? -5.227 -33.844 -16.609 1 97 371 GLY B CA 1
ATOM 6471 C C . GLY B 1 371 ? -3.961 -33.25 -17.203 1 97 371 GLY B C 1
ATOM 6472 O O . GLY B 1 371 ? -3.652 -33.5 -18.375 1 97 371 GLY B O 1
ATOM 6473 N N . ASP B 1 372 ? -3.32 -32.438 -16.469 1 96.56 372 ASP B N 1
ATOM 6474 C CA . ASP B 1 372 ? -2.117 -31.75 -16.953 1 96.56 372 ASP B CA 1
ATOM 6475 C C . ASP B 1 372 ? -1.265 -31.25 -15.781 1 96.56 372 ASP B C 1
ATOM 6477 O O . ASP B 1 372 ? -1.751 -31.141 -14.656 1 96.56 372 ASP B O 1
ATOM 6481 N N . ILE B 1 373 ? -0.035 -31.188 -15.969 1 97.94 373 ILE B N 1
ATOM 6482 C CA . ILE B 1 373 ? 0.918 -30.641 -15.008 1 97.94 373 ILE B CA 1
ATOM 6483 C C . ILE B 1 373 ? 1.673 -29.469 -15.633 1 97.94 373 ILE B C 1
ATOM 6485 O O . ILE B 1 373 ? 2.387 -29.641 -16.625 1 97.94 373 ILE B O 1
ATOM 6489 N N . GLN B 1 374 ? 1.46 -28.266 -15.109 1 96 374 GLN B N 1
ATOM 6490 C CA . GLN B 1 374 ? 2.154 -27.078 -15.578 1 96 374 GLN B CA 1
ATOM 6491 C C . GLN B 1 374 ? 3.176 -26.594 -14.555 1 96 374 GLN B C 1
ATOM 6493 O O . GLN B 1 374 ? 3.025 -26.844 -13.359 1 96 374 GLN B O 1
ATOM 6498 N N . GLY B 1 375 ? 4.219 -25.953 -15.133 1 96.75 375 GLY B N 1
ATOM 6499 C CA . GLY B 1 375 ? 5.156 -25.359 -14.195 1 96.75 375 GLY B CA 1
ATOM 6500 C C . GLY B 1 375 ? 6.566 -25.25 -14.742 1 96.75 375 GLY B C 1
ATOM 6501 O O . GLY B 1 375 ? 6.883 -25.859 -15.773 1 96.75 375 GLY B O 1
ATOM 6502 N N . THR B 1 376 ? 7.32 -24.438 -14.125 1 97.31 376 THR B N 1
ATOM 6503 C CA . THR B 1 376 ? 8.758 -24.266 -14.32 1 97.31 376 THR B CA 1
ATOM 6504 C C . THR B 1 376 ? 9.43 -23.844 -13.016 1 97.31 376 THR B C 1
ATOM 6506 O O . THR B 1 376 ? 8.812 -23.203 -12.172 1 97.31 376 THR B O 1
ATOM 6509 N N . GLY B 1 377 ? 10.711 -24.281 -12.844 1 98.44 377 GLY B N 1
ATOM 6510 C CA . GLY B 1 377 ? 11.383 -23.938 -11.602 1 98.44 377 GLY B CA 1
ATOM 6511 C C . GLY B 1 377 ? 10.602 -24.375 -10.367 1 98.44 377 GLY B C 1
ATOM 6512 O O . GLY B 1 377 ? 10.234 -25.547 -10.242 1 98.44 377 GLY B O 1
ATOM 6513 N N . MET B 1 378 ? 10.32 -23.438 -9.492 1 98.81 378 MET B N 1
ATOM 6514 C CA . MET B 1 378 ? 9.695 -23.734 -8.211 1 98.81 378 MET B CA 1
ATOM 6515 C C . MET B 1 378 ? 8.25 -23.234 -8.172 1 98.81 378 MET B C 1
ATOM 6517 O O . MET B 1 378 ? 7.805 -22.688 -7.164 1 98.81 378 MET B O 1
ATOM 6521 N N . VAL B 1 379 ? 7.551 -23.297 -9.281 1 98.38 379 VAL B N 1
ATOM 6522 C CA . VAL B 1 379 ? 6.113 -23.047 -9.383 1 98.38 379 VAL B CA 1
ATOM 6523 C C . VAL B 1 379 ? 5.469 -24.141 -10.234 1 98.38 379 VAL B C 1
ATOM 6525 O O . VAL B 1 379 ? 6.051 -24.609 -11.219 1 98.38 379 VAL B O 1
ATOM 6528 N N . ALA B 1 380 ? 4.328 -24.578 -9.789 1 98.06 380 ALA B N 1
ATOM 6529 C CA . ALA B 1 380 ? 3.656 -25.656 -10.523 1 98.06 380 ALA B CA 1
ATOM 6530 C C . ALA B 1 380 ? 2.16 -25.656 -10.227 1 98.06 380 ALA B C 1
ATOM 6532 O O . ALA B 1 380 ? 1.709 -25.047 -9.25 1 98.06 380 ALA B O 1
ATOM 6533 N N . ALA B 1 381 ? 1.439 -26.297 -11.062 1 98 381 ALA B N 1
ATOM 6534 C CA . ALA B 1 381 ? 0.006 -26.516 -10.891 1 98 381 ALA B CA 1
ATOM 6535 C C . ALA B 1 381 ? -0.41 -27.891 -11.422 1 98 381 ALA B C 1
ATOM 6537 O O . ALA B 1 381 ? 0.073 -28.328 -12.469 1 98 381 ALA B O 1
ATOM 6538 N N . LEU B 1 382 ? -1.191 -28.625 -10.688 1 98.56 382 LEU B N 1
ATOM 6539 C CA . LEU B 1 382 ? -1.898 -29.812 -11.148 1 98.56 382 LEU B CA 1
ATOM 6540 C C . LEU B 1 382 ? -3.303 -29.453 -11.625 1 98.56 382 LEU B C 1
ATOM 6542 O O . LEU B 1 382 ? -4.156 -29.062 -10.828 1 98.56 382 LEU B O 1
ATOM 6546 N N . GLN B 1 383 ? -3.498 -29.531 -12.914 1 97.94 383 GLN B N 1
ATOM 6547 C CA . GLN B 1 383 ? -4.832 -29.359 -13.477 1 97.94 383 GLN B CA 1
ATOM 6548 C C . GLN B 1 383 ? -5.684 -30.609 -13.289 1 97.94 383 GLN B C 1
ATOM 6550 O O . GLN B 1 383 ? -5.379 -31.656 -13.852 1 97.94 383 GLN B O 1
ATOM 6555 N N . LEU B 1 384 ? -6.727 -30.484 -12.492 1 97.88 384 LEU B N 1
ATOM 6556 C CA . LEU B 1 384 ? -7.672 -31.594 -12.375 1 97.88 384 LEU B CA 1
ATOM 6557 C C . LEU B 1 384 ? -8.602 -31.641 -13.586 1 97.88 384 LEU B C 1
ATOM 6559 O O . LEU B 1 384 ? -9.023 -30.594 -14.094 1 97.88 384 LEU B O 1
ATOM 6563 N N . ALA B 1 385 ? -8.891 -32.844 -14.023 1 96.31 385 ALA B N 1
ATOM 6564 C CA . ALA B 1 385 ? -9.711 -32.969 -15.227 1 96.31 385 ALA B CA 1
ATOM 6565 C C . ALA B 1 385 ? -10.617 -34.188 -15.164 1 96.31 385 ALA B C 1
ATOM 6567 O O . ALA B 1 385 ? -10.234 -35.219 -14.586 1 96.31 385 ALA B O 1
ATOM 6568 N N . GLU B 1 386 ? -11.719 -34.031 -15.719 1 95.69 386 GLU B N 1
ATOM 6569 C CA . GLU B 1 386 ? -12.648 -35.156 -15.867 1 95.69 386 GLU B CA 1
ATOM 6570 C C . GLU B 1 386 ? -12.109 -36.188 -16.844 1 95.69 386 GLU B C 1
ATOM 6572 O O . GLU B 1 386 ? -12.273 -37.406 -16.641 1 95.69 386 GLU B O 1
ATOM 6577 N N . ASP B 1 387 ? -11.523 -35.719 -17.891 1 94.31 387 ASP B N 1
ATOM 6578 C CA . ASP B 1 387 ? -10.922 -36.562 -18.906 1 94.31 387 ASP B CA 1
ATOM 6579 C C . ASP B 1 387 ? -9.617 -35.969 -19.422 1 94.31 387 ASP B C 1
ATOM 6581 O O . ASP B 1 387 ? -9.625 -34.906 -20.031 1 94.31 387 ASP B O 1
ATOM 6585 N N . LYS B 1 388 ? -8.523 -36.656 -19.219 1 93.31 388 LYS B N 1
ATOM 6586 C CA . LYS B 1 388 ? -7.191 -36.188 -19.578 1 93.31 388 LYS B CA 1
ATOM 6587 C C . LYS B 1 388 ? -7.035 -36.062 -21.094 1 93.31 388 LYS B C 1
ATOM 6589 O O . LYS B 1 388 ? -6.551 -35.031 -21.594 1 93.31 388 LYS B O 1
ATOM 6594 N N . ALA B 1 389 ? -7.461 -37.031 -21.844 1 91.06 389 ALA B N 1
ATOM 6595 C CA . ALA B 1 389 ? -7.254 -37.125 -23.281 1 91.06 389 ALA B CA 1
ATOM 6596 C C . ALA B 1 389 ? -7.969 -35.969 -24 1 91.06 389 ALA B C 1
ATOM 6598 O O . ALA B 1 389 ? -7.414 -35.375 -24.922 1 91.06 389 ALA B O 1
ATOM 6599 N N . SER B 1 390 ? -9.172 -35.625 -23.578 1 92.38 390 SER B N 1
ATOM 6600 C CA . SER B 1 390 ? -9.961 -34.562 -24.234 1 92.38 390 SER B CA 1
ATOM 6601 C C . SER B 1 390 ? -9.781 -33.219 -23.531 1 92.38 390 SER B C 1
ATOM 6603 O O . SER B 1 390 ? -10.297 -32.219 -23.984 1 92.38 390 SER B O 1
ATOM 6605 N N . ARG B 1 391 ? -9.062 -33.219 -22.391 1 94.38 391 ARG B N 1
ATOM 6606 C CA . ARG B 1 391 ? -8.875 -32.031 -21.562 1 94.38 391 ARG B CA 1
ATOM 6607 C C . ARG B 1 391 ? -10.211 -31.516 -21.031 1 94.38 391 ARG B C 1
ATOM 6609 O O . ARG B 1 391 ? -10.406 -30.297 -20.906 1 94.38 391 ARG B O 1
ATOM 6616 N N . LYS B 1 392 ? -11.188 -32.406 -20.906 1 94.88 392 LYS B N 1
ATOM 6617 C CA . LYS B 1 392 ? -12.484 -32.031 -20.344 1 94.88 392 LYS B CA 1
ATOM 6618 C C . LYS B 1 392 ? -12.359 -31.688 -18.859 1 94.88 392 LYS B C 1
ATOM 6620 O O . LYS B 1 392 ? -11.875 -32.5 -18.078 1 94.88 392 LYS B O 1
ATOM 6625 N N . ARG B 1 393 ? -12.719 -30.547 -18.469 1 95.62 393 ARG B N 1
ATOM 6626 C CA . ARG B 1 393 ? -12.688 -30.078 -17.094 1 95.62 393 ARG B CA 1
ATOM 6627 C C . ARG B 1 393 ? -13.945 -30.516 -16.344 1 95.62 393 ARG B C 1
ATOM 6629 O O . ARG B 1 393 ? -14.969 -30.812 -16.953 1 95.62 393 ARG B O 1
ATOM 6636 N N . PHE B 1 394 ? -13.859 -30.594 -15.055 1 95.75 394 PHE B N 1
ATOM 6637 C CA . PHE B 1 394 ? -15.031 -30.875 -14.234 1 95.75 394 PHE B CA 1
ATOM 6638 C C . PHE B 1 394 ? -15.984 -29.688 -14.219 1 95.75 394 PHE B C 1
ATOM 6640 O O . PHE B 1 394 ? -15.547 -28.531 -14.164 1 95.75 394 PHE B O 1
ATOM 6647 N N . ALA B 1 395 ? -17.266 -29.953 -14.227 1 95 395 ALA B N 1
ATOM 6648 C CA . ALA B 1 395 ? -18.266 -28.891 -14.086 1 95 395 ALA B CA 1
ATOM 6649 C C . ALA B 1 395 ? -18.172 -28.219 -12.719 1 95 395 ALA B C 1
ATOM 6651 O O . ALA B 1 395 ? -18.422 -27.016 -12.586 1 95 395 ALA B O 1
ATOM 6652 N N . ASN B 1 396 ? -17.828 -28.969 -11.711 1 96.25 396 ASN B N 1
ATOM 6653 C CA . ASN B 1 396 ? -17.688 -28.469 -10.344 1 96.25 396 ASN B CA 1
ATOM 6654 C C . ASN B 1 396 ? -16.219 -28.406 -9.922 1 96.25 396 ASN B C 1
ATOM 6656 O O . ASN B 1 396 ? -15.875 -28.797 -8.805 1 96.25 396 ASN B O 1
ATOM 6660 N N . GLU B 1 397 ? -15.312 -27.984 -10.844 1 95.69 397 GLU B N 1
ATOM 6661 C CA . GLU B 1 397 ? -13.867 -28 -10.633 1 95.69 397 GLU B CA 1
ATOM 6662 C C . GLU B 1 397 ? -13.469 -27.203 -9.398 1 95.69 397 GLU B C 1
ATOM 6664 O O . GLU B 1 397 ? -12.531 -27.562 -8.688 1 95.69 397 GLU B O 1
ATOM 6669 N N . ASN B 1 398 ? -14.172 -26.109 -9.102 1 94.75 398 ASN B N 1
ATOM 6670 C CA . ASN B 1 398 ? -13.859 -25.312 -7.926 1 94.75 398 ASN B CA 1
ATOM 6671 C C . ASN B 1 398 ? -14.047 -26.109 -6.637 1 94.75 398 ASN B C 1
ATOM 6673 O O . ASN B 1 398 ? -13.211 -26.031 -5.73 1 94.75 398 ASN B O 1
ATOM 6677 N N . ASP B 1 399 ? -15.117 -26.812 -6.547 1 95.44 399 ASP B N 1
ATOM 6678 C CA . ASP B 1 399 ? -15.422 -27.609 -5.363 1 95.44 399 ASP B CA 1
ATOM 6679 C C . ASP B 1 399 ? -14.383 -28.719 -5.172 1 95.44 399 ASP B C 1
ATOM 6681 O O . ASP B 1 399 ? -13.953 -28.984 -4.047 1 95.44 399 ASP B O 1
ATOM 6685 N N . ILE B 1 400 ? -14.047 -29.359 -6.273 1 97.31 400 ILE B N 1
ATOM 6686 C CA . ILE B 1 400 ? -13.094 -30.469 -6.223 1 97.31 400 ILE B CA 1
ATOM 6687 C C . ILE B 1 400 ? -11.734 -29.953 -5.754 1 97.31 400 ILE B C 1
ATOM 6689 O O . ILE B 1 400 ? -11.102 -30.562 -4.887 1 97.31 400 ILE B O 1
ATOM 6693 N N . ALA B 1 401 ? -11.32 -28.859 -6.352 1 97.44 401 ALA B N 1
ATOM 6694 C CA . ALA B 1 401 ? -10.023 -28.297 -5.977 1 97.44 401 ALA B CA 1
ATOM 6695 C C . ALA B 1 401 ? -10.031 -27.828 -4.523 1 97.44 401 ALA B C 1
ATOM 6697 O O . ALA B 1 401 ? -9.047 -28 -3.803 1 97.44 401 ALA B O 1
ATOM 6698 N N . TRP B 1 402 ? -11.094 -27.203 -4.082 1 96.19 402 TRP B N 1
ATOM 6699 C CA . TRP B 1 402 ? -11.219 -26.75 -2.701 1 96.19 402 TRP B CA 1
ATOM 6700 C C . TRP B 1 402 ? -11.148 -27.922 -1.729 1 96.19 402 TRP B C 1
ATOM 6702 O O . TRP B 1 402 ? -10.508 -27.828 -0.68 1 96.19 402 TRP B O 1
ATOM 6712 N N . ARG B 1 403 ? -11.875 -28.969 -2.059 1 97.12 403 ARG B N 1
ATOM 6713 C CA . ARG B 1 403 ? -11.836 -30.172 -1.23 1 97.12 403 ARG B CA 1
ATOM 6714 C C . ARG B 1 403 ? -10.414 -30.719 -1.131 1 97.12 403 ARG B C 1
ATOM 6716 O O . ARG B 1 403 ? -9.953 -31.078 -0.043 1 97.12 403 ARG B O 1
ATOM 6723 N N . CYS B 1 404 ? -9.742 -30.781 -2.252 1 98.38 404 CYS B N 1
ATOM 6724 C CA . CYS B 1 404 ? -8.367 -31.266 -2.283 1 98.38 404 CYS B CA 1
ATOM 6725 C C . CYS B 1 404 ? -7.469 -30.422 -1.382 1 98.38 404 CYS B C 1
ATOM 6727 O O . CYS B 1 404 ? -6.664 -30.953 -0.62 1 98.38 404 CYS B O 1
ATOM 6729 N N . ARG B 1 405 ? -7.578 -29.109 -1.497 1 97.81 405 ARG B N 1
ATOM 6730 C CA . ARG B 1 405 ? -6.84 -28.188 -0.644 1 97.81 405 ARG B CA 1
ATOM 6731 C C . ARG B 1 405 ? -7.129 -28.453 0.83 1 97.81 405 ARG B C 1
ATOM 6733 O O . ARG B 1 405 ? -6.219 -28.453 1.659 1 97.81 405 ARG B O 1
ATOM 6740 N N . THR B 1 406 ? -8.383 -28.641 1.192 1 96.25 406 THR B N 1
ATOM 6741 C CA . THR B 1 406 ? -8.781 -28.906 2.568 1 96.25 406 THR B CA 1
ATOM 6742 C C . THR B 1 406 ? -8.133 -30.188 3.08 1 96.25 406 THR B C 1
ATOM 6744 O O . THR B 1 406 ? -7.605 -30.219 4.195 1 96.25 406 THR B O 1
ATOM 6747 N N . ILE B 1 407 ? -8.133 -31.219 2.244 1 98 407 ILE B N 1
ATOM 6748 C CA . ILE B 1 407 ? -7.492 -32.469 2.609 1 98 407 ILE B CA 1
ATOM 6749 C C . ILE B 1 407 ? -5.988 -32.25 2.768 1 98 407 ILE B C 1
ATOM 6751 O O . ILE B 1 407 ? -5.359 -32.844 3.641 1 98 407 ILE B O 1
ATOM 6755 N N . GLY B 1 408 ? -5.43 -31.422 1.885 1 98 408 GLY B N 1
ATOM 6756 C CA . GLY B 1 408 ? -4.027 -31.062 2.041 1 98 408 GLY B CA 1
ATOM 6757 C C . GLY B 1 408 ? -3.691 -30.562 3.434 1 98 408 GLY B C 1
ATOM 6758 O O . GLY B 1 408 ? -2.719 -31 4.043 1 98 408 GLY B O 1
ATOM 6759 N N . PHE B 1 409 ? -4.5 -29.656 3.955 1 96.38 409 PHE B N 1
ATOM 6760 C CA . PHE B 1 409 ? -4.289 -29.156 5.309 1 96.38 409 PHE B CA 1
ATOM 6761 C C . PHE B 1 409 ? -4.363 -30.297 6.32 1 96.38 409 PHE B C 1
ATOM 6763 O O . PHE B 1 409 ? -3.586 -30.328 7.277 1 96.38 409 PHE B O 1
ATOM 6770 N N . GLU B 1 410 ? -5.312 -31.188 6.113 1 96.94 410 GLU B N 1
ATOM 6771 C CA . GLU B 1 410 ? -5.445 -32.344 7.004 1 96.94 410 GLU B CA 1
ATOM 6772 C C . GLU B 1 410 ? -4.188 -33.219 6.973 1 96.94 410 GLU B C 1
ATOM 6774 O O . GLU B 1 410 ? -3.816 -33.812 7.988 1 96.94 410 GLU B O 1
ATOM 6779 N N . GLU B 1 411 ? -3.572 -33.25 5.801 1 97.88 411 GLU B N 1
ATOM 6780 C CA . GLU B 1 411 ? -2.379 -34.062 5.617 1 97.88 411 GLU B CA 1
ATOM 6781 C C . GLU B 1 411 ? -1.114 -33.281 5.98 1 97.88 411 GLU B C 1
ATOM 6783 O O . GLU B 1 411 ? -0.004 -33.812 5.852 1 97.88 411 GLU B O 1
ATOM 6788 N N . GLY B 1 412 ? -1.252 -32.062 6.398 1 98.12 412 GLY B N 1
ATOM 6789 C CA . GLY B 1 412 ? -0.128 -31.281 6.875 1 98.12 412 GLY B CA 1
ATOM 6790 C C . GLY B 1 412 ? 0.638 -30.594 5.758 1 98.12 412 GLY B C 1
ATOM 6791 O O . GLY B 1 412 ? 1.851 -30.406 5.859 1 98.12 412 GLY B O 1
ATOM 6792 N N . VAL B 1 413 ? -0.018 -30.328 4.664 1 98.69 413 VAL B N 1
ATOM 6793 C CA . VAL B 1 413 ? 0.615 -29.609 3.564 1 98.69 413 VAL B CA 1
ATOM 6794 C C . VAL B 1 413 ? -0.281 -28.453 3.121 1 98.69 413 VAL B C 1
ATOM 6796 O O . VAL B 1 413 ? -1.507 -28.594 3.1 1 98.69 413 VAL B O 1
ATOM 6799 N N . ILE B 1 414 ? 0.353 -27.328 2.898 1 98.31 414 ILE B N 1
ATOM 6800 C CA . ILE B 1 414 ? -0.374 -26.156 2.41 1 98.31 414 ILE B CA 1
ATOM 6801 C C . ILE B 1 414 ? -0.176 -26.016 0.901 1 98.31 414 ILE B C 1
ATOM 6803 O O . ILE B 1 414 ? 0.926 -25.719 0.438 1 98.31 414 ILE B O 1
ATOM 6807 N N . ILE B 1 415 ? -1.167 -26.234 0.155 1 97.62 415 ILE B N 1
ATOM 6808 C CA . ILE B 1 415 ? -1.26 -26.016 -1.283 1 97.62 415 ILE B CA 1
ATOM 6809 C C . ILE B 1 415 ? -2.523 -25.219 -1.6 1 97.62 415 ILE B C 1
ATOM 6811 O O . ILE B 1 415 ? -3.461 -25.188 -0.799 1 97.62 415 ILE B O 1
ATOM 6815 N N . ARG B 1 416 ? -2.525 -24.547 -2.711 1 97.12 416 ARG B N 1
ATOM 6816 C CA . ARG B 1 416 ? -3.604 -23.609 -2.994 1 97.12 416 ARG B CA 1
ATOM 6817 C C . ARG B 1 416 ? -4.496 -24.109 -4.121 1 97.12 416 ARG B C 1
ATOM 6819 O O . ARG B 1 416 ? -4.008 -24.688 -5.098 1 97.12 416 ARG B O 1
ATOM 6826 N N . SER B 1 417 ? -5.777 -24 -3.943 1 96.56 417 SER B N 1
ATOM 6827 C CA . SER B 1 417 ? -6.746 -24.297 -4.992 1 96.56 417 SER B CA 1
ATOM 6828 C C . SER B 1 417 ? -7.113 -23.047 -5.785 1 96.56 417 SER B C 1
ATOM 6830 O O . SER B 1 417 ? -7.328 -21.984 -5.203 1 96.56 417 SER B O 1
ATOM 6832 N N . THR B 1 418 ? -7.105 -23.141 -7.125 1 94.69 418 THR B N 1
ATOM 6833 C CA . THR B 1 418 ? -7.641 -22.125 -8.023 1 94.69 418 THR B CA 1
ATOM 6834 C C . THR B 1 418 ? -8.422 -22.766 -9.164 1 94.69 418 THR B C 1
ATOM 6836 O O . THR B 1 418 ? -7.84 -23.359 -10.07 1 94.69 418 THR B O 1
ATOM 6839 N N . LEU B 1 419 ? -9.727 -22.578 -9.32 1 90.5 419 LEU B N 1
ATOM 6840 C CA . LEU B 1 419 ? -10.609 -23.031 -10.391 1 90.5 419 LEU B CA 1
ATOM 6841 C C . LEU B 1 419 ? -10.203 -24.406 -10.891 1 90.5 419 LEU B C 1
ATOM 6843 O O . LEU B 1 419 ? -10.016 -24.594 -12.094 1 90.5 419 LEU B O 1
ATOM 6847 N N . GLY B 1 420 ? -9.969 -25.453 -10.148 1 94.25 420 GLY B N 1
ATOM 6848 C CA . GLY B 1 420 ? -9.688 -26.828 -10.555 1 94.25 420 GLY B CA 1
ATOM 6849 C C . GLY B 1 420 ? -8.211 -27.141 -10.609 1 94.25 420 GLY B C 1
ATOM 6850 O O . GLY B 1 420 ? -7.805 -28.141 -11.195 1 94.25 420 GLY B O 1
ATOM 6851 N N . ARG B 1 421 ? -7.445 -26.281 -10.211 1 97.19 421 ARG B N 1
ATOM 6852 C CA . ARG B 1 421 ? -6.004 -26.5 -10.18 1 97.19 421 ARG B CA 1
ATOM 6853 C C . ARG B 1 421 ? -5.473 -26.469 -8.758 1 97.19 421 ARG B C 1
ATOM 6855 O O . ARG B 1 421 ? -5.941 -25.688 -7.926 1 97.19 421 ARG B O 1
ATOM 6862 N N . MET B 1 422 ? -4.531 -27.312 -8.477 1 98.38 422 MET B N 1
ATOM 6863 C CA . MET B 1 422 ? -3.764 -27.281 -7.234 1 98.38 422 MET B CA 1
ATOM 6864 C C . MET B 1 422 ? -2.391 -26.656 -7.461 1 98.38 422 MET B C 1
ATOM 6866 O O . MET B 1 422 ? -1.572 -27.203 -8.203 1 98.38 422 MET B O 1
ATOM 6870 N N . ILE B 1 423 ? -2.178 -25.594 -6.816 1 98.19 423 ILE B N 1
ATOM 6871 C CA . ILE B 1 423 ? -1.015 -24.75 -7.082 1 98.19 423 ILE B CA 1
ATOM 6872 C C . ILE B 1 423 ? 0.038 -24.969 -5.996 1 98.19 423 ILE B C 1
ATOM 6874 O O . ILE B 1 423 ? -0.295 -25.094 -4.816 1 98.19 423 ILE B O 1
ATOM 6878 N N . MET B 1 424 ? 1.282 -25.016 -6.406 1 98.25 424 MET B N 1
ATOM 6879 C CA . MET B 1 424 ? 2.43 -25.125 -5.512 1 98.25 424 MET B CA 1
ATOM 6880 C C . MET B 1 424 ? 3.508 -24.109 -5.875 1 98.25 424 MET B C 1
ATOM 6882 O O . MET B 1 424 ? 3.764 -23.859 -7.055 1 98.25 424 MET B O 1
ATOM 6886 N N . ALA B 1 425 ? 4.109 -23.531 -4.961 1 98.62 425 ALA B N 1
ATOM 6887 C CA . ALA B 1 425 ? 5.238 -22.609 -5.074 1 98.62 425 ALA B CA 1
ATOM 6888 C C . ALA B 1 425 ? 6.086 -22.625 -3.809 1 98.62 425 ALA B C 1
ATOM 6890 O O . ALA B 1 425 ? 6.176 -21.625 -3.102 1 98.62 425 ALA B O 1
ATOM 6891 N N . PRO B 1 426 ? 6.723 -23.766 -3.471 1 98.75 426 PRO B N 1
ATOM 6892 C CA . PRO B 1 426 ? 7.5 -23.828 -2.234 1 98.75 426 PRO B CA 1
ATOM 6893 C C . PRO B 1 426 ? 8.641 -22.812 -2.195 1 98.75 426 PRO B C 1
ATOM 6895 O O . PRO B 1 426 ? 8.992 -22.25 -3.23 1 98.75 426 PRO B O 1
ATOM 6898 N N . ALA B 1 427 ? 9.156 -22.562 -1.029 1 98.88 427 ALA B N 1
ATOM 6899 C CA . ALA B 1 427 ? 10.32 -21.688 -0.896 1 98.88 427 ALA B CA 1
ATOM 6900 C C . ALA B 1 427 ? 11.477 -22.188 -1.764 1 98.88 427 ALA B C 1
ATOM 6902 O O . ALA B 1 427 ? 11.641 -23.391 -1.954 1 98.88 427 ALA B O 1
ATOM 6903 N N . LEU B 1 428 ? 12.289 -21.25 -2.221 1 98.94 428 LEU B N 1
ATOM 6904 C CA . LEU B 1 428 ? 13.336 -21.562 -3.189 1 98.94 428 LEU B CA 1
ATOM 6905 C C . LEU B 1 428 ? 14.445 -22.375 -2.543 1 98.94 428 LEU B C 1
ATOM 6907 O O . LEU B 1 428 ? 15.219 -23.031 -3.24 1 98.94 428 LEU B O 1
ATOM 6911 N N . ILE B 1 429 ? 14.477 -22.453 -1.238 1 98.75 429 ILE B N 1
ATOM 6912 C CA . ILE B 1 429 ? 15.57 -23.094 -0.522 1 98.75 429 ILE B CA 1
ATOM 6913 C C . ILE B 1 429 ? 15.188 -24.547 -0.207 1 98.75 429 ILE B C 1
ATOM 6915 O O . ILE B 1 429 ? 15.914 -25.234 0.512 1 98.75 429 ILE B O 1
ATOM 6919 N N . ALA B 1 430 ? 14.062 -25 -0.646 1 98.81 430 ALA B N 1
ATOM 6920 C CA . ALA B 1 430 ? 13.602 -26.344 -0.353 1 98.81 430 ALA B CA 1
ATOM 6921 C C . ALA B 1 430 ? 14.68 -27.375 -0.675 1 98.81 430 ALA B C 1
ATOM 6923 O O . ALA B 1 430 ? 15.375 -27.25 -1.685 1 98.81 430 ALA B O 1
ATOM 6924 N N . SER B 1 431 ? 14.82 -28.359 0.161 1 98.62 431 SER B N 1
ATOM 6925 C CA . SER B 1 431 ? 15.68 -29.516 -0.121 1 98.62 431 SER B CA 1
ATOM 6926 C C . SER B 1 431 ? 14.945 -30.562 -0.954 1 98.62 431 SER B C 1
ATOM 6928 O O . SER B 1 431 ? 13.727 -30.484 -1.111 1 98.62 431 SER B O 1
ATOM 6930 N N . ARG B 1 432 ? 15.734 -31.484 -1.493 1 98.56 432 ARG B N 1
ATOM 6931 C CA . ARG B 1 432 ? 15.109 -32.562 -2.225 1 98.56 432 ARG B CA 1
ATOM 6932 C C . ARG B 1 432 ? 14.172 -33.375 -1.323 1 98.56 432 ARG B C 1
ATOM 6934 O O . ARG B 1 432 ? 13.109 -33.812 -1.758 1 98.56 432 ARG B O 1
ATOM 6941 N N . GLU B 1 433 ? 14.562 -33.5 -0.06 1 98.69 433 GLU B N 1
ATOM 6942 C CA . GLU B 1 433 ? 13.727 -34.219 0.896 1 98.69 433 GLU B CA 1
ATOM 6943 C C . GLU B 1 433 ? 12.406 -33.5 1.14 1 98.69 433 GLU B C 1
ATOM 6945 O O . GLU B 1 433 ? 11.352 -34.125 1.257 1 98.69 433 GLU B O 1
ATOM 6950 N N . GLU B 1 434 ? 12.484 -32.219 1.24 1 98.69 434 GLU B N 1
ATOM 6951 C CA . GLU B 1 434 ? 11.289 -31.406 1.439 1 98.69 434 GLU B CA 1
ATOM 6952 C C . GLU B 1 434 ? 10.398 -31.438 0.205 1 98.69 434 GLU B C 1
ATOM 6954 O O . GLU B 1 434 ? 9.164 -31.406 0.321 1 98.69 434 GLU B O 1
ATOM 6959 N N . ILE B 1 435 ? 10.984 -31.469 -0.962 1 98.81 435 ILE B N 1
ATOM 6960 C CA . ILE B 1 435 ? 10.203 -31.609 -2.189 1 98.81 435 ILE B CA 1
ATOM 6961 C C . ILE B 1 435 ? 9.516 -32.969 -2.213 1 98.81 435 ILE B C 1
ATOM 6963 O O . ILE B 1 435 ? 8.336 -33.062 -2.572 1 98.81 435 ILE B O 1
ATOM 6967 N N . ASP B 1 436 ? 10.273 -34.031 -1.806 1 98.81 436 ASP B N 1
ATOM 6968 C CA . ASP B 1 436 ? 9.68 -35.375 -1.729 1 98.81 436 ASP B CA 1
ATOM 6969 C C . ASP B 1 436 ? 8.484 -35.375 -0.776 1 98.81 436 ASP B C 1
ATOM 6971 O O . ASP B 1 436 ? 7.453 -35.969 -1.073 1 98.81 436 ASP B O 1
ATOM 6975 N N . GLU B 1 437 ? 8.648 -34.719 0.334 1 98.81 437 GLU B N 1
ATOM 6976 C CA . GLU B 1 437 ? 7.566 -34.625 1.31 1 98.81 437 GLU B CA 1
ATOM 6977 C C . GLU B 1 437 ? 6.371 -33.875 0.742 1 98.81 437 GLU B C 1
ATOM 6979 O O . GLU B 1 437 ? 5.223 -34.281 0.919 1 98.81 437 GLU B O 1
ATOM 6984 N N . LEU B 1 438 ? 6.656 -32.75 0.076 1 98.81 438 LEU B N 1
ATOM 6985 C CA . LEU B 1 438 ? 5.609 -31.953 -0.547 1 98.81 438 LEU B CA 1
ATOM 6986 C C . LEU B 1 438 ? 4.82 -32.781 -1.556 1 98.81 438 LEU B C 1
ATOM 6988 O O . LEU B 1 438 ? 3.586 -32.812 -1.519 1 98.81 438 LEU B O 1
ATOM 6992 N N . VAL B 1 439 ? 5.531 -33.469 -2.387 1 98.81 439 VAL B N 1
ATOM 6993 C CA . VAL B 1 439 ? 4.906 -34.281 -3.439 1 98.81 439 VAL B CA 1
ATOM 6994 C C . VAL B 1 439 ? 4.137 -35.438 -2.818 1 98.81 439 VAL B C 1
ATOM 6996 O O . VAL B 1 439 ? 3.012 -35.75 -3.229 1 98.81 439 VAL B O 1
ATOM 6999 N N . GLY B 1 440 ? 4.734 -36.062 -1.839 1 98.81 440 GLY B N 1
ATOM 7000 C CA . GLY B 1 440 ? 4.086 -37.188 -1.162 1 98.81 440 GLY B CA 1
ATOM 7001 C C . GLY B 1 440 ? 2.793 -36.781 -0.473 1 98.81 440 GLY B C 1
ATOM 7002 O O . GLY B 1 440 ? 1.78 -37.469 -0.608 1 98.81 440 GLY B O 1
ATOM 7003 N N . LYS B 1 441 ? 2.791 -35.75 0.265 1 98.75 441 LYS B N 1
ATOM 7004 C CA . LYS B 1 441 ? 1.596 -35.281 0.961 1 98.75 441 LYS B CA 1
ATOM 7005 C C . LYS B 1 441 ? 0.537 -34.812 -0.027 1 98.75 441 LYS B C 1
ATOM 7007 O O . LYS B 1 441 ? -0.661 -35 0.201 1 98.75 441 LYS B O 1
ATOM 7012 N N . THR B 1 442 ? 0.975 -34.188 -1.103 1 98.81 442 THR B N 1
ATOM 7013 C CA . THR B 1 442 ? 0.045 -33.75 -2.146 1 98.81 442 THR B CA 1
ATOM 7014 C C . THR B 1 442 ? -0.622 -34.969 -2.793 1 98.81 442 THR B C 1
ATOM 7016 O O . THR B 1 442 ? -1.82 -34.938 -3.08 1 98.81 442 THR B O 1
ATOM 7019 N N . LEU B 1 443 ? 0.218 -36 -3.004 1 98.81 443 LEU B N 1
ATOM 7020 C CA . LEU B 1 443 ? -0.341 -37.25 -3.564 1 98.81 443 LEU B CA 1
ATOM 7021 C C . LEU B 1 443 ? -1.439 -37.781 -2.666 1 98.81 443 LEU B C 1
ATOM 7023 O O . LEU B 1 443 ? -2.492 -38.219 -3.152 1 98.81 443 LEU B O 1
ATOM 7027 N N . LYS B 1 444 ? -1.188 -37.812 -1.372 1 98.75 444 LYS B N 1
ATOM 7028 C CA . LYS B 1 444 ? -2.209 -38.25 -0.436 1 98.75 444 LYS B CA 1
ATOM 7029 C C . LYS B 1 444 ? -3.49 -37.438 -0.571 1 98.75 444 LYS B C 1
ATOM 7031 O O . LYS B 1 444 ? -4.59 -38 -0.567 1 98.75 444 LYS B O 1
ATOM 7036 N N . ALA B 1 445 ? -3.365 -36.156 -0.674 1 98.69 445 ALA B N 1
A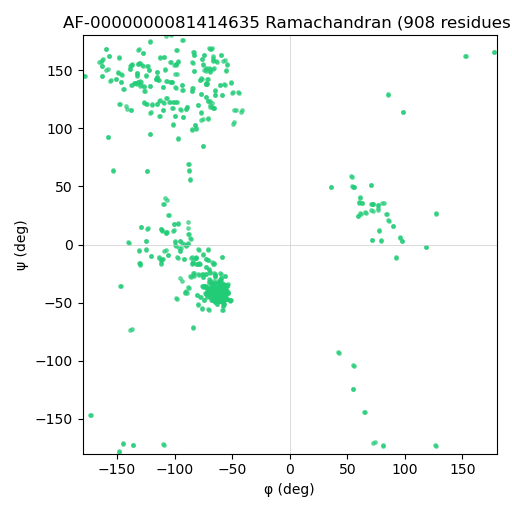TOM 7037 C CA . ALA B 1 445 ? -4.516 -35.25 -0.812 1 98.69 445 ALA B CA 1
ATOM 7038 C C . ALA B 1 445 ? -5.262 -35.531 -2.115 1 98.69 445 ALA B C 1
ATOM 7040 O O . ALA B 1 445 ? -6.496 -35.594 -2.129 1 98.69 445 ALA B O 1
ATOM 7041 N N . VAL B 1 446 ? -4.531 -35.688 -3.18 1 98.62 446 VAL B N 1
ATOM 7042 C CA . VAL B 1 446 ? -5.125 -35.938 -4.492 1 98.62 446 VAL B CA 1
ATOM 7043 C C . VAL B 1 446 ? -5.801 -37.312 -4.523 1 98.62 446 VAL B C 1
ATOM 7045 O O . VAL B 1 446 ? -6.906 -37.438 -5.055 1 98.62 446 VAL B O 1
ATOM 7048 N N . ASP B 1 447 ? -5.152 -38.344 -3.926 1 98.62 447 ASP B N 1
ATOM 7049 C CA . ASP B 1 447 ? -5.727 -39.688 -3.865 1 98.62 447 ASP B CA 1
ATOM 7050 C C . ASP B 1 447 ? -7.047 -39.656 -3.096 1 98.62 447 ASP B C 1
ATOM 7052 O O . ASP B 1 447 ? -8.039 -40.25 -3.549 1 98.62 447 ASP B O 1
ATOM 7056 N N . ARG B 1 448 ? -7.016 -39.031 -1.977 1 98.56 448 ARG B N 1
ATOM 7057 C CA . ARG B 1 448 ? -8.227 -38.969 -1.161 1 98.56 448 ARG B CA 1
ATOM 7058 C C . ARG B 1 448 ? -9.336 -38.219 -1.889 1 98.56 448 ARG B C 1
ATOM 7060 O O . ARG B 1 448 ? -10.508 -38.625 -1.819 1 98.56 448 ARG B O 1
ATOM 7067 N N . THR B 1 449 ? -9.008 -37.156 -2.564 1 98.44 449 THR B N 1
ATOM 7068 C CA . THR B 1 449 ? -9.984 -36.438 -3.361 1 98.44 449 THR B CA 1
ATOM 7069 C C . THR B 1 449 ? -10.539 -37.312 -4.48 1 98.44 449 THR B C 1
ATOM 7071 O O . THR B 1 449 ? -11.758 -37.344 -4.695 1 98.44 449 THR B O 1
ATOM 7074 N N . ALA B 1 450 ? -9.633 -38.031 -5.16 1 97.88 450 ALA B N 1
ATOM 7075 C CA . ALA B 1 450 ? -10.047 -38.906 -6.242 1 97.88 450 ALA B CA 1
ATOM 7076 C C . ALA B 1 450 ? -11 -40 -5.738 1 97.88 450 ALA B C 1
ATOM 7078 O O . ALA B 1 450 ? -11.977 -40.312 -6.414 1 97.88 450 ALA B O 1
ATOM 7079 N N . GLN B 1 451 ? -10.719 -40.5 -4.609 1 97.94 451 GLN B N 1
ATOM 7080 C CA . GLN B 1 451 ? -11.578 -41.531 -4.008 1 97.94 451 GLN B CA 1
ATOM 7081 C C . GLN B 1 451 ? -12.953 -40.969 -3.688 1 97.94 451 GLN B C 1
ATOM 7083 O O . GLN B 1 451 ? -13.977 -41.594 -3.986 1 97.94 451 GLN B O 1
ATOM 7088 N N . GLU B 1 452 ? -12.961 -39.781 -3.121 1 97.25 452 GLU B N 1
ATOM 7089 C CA . GLU B 1 452 ? -14.227 -39.156 -2.74 1 97.25 452 GLU B CA 1
ATOM 7090 C C . GLU B 1 452 ? -15.086 -38.844 -3.963 1 97.25 452 GLU B C 1
ATOM 7092 O O . GLU B 1 452 ? -16.312 -38.875 -3.879 1 97.25 452 GLU B O 1
ATOM 7097 N N . PHE B 1 453 ? -14.484 -38.656 -5.039 1 94.75 453 PHE B N 1
ATOM 7098 C CA . PHE B 1 453 ? -15.242 -38.281 -6.227 1 94.75 453 PHE B CA 1
ATOM 7099 C C . PHE B 1 453 ? -15.32 -39.438 -7.215 1 94.75 453 PHE B C 1
ATOM 7101 O O . PHE B 1 453 ? -15.695 -39.25 -8.375 1 94.75 453 PHE B O 1
ATOM 7108 N N . GLY B 1 454 ? -14.914 -40.625 -6.832 1 93.69 454 GLY B N 1
ATOM 7109 C CA . GLY B 1 454 ? -15.102 -41.844 -7.574 1 93.69 454 GLY B CA 1
ATOM 7110 C C . GLY B 1 454 ? -14.148 -42 -8.75 1 93.69 454 GLY B C 1
ATOM 7111 O O . GLY B 1 454 ? -14.516 -42.531 -9.797 1 93.69 454 GLY B O 1
ATOM 7112 N N . ARG B 1 455 ? -12.961 -41.438 -8.648 1 91.62 455 ARG B N 1
ATOM 7113 C CA . ARG B 1 455 ? -11.969 -41.5 -9.727 1 91.62 455 ARG B CA 1
ATOM 7114 C C . ARG B 1 455 ? -10.828 -42.438 -9.383 1 91.62 455 ARG B C 1
ATOM 7116 O O . ARG B 1 455 ? -9.867 -42.562 -10.141 1 91.62 455 ARG B O 1
ATOM 7123 N N . LEU B 1 456 ? -10.883 -42.938 -8.148 1 88.88 456 LEU B N 1
ATOM 7124 C CA . LEU B 1 456 ? -9.945 -43.906 -7.633 1 88.88 456 LEU B CA 1
ATOM 7125 C C . LEU B 1 456 ? -10.648 -44.906 -6.699 1 88.88 456 LEU B C 1
ATOM 7127 O O . LEU B 1 456 ? -11.641 -44.531 -6.051 1 88.88 456 LEU B O 1
#

Radius of gyration: 27.05 Å; Cα contacts (8 Å, |Δi|>4): 2202; chains: 2; bounding box: 66×87×66 Å

Sequence (912 aa):
MTNPRETRDYQAADAAHHIHAFVDQKALNDEGPRVMVRGERLHLWDNDGRRYLDGMSGLWCTNLGYGRQDLNAAASRQLEQLPYYNMFFHTTHPQVIELSELLFSLLPGHYSHAIYTNSGSEANEVLIRTVRRYWQVLGKPEKKIMIGRWNGYHGSTLAATALGGMKFMHEMGGMIPDIAHIDEPYFFAHEGNLTPAEFGLRAARQLEAKILELGADKVAGFIAEPFQGAGGMIFPPESYWPEIQRICRQYDVLLCADEVIGGFGRTGEWFAHEHFGFQPDTLSIAKGLTSGYIPMGGLILSKKMADVLVEQGGVFAHGLTYSGHPVAAAVAIANLKALRDEGVVTRVKDDIGPYLQQCLREVFGNHPLVGDIQGTGMVAALQLAEDKASRKRFANENDIAWRCRTIGFEEGVIIRSTLGRMIMAPALIASREEIDELVGKTLKAVDRTAQEFGRLMTNPRETRDYQAADAAHHIHAFVDQKALNDEGPRVMVRGERLHLWDNDGRRYLDGMSGLWCTNLGYGRQDLNAAASRQLEQLPYYNMFFHTTHPQVIELSELLFSLLPGHYSHAIYTNSGSEANEVLIRTVRRYWQVLGKPEKKIMIGRWNGYHGSTLAATALGGMKFMHEMGGMIPDIAHIDEPYFFAHEGNLTPAEFGLRAARQLEAKILELGADKVAGFIAEPFQGAGGMIFPPESYWPEIQRICRQYDVLLCADEVIGGFGRTGEWFAHEHFGFQPDTLSIAKGLTSGYIPMGGLILSKKMADVLVEQGGVFAHGLTYSGHPVAAAVAIANLKALRDEGVVTRVKDDIGPYLQQCLREVFGNHPLVGDIQGTGMVAALQLAEDKASRKRFANENDIAWRCRTIGFEEGVIIRSTLGRMIMAPALIASREEIDELVGKTLKAVDRTAQEFGRL

pLDDT: mean 97.11, std 5.44, range [26.08, 98.94]

Foldseek 3Di:
DPPQDDQVRVQQVCLVDDDDPPDDSVVCSVVGDFAWDDWDQQWTATSVGFIFREQCLVVLFQQRTPDDVLLVVLLVVLCVVPQFDFPPDPDDDDLLVVLQVLVCVQDPVQWHDKWKDQAQLVQVVVVLVLLLLLCVLVVLNLQRAEEEAALAQRDLDQARVQNYRDVVSCVPNHHDPRYHYAYDQAVLPDLDDDDLLRSLLVRQCSVVVVCVVVPLSNHRAYEGECFGDQSFRGHHRLNNQVSNQVSCVVSVHFYEYEQANQACQQQLGNTVCVVSPHDGQKYKYWRLLLSPPGGMIMMIGGPVSCCSCVVRSPDDPDDDRCGSRSSSSSSSSSSSCCCVVVCLSNCLNPPVFVLLVVLCCVLPVPPQQFQDWDDHRQKIKTAGAPGNVSSHHDPPLQVLQVQLQVQLVVLRYHWDGHSNMTIGRGHSPDDSVSSVVNSVSSSVSNVVSCVVVVRD/DPPQDDQVRVQQVCLVDDDDPPDDSVVCSVVGDFAWDDWDQQWTATSVGFIFREQCLVVLFQQRTPDDVLLVVLLVVLCVVPQFDFPPDPDDDDLLVVLQVLVCVQDPVQWHDKWKDQAQLVQVVVVLVLLLLLCVLVVLNLQRAEEEAALAQRDLPAARVQNYRDVVSCVPRHHDPRYHYAYDQAVLPDLDDDDLLRSLLVRQCSVLVVCVVVDLSNHRAYEGECFGDQSFRGHHRLNNQVSNQVSCVVSVHFYEYEQANQACQQQLGNTVCVVSPHDGQKYKYWRLLLSPPGGMIMMIGGPVSCCSCVVRSPDDPDDDRCGSRSSSSSSSSSSSCCCVVVCLSNCLQPPVFVLLVVLCCVLPVPPQQFQDWDDHRQKIKTAGANDNVSSHRDPPLQVLQVQLQVQLVVLRYHWDGHSNMTIGRGHSPDDSVSSVVNSVSSSVSNVVSCVVVVRD

Secondary structure (DSSP, 8-state):
------HHHHHHHHHHHB--TTSBHHHHHHH--EEEEEEEBTEEEETT--EEEETTHHHHT-TT-B--HHHHHHHHHHHHH-S---S-SSEE-HHHHHHHHHHHHHS-TTEEEEEEESSHHHHHHHHHHHHHHHHHHTT-TT--EEEEETT----SSHHHHHHS--HHHHHHH---SSEEEE----GGG--S---HHHHHHHHHHHHHHHHHHH-TTTEEEEEE-SSBSTTT-BPPPTTHHHHHHHHHHHTT-EEEEE-TTTTTTTTSSSSHHHHHT---SEEEE-GGGTTTSS--EEEEEEHHHHHHHHHH--B-----TTTT-HHHHHHHHHHHHHHHHTTHHHHIIIIIHHHHHHHHHHHHTT-TTEEEEEEETTEEEEEE-SBTTTTBPPTTHHHHHHHHHHHHHHTTEE-EEETTEEEE---TT--HHHHHHHHHHHHHHHHHHHHHTT--/------HHHHHHHHHHHB--TTSBHHHHHHH--EEEEEEEBTEEEETT--EEEETTHHHHT-TT-B--HHHHHHHHHHHHH-S---S-SSEE-HHHHHHHHHHHHHS-TTEEEEEEESSHHHHHHHHHHHHHHHHHHTT-TT--EEEEETT----SSHHHHHHS--HHHHHHH---SSEEEE----GGG--S---HHHHHHHHHHHHHHHHHHH-TTTEEEEEE-SSBSTTT-BPPPTTHHHHHHHHHHHTT-EEEEE-TTTTTTTTSSSSHHHHHT---SEEEE-GGGTTTSS--EEEEEEHHHHHHHHHH--B-----TTTT-HHHHHHHHHHHHHHHHTTHHHHIIIIIHHHHHHHHHHHHTT-TTEEEEEEETTEEEEEE-SBTTTTBPPTTHHHHHHHHHHHHHHTTEE-EEETTEEEE---TT--HHHHHHHHHHHHHHHHHHHHHTT--

Nearest PDB structures (foldseek):
  6s4g-assembly1_B  TM=9.891E-01  e=9.392E-62  Chromobacterium violaceum ATCC 12472
  6snu-assembly2_D  TM=9.888E-01  e=1.103E-61  Chromobacterium violaceum
  6gwi-assembly1_A  TM=9.845E-01  e=2.504E-58  Halomonas elongata DSM 2581
  7ypm-assembly2_D  TM=9.784E-01  e=2.567E-53  Caulobacter sp. D5
  7ypn-assembly1_B  TM=9.773E-01  e=3.181E-53  Caulobacter sp. D5

InterPro domains:
  IPR005814 Aminotransferase class-III [PF00202] (34-443)
  IPR005814 Aminotransferase class-III [cd00610] (33-446)